Protein 9ONQ (pdb70)

B-factor: mean 27.86, std 9.84, range [14.8, 88.98]

Organism: Burkholderia pseudomallei (strain K96243) (NCBI:txid272560)

Secondary structure (DSSP, 8-state):
--STTSHHHHHHHHHHHHHHHHHHHHHHHHHHHHHHT-HHHHHHHHHHHHHHHHHHHHHHHHHTTT--TTTS---SSHHHHHHHHHHHHHHIIIIIHHHHHHHHHHHT-HHHHHHHHHHHHHHHHHHHHHHHHHHT---/---TTSHHHHHHHHHHHHHHHHHHHHHHHHHHHHHHT-HHHHHHHHHHHHHHHHHHHHHHHHHTTT--TTTS---SSHHHHHHHHHHHHHHIIIIIHHHHHHHHHHHT-HHHHHHHHHHHHHHHHHHHHHHHHHHH---/--STTSHHHHHHHHHHHHHHHHHHHHHHHHHHHHHHT-HHHHHHHHHHHHHHHHHHHHHHHHHTTT--TTTS---SSHHHHHHHHHHHHHHIIIIIHHHHHHHHHHHT-HHHHHHHHHHHHHHHHHHHHHHHHHHH---/--STTSHHHHHHHHHHHHHHHHHHHHHHHHHHHHHHT-HHHHHHHHHHHHHHHHHHHHHHHHHTTT--TTTS---SSHHHHHHHHHHHHHHIIIIIHHHHHHHHHHTT-HHHHHHHHHHHHHHHHHHHHHHHHHHT---/---TTSHHHHHHHHHHHHHHHHHHHHHHHHHHHHHHT-HHHHHHHHHHHHHHHHHHHHHHHHHTTT--TTTS---SSHHHHHHHHHHHHHHIIIIIHHHHHHHHHHHT-HHHHHHHHHHHHHHHHHHHHHHHHHHH---/--STTSHHHHHHHHHHHHHHHHHHHHHHHHHHHHHHT-HHHHHHHHHHHHHHHHHHHHHHHHHTTT--TTTS---SSHHHHHHHHHHHHHHIIIIIHHHHHHHHHHHT-HHHHHHHHHHHHHHHHHHHHHHHHHHT---

InterPro domains:
  IPR003251 Rubrerythrin, diiron-binding domain [PF02915] (11-134)
  IPR003251 Rubrerythrin, diiron-binding domain [cd01041] (8-138)
  IPR009040 Ferritin-like diiron domain [PS50905] (3-140)
  IPR009078 Ferritin-like superfamily [SSF47240] (4-136)
  IPR012347 Ferritin-like [G3DSA:1.20.1260.10] (1-140)
  IPR052753 Rubrerythrin-2/Nigerythrin [PTHR33746] (7-138)

Sequence (834 aa):
AQLKGSKTEENLKYAFAGESQANRRYLYFASKADVEGQNDIAALFRSTAEGETGHAHGHLEYLEAVGDPATGLPFGTSRQNLQSAIAGETHEYTDMYPGMAKTARDEGFEEIANWFETLAKAERSHANRYTKALDGLVDAQLKGSKTEENLKYAFAGESQANRRYLYFASKADVEGQNDIAALFRSTAEGETGHAHGHLEYLEAVGDPATGLPFGTSRQNLQSAIAGETHEYTDMYPGMAKTARDEGFEEIANWFETLAKAERSHANRYTKALDGLVDAQLKGSKTEENLKYAFAGESQANRRYLYFASKADVEGQNDIAALFRSTAEGETGHAHGHLEYLEAVGDPATGLPFGTSRQNLQSAIAGETHEYTDMYPGMAKTARDEGFEEIANWFETLAKAERSHANRYTKALDGLVDAQLKGSKTEENLKYAFAGESQANRRYLYFASKADVEGQNDIAALFRSTAEGETGHAHGHLEYLEAVGDPATGLPFGTSRQNLQSAIAGETHEYTDMYPGMAKTARDEGFEEIANWFETLAKAERSHANRYTKALDGLVDAQLKGSKTEENLKYAFAGESQANRRYLYFASKADVEGQNDIAALFRSTAEGETGHAHGHLEYLEAVGDPATGLPFGTSRQNLQSAIAGETHEYTDMYPGMAKTARDEGFEEIANWFETLAKAERSHANRYTKALDGLVDAQLKGSKTEENLKYAFAGESQANRRYLYFASKADVEGQNDIAALFRSTAEGETGHAHGHLEYLEAVGDPATGLPFGTSRQNLQSAIAGETHEYTDMYPGMAKTARDEGFEEIANWFETLAKAERSHANRYTKALDGLVD

Foldseek 3Di:
DALPPDVVVVVLLVLLVVLVVLLVVLQVVLVVCVVVVVNVSSVVSNVVSVVSVVVNVVSVVVCLRQADSQARFHDDDLLRVLVRLLVNLVCLLVPNLQVVLVVCVVVPNNVVSVVSNVVSVVSVVVNVVSVVVSVPDDD/DQLPPDVVVVVLLVLLVVLVVLLVVLQVVLVVCVVVVVNVSSVVSNVVSVVSVVVNVVSVVVCLSQADSQARFHDDDLLRVLVRLLVSLVCLLPPNLQVVLVVCVVVPNNVVSVVSNVVSVVSVVVNVVSVVVSVVDDD/DDLPPDVVVVVLLVLLVVLVVLLVVLQVVLVVCVVVVVNVSSVVSNVVSVVSVVVNVVSVVVCLRQDDSQARFHDDDLLRVLVRLLVNLCCLLPPVLQVVLVVCVVVPNNVVSVVSNVVSVVSVVVNVVSVVVSVPDDD/DALPPDVVVVVLLVLLVVLVVLLVVLQVVLVVCVVVVVNVSSVVSNVVSVVSVVVNVVSVVVCLSQDDSQARFHDDDLLRVLVRLLRNLVCLLPPNLQVVLVVCVVVPNNVVSVVSNVVSVVSVVVNVVSVVCNVPDDD/DQLPPDPVVVVLLVLLVVLVVLLVVLQVVLVVCVVVVVNVSSVVSNVVSVVSVVVNVVSVVVCLSQDDSQARFHDDDLLRVLVRLLVNLVCLLPPVLQVVLVVCVVVPNNVVSVVSNVVSVVSVVVNVVSVVVSVVDDD/DALPPDVVVVVLLVLLVVLVVLLVVLCVVLVVCVVVVVNVSSVVSNVVSVVSVVSNVVSVVVCLRQADSQARFHDDDLLRVLVRLLVNLCCLLPPNLQVVLVVCVVVPNNVVSVVSNVVSVVSVVVNVVSVVCNVPDDD

Radius of gyration: 35.67 Å; Cα contacts (8 Å, |Δi|>4): 1163; chains: 6; bounding box: 87×109×57 Å

Structure (mmCIF, N/CA/C/O backbone):
data_9ONQ
#
_entry.id   9ONQ
#
_cell.length_a   202.635
_cell.length_b   202.635
_cell.length_c   69.217
_cell.angle_alpha   90.000
_cell.angle_beta   90.000
_cell.angle_gamma   120.000
#
_symmetry.space_group_name_H-M   'H 3'
#
loop_
_entity.id
_entity.type
_entity.pdbx_description
1 polymer Rubrerythrin
2 non-polymer 'MANGANESE (II) ION'
3 water water
#
loop_
_atom_site.group_PDB
_atom_site.id
_atom_site.type_symbol
_atom_site.label_atom_id
_atom_site.label_alt_id
_atom_site.label_comp_id
_atom_site.label_asym_id
_atom_site.label_entity_id
_atom_site.label_seq_id
_atom_site.pdbx_PDB_ins_code
_atom_site.Cartn_x
_atom_site.Cartn_y
_atom_site.Cartn_z
_atom_site.occupancy
_atom_site.B_iso_or_equiv
_atom_site.auth_seq_id
_atom_site.auth_comp_id
_atom_site.auth_asym_id
_atom_site.auth_atom_id
_atom_site.pdbx_PDB_model_num
ATOM 1 N N . ALA A 1 2 ? 1.92353 -54.24488 -24.37732 1.000 61.36453 2 ALA A N 1
ATOM 2 C CA . ALA A 1 2 ? 2.35362 -53.77879 -23.06246 1.000 56.38306 2 ALA A CA 1
ATOM 3 C C . ALA A 1 2 ? 1.18438 -53.86562 -22.08603 1.000 50.15670 2 ALA A C 1
ATOM 4 O O . ALA A 1 2 ? 0.11056 -53.32086 -22.34755 1.000 46.71301 2 ALA A O 1
ATOM 10 N N . GLN A 1 3 ? 1.39564 -54.56230 -20.97193 1.000 51.35873 3 GLN A N 1
ATOM 11 C CA . GLN A 1 3 ? 0.35809 -54.79713 -19.97397 1.000 44.12740 3 GLN A CA 1
ATOM 12 C C . GLN A 1 3 ? 0.57819 -53.86078 -18.78748 1.000 31.60625 3 GLN A C 1
ATOM 13 O O . GLN A 1 3 ? 1.66670 -53.82632 -18.20599 1.000 32.40536 3 GLN A O 1
ATOM 27 N N . LEU A 1 4 ? -0.46888 -53.12148 -18.42114 1.000 35.57606 4 LEU A N 1
ATOM 28 C CA . LEU A 1 4 ? -0.34171 -52.13158 -17.35653 1.000 30.69193 4 LEU A CA 1
ATOM 29 C C . LEU A 1 4 ? -0.04844 -52.77980 -16.00815 1.000 27.91845 4 LEU A C 1
ATOM 30 O O . LEU A 1 4 ? 0.76158 -52.26141 -15.22923 1.000 28.24099 4 LEU A O 1
ATOM 46 N N . LYS A 1 5 ? -0.69848 -53.89974 -15.69816 1.000 28.07659 5 LYS A N 1
ATOM 47 C CA . LYS A 1 5 ? -0.48343 -54.52258 -14.40220 1.000 30.81609 5 LYS A CA 1
ATOM 48 C C . LYS A 1 5 ? 0.97739 -54.92400 -14.26759 1.000 32.74334 5 LYS A C 1
ATOM 49 O O . LYS A 1 5 ? 1.54219 -55.56387 -15.16299 1.000 31.46429 5 LYS A O 1
ATOM 68 N N . GLY A 1 6 ? 1.57964 -54.55585 -13.13584 1.000 32.26740 6 GLY A N 1
ATOM 69 C CA . GLY A 1 6 ? 2.96686 -54.86097 -12.85865 1.000 34.94366 6 GLY A CA 1
ATOM 70 C C . GLY A 1 6 ? 3.96933 -53.84469 -13.35291 1.000 34.72036 6 GLY A C 1
ATOM 71 O O . GLY A 1 6 ? 5.15591 -53.97842 -13.04026 1.000 34.05260 6 GLY A O 1
ATOM 75 N N . SER A 1 7 ? 3.54055 -52.83671 -14.10886 1.000 30.63102 7 SER A N 1
ATOM 76 C CA . SER A 1 7 ? 4.45891 -51.88035 -14.70564 1.000 29.18270 7 SER A CA 1
ATOM 77 C C . SER A 1 7 ? 4.80668 -50.73875 -13.74468 1.000 28.60803 7 SER A C 1
ATOM 78 O O . SER A 1 7 ? 4.13827 -50.50363 -12.73040 1.000 28.87723 7 SER A O 1
ATOM 86 N N . LYS A 1 8 ? 5.89887 -50.04173 -14.06344 1.000 28.90205 8 LYS A N 1
ATOM 87 C CA . LYS A 1 8 ? 6.21475 -48.82508 -13.32504 1.000 28.76939 8 LYS A CA 1
ATOM 88 C C . LYS A 1 8 ? 5.14341 -47.77045 -13.56744 1.000 27.75201 8 LYS A C 1
ATOM 89 O O . LYS A 1 8 ? 4.85122 -46.96831 -12.67872 1.000 25.63401 8 LYS A O 1
ATOM 108 N N . THR A 1 9 ? 4.56132 -47.76050 -14.76873 1.000 25.77656 9 THR A N 1
ATOM 109 C CA . THR A 1 9 ? 3.50255 -46.80600 -15.08597 1.000 27.79507 9 THR A CA 1
ATOM 110 C C . THR A 1 9 ? 2.28351 -47.00749 -14.19790 1.000 27.56053 9 THR A C 1
ATOM 111 O O . THR A 1 9 ? 1.63545 -46.03029 -13.81349 1.000 24.05815 9 THR A O 1
ATOM 122 N N . GLU A 1 10 ? 1.96027 -48.25751 -13.84191 1.000 25.04625 10 GLU A N 1
ATOM 123 C CA . GLU A 1 10 ? 0.88444 -48.48726 -12.88135 1.000 23.80791 10 GLU A CA 1
ATOM 124 C C . GLU A 1 10 ? 1.20343 -47.83321 -11.54212 1.000 26.99073 10 GLU A C 1
ATOM 125 O O . GLU A 1 10 ? 0.35734 -47.15237 -10.94472 1.000 22.68940 10 GLU A O 1
ATOM 137 N N . GLU A 1 11 ? 2.41655 -48.04843 -11.03601 1.000 24.40287 11 GLU A N 1
ATOM 138 C CA . GLU A 1 11 ? 2.78765 -47.42103 -9.77237 1.000 25.95758 11 GLU A CA 1
ATOM 139 C C . GLU A 1 11 ? 2.76546 -45.89847 -9.89476 1.000 23.42722 11 GLU A C 1
ATOM 140 O O . GLU A 1 11 ? 2.37304 -45.20538 -8.95218 1.000 23.22166 11 GLU A O 1
ATOM 152 N N . ASN A 1 12 ? 3.15641 -45.36638 -11.05732 1.000 24.09021 12 ASN A N 1
ATOM 153 C CA . ASN A 1 12 ? 3.15727 -43.91422 -11.22099 1.000 23.14084 12 ASN A CA 1
ATOM 154 C C . ASN A 1 12 ? 1.73798 -43.36708 -11.25378 1.000 23.12394 12 ASN A C 1
ATOM 155 O O . ASN A 1 12 ? 1.47713 -42.27949 -10.72976 1.000 19.97738 12 ASN A O 1
ATOM 166 N N . LEU A 1 13 ? 0.81941 -44.07454 -11.91418 1.000 22.01423 13 LEU A N 1
ATOM 167 C CA . LEU A 1 13 ? -0.57248 -43.63897 -11.90683 1.000 21.99689 13 LEU A CA 1
ATOM 168 C C . LEU A 1 13 ? -1.13223 -43.62961 -10.49421 1.000 21.81311 13 LEU A C 1
ATOM 169 O O . LEU A 1 13 ? -1.89276 -42.72997 -10.12488 1.000 20.29862 13 LEU A O 1
ATOM 185 N N . LYS A 1 14 ? -0.80357 -44.64437 -9.69785 1.000 20.16752 14 LYS A N 1
ATOM 186 C CA . LYS A 1 14 ? -1.28102 -44.68066 -8.32185 1.000 21.55006 14 LYS A CA 1
ATOM 187 C C . LYS A 1 14 ? -0.71715 -43.51000 -7.52670 1.000 21.24104 14 LYS A C 1
ATOM 188 O O . LYS A 1 14 ? -1.45054 -42.83569 -6.78819 1.000 19.81938 14 LYS A O 1
ATOM 207 N N . TYR A 1 15 ? 0.57598 -43.23827 -7.68148 1.000 20.42613 15 TYR A N 1
ATOM 208 C CA . TYR A 1 15 ? 1.19583 -42.13304 -6.95248 1.000 20.97120 15 TYR A CA 1
ATOM 209 C C . TYR A 1 15 ? 0.61872 -40.78965 -7.39200 1.000 19.24452 15 TYR A C 1
ATOM 210 O O . TYR A 1 15 ? 0.31915 -39.92180 -6.55932 1.000 19.87066 15 TYR A O 1
ATOM 228 N N . ALA A 1 16 ? 0.48748 -40.59455 -8.70180 1.000 19.37823 16 ALA A N 1
ATOM 229 C CA . ALA A 1 16 ? -0.07646 -39.35205 -9.21795 1.000 20.19044 16 ALA A CA 1
ATOM 230 C C . ALA A 1 16 ? -1.53529 -39.19336 -8.80469 1.000 19.25760 16 ALA A C 1
ATOM 231 O O . ALA A 1 16 ? -1.97080 -38.08527 -8.50614 1.000 19.28163 16 ALA A O 1
ATOM 238 N N . PHE A 1 17 ? -2.29903 -40.29069 -8.77512 1.000 18.70188 17 PHE A N 1
ATOM 239 C CA . PHE A 1 17 ? -3.66693 -40.22031 -8.26176 1.000 18.50791 17 PHE A CA 1
ATOM 240 C C . PHE A 1 17 ? -3.69177 -39.76136 -6.80374 1.000 17.42510 17 PHE A C 1
ATOM 241 O O . PHE A 1 17 ? -4.50010 -38.90362 -6.41104 1.000 17.49093 17 PHE A O 1
ATOM 258 N N . ALA A 1 18 ? -2.83093 -40.33918 -5.96907 1.000 16.95200 18 ALA A N 1
ATOM 259 C CA . ALA A 1 18 ? -2.75868 -39.88701 -4.58416 1.000 19.75708 18 ALA A CA 1
ATOM 260 C C . ALA A 1 18 ? -2.35819 -38.41479 -4.49951 1.000 17.58718 18 ALA A C 1
ATOM 261 O O . ALA A 1 18 ? -2.87580 -37.67859 -3.66087 1.000 19.13237 18 ALA A O 1
ATOM 268 N N . GLY A 1 19 ? -1.42698 -37.97760 -5.34318 1.000 18.53177 19 GLY A N 1
ATOM 269 C CA . GLY A 1 19 ? -0.98852 -36.59103 -5.28171 1.000 19.07577 19 GLY A CA 1
ATOM 270 C C . GLY A 1 19 ? -2.06709 -35.61173 -5.70981 1.000 19.50531 19 GLY A C 1
ATOM 271 O O . GLY A 1 19 ? -2.27038 -34.57329 -5.06412 1.000 20.94699 19 GLY A O 1
ATOM 275 N N . GLU A 1 20 ? -2.74797 -35.90540 -6.82222 1.000 17.37666 20 GLU A N 1
ATOM 276 C CA . GLU A 1 20 ? -3.80689 -35.01215 -7.28719 1.000 16.36762 20 GLU A CA 1
ATOM 277 C C . GLU A 1 20 ? -4.96135 -34.97527 -6.28915 1.000 17.18580 20 GLU A C 1
ATOM 278 O O . GLU A 1 20 ? -5.59179 -33.92855 -6.09125 1.000 16.81032 20 GLU A O 1
ATOM 290 N N . SER A 1 21 ? -5.27052 -36.12356 -5.67054 1.000 17.03075 21 SER A N 1
ATOM 291 C CA . SER A 1 21 ? -6.32445 -36.15926 -4.65873 1.000 16.42576 21 SER A CA 1
ATOM 292 C C . SER A 1 21 ? -5.97517 -35.23524 -3.50170 1.000 17.08190 21 SER A C 1
ATOM 293 O O . SER A 1 21 ? -6.80878 -34.45324 -3.02357 1.000 18.10491 21 SER A O 1
ATOM 301 N N . GLN A 1 22 ? -4.74218 -35.35068 -3.00945 1.000 18.59224 22 GLN A N 1
ATOM 302 C CA . GLN A 1 22 ? -4.32150 -34.50254 -1.90489 1.000 16.89120 22 GLN A CA 1
ATOM 303 C C . GLN A 1 22 ? -4.27873 -33.03938 -2.32099 1.000 15.33226 22 GLN A C 1
ATOM 304 O O . GLN A 1 22 ? -4.55173 -32.16827 -1.50169 1.000 15.81801 22 GLN A O 1
ATOM 318 N N . ALA A 1 23 ? -3.89838 -32.75510 -3.57085 1.000 15.49761 23 ALA A N 1
ATOM 319 C CA . ALA A 1 23 ? -3.80032 -31.36483 -4.00720 1.000 18.47879 23 ALA A CA 1
ATOM 320 C C . ALA A 1 23 ? -5.16597 -30.70788 -3.98757 1.000 17.99426 23 ALA A C 1
ATOM 321 O O . ALA A 1 23 ? -5.31107 -29.56691 -3.53994 1.000 16.93939 23 ALA A O 1
ATOM 328 N N . ASN A 1 24 ? -6.19873 -31.41602 -4.45920 1.000 17.20935 24 ASN A N 1
ATOM 329 C CA . ASN A 1 24 ? -7.54978 -30.87102 -4.34890 1.000 16.00594 24 ASN A CA 1
ATOM 330 C C . ASN A 1 24 ? -7.91647 -30.60318 -2.89135 1.000 15.00926 24 ASN A C 1
ATOM 331 O O . ASN A 1 24 ? -8.39623 -29.51214 -2.54618 1.000 16.15115 24 ASN A O 1
ATOM 342 N N . ARG A 1 25 ? -7.66743 -31.57578 -2.00486 1.000 14.95110 25 ARG A N 1
ATOM 343 C CA . ARG A 1 25 ? -8.00118 -31.35771 -0.60255 1.000 17.27849 25 ARG A CA 1
ATOM 344 C C . ARG A 1 25 ? -7.21496 -30.18105 -0.02151 1.000 16.48725 25 ARG A C 1
ATOM 345 O O . ARG A 1 25 ? -7.77343 -29.34437 0.70767 1.000 16.32666 25 ARG A O 1
ATOM 366 N N . ARG A 1 26 ? -5.91306 -30.11064 -0.31960 1.000 16.93716 26 ARG A N 1
ATOM 367 C CA . ARG A 1 26 ? -5.09279 -29.01766 0.20368 1.000 15.14693 26 ARG A CA 1
ATOM 368 C C . ARG A 1 26 ? -5.56463 -27.66186 -0.32455 1.000 15.17586 26 ARG A C 1
ATOM 369 O O . ARG A 1 26 ? -5.67916 -26.69693 0.43907 1.000 16.93183 26 ARG A O 1
ATOM 390 N N . TYR A 1 27 ? -5.86463 -27.58137 -1.62076 1.000 15.81255 27 TYR A N 1
ATOM 391 C CA . TYR A 1 27 ? -6.26730 -26.30032 -2.20253 1.000 16.66886 27 TYR A CA 1
ATOM 392 C C . TYR A 1 27 ? -7.61023 -25.82369 -1.64029 1.000 18.13250 27 TYR A C 1
ATOM 393 O O . TYR A 1 27 ? -7.81862 -24.62134 -1.45470 1.000 16.55214 27 TYR A O 1
ATOM 411 N N . LEU A 1 28 ? -8.53933 -26.74111 -1.35361 1.000 17.38394 28 LEU A N 1
ATOM 412 C CA . LEU A 1 28 ? -9.79569 -26.32100 -0.73238 1.000 18.37855 28 LEU A CA 1
ATOM 413 C C . LEU A 1 28 ? -9.59472 -25.88188 0.71543 1.000 17.25121 28 LEU A C 1
ATOM 414 O O . LEU A 1 28 ? -10.27859 -24.96869 1.19147 1.000 16.78075 28 LEU A O 1
ATOM 430 N N . TYR A 1 29 ? -8.68028 -26.53088 1.44169 1.000 17.62891 29 TYR A N 1
ATOM 431 C CA . TYR A 1 29 ? -8.32438 -26.05582 2.77503 1.000 16.15432 29 TYR A CA 1
ATOM 432 C C . TYR A 1 29 ? -7.73921 -24.64768 2.69876 1.000 16.92503 29 TYR A C 1
ATOM 433 O O . TYR A 1 29 ? -8.12538 -23.75695 3.47839 1.000 15.51012 29 TYR A O 1
ATOM 451 N N . PHE A 1 30 ? -6.82387 -24.42611 1.74392 1.000 15.20909 30 PHE A N 1
ATOM 452 C CA . PHE A 1 30 ? -6.22965 -23.10476 1.54980 1.000 15.19197 30 PHE A CA 1
ATOM 453 C C . PHE A 1 30 ? -7.30117 -22.08547 1.15314 1.000 16.31069 30 PHE A C 1
ATOM 454 O O . PHE A 1 30 ? -7.25448 -20.92856 1.57514 1.000 16.61868 30 PHE A O 1
ATOM 471 N N . ALA A 1 31 ? -8.26156 -22.49969 0.31664 1.000 15.41007 31 ALA A N 1
ATOM 472 C CA . ALA A 1 31 ? -9.35311 -21.60629 -0.04580 1.000 16.37633 31 ALA A CA 1
ATOM 473 C C . ALA A 1 31 ? -10.12558 -21.15673 1.17973 1.000 16.63416 31 ALA A C 1
ATOM 474 O O . ALA A 1 31 ? -10.50000 -19.98122 1.27419 1.000 18.08837 31 ALA A O 1
ATOM 481 N N . SER A 1 32 ? -10.37735 -22.07174 2.13576 1.000 15.91837 32 SER A N 1
ATOM 482 C CA . SER A 1 32 ? -11.11700 -21.70635 3.34259 1.000 16.02794 32 SER A CA 1
ATOM 483 C C . SER A 1 32 ? -10.31697 -20.74089 4.21494 1.000 15.99057 32 SER A C 1
ATOM 484 O O . SER A 1 32 ? -10.88844 -19.82609 4.82634 1.000 16.77770 32 SER A O 1
ATOM 492 N N . LYS A 1 33 ? -8.99534 -20.91383 4.26338 1.000 17.64510 33 LYS A N 1
ATOM 493 C CA . LYS A 1 33 ? -8.16218 -19.93967 4.96196 1.000 16.65606 33 LYS A CA 1
ATOM 494 C C . LYS A 1 33 ? -8.28393 -18.56639 4.31018 1.000 16.19366 33 LYS A C 1
ATOM 495 O O . LYS A 1 33 ? -8.44634 -17.55514 4.99718 1.000 16.68172 33 LYS A O 1
ATOM 514 N N . ALA A 1 34 ? -8.19183 -18.51781 2.97942 1.000 16.89247 34 ALA A N 1
ATOM 515 C CA . ALA A 1 34 ? -8.32592 -17.26025 2.25379 1.000 16.41021 34 ALA A CA 1
ATOM 516 C C . ALA A 1 34 ? -9.69631 -16.64150 2.47841 1.000 18.75915 34 ALA A C 1
ATOM 517 O O . ALA A 1 34 ? -9.80951 -15.42367 2.64427 1.000 16.76935 34 ALA A O 1
ATOM 524 N N . ASP A 1 35 ? -10.74689 -17.47467 2.52529 1.000 16.93462 35 ASP A N 1
ATOM 525 C CA . ASP A 1 35 ? -12.09337 -16.98793 2.78599 1.000 15.89700 35 ASP A CA 1
ATOM 526 C C . ASP A 1 35 ? -12.11298 -16.13385 4.04104 1.000 17.28197 35 ASP A C 1
ATOM 527 O O . ASP A 1 35 ? -12.58661 -14.98496 4.03196 1.000 16.84624 35 ASP A O 1
ATOM 536 N N . VAL A 1 36 ? -11.59356 -16.69029 5.13909 1.000 15.10732 36 VAL A N 1
ATOM 537 C CA . VAL A 1 36 ? -11.66482 -16.01858 6.42972 1.000 18.40813 36 VAL A CA 1
ATOM 538 C C . VAL A 1 36 ? -10.81697 -14.75594 6.42540 1.000 18.53356 36 VAL A C 1
ATOM 539 O O . VAL A 1 36 ? -11.19935 -13.74295 7.02234 1.000 18.11298 36 VAL A O 1
ATOM 552 N N . GLU A 1 37 ? -9.66588 -14.79578 5.74868 1.000 17.11127 37 GLU A N 1
ATOM 553 C CA . GLU A 1 37 ? -8.80059 -13.62367 5.66802 1.000 18.53899 37 GLU A CA 1
ATOM 554 C C . GLU A 1 37 ? -9.40899 -12.50596 4.82355 1.000 18.94146 37 GLU A C 1
ATOM 555 O O . GLU A 1 37 ? -8.92206 -11.36649 4.86042 1.000 19.02071 37 GLU A O 1
ATOM 567 N N . GLY A 1 38 ? -10.41743 -12.80452 4.02231 1.000 17.27627 38 GLY A N 1
ATOM 568 C CA . GLY A 1 38 ? -10.93909 -11.84044 3.08447 1.000 17.24890 38 GLY A CA 1
ATOM 569 C C . GLY A 1 38 ? -10.25562 -11.82774 1.74084 1.000 18.74412 38 GLY A C 1
ATOM 570 O O . GLY A 1 38 ? -10.54369 -10.94241 0.92664 1.000 18.41301 38 GLY A O 1
ATOM 574 N N . GLN A 1 39 ? -9.39673 -12.80266 1.46699 1.000 16.98831 39 GLN A N 1
ATOM 575 C CA . GLN A 1 39 ? -8.66738 -12.88808 0.20648 1.000 15.87082 39 GLN A CA 1
ATOM 576 C C . GLN A 1 39 ? -9.51847 -13.67355 -0.79115 1.000 19.07351 39 GLN A C 1
ATOM 577 O O . GLN A 1 39 ? -9.21600 -14.80550 -1.16900 1.000 16.90695 39 GLN A O 1
ATOM 591 N N . ASN A 1 40 ? -10.60793 -13.03041 -1.22468 1.000 17.31206 40 ASN A N 1
ATOM 592 C CA . ASN A 1 40 ? -11.59709 -13.72777 -2.03465 1.000 18.43087 40 ASN A CA 1
ATOM 593 C C . ASN A 1 40 ? -11.06968 -14.07938 -3.41828 1.000 18.39019 40 ASN A C 1
ATOM 594 O O . ASN A 1 40 ? -11.37642 -15.15558 -3.93666 1.000 17.50232 40 ASN A O 1
ATOM 605 N N . ASP A 1 41 ? -10.25410 -13.21874 -4.03798 1.000 18.66939 41 ASP A N 1
ATOM 606 C CA . ASP A 1 41 ? -9.68928 -13.59758 -5.32712 1.000 17.15126 41 ASP A CA 1
ATOM 607 C C . ASP A 1 41 ? -8.76946 -14.81317 -5.19393 1.000 18.98293 41 ASP A C 1
ATOM 608 O O . ASP A 1 41 ? -8.76768 -15.68819 -6.06614 1.000 19.05349 41 ASP A O 1
ATOM 617 N N . ILE A 1 42 ? -7.95157 -14.85498 -4.13184 1.000 15.76755 42 ILE A N 1
ATOM 618 C CA . ILE A 1 42 ? -7.09291 -16.01849 -3.87854 1.000 15.42572 42 ILE A CA 1
ATOM 619 C C . ILE A 1 42 ? -7.93721 -17.26877 -3.63136 1.000 17.85745 42 ILE A C 1
ATOM 620 O O . ILE A 1 42 ? -7.62458 -18.35155 -4.13160 1.000 18.89986 42 ILE A O 1
ATOM 636 N N . ALA A 1 43 ? -8.99228 -17.14599 -2.82540 1.000 16.64445 43 ALA A N 1
ATOM 637 C CA . ALA A 1 43 ? -9.86192 -18.29375 -2.57202 1.000 16.06415 43 ALA A CA 1
ATOM 638 C C . ALA A 1 43 ? -10.43380 -18.84142 -3.87335 1.000 16.88854 43 ALA A C 1
ATOM 639 O O . ALA A 1 43 ? -10.44436 -20.06294 -4.09578 1.000 17.57597 43 ALA A O 1
ATOM 646 N N . ALA A 1 44 ? -10.92082 -17.93963 -4.74544 1.000 16.75677 44 ALA A N 1
ATOM 647 C CA . ALA A 1 44 ? -11.46452 -18.35050 -6.03573 1.000 17.35166 44 ALA A CA 1
ATOM 648 C C . ALA A 1 44 ? -10.41938 -19.05414 -6.89404 1.000 17.42500 44 ALA A C 1
ATOM 649 O O . ALA A 1 44 ? -10.74335 -19.99573 -7.62412 1.000 17.45417 44 ALA A O 1
ATOM 656 N N . LEU A 1 45 ? -9.16619 -18.60314 -6.83625 1.000 16.84876 45 LEU A N 1
ATOM 657 C CA . LEU A 1 45 ? -8.09979 -19.27067 -7.56972 1.000 17.43844 45 LEU A CA 1
ATOM 658 C C . LEU A 1 45 ? -7.83633 -20.67320 -7.01983 1.000 15.64036 45 LEU A C 1
ATOM 659 O O . LEU A 1 45 ? -7.63918 -21.61015 -7.79408 1.000 17.05142 45 LEU A O 1
ATOM 675 N N . PHE A 1 46 ? -7.77572 -20.82130 -5.69240 1.000 16.31089 46 PHE A N 1
ATOM 676 C CA . PHE A 1 46 ? -7.56747 -22.15295 -5.12188 1.000 16.43577 46 PHE A CA 1
ATOM 677 C C . PHE A 1 46 ? -8.70591 -23.07936 -5.54318 1.000 16.10445 46 PHE A C 1
ATOM 678 O O . PHE A 1 46 ? -8.47942 -24.24765 -5.89898 1.000 16.07063 46 PHE A O 1
ATOM 695 N N . ARG A 1 47 ? -9.93616 -22.56109 -5.54636 1.000 17.38563 47 ARG A N 1
ATOM 696 C CA . ARG A 1 47 ? -11.07389 -23.38912 -5.94610 1.000 17.66127 47 ARG A CA 1
ATOM 697 C C . ARG A 1 47 ? -11.01510 -23.75885 -7.41761 1.000 17.60106 47 ARG A C 1
ATOM 698 O O . ARG A 1 47 ? -11.31762 -24.90498 -7.78699 1.000 18.84747 47 ARG A O 1
ATOM 719 N N . SER A 1 48 ? -10.66793 -22.80036 -8.28563 1.000 17.68715 48 SER A N 1
ATOM 720 C CA . SER A 1 48 ? -10.58316 -23.11551 -9.70954 1.000 15.77106 48 SER A CA 1
ATOM 721 C C . SER A 1 48 ? -9.46253 -24.11115 -9.99366 1.000 18.04765 48 SER A C 1
ATOM 722 O O . SER A 1 48 ? -9.64093 -25.06863 -10.76621 1.000 17.42847 48 SER A O 1
ATOM 730 N N . THR A 1 49 ? -8.30812 -23.91882 -9.36465 1.000 16.33146 49 THR A N 1
ATOM 731 C CA . THR A 1 49 ? -7.22175 -24.86890 -9.54660 1.000 16.89897 49 THR A CA 1
ATOM 732 C C . THR A 1 49 ? -7.62963 -26.24341 -9.03805 1.000 16.35654 49 THR A C 1
ATOM 733 O O . THR A 1 49 ? -7.28128 -27.26670 -9.63934 1.000 15.74653 49 THR A O 1
ATOM 744 N N . ALA A 1 50 ? -8.36263 -26.27825 -7.92174 1.000 17.02462 50 ALA A N 1
ATOM 745 C CA . ALA A 1 50 ? -8.80982 -27.54306 -7.34546 1.000 15.23209 50 ALA A CA 1
ATOM 746 C C . ALA A 1 50 ? -9.69272 -28.31348 -8.33172 1.000 16.28030 50 ALA A C 1
ATOM 747 O O . ALA A 1 50 ? -9.62594 -29.54774 -8.40119 1.000 16.83033 50 ALA A O 1
ATOM 754 N N . GLU A 1 51 ? -10.49865 -27.59804 -9.13151 1.000 16.56043 51 GLU A N 1
ATOM 755 C CA . GLU A 1 51 ? -11.27829 -28.27454 -10.17170 1.000 18.81131 51 GLU A CA 1
ATOM 756 C C . GLU A 1 51 ? -10.36933 -28.92109 -11.20209 1.000 18.09974 51 GLU A C 1
ATOM 757 O O . GLU A 1 51 ? -10.64332 -30.02660 -11.68346 1.000 17.88215 51 GLU A O 1
ATOM 769 N N . GLY A 1 52 ? -9.27308 -28.24708 -11.55089 1.000 17.42678 52 GLY A N 1
ATOM 770 C CA . GLY A 1 52 ? -8.26916 -28.88478 -12.38982 1.000 17.42363 52 GLY A CA 1
ATOM 771 C C . GLY A 1 52 ? -7.75625 -30.18229 -11.80037 1.000 18.10151 52 GLY A C 1
ATOM 772 O O . GLY A 1 52 ? -7.64070 -31.18841 -12.50569 1.000 17.89187 52 GLY A O 1
ATOM 776 N N . GLU A 1 53 ? -7.44247 -30.18289 -10.49646 1.000 17.05168 53 GLU A N 1
ATOM 777 C CA . GLU A 1 53 ? -6.90730 -31.39710 -9.88554 1.000 16.67640 53 GLU A CA 1
ATOM 778 C C . GLU A 1 53 ? -7.95369 -32.51112 -9.83336 1.000 15.55009 53 GLU A C 1
ATOM 779 O O . GLU A 1 53 ? -7.59137 -33.68871 -9.85975 1.000 18.83070 53 GLU A O 1
ATOM 791 N N . THR A 1 54 ? -9.24055 -32.16455 -9.76164 1.000 15.01185 54 THR A N 1
ATOM 792 C CA . THR A 1 54 ? -10.27115 -33.19281 -9.86866 1.000 16.25190 54 THR A CA 1
ATOM 793 C C . THR A 1 54 ? -10.21479 -33.84847 -11.23428 1.000 18.89885 54 THR A C 1
ATOM 794 O O . THR A 1 54 ? -10.24111 -35.07369 -11.34349 1.000 18.79243 54 THR A O 1
ATOM 805 N N . GLY A 1 55 ? -10.13979 -33.04628 -12.29161 1.000 17.35027 55 GLY A N 1
ATOM 806 C CA . GLY A 1 55 ? -10.04028 -33.61790 -13.62371 1.000 19.59483 55 GLY A CA 1
ATOM 807 C C . GLY A 1 55 ? -8.80979 -34.49585 -13.79370 1.000 18.94895 55 GLY A C 1
ATOM 808 O O . GLY A 1 55 ? -8.88217 -35.56339 -14.39966 1.000 19.82611 55 GLY A O 1
ATOM 812 N N . HIS A 1 56 ? -7.66605 -34.07099 -13.24032 1.000 17.39110 56 HIS A N 1
ATOM 813 C CA . HIS A 1 56 ? -6.45685 -34.88944 -13.31806 1.000 16.68602 56 HIS A CA 1
ATOM 814 C C . HIS A 1 56 ? -6.61711 -36.20212 -12.56857 1.000 16.49844 56 HIS A C 1
ATOM 815 O O . HIS A 1 56 ? -6.27601 -37.27054 -13.09271 1.000 18.27140 56 HIS A O 1
ATOM 829 N N . ALA A 1 57 ? -7.10527 -36.14065 -11.32682 1.000 19.26056 57 ALA A N 1
ATOM 830 C CA . ALA A 1 57 ? -7.24603 -37.35776 -10.53263 1.000 17.88469 57 ALA A CA 1
ATOM 831 C C . ALA A 1 57 ? -8.20302 -38.32367 -11.20217 1.000 19.17935 57 ALA A C 1
ATOM 832 O O . ALA A 1 57 ? -7.96465 -39.53312 -11.22397 1.000 19.62938 57 ALA A O 1
ATOM 839 N N . HIS A 1 58 ? -9.29366 -37.80799 -11.75631 1.000 19.14064 58 HIS A N 1
ATOM 840 C CA . HIS A 1 58 ? -10.27114 -38.71921 -12.36106 1.000 21.82358 58 HIS A CA 1
ATOM 841 C C . HIS A 1 58 ? -9.73324 -39.32479 -13.64974 1.000 20.61810 58 HIS A C 1
ATOM 842 O O . HIS A 1 58 ? -10.02354 -40.48818 -13.95142 1.000 20.95514 58 HIS A O 1
ATOM 856 N N . GLY A 1 59 ? -8.86632 -38.60451 -14.35555 1.000 19.30543 59 GLY A N 1
ATOM 857 C CA . GLY A 1 59 ? -8.19917 -39.18974 -15.50173 1.000 20.31203 59 GLY A CA 1
ATOM 858 C C . GLY A 1 59 ? -7.25896 -40.31619 -15.11414 1.000 22.49359 59 GLY A C 1
ATOM 859 O O . GLY A 1 59 ? -7.18406 -41.33705 -15.80754 1.000 21.59797 59 GLY A O 1
ATOM 863 N N . HIS A 1 60 ? -6.49368 -40.12693 -14.02790 1.000 19.45716 60 HIS A N 1
ATOM 864 C CA . HIS A 1 60 ? -5.64799 -41.20154 -13.52789 1.000 18.10456 60 HIS A CA 1
ATOM 865 C C . HIS A 1 60 ? -6.48761 -42.42719 -13.16553 1.000 20.23460 60 HIS A C 1
ATOM 866 O O . HIS A 1 60 ? -6.10481 -43.56974 -13.46476 1.000 19.42738 60 HIS A O 1
ATOM 880 N N . LEU A 1 61 ? -7.63854 -42.20544 -12.51886 1.000 20.63595 61 LEU A N 1
ATOM 881 C CA . LEU A 1 61 ? -8.47108 -43.31780 -12.08502 1.000 23.13299 61 LEU A CA 1
ATOM 882 C C . LEU A 1 61 ? -9.03024 -44.06743 -13.27655 1.000 20.53960 61 LEU A C 1
ATOM 883 O O . LEU A 1 61 ? -9.15296 -45.29779 -13.23835 1.000 23.17785 61 LEU A O 1
ATOM 899 N N . GLU A 1 62 ? -9.38600 -43.34542 -14.33404 1.000 19.14249 62 GLU A N 1
ATOM 900 C CA . GLU A 1 62 ? -9.91014 -44.00678 -15.51516 1.000 21.20542 62 GLU A CA 1
ATOM 901 C C . GLU A 1 62 ? -8.89432 -44.99861 -16.05573 1.000 25.19396 62 GLU A C 1
ATOM 902 O O . GLU A 1 62 ? -9.25630 -46.11360 -16.45165 1.000 23.74095 62 GLU A O 1
ATOM 914 N N . TYR A 1 63 ? -7.61168 -44.60881 -16.08421 1.000 20.88467 63 TYR A N 1
ATOM 915 C CA . TYR A 1 63 ? -6.59068 -45.55391 -16.52730 1.000 20.32930 63 TYR A CA 1
ATOM 916 C C . TYR A 1 63 ? -6.48784 -46.72203 -15.56815 1.000 23.33370 63 TYR A C 1
ATOM 917 O O . TYR A 1 63 ? -6.30079 -47.86842 -15.99675 1.000 22.64356 63 TYR A O 1
ATOM 935 N N . LEU A 1 64 ? -6.62022 -46.45949 -14.26931 1.000 22.41436 64 LEU A N 1
ATOM 936 C CA . LEU A 1 64 ? -6.48359 -47.53306 -13.29495 1.000 21.11960 64 LEU A CA 1
ATOM 937 C C . LEU A 1 64 ? -7.66789 -48.50069 -13.30526 1.000 23.03409 64 LEU A C 1
ATOM 938 O O . LEU A 1 64 ? -7.57281 -49.55530 -12.67514 1.000 23.46712 64 LEU A O 1
ATOM 954 N N . GLU A 1 65 ? -8.76290 -48.18633 -13.99840 1.000 23.09153 65 GLU A N 1
ATOM 955 C CA . GLU A 1 65 ? -9.86420 -49.15163 -14.10993 1.000 23.76918 65 GLU A CA 1
ATOM 956 C C . GLU A 1 65 ? -9.36541 -50.47911 -14.66904 1.000 28.57988 65 GLU A C 1
ATOM 957 O O . GLU A 1 65 ? -9.93056 -51.53688 -14.36402 1.000 27.37660 65 GLU A O 1
ATOM 969 N N . ALA A 1 66 ? -8.27994 -50.44362 -15.44140 1.000 28.36268 66 ALA A N 1
ATOM 970 C CA . ALA A 1 66 ? -7.75169 -51.65529 -16.05433 1.000 28.06884 66 ALA A CA 1
ATOM 971 C C . ALA A 1 66 ? -7.04496 -52.56460 -15.06307 1.000 30.01019 66 ALA A C 1
ATOM 972 O O . ALA A 1 66 ? -6.85165 -53.74707 -15.36371 1.000 31.60816 66 ALA A O 1
ATOM 979 N N . VAL A 1 67 ? -6.65566 -52.05812 -13.89788 1.000 25.14352 67 VAL A N 1
ATOM 980 C CA . VAL A 1 67 ? -5.87634 -52.84305 -12.94887 1.000 24.60662 67 VAL A CA 1
ATOM 981 C C . VAL A 1 67 ? -6.52549 -52.96666 -11.57800 1.000 29.53049 67 VAL A C 1
ATOM 982 O O . VAL A 1 67 ? -6.18569 -53.90157 -10.83413 1.000 29.63316 67 VAL A O 1
ATOM 995 N N . GLY A 1 68 ? -7.44840 -52.08297 -11.20540 1.000 22.52819 68 GLY A N 1
ATOM 996 C CA . GLY A 1 68 ? -8.08264 -52.16786 -9.90362 1.000 21.60520 68 GLY A CA 1
ATOM 997 C C . GLY A 1 68 ? -8.06786 -50.86990 -9.11343 1.000 20.97134 68 GLY A C 1
ATOM 998 O O . GLY A 1 68 ? -7.28221 -49.97129 -9.41018 1.000 20.60051 68 GLY A O 1
ATOM 1002 N N . ASP A 1 69 ? -8.93580 -50.78888 -8.10632 1.000 19.79209 69 ASP A N 1
ATOM 1003 C CA . ASP A 1 69 ? -9.06117 -49.58283 -7.27878 1.000 18.53361 69 ASP A CA 1
ATOM 1004 C C . ASP A 1 69 ? -7.77104 -49.37315 -6.50240 1.000 19.87058 69 ASP A C 1
ATOM 1005 O O . ASP A 1 69 ? -7.30773 -50.28944 -5.82166 1.000 22.33947 69 ASP A O 1
ATOM 1014 N N . PRO A 1 70 ? -7.15175 -48.19401 -6.57569 1.000 20.34357 70 PRO A N 1
ATOM 1015 C CA . PRO A 1 70 ? -5.87628 -48.01903 -5.87422 1.000 19.43434 70 PRO A CA 1
ATOM 1016 C C . PRO A 1 70 ? -5.97857 -48.17432 -4.37341 1.000 20.54964 70 PRO A C 1
ATOM 1017 O O . PRO A 1 70 ? -4.97478 -48.50204 -3.73274 1.000 23.33030 70 PRO A O 1
ATOM 1028 N N . ALA A 1 71 ? -7.16192 -48.03005 -3.78488 1.000 17.85147 71 ALA A N 1
ATOM 1029 C CA . ALA A 1 71 ? -7.28161 -48.20207 -2.34821 1.000 21.02447 71 ALA A CA 1
ATOM 1030 C C . ALA A 1 71 ? -7.38229 -49.66203 -1.90622 1.000 21.80525 71 ALA A C 1
ATOM 1031 O O . ALA A 1 71 ? -7.10066 -49.95824 -0.74019 1.000 22.37895 71 ALA A O 1
ATOM 1038 N N . THR A 1 72 ? -7.84254 -50.56529 -2.77692 1.000 19.45383 72 THR A N 1
ATOM 1039 C CA . THR A 1 72 ? -8.17333 -51.91863 -2.35648 1.000 19.55917 72 THR A CA 1
ATOM 1040 C C . THR A 1 72 ? -7.62357 -53.00875 -3.26903 1.000 20.87585 72 THR A C 1
ATOM 1041 O O . THR A 1 72 ? -7.65261 -54.18935 -2.87203 1.000 23.26085 72 THR A O 1
ATOM 1052 N N . GLY A 1 73 ? -7.19247 -52.67754 -4.48953 1.000 18.94284 73 GLY A N 1
ATOM 1053 C CA . GLY A 1 73 ? -6.83925 -53.65139 -5.49888 1.000 21.39253 73 GLY A CA 1
ATOM 1054 C C . GLY A 1 73 ? -8.00642 -54.32001 -6.20962 1.000 21.75040 73 GLY A C 1
ATOM 1055 O O . GLY A 1 73 ? -7.77148 -55.13637 -7.11709 1.000 22.64571 73 GLY A O 1
ATOM 1059 N N . LEU A 1 74 ? -9.24957 -54.00123 -5.84119 1.000 20.09958 74 LEU A N 1
ATOM 1060 C CA . LEU A 1 74 ? -10.42732 -54.69874 -6.33103 1.000 20.06877 74 LEU A CA 1
ATOM 1061 C C . LEU A 1 74 ? -10.95526 -54.07674 -7.61686 1.000 21.35017 74 LEU A C 1
ATOM 1062 O O . LEU A 1 74 ? -10.68428 -52.91218 -7.92376 1.000 19.96151 74 LEU A O 1
ATOM 1078 N N . PRO A 1 75 ? -11.77010 -54.81180 -8.37279 1.000 21.51255 75 PRO A N 1
ATOM 1079 C CA . PRO A 1 75 ? -12.37581 -54.22689 -9.56983 1.000 21.24603 75 PRO A CA 1
ATOM 1080 C C . PRO A 1 75 ? -13.26506 -53.04217 -9.22887 1.000 21.81767 75 PRO A C 1
ATOM 1081 O O . PRO A 1 75 ? -13.88543 -52.97725 -8.16358 1.000 22.08244 75 PRO A O 1
ATOM 1092 N N . PHE A 1 76 ? -13.32620 -52.09328 -10.15299 1.000 20.11800 76 PHE A N 1
ATOM 1093 C CA . PHE A 1 76 ? -14.28625 -51.00388 -10.03877 1.000 19.53726 76 PHE A CA 1
ATOM 1094 C C . PHE A 1 76 ? -14.78807 -50.62823 -11.42001 1.000 17.44592 76 PHE A C 1
ATOM 1095 O O . PHE A 1 76 ? -14.20145 -50.98996 -12.44205 1.000 20.82843 76 PHE A O 1
ATOM 1112 N N . GLY A 1 77 ? -15.91476 -49.91847 -11.42642 1.000 18.95811 77 GLY A N 1
ATOM 1113 C CA . GLY A 1 77 ? -16.58360 -49.55367 -12.65185 1.000 19.52163 77 GLY A CA 1
ATOM 1114 C C . GLY A 1 77 ? -18.07645 -49.41194 -12.43278 1.000 21.83747 77 GLY A C 1
ATOM 1115 O O . GLY A 1 77 ? -18.61263 -48.29938 -12.41384 1.000 21.15445 77 GLY A O 1
ATOM 1119 N N . THR A 1 78 ? -18.77155 -50.53933 -12.26158 1.000 20.68403 78 THR A N 1
ATOM 1120 C CA . THR A 1 78 ? -20.20323 -50.46932 -12.03920 1.000 17.26195 78 THR A CA 1
ATOM 1121 C C . THR A 1 78 ? -20.48717 -50.14127 -10.58144 1.000 16.97881 78 THR A C 1
ATOM 1122 O O . THR A 1 78 ? -19.63564 -50.31614 -9.71200 1.000 19.57615 78 THR A O 1
ATOM 1133 N N . SER A 1 79 ? -21.72218 -49.71327 -10.31227 1.000 17.78362 79 SER A N 1
ATOM 1134 C CA . SER A 1 79 ? -22.08725 -49.37170 -8.94285 1.000 20.02447 79 SER A CA 1
ATOM 1135 C C . SER A 1 79 ? -21.94192 -50.57291 -8.02185 1.000 21.01897 79 SER A C 1
ATOM 1136 O O . SER A 1 79 ? -21.55055 -50.42671 -6.86397 1.000 18.91670 79 SER A O 1
ATOM 1144 N N . ARG A 1 80 ? -22.24889 -51.77299 -8.51732 1.000 18.69645 80 ARG A N 1
ATOM 1145 C CA . ARG A 1 80 ? -22.07739 -52.95408 -7.67499 1.000 19.34913 80 ARG A CA 1
ATOM 1146 C C . ARG A 1 80 ? -20.60895 -53.13867 -7.31211 1.000 18.65424 80 ARG A C 1
ATOM 1147 O O . ARG A 1 80 ? -20.26289 -53.31977 -6.14198 1.000 18.72058 80 ARG A O 1
ATOM 1168 N N . GLN A 1 81 ? -19.72912 -53.06702 -8.30300 1.000 18.75362 81 GLN A N 1
ATOM 1169 C CA . GLN A 1 81 ? -18.29940 -53.17030 -8.04170 1.000 19.64192 81 GLN A CA 1
ATOM 1170 C C . GLN A 1 81 ? -17.82159 -52.06048 -7.12827 1.000 18.02219 81 GLN A C 1
ATOM 1171 O O . GLN A 1 81 ? -16.97896 -52.27958 -6.25230 1.000 18.81868 81 GLN A O 1
ATOM 1185 N N . ASN A 1 82 ? -18.30032 -50.84604 -7.36118 1.000 18.85145 82 ASN A N 1
ATOM 1186 C CA . ASN A 1 82 ? -17.81624 -49.70478 -6.59037 1.000 17.94033 82 ASN A CA 1
ATOM 1187 C C . ASN A 1 82 ? -18.22613 -49.81685 -5.13601 1.000 17.27906 82 ASN A C 1
ATOM 1188 O O . ASN A 1 82 ? -17.42859 -49.52587 -4.23718 1.000 18.67227 82 ASN A O 1
ATOM 1199 N N . LEU A 1 83 ? -19.46984 -50.24103 -4.87483 1.000 16.54776 83 LEU A N 1
ATOM 1200 C CA . LEU A 1 83 ? -19.89959 -50.42233 -3.49796 1.000 16.24515 83 LEU A CA 1
ATOM 1201 C C . LEU A 1 83 ? -19.09895 -51.52694 -2.83775 1.000 16.85545 83 LEU A C 1
ATOM 1202 O O . LEU A 1 83 ? -18.68593 -51.39155 -1.68824 1.000 18.49267 83 LEU A O 1
ATOM 1218 N N . GLN A 1 84 ? -18.85899 -52.62272 -3.55970 1.000 19.36937 84 GLN A N 1
ATOM 1219 C CA . GLN A 1 84 ? -18.06482 -53.71926 -2.99920 1.000 18.68351 84 GLN A CA 1
ATOM 1220 C C . GLN A 1 84 ? -16.67256 -53.24310 -2.60857 1.000 18.86122 84 GLN A C 1
ATOM 1221 O O . GLN A 1 84 ? -16.18323 -53.54568 -1.51546 1.000 19.92290 84 GLN A O 1
ATOM 1235 N N . SER A 1 85 ? -16.01281 -52.49638 -3.49178 1.000 18.32698 85 SER A N 1
ATOM 1236 C CA . SER A 1 85 ? -14.67492 -52.00775 -3.16559 1.000 15.99921 85 SER A CA 1
ATOM 1237 C C . SER A 1 85 ? -14.72291 -50.99626 -2.02559 1.000 16.21971 85 SER A C 1
ATOM 1238 O O . SER A 1 85 ? -13.89428 -51.05252 -1.10667 1.000 18.28360 85 SER A O 1
ATOM 1246 N N . ALA A 1 86 ? -15.71072 -50.09064 -2.03657 1.000 18.81286 86 ALA A N 1
ATOM 1247 C CA . ALA A 1 86 ? -15.82538 -49.13725 -0.92529 1.000 17.20333 86 ALA A CA 1
ATOM 1248 C C . ALA A 1 86 ? -16.01189 -49.85526 0.41135 1.000 19.88531 86 ALA A C 1
ATOM 1249 O O . ALA A 1 86 ? -15.40147 -49.48230 1.41854 1.000 19.69338 86 ALA A O 1
ATOM 1256 N N . ILE A 1 87 ? -16.84641 -50.89841 0.44222 1.000 18.66475 87 ILE A N 1
ATOM 1257 C CA . ILE A 1 87 ? -17.06444 -51.61569 1.69617 1.000 17.83545 87 ILE A CA 1
ATOM 1258 C C . ILE A 1 87 ? -15.77413 -52.26963 2.17883 1.000 16.50112 87 ILE A C 1
ATOM 1259 O O . ILE A 1 87 ? -15.45106 -52.23461 3.36752 1.000 18.56644 87 ILE A O 1
ATOM 1275 N N . ALA A 1 88 ? -15.02274 -52.87115 1.26747 1.000 15.68753 88 ALA A N 1
ATOM 1276 C CA . ALA A 1 88 ? -13.77053 -53.51251 1.63796 1.000 17.68464 88 ALA A CA 1
ATOM 1277 C C . ALA A 1 88 ? -12.78574 -52.48907 2.19918 1.000 21.33158 88 ALA A C 1
ATOM 1278 O O . ALA A 1 88 ? -12.13798 -52.72805 3.22860 1.000 17.44238 88 ALA A O 1
ATOM 1285 N N . GLY A 1 89 ? -12.66989 -51.33296 1.53582 1.000 19.30457 89 GLY A N 1
ATOM 1286 C CA . GLY A 1 89 ? -11.75401 -50.31742 2.02080 1.000 17.43424 89 GLY A CA 1
ATOM 1287 C C . GLY A 1 89 ? -12.17542 -49.76270 3.36671 1.000 17.64586 89 GLY A C 1
ATOM 1288 O O . GLY A 1 89 ? -11.35319 -49.64647 4.28516 1.000 19.51952 89 GLY A O 1
ATOM 1292 N N . GLU A 1 90 ? -13.46159 -49.41824 3.50473 1.000 17.94238 90 GLU A N 1
ATOM 1293 C CA . GLU A 1 90 ? -13.97377 -48.93661 4.78430 1.000 17.11869 90 GLU A CA 1
ATOM 1294 C C . GLU A 1 90 ? -13.74781 -49.97067 5.88265 1.000 19.25270 90 GLU A C 1
ATOM 1295 O O . GLU A 1 90 ? -13.37293 -49.61651 7.00865 1.000 18.93835 90 GLU A O 1
ATOM 1307 N N . THR A 1 91 ? -13.91609 -51.26084 5.55620 1.000 18.39599 91 THR A N 1
ATOM 1308 C CA . THR A 1 91 ? -13.74028 -52.30616 6.56657 1.000 18.79146 91 THR A CA 1
ATOM 1309 C C . THR A 1 91 ? -12.30094 -52.34283 7.04742 1.000 19.00058 91 THR A C 1
ATOM 1310 O O . THR A 1 91 ? -12.04236 -52.44090 8.25093 1.000 19.02745 91 THR A O 1
ATOM 1321 N N . HIS A 1 92 ? -11.34827 -52.21676 6.12749 1.000 19.21847 92 HIS A N 1
ATOM 1322 C CA . HIS A 1 92 ? -9.95453 -52.09933 6.52169 1.000 19.02500 92 HIS A CA 1
ATOM 1323 C C . HIS A 1 92 ? -9.72581 -50.89047 7.42510 1.000 20.53359 92 HIS A C 1
ATOM 1324 O O . HIS A 1 92 ? -8.98891 -50.96948 8.41116 1.000 19.33445 92 HIS A O 1
ATOM 1338 N N . GLU A 1 93 ? -10.36036 -49.75893 7.11701 1.000 18.53175 93 GLU A N 1
ATOM 1339 C CA . GLU A 1 93 ? -10.11705 -48.56344 7.91325 1.000 17.64539 93 GLU A CA 1
ATOM 1340 C C . GLU A 1 93 ? -10.59258 -48.70156 9.35137 1.000 18.04793 93 GLU A C 1
ATOM 1341 O O . GLU A 1 93 ? -9.90145 -48.25295 10.27929 1.000 19.14066 93 GLU A O 1
ATOM 1353 N N . TYR A 1 94 ? -11.76510 -49.29730 9.57354 1.000 16.84427 94 TYR A N 1
ATOM 1354 C CA . TYR A 1 94 ? -12.29057 -49.34683 10.93319 1.000 17.27765 94 TYR A CA 1
ATOM 1355 C C . TYR A 1 94 ? -11.81645 -50.55759 11.72338 1.000 19.62346 94 TYR A C 1
ATOM 1356 O O . TYR A 1 94 ? -11.83625 -50.50047 12.95308 1.000 20.00411 94 TYR A O 1
ATOM 1374 N N . THR A 1 95 ? -11.42368 -51.64497 11.05891 1.000 19.96104 95 THR A N 1
ATOM 1375 C CA . THR A 1 95 ? -10.93862 -52.80791 11.79704 1.000 20.65901 95 THR A CA 1
ATOM 1376 C C . THR A 1 95 ? -9.43644 -52.79376 12.01755 1.000 23.15036 95 THR A C 1
ATOM 1377 O O . THR A 1 95 ? -8.94871 -53.49253 12.92064 1.000 21.15126 95 THR A O 1
ATOM 1388 N N . ASP A 1 96 ? -8.68912 -52.02656 11.21528 1.000 20.02100 96 ASP A N 1
ATOM 1389 C CA . ASP A 1 96 ? -7.23132 -52.08142 11.22835 1.000 18.86073 96 ASP A CA 1
ATOM 1390 C C . ASP A 1 96 ? -6.63074 -50.67411 11.27069 1.000 22.70598 96 ASP A C 1
ATOM 1391 O O . ASP A 1 96 ? -6.03307 -50.28480 12.28255 1.000 21.60852 96 ASP A O 1
ATOM 1400 N N . MET A 1 97 ? -6.82092 -49.88277 10.21687 1.000 22.46536 97 MET A N 1
ATOM 1401 C CA . MET A 1 97 ? -6.00975 -48.67456 10.06196 1.000 21.59590 97 MET A CA 1
ATOM 1402 C C . MET A 1 97 ? -6.20594 -47.68683 11.21240 1.000 20.07700 97 MET A C 1
ATOM 1403 O O . MET A 1 97 ? -5.24053 -47.31021 11.89365 1.000 20.35736 97 MET A O 1
ATOM 1417 N N . TYR A 1 98 ? -7.42384 -47.19804 11.40348 1.000 18.95195 98 TYR A N 1
ATOM 1418 C CA . TYR A 1 98 ? -7.62909 -46.15465 12.41171 1.000 21.09274 98 TYR A CA 1
ATOM 1419 C C . TYR A 1 98 ? -7.42691 -46.66337 13.83753 1.000 21.58056 98 TYR A C 1
ATOM 1420 O O . TYR A 1 98 ? -6.79075 -45.96785 14.62981 1.000 22.01017 98 TYR A O 1
ATOM 1438 N N . PRO A 1 99 ? -7.91704 -47.85101 14.21737 1.000 19.72619 99 PRO A N 1
ATOM 1439 C CA . PRO A 1 99 ? -7.56830 -48.35371 15.55987 1.000 22.81119 99 PRO A CA 1
ATOM 1440 C C . PRO A 1 99 ? -6.06946 -48.44918 15.79514 1.000 21.75263 99 PRO A C 1
ATOM 1441 O O . PRO A 1 99 ? -5.59953 -48.11692 16.89201 1.000 23.36372 99 PRO A O 1
ATOM 1452 N N . GLY A 1 100 ? -5.29676 -48.88177 14.79980 1.000 20.60605 100 GLY A N 1
ATOM 1453 C CA . GLY A 1 100 ? -3.86149 -48.99694 14.99576 1.000 22.67125 100 GLY A CA 1
ATOM 1454 C C . GLY A 1 100 ? -3.19880 -47.63799 15.11773 1.000 23.05035 100 GLY A C 1
ATOM 1455 O O . GLY A 1 100 ? -2.33253 -47.42505 15.96715 1.000 23.85752 100 GLY A O 1
ATOM 1459 N N . MET A 1 101 ? -3.62681 -46.68862 14.28970 1.000 19.69839 101 MET A N 1
ATOM 1460 C CA . MET A 1 101 ? -3.14477 -45.31812 14.42686 1.000 22.45336 101 MET A CA 1
ATOM 1461 C C . MET A 1 101 ? -3.51772 -44.71769 15.77598 1.000 23.53736 101 MET A C 1
ATOM 1462 O O . MET A 1 101 ? -2.72888 -43.94374 16.34711 1.000 22.48944 101 MET A O 1
ATOM 1476 N N . ALA A 1 102 ? -4.69087 -45.06897 16.30842 1.000 22.87138 102 ALA A N 1
ATOM 1477 C CA . ALA A 1 102 ? -5.10655 -44.55789 17.60767 1.000 21.49628 102 ALA A CA 1
ATOM 1478 C C . ALA A 1 102 ? -4.19348 -45.07753 18.71053 1.000 27.73292 102 ALA A C 1
ATOM 1479 O O . ALA A 1 102 ? -3.77624 -44.32371 19.59629 1.000 23.98950 102 ALA A O 1
ATOM 1486 N N . LYS A 1 103 ? -3.88354 -46.36924 18.67459 1.000 26.14843 103 LYS A N 1
ATOM 1487 C CA . LYS A 1 103 ? -3.02194 -46.94557 19.69741 1.000 25.55196 103 LYS A CA 1
ATOM 1488 C C . LYS A 1 103 ? -1.65662 -46.28253 19.68295 1.000 26.74274 103 LYS A C 1
ATOM 1489 O O . LYS A 1 103 ? -1.12423 -45.91301 20.73315 1.000 28.75412 103 LYS A O 1
ATOM 1508 N N . THR A 1 104 ? -1.06315 -46.15200 18.49448 1.000 24.60099 104 THR A N 1
ATOM 1509 C CA . THR A 1 104 ? 0.24430 -45.52064 18.37630 1.000 25.22883 104 THR A CA 1
ATOM 1510 C C . THR A 1 104 ? 0.21574 -44.09083 18.89387 1.000 25.73304 104 THR A C 1
ATOM 1511 O O . THR A 1 104 ? 1.16143 -43.65332 19.55681 1.000 26.23353 104 THR A O 1
ATOM 1522 N N . ALA A 1 105 ? -0.84412 -43.33953 18.58785 1.000 26.26389 105 ALA A N 1
ATOM 1523 C CA . ALA A 1 105 ? -0.92807 -41.96582 19.08128 1.000 25.52533 105 ALA A CA 1
ATOM 1524 C C . ALA A 1 105 ? -0.95881 -41.94201 20.60407 1.000 28.13043 105 ALA A C 1
ATOM 1525 O O . ALA A 1 105 ? -0.24736 -41.15687 21.24662 1.000 29.40399 105 ALA A O 1
ATOM 1532 N N . ARG A 1 106 ? -1.77320 -42.81063 21.20079 1.000 29.40837 106 ARG A N 1
ATOM 1533 C CA . ARG A 1 106 ? -1.84965 -42.87258 22.65477 1.000 30.88885 106 ARG A CA 1
ATOM 1534 C C . ARG A 1 106 ? -0.51555 -43.28239 23.26501 1.000 29.45570 106 ARG A C 1
ATOM 1535 O O . ARG A 1 106 ? -0.07101 -42.68088 24.25240 1.000 34.42424 106 ARG A O 1
ATOM 1556 N N . ASP A 1 107 ? 0.14698 -44.28973 22.68113 1.000 28.87434 107 ASP A N 1
ATOM 1557 C CA . ASP A 1 107 ? 1.44851 -44.72522 23.17980 1.000 31.15323 107 ASP A CA 1
ATOM 1558 C C . ASP A 1 107 ? 2.49139 -43.61113 23.08985 1.000 34.77582 107 ASP A C 1
ATOM 1559 O O . ASP A 1 107 ? 3.44914 -43.58460 23.87351 1.000 32.00537 107 ASP A O 1
ATOM 1568 N N . GLU A 1 108 ? 2.36052 -42.71916 22.11277 1.000 29.27526 108 GLU A N 1
ATOM 1569 C CA . GLU A 1 108 ? 3.33622 -41.65396 21.92702 1.000 28.06533 108 GLU A CA 1
ATOM 1570 C C . GLU A 1 108 ? 2.98695 -40.39383 22.70835 1.000 28.89501 108 GLU A C 1
ATOM 1571 O O . GLU A 1 108 ? 3.76162 -39.43589 22.68158 1.000 30.87182 108 GLU A O 1
ATOM 1583 N N . GLY A 1 109 ? 1.85664 -40.36394 23.39577 1.000 26.73756 109 GLY A N 1
ATOM 1584 C CA . GLY A 1 109 ? 1.49023 -39.22124 24.20252 1.000 30.88952 109 GLY A CA 1
ATOM 1585 C C . GLY A 1 109 ? 0.58625 -38.20202 23.54405 1.000 34.59973 109 GLY A C 1
ATOM 1586 O O . GLY A 1 109 ? 0.37117 -37.13557 24.12232 1.000 32.40073 109 GLY A O 1
ATOM 1590 N N . PHE A 1 110 ? 0.03241 -38.50399 22.36814 1.000 30.26555 110 PHE A N 1
ATOM 1591 C CA . PHE A 1 110 ? -0.88464 -37.59821 21.67398 1.000 26.65526 110 PHE A CA 1
ATOM 1592 C C . PHE A 1 110 ? -2.31325 -38.05762 21.94742 1.000 32.36317 110 PHE A C 1
ATOM 1593 O O . PHE A 1 110 ? -2.95046 -38.72707 21.13531 1.000 28.93836 110 PHE A O 1
ATOM 1610 N N . GLU A 1 111 ? -2.82853 -37.67720 23.11655 1.000 29.69734 111 GLU A N 1
ATOM 1611 C CA . GLU A 1 111 ? -4.12276 -38.20582 23.53668 1.000 32.22919 111 GLU A CA 1
ATOM 1612 C C . GLU A 1 111 ? -5.25767 -37.65682 22.67828 1.000 32.92964 111 GLU A C 1
ATOM 1613 O O . GLU A 1 111 ? -6.20259 -38.38402 22.34697 1.000 28.12144 111 GLU A O 1
ATOM 1625 N N . GLU A 1 112 ? -5.19585 -36.37678 22.31455 1.000 28.48670 112 GLU A N 1
ATOM 1626 C CA . GLU A 1 112 ? -6.26860 -35.81310 21.50256 1.000 28.18381 112 GLU A CA 1
ATOM 1627 C C . GLU A 1 112 ? -6.27396 -36.42267 20.10150 1.000 25.22328 112 GLU A C 1
ATOM 1628 O O . GLU A 1 112 ? -7.34168 -36.73149 19.55641 1.000 26.13560 112 GLU A O 1
ATOM 1640 N N . ILE A 1 113 ? -5.09490 -36.58206 19.49949 1.000 25.48845 113 ILE A N 1
ATOM 1641 C CA . ILE A 1 113 ? -5.00863 -37.18993 18.17439 1.000 22.96926 113 ILE A CA 1
ATOM 1642 C C . ILE A 1 113 ? -5.49635 -38.62433 18.24092 1.000 27.32089 113 ILE A C 1
ATOM 1643 O O . ILE A 1 113 ? -6.20480 -39.09422 17.35018 1.000 23.93836 113 ILE A O 1
ATOM 1659 N N . ALA A 1 114 ? -5.16820 -39.32278 19.32957 1.000 24.41343 114 ALA A N 1
ATOM 1660 C CA . ALA A 1 114 ? -5.68036 -40.68085 19.51383 1.000 27.72988 114 ALA A CA 1
ATOM 1661 C C . ALA A 1 114 ? -7.20384 -40.69277 19.49674 1.000 24.54084 114 ALA A C 1
ATOM 1662 O O . ALA A 1 114 ? -7.82117 -41.51096 18.80698 1.000 24.65560 114 ALA A O 1
ATOM 1669 N N . ASN A 1 115 ? -7.83207 -39.78735 20.25083 1.000 23.42783 115 ASN A N 1
ATOM 1670 C CA . ASN A 1 115 ? -9.28996 -39.71224 20.28086 1.000 26.11498 115 ASN A CA 1
ATOM 1671 C C . ASN A 1 115 ? -9.85417 -39.35781 18.91275 1.000 24.92777 115 ASN A C 1
ATOM 1672 O O . ASN A 1 115 ? -10.93259 -39.83709 18.54115 1.000 24.22303 115 ASN A O 1
ATOM 1683 N N . TRP A 1 116 ? -9.12695 -38.54611 18.14295 1.000 23.21934 116 TRP A N 1
ATOM 1684 C CA . TRP A 1 116 ? -9.55262 -38.21498 16.78460 1.000 23.88566 116 TRP A CA 1
ATOM 1685 C C . TRP A 1 116 ? -9.53607 -39.44504 15.88789 1.000 21.71374 116 TRP A C 1
ATOM 1686 O O . TRP A 1 116 ? -10.49841 -39.70170 15.15677 1.000 23.07357 116 TRP A O 1
ATOM 1707 N N . PHE A 1 117 ? -8.47747 -40.24062 15.96426 1.000 20.98652 117 PHE A N 1
ATOM 1708 C CA . PHE A 1 117 ? -8.43766 -41.48093 15.19716 1.000 20.44036 117 PHE A CA 1
ATOM 1709 C C . PHE A 1 117 ? -9.55535 -42.42806 15.62180 1.000 20.18793 117 PHE A C 1
ATOM 1710 O O . PHE A 1 117 ? -10.10434 -43.16324 14.78711 1.000 21.81284 117 PHE A O 1
ATOM 1727 N N . GLU A 1 118 ? -9.93054 -42.40858 16.89577 1.000 23.72478 118 GLU A N 1
ATOM 1728 C CA . GLU A 1 118 ? -11.02764 -43.26743 17.34788 1.000 22.36529 118 GLU A CA 1
ATOM 1729 C C . GLU A 1 118 ? -12.37258 -42.77709 16.82668 1.000 23.28560 118 GLU A C 1
ATOM 1730 O O . GLU A 1 118 ? -13.22346 -43.58000 16.42613 1.000 21.19647 118 GLU A O 1
ATOM 1742 N N . THR A 1 119 ? -12.57565 -41.46665 16.80406 1.000 21.04776 119 THR A N 1
ATOM 1743 C CA . THR A 1 119 ? -13.77033 -40.92548 16.17920 1.000 21.21027 119 THR A CA 1
ATOM 1744 C C . THR A 1 119 ? -13.85893 -41.34677 14.72105 1.000 19.87932 119 THR A C 1
ATOM 1745 O O . THR A 1 119 ? -14.95010 -41.65351 14.22078 1.000 20.14830 119 THR A O 1
ATOM 1756 N N . LEU A 1 120 ? -12.73076 -41.34604 14.02163 1.000 18.98940 120 LEU A N 1
ATOM 1757 C CA . LEU A 1 120 ? -12.74121 -41.68877 12.60815 1.000 20.82779 120 LEU A CA 1
ATOM 1758 C C . LEU A 1 120 ? -12.96270 -43.18104 12.40823 1.000 18.23064 120 LEU A C 1
ATOM 1759 O O . LEU A 1 120 ? -13.66293 -43.58040 11.47867 1.000 20.26098 120 LEU A O 1
ATOM 1775 N N . ALA A 1 121 ? -12.39298 -44.02540 13.27448 1.000 22.05039 121 ALA A N 1
ATOM 1776 C CA . ALA A 1 121 ? -12.69653 -45.45233 13.17516 1.000 20.78388 121 ALA A CA 1
ATOM 1777 C C . ALA A 1 121 ? -14.19825 -45.66534 13.24462 1.000 19.51860 121 ALA A C 1
ATOM 1778 O O . ALA A 1 121 ? -14.78376 -46.40287 12.43663 1.000 22.08279 121 ALA A O 1
ATOM 1785 N N . LYS A 1 122 ? -14.85032 -45.00748 14.20393 1.000 21.38107 122 LYS A N 1
ATOM 1786 C CA . LYS A 1 122 ? -16.29498 -45.14010 14.34899 1.000 20.01504 122 LYS A CA 1
ATOM 1787 C C . LYS A 1 122 ? -17.02921 -44.60057 13.12122 1.000 20.08211 122 LYS A C 1
ATOM 1788 O O . LYS A 1 122 ? -17.99915 -45.20915 12.64799 1.000 19.27890 122 LYS A O 1
ATOM 1807 N N . ALA A 1 123 ? -16.55681 -43.48080 12.56731 1.000 19.40529 123 ALA A N 1
ATOM 1808 C CA . ALA A 1 123 ? -17.19976 -42.91458 11.39389 1.000 19.05158 123 ALA A CA 1
ATOM 1809 C C . ALA A 1 123 ? -17.05300 -43.81871 10.18156 1.000 19.91872 123 ALA A C 1
ATOM 1810 O O . ALA A 1 123 ? -18.00192 -43.97053 9.40023 1.000 18.30388 123 ALA A O 1
ATOM 1817 N N . GLU A 1 124 ? -15.86889 -44.40629 9.99138 1.000 19.08035 124 GLU A N 1
ATOM 1818 C CA . GLU A 1 124 ? -15.66282 -45.31189 8.86013 1.000 16.38469 124 GLU A CA 1
ATOM 1819 C C . GLU A 1 124 ? -16.49922 -46.57586 9.00666 1.000 19.64327 124 GLU A C 1
ATOM 1820 O O . GLU A 1 124 ? -16.94419 -47.13732 8.00318 1.000 20.37262 124 GLU A O 1
ATOM 1832 N N . ARG A 1 125 ? -16.70814 -47.04051 10.23987 1.000 19.12006 125 ARG A N 1
ATOM 1833 C CA . ARG A 1 125 ? -17.60550 -48.17277 10.45433 1.000 19.71148 125 ARG A CA 1
ATOM 1834 C C . ARG A 1 125 ? -19.02275 -47.81473 10.02857 1.000 19.65050 125 ARG A C 1
ATOM 1835 O O . ARG A 1 125 ? -19.71584 -48.61360 9.38135 1.000 20.83778 125 ARG A O 1
ATOM 1856 N N . SER A 1 126 ? -19.45214 -46.59166 10.33002 1.000 18.51407 126 SER A N 1
ATOM 1857 C CA . SER A 1 126 ? -20.75263 -46.12732 9.86816 1.000 17.24782 126 SER A CA 1
ATOM 1858 C C . SER A 1 126 ? -20.80702 -46.10291 8.35145 1.000 18.67235 126 SER A C 1
ATOM 1859 O O . SER A 1 126 ? -21.78251 -46.56235 7.74971 1.000 19.36027 126 SER A O 1
ATOM 1867 N N . HIS A 1 127 ? -19.76002 -45.57132 7.71284 1.000 18.13824 127 HIS A N 1
ATOM 1868 C CA . HIS A 1 127 ? -19.70490 -45.56173 6.25410 1.000 18.19718 127 HIS A CA 1
ATOM 1869 C C . HIS A 1 127 ? -19.79811 -46.97598 5.68853 1.000 20.09104 127 HIS A C 1
ATOM 1870 O O . HIS A 1 127 ? -20.53123 -47.22522 4.72709 1.000 18.57111 127 HIS A O 1
ATOM 1884 N N . ALA A 1 128 ? -19.02090 -47.90719 6.25043 1.000 18.20541 128 ALA A N 1
ATOM 1885 C CA . ALA A 1 128 ? -19.05498 -49.28387 5.76579 1.000 18.85144 128 ALA A CA 1
ATOM 1886 C C . ALA A 1 128 ? -20.45870 -49.86366 5.87264 1.000 19.79337 128 ALA A C 1
ATOM 1887 O O . ALA A 1 128 ? -20.95819 -50.50173 4.93611 1.000 19.55084 128 ALA A O 1
ATOM 1894 N N . ASN A 1 129 ? -21.10077 -49.67250 7.02129 1.000 19.35901 129 ASN A N 1
ATOM 1895 C CA . ASN A 1 129 ? -22.40687 -50.28176 7.24672 1.000 20.26897 129 ASN A CA 1
ATOM 1896 C C . ASN A 1 129 ? -23.47629 -49.65875 6.35262 1.000 21.70553 129 ASN A C 1
ATOM 1897 O O . ASN A 1 129 ? -24.36040 -50.36201 5.85847 1.000 19.04066 129 ASN A O 1
ATOM 1908 N N . ARG A 1 130 ? -23.38896 -48.34847 6.10792 1.000 19.96921 130 ARG A N 1
ATOM 1909 C CA . ARG A 1 130 ? -24.33182 -47.68299 5.21150 1.000 18.83434 130 ARG A CA 1
ATOM 1910 C C . ARG A 1 130 ? -24.13472 -48.11012 3.76116 1.000 17.21604 130 ARG A C 1
ATOM 1911 O O . ARG A 1 130 ? -25.11544 -48.25762 3.01397 1.000 20.49661 130 ARG A O 1
ATOM 1932 N N . TYR A 1 131 ? -22.88289 -48.29070 3.32595 1.000 17.44956 131 TYR A N 1
ATOM 1933 C CA . TYR A 1 131 ? -22.66327 -48.80650 1.97962 1.000 17.21858 131 TYR A CA 1
ATOM 1934 C C . TYR A 1 131 ? -23.17016 -50.24182 1.85787 1.000 18.73964 131 TYR A C 1
ATOM 1935 O O . TYR A 1 131 ? -23.64081 -50.64482 0.79263 1.000 19.75044 131 TYR A O 1
ATOM 1953 N N . THR A 1 132 ? -23.00132 -51.04978 2.91442 1.000 18.63390 132 THR A N 1
ATOM 1954 C CA . THR A 1 132 ? -23.51491 -52.41679 2.86822 1.000 19.21951 132 THR A CA 1
ATOM 1955 C C . THR A 1 132 ? -25.03361 -52.43114 2.73797 1.000 19.36246 132 THR A C 1
ATOM 1956 O O . THR A 1 132 ? -25.57968 -53.20877 1.95546 1.000 20.56766 132 THR A O 1
ATOM 1967 N N . LYS A 1 133 ? -25.72956 -51.58493 3.49264 1.000 18.53096 133 LYS A N 1
ATOM 1968 C CA . LYS A 1 133 ? -27.17531 -51.45256 3.33491 1.000 20.84870 133 LYS A CA 1
ATOM 1969 C C . LYS A 1 133 ? -27.53376 -51.02479 1.91946 1.000 24.02956 133 LYS A C 1
ATOM 1970 O O . LYS A 1 133 ? -28.48385 -51.54906 1.32861 1.000 19.88580 133 LYS A O 1
ATOM 1989 N N . ALA A 1 134 ? -26.74421 -50.12452 1.32102 1.000 20.19253 134 ALA A N 1
ATOM 1990 C CA . ALA A 1 134 ? -27.04185 -49.73091 -0.05077 1.000 19.71347 134 ALA A CA 1
ATOM 1991 C C . ALA A 1 134 ? -26.83163 -50.88212 -1.02941 1.000 19.15073 134 ALA A C 1
ATOM 1992 O O . ALA A 1 134 ? -27.61016 -51.04037 -1.97623 1.000 19.71101 134 ALA A O 1
ATOM 1999 N N . LEU A 1 135 ? -25.77092 -51.67200 -0.83712 1.000 20.00985 135 LEU A N 1
ATOM 2000 C CA . LEU A 1 135 ? -25.51799 -52.80027 -1.73059 1.000 18.88611 135 LEU A CA 1
ATOM 2001 C C . LEU A 1 135 ? -26.62418 -53.84240 -1.60270 1.000 19.51693 135 LEU A C 1
ATOM 2002 O O . LEU A 1 135 ? -27.06948 -54.41204 -2.60545 1.000 20.10790 135 LEU A O 1
ATOM 2018 N N . ASP A 1 136 ? -27.12068 -54.04629 -0.38171 1.000 20.35939 136 ASP A N 1
ATOM 2019 C CA . ASP A 1 136 ? -28.18407 -55.02049 -0.16421 1.000 21.10715 136 ASP A CA 1
ATOM 2020 C C . ASP A 1 136 ? -29.43437 -54.64883 -0.95001 1.000 24.71348 136 ASP A C 1
ATOM 2021 O O . ASP A 1 136 ? -30.17329 -55.53454 -1.39722 1.000 25.27658 136 ASP A O 1
ATOM 2030 N N . GLY A 1 137 ? -29.69094 -53.35085 -1.10996 1.000 21.73342 137 GLY A N 1
ATOM 2031 C CA . GLY A 1 137 ? -30.83184 -52.83414 -1.83834 1.000 22.96033 137 GLY A CA 1
ATOM 2032 C C . GLY A 1 137 ? -30.61122 -52.56693 -3.30811 1.000 24.25609 137 GLY A C 1
ATOM 2033 O O . GLY A 1 137 ? -31.54324 -52.14255 -4.00217 1.000 24.22241 137 GLY A O 1
ATOM 2037 N N . LEU A 1 138 ? -29.40975 -52.79562 -3.82146 1.000 21.35950 138 LEU A N 1
ATOM 2038 C CA . LEU A 1 138 ? -29.12341 -52.44897 -5.20366 1.000 22.85918 138 LEU A CA 1
ATOM 2039 C C . LEU A 1 138 ? -29.87064 -53.36364 -6.16400 1.000 24.97320 138 LEU A C 1
ATOM 2040 O O . LEU A 1 138 ? -29.77023 -54.59115 -6.07670 1.000 24.91562 138 LEU A O 1
ATOM 2056 N N . VAL A 1 139 ? -30.58060 -52.75121 -7.10464 1.000 22.65829 139 VAL A N 1
ATOM 2057 C CA . VAL A 1 139 ? -31.22215 -53.44607 -8.21651 1.000 26.24151 139 VAL A CA 1
ATOM 2058 C C . VAL A 1 139 ? -30.53361 -52.97368 -9.49002 1.000 27.73475 139 VAL A C 1
ATOM 2059 O O . VAL A 1 139 ? -30.66818 -51.80841 -9.88807 1.000 26.55738 139 VAL A O 1
ATOM 2072 N N . ASP A 1 140 ? -29.79777 -53.86844 -10.12491 1.000 27.23075 140 ASP A N 1
ATOM 2073 C CA . ASP A 1 140 ? -29.05452 -53.54310 -11.33011 1.000 28.86731 140 ASP A CA 1
ATOM 2074 C C . ASP A 1 140 ? -29.18034 -54.65273 -12.36288 1.000 37.69117 140 ASP A C 1
ATOM 2075 O O . ASP A 1 140 ? -28.42548 -54.71308 -13.33580 1.000 35.61794 140 ASP A O 1
ATOM 2085 N N . ALA B 1 2 ? 4.91020 -34.01937 24.34741 1.000 48.66808 2 ALA B N 1
ATOM 2086 C CA . ALA B 1 2 ? 5.29583 -34.84414 23.20794 1.000 48.79764 2 ALA B CA 1
ATOM 2087 C C . ALA B 1 2 ? 5.39892 -33.99023 21.94253 1.000 44.56845 2 ALA B C 1
ATOM 2088 O O . ALA B 1 2 ? 4.56928 -33.10886 21.70899 1.000 43.68430 2 ALA B O 1
ATOM 2094 N N . GLN B 1 3 ? 6.42662 -34.25630 21.13910 1.000 45.20336 3 GLN B N 1
ATOM 2095 C CA . GLN B 1 3 ? 6.72213 -33.48815 19.93445 1.000 45.22052 3 GLN B CA 1
ATOM 2096 C C . GLN B 1 3 ? 6.22822 -34.27711 18.72929 1.000 35.24410 3 GLN B C 1
ATOM 2097 O O . GLN B 1 3 ? 6.65129 -35.41729 18.52211 1.000 30.56916 3 GLN B O 1
ATOM 2111 N N . LEU B 1 4 ? 5.35929 -33.65901 17.92255 1.000 30.60892 4 LEU B N 1
ATOM 2112 C CA . LEU B 1 4 ? 4.75866 -34.37871 16.79802 1.000 29.69650 4 LEU B CA 1
ATOM 2113 C C . LEU B 1 4 ? 5.77112 -34.60019 15.68402 1.000 29.61926 4 LEU B C 1
ATOM 2114 O O . LEU B 1 4 ? 5.77566 -35.65581 15.04100 1.000 27.46101 4 LEU B O 1
ATOM 2130 N N . LYS B 1 5 ? 6.64627 -33.62319 15.43916 1.000 27.24047 5 LYS B N 1
ATOM 2131 C CA . LYS B 1 5 ? 7.65822 -33.78758 14.40517 1.000 30.53368 5 LYS B CA 1
ATOM 2132 C C . LYS B 1 5 ? 8.55774 -34.97007 14.73922 1.000 34.17731 5 LYS B C 1
ATOM 2133 O O . LYS B 1 5 ? 9.08421 -35.07450 15.85091 1.000 32.78339 5 LYS B O 1
ATOM 2152 N N . GLY B 1 6 ? 8.70963 -35.87124 13.76811 1.000 28.30650 6 GLY B N 1
ATOM 2153 C CA . GLY B 1 6 ? 9.52533 -37.05112 13.90467 1.000 31.93813 6 GLY B CA 1
ATOM 2154 C C . GLY B 1 6 ? 8.80240 -38.27382 14.42113 1.000 29.12942 6 GLY B C 1
ATOM 2155 O O . GLY B 1 6 ? 9.38860 -39.36168 14.41915 1.000 35.47527 6 GLY B O 1
ATOM 2159 N N . SER B 1 7 ? 7.55889 -38.13463 14.86699 1.000 27.56804 7 SER B N 1
ATOM 2160 C CA . SER B 1 7 ? 6.84523 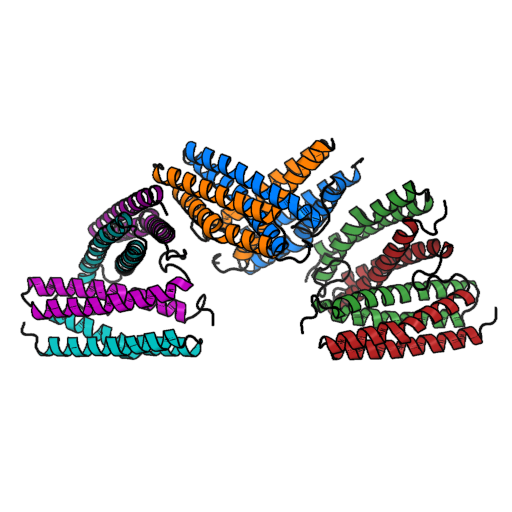-39.24194 15.49396 1.000 27.21708 7 SER B CA 1
ATOM 2161 C C . SER B 1 7 ? 6.20021 -40.16139 14.45756 1.000 25.28044 7 SER B C 1
ATOM 2162 O O . SER B 1 7 ? 6.01512 -39.80878 13.29084 1.000 25.97522 7 SER B O 1
ATOM 2170 N N . LYS B 1 8 ? 5.85746 -41.37195 14.90666 1.000 25.91418 8 LYS B N 1
ATOM 2171 C CA . LYS B 1 8 ? 5.05814 -42.25189 14.05444 1.000 24.78794 8 LYS B CA 1
ATOM 2172 C C . LYS B 1 8 ? 3.68191 -41.64844 13.79445 1.000 22.04893 8 LYS B C 1
ATOM 2173 O O . LYS B 1 8 ? 3.09991 -41.87235 12.72796 1.000 24.56224 8 LYS B O 1
ATOM 2192 N N . THR B 1 9 ? 3.14269 -40.92642 14.77747 1.000 21.90836 9 THR B N 1
ATOM 2193 C CA . THR B 1 9 ? 1.84141 -40.27929 14.63100 1.000 22.02464 9 THR B CA 1
ATOM 2194 C C . THR B 1 9 ? 1.86421 -39.24808 13.51323 1.000 23.70749 9 THR B C 1
ATOM 2195 O O . THR B 1 9 ? 0.88197 -39.10808 12.78049 1.000 23.15939 9 THR B O 1
ATOM 2206 N N . GLU B 1 10 ? 2.97676 -38.52778 13.35130 1.000 23.82608 10 GLU B N 1
ATOM 2207 C CA . GLU B 1 10 ? 3.09619 -37.64196 12.20028 1.000 22.30613 10 GLU B CA 1
ATOM 2208 C C . GLU B 1 10 ? 2.95930 -38.41816 10.89890 1.000 23.66377 10 GLU B C 1
ATOM 2209 O O . GLU B 1 10 ? 2.19086 -38.03499 10.00554 1.000 21.77442 10 GLU B O 1
ATOM 2221 N N . GLU B 1 11 ? 3.70998 -39.51664 10.76712 1.000 23.63283 11 GLU B N 1
ATOM 2222 C CA . GLU B 1 11 ? 3.62420 -40.31185 9.54884 1.000 22.85899 11 GLU B CA 1
ATOM 2223 C C . GLU B 1 11 ? 2.21129 -40.86527 9.35807 1.000 20.75646 11 GLU B C 1
ATOM 2224 O O . GLU B 1 11 ? 1.72547 -40.94494 8.22241 1.000 22.75922 11 GLU B O 1
ATOM 2236 N N . ASN B 1 12 ? 1.54956 -41.26684 10.44927 1.000 20.88598 12 ASN B N 1
ATOM 2237 C CA . ASN B 1 12 ? 0.17674 -41.77509 10.33002 1.000 19.67685 12 ASN B CA 1
ATOM 2238 C C . ASN B 1 12 ? -0.78799 -40.68165 9.87392 1.000 22.04044 12 ASN B C 1
ATOM 2239 O O . ASN B 1 12 ? -1.68457 -40.93822 9.06722 1.000 19.39982 12 ASN B O 1
ATOM 2250 N N . LEU B 1 13 ? -0.63351 -39.46101 10.38871 1.000 20.65556 13 LEU B N 1
ATOM 2251 C CA . LEU B 1 13 ? -1.49309 -38.37232 9.92313 1.000 19.64524 13 LEU B CA 1
ATOM 2252 C C . LEU B 1 13 ? -1.29858 -38.12457 8.43804 1.000 20.02583 13 LEU B C 1
ATOM 2253 O O . LEU B 1 13 ? -2.26462 -37.86180 7.71755 1.000 20.49945 13 LEU B O 1
ATOM 2269 N N . LYS B 1 14 ? -0.05516 -38.16917 7.96158 1.000 19.36513 14 LYS B N 1
ATOM 2270 C CA . LYS B 1 14 ? 0.18610 -37.96777 6.53633 1.000 19.84344 14 LYS B CA 1
ATOM 2271 C C . LYS B 1 14 ? -0.45337 -39.07751 5.71582 1.000 18.86362 14 LYS B C 1
ATOM 2272 O O . LYS B 1 14 ? -1.05352 -38.82270 4.66563 1.000 20.80439 14 LYS B O 1
ATOM 2291 N N . TYR B 1 15 ? -0.29316 -40.32071 6.15340 1.000 18.93974 15 TYR B N 1
ATOM 2292 C CA . TYR B 1 15 ? -0.87868 -41.44140 5.42040 1.000 21.28337 15 TYR B CA 1
ATOM 2293 C C . TYR B 1 15 ? -2.39565 -41.34333 5.40282 1.000 19.34735 15 TYR B C 1
ATOM 2294 O O . TYR B 1 15 ? -3.03772 -41.55788 4.36334 1.000 20.80639 15 TYR B O 1
ATOM 2312 N N . ALA B 1 16 ? -2.98434 -41.03849 6.55146 1.000 18.30290 16 ALA B N 1
ATOM 2313 C CA . ALA B 1 16 ? -4.43366 -40.94022 6.64516 1.000 17.77407 16 ALA B CA 1
ATOM 2314 C C . ALA B 1 16 ? -4.96578 -39.75842 5.84543 1.000 19.75808 16 ALA B C 1
ATOM 2315 O O . ALA B 1 16 ? -6.05365 -39.83735 5.25777 1.000 18.55838 16 ALA B O 1
ATOM 2322 N N . PHE B 1 17 ? -4.22070 -38.65217 5.82055 1.000 18.35416 17 PHE B N 1
ATOM 2323 C CA . PHE B 1 17 ? -4.60473 -37.54318 4.95778 1.000 18.53691 17 PHE B CA 1
ATOM 2324 C C . PHE B 1 17 ? -4.61915 -37.96850 3.49478 1.000 19.13318 17 PHE B C 1
ATOM 2325 O O . PHE B 1 17 ? -5.55506 -37.64661 2.74842 1.000 18.22528 17 PHE B O 1
ATOM 2342 N N . ALA B 1 18 ? -3.57961 -38.68247 3.05647 1.000 18.75993 18 ALA B N 1
ATOM 2343 C CA . ALA B 1 18 ? -3.56279 -39.17854 1.68646 1.000 18.83675 18 ALA B CA 1
ATOM 2344 C C . ALA B 1 18 ? -4.75747 -40.09207 1.42919 1.000 18.04770 18 ALA B C 1
ATOM 2345 O O . ALA B 1 18 ? -5.36620 -40.04767 0.35356 1.000 17.66340 18 ALA B O 1
ATOM 2352 N N . GLY B 1 19 ? -5.07482 -40.95116 2.39696 1.000 17.68640 19 GLY B N 1
ATOM 2353 C CA . GLY B 1 19 ? -6.15477 -41.90070 2.21428 1.000 18.88431 19 GLY B CA 1
ATOM 2354 C C . GLY B 1 19 ? -7.51426 -41.23249 2.14298 1.000 19.95494 19 GLY B C 1
ATOM 2355 O O . GLY B 1 19 ? -8.32186 -41.54994 1.26583 1.000 18.32426 19 GLY B O 1
ATOM 2359 N N . GLU B 1 20 ? -7.78203 -40.29178 3.06627 1.000 17.55056 20 GLU B N 1
ATOM 2360 C CA . GLU B 1 20 ? -9.05679 -39.58077 3.05931 1.000 17.37921 20 GLU B CA 1
ATOM 2361 C C . GLU B 1 20 ? -9.19764 -38.74891 1.79746 1.000 18.09055 20 GLU B C 1
ATOM 2362 O O . GLU B 1 20 ? -10.30558 -38.62296 1.25041 1.000 16.04291 20 GLU B O 1
ATOM 2374 N N . SER B 1 21 ? -8.09076 -38.13798 1.34403 1.000 17.75363 21 SER B N 1
ATOM 2375 C CA . SER B 1 21 ? -8.12219 -37.35633 0.10985 1.000 16.77176 21 SER B CA 1
ATOM 2376 C C . SER B 1 21 ? -8.53632 -38.23430 -1.06815 1.000 16.44088 21 SER B C 1
ATOM 2377 O O . SER B 1 21 ? -9.40852 -37.86079 -1.85731 1.000 17.63732 21 SER B O 1
ATOM 2385 N N . GLN B 1 22 ? -7.90571 -39.42255 -1.19396 1.000 16.92888 22 GLN B N 1
ATOM 2386 C CA . GLN B 1 22 ? -8.22890 -40.33471 -2.27601 1.000 15.64134 22 GLN B CA 1
ATOM 2387 C C . GLN B 1 22 ? -9.64248 -40.87292 -2.13289 1.000 15.67365 22 GLN B C 1
ATOM 2388 O O . GLN B 1 22 ? -10.31465 -41.09995 -3.13873 1.000 18.04116 22 GLN B O 1
ATOM 2402 N N . ALA B 1 23 ? -10.11231 -41.07041 -0.90283 1.000 16.19327 23 ALA B N 1
ATOM 2403 C CA . ALA B 1 23 ? -11.46507 -41.58663 -0.72394 1.000 16.68256 23 ALA B CA 1
ATOM 2404 C C . ALA B 1 23 ? -12.50160 -40.61743 -1.27528 1.000 17.96041 23 ALA B C 1
ATOM 2405 O O . ALA B 1 23 ? -13.49749 -41.03122 -1.87580 1.000 17.24362 23 ALA B O 1
ATOM 2412 N N . ASN B 1 24 ? -12.33239 -39.32609 -1.00742 1.000 16.84957 24 ASN B N 1
ATOM 2413 C CA . ASN B 1 24 ? -13.25901 -38.35631 -1.57801 1.000 15.44029 24 ASN B CA 1
ATOM 2414 C C . ASN B 1 24 ? -13.24355 -38.42913 -3.09974 1.000 14.97269 24 ASN B C 1
ATOM 2415 O O . ASN B 1 24 ? -14.30391 -38.47410 -3.74307 1.000 16.54163 24 ASN B O 1
ATOM 2426 N N . ARG B 1 25 ? -12.04333 -38.44967 -3.70264 1.000 15.29055 25 ARG B N 1
ATOM 2427 C CA . ARG B 1 25 ? -11.96446 -38.49908 -5.15467 1.000 16.33518 25 ARG B CA 1
ATOM 2428 C C . ARG B 1 25 ? -12.59359 -39.77533 -5.68991 1.000 16.92334 25 ARG B C 1
ATOM 2429 O O . ARG B 1 25 ? -13.30003 -39.75469 -6.70560 1.000 16.48253 25 ARG B O 1
ATOM 2450 N N . ARG B 1 26 ? -12.30284 -40.91248 -5.04550 1.000 16.02124 26 ARG B N 1
ATOM 2451 C CA . ARG B 1 26 ? -12.85604 -42.18073 -5.51190 1.000 16.77645 26 ARG B CA 1
ATOM 2452 C C . ARG B 1 26 ? -14.37116 -42.18261 -5.40085 1.000 14.79895 26 ARG B C 1
ATOM 2453 O O . ARG B 1 26 ? -15.07492 -42.60116 -6.32919 1.000 17.16366 26 ARG B O 1
ATOM 2474 N N . TYR B 1 27 ? -14.89250 -41.71714 -4.27328 1.000 15.31247 27 TYR B N 1
ATOM 2475 C CA . TYR B 1 27 ? -16.34519 -41.73536 -4.08526 1.000 15.34999 27 TYR B CA 1
ATOM 2476 C C . TYR B 1 27 ? -17.06750 -40.81338 -5.07216 1.000 15.67642 27 TYR B C 1
ATOM 2477 O O . TYR B 1 27 ? -18.17817 -41.12400 -5.51746 1.000 17.52224 27 TYR B O 1
ATOM 2495 N N . LEU B 1 28 ? -16.46714 -39.66330 -5.41202 1.000 16.72781 28 LEU B N 1
ATOM 2496 C CA . LEU B 1 28 ? -17.07349 -38.81341 -6.43762 1.000 16.07529 28 LEU B CA 1
ATOM 2497 C C . LEU B 1 28 ? -17.00515 -39.46189 -7.81321 1.000 16.90770 28 LEU B C 1
ATOM 2498 O O . LEU B 1 28 ? -17.92705 -39.29710 -8.62120 1.000 16.94686 28 LEU B O 1
ATOM 2514 N N . TYR B 1 29 ? -15.92651 -40.19789 -8.11552 1.000 18.13037 29 TYR B N 1
ATOM 2515 C CA . TYR B 1 29 ? -15.87719 -40.92635 -9.37948 1.000 16.28344 29 TYR B CA 1
ATOM 2516 C C . TYR B 1 29 ? -16.98245 -41.98102 -9.41786 1.000 16.20442 29 TYR B C 1
ATOM 2517 O O . TYR B 1 29 ? -17.69167 -42.11504 -10.42423 1.000 17.60897 29 TYR B O 1
ATOM 2535 N N . PHE B 1 30 ? -17.15203 -42.71373 -8.30894 1.000 17.28822 30 PHE B N 1
ATOM 2536 C CA . PHE B 1 30 ? -18.20705 -43.71538 -8.21532 1.000 15.62062 30 PHE B CA 1
ATOM 2537 C C . PHE B 1 30 ? -19.58349 -43.07726 -8.32122 1.000 17.08764 30 PHE B C 1
ATOM 2538 O O . PHE B 1 30 ? -20.50467 -43.67463 -8.89671 1.000 18.37845 30 PHE B O 1
ATOM 2555 N N . ALA B 1 31 ? -19.74995 -41.87765 -7.75295 1.000 17.24036 31 ALA B N 1
ATOM 2556 C CA . ALA B 1 31 ? -21.02400 -41.17378 -7.88431 1.000 15.07670 31 ALA B CA 1
ATOM 2557 C C . ALA B 1 31 ? -21.31671 -40.88166 -9.34426 1.000 16.60865 31 ALA B C 1
ATOM 2558 O O . ALA B 1 31 ? -22.44959 -41.05257 -9.79501 1.000 17.95066 31 ALA B O 1
ATOM 2565 N N . SER B 1 32 ? -20.28881 -40.49487 -10.11702 1.000 17.67347 32 SER B N 1
ATOM 2566 C CA . SER B 1 32 ? -20.52020 -40.20747 -11.52336 1.000 15.52453 32 SER B CA 1
ATOM 2567 C C . SER B 1 32 ? -20.87557 -41.46652 -12.29327 1.000 16.75647 32 SER B C 1
ATOM 2568 O O . SER B 1 32 ? -21.66973 -41.40997 -13.23103 1.000 18.39500 32 SER B O 1
ATOM 2576 N N . LYS B 1 33 ? -20.27189 -42.61083 -11.93721 1.000 16.93800 33 LYS B N 1
ATOM 2577 C CA . LYS B 1 33 ? -20.68741 -43.87107 -12.55914 1.000 16.31146 33 LYS B CA 1
ATOM 2578 C C . LYS B 1 33 ? -22.14838 -44.17002 -12.24403 1.000 17.38633 33 LYS B C 1
ATOM 2579 O O . LYS B 1 33 ? -22.91043 -44.58357 -13.11969 1.000 18.59742 33 LYS B O 1
ATOM 2598 N N . ALA B 1 34 ? -22.54799 -43.98657 -10.98674 1.000 16.98177 34 ALA B N 1
ATOM 2599 C CA . ALA B 1 34 ? -23.93248 -44.23399 -10.60090 1.000 17.75825 34 ALA B CA 1
ATOM 2600 C C . ALA B 1 34 ? -24.87437 -43.26154 -11.29404 1.000 18.87996 34 ALA B C 1
ATOM 2601 O O . ALA B 1 34 ? -25.99096 -43.63038 -11.67903 1.000 18.11876 34 ALA B O 1
ATOM 2608 N N . ASP B 1 35 ? -24.43645 -42.01161 -11.47315 1.000 17.93312 35 ASP B N 1
ATOM 2609 C CA . ASP B 1 35 ? -25.23947 -41.05586 -12.22546 1.000 16.32611 35 ASP B CA 1
ATOM 2610 C C . ASP B 1 35 ? -25.62422 -41.61804 -13.58897 1.000 17.30712 35 ASP B C 1
ATOM 2611 O O . ASP B 1 35 ? -26.79906 -41.60033 -13.98349 1.000 16.99697 35 ASP B O 1
ATOM 2620 N N . VAL B 1 36 ? -24.63050 -42.07130 -14.35628 1.000 18.20794 36 VAL B N 1
ATOM 2621 C CA . VAL B 1 36 ? -24.89913 -42.49899 -15.72796 1.000 17.19253 36 VAL B CA 1
ATOM 2622 C C . VAL B 1 36 ? -25.77425 -43.74082 -15.73863 1.000 18.98255 36 VAL B C 1
ATOM 2623 O O . VAL B 1 36 ? -26.63680 -43.91263 -16.61954 1.000 17.41767 36 VAL B O 1
ATOM 2636 N N . GLU B 1 37 ? -25.58036 -44.62222 -14.75887 1.000 17.26756 37 GLU B N 1
ATOM 2637 C CA . GLU B 1 37 ? -26.38194 -45.84268 -14.68713 1.000 17.69417 37 GLU B CA 1
ATOM 2638 C C . GLU B 1 37 ? -27.83045 -45.58390 -14.30188 1.000 19.01373 37 GLU B C 1
ATOM 2639 O O . GLU B 1 37 ? -28.67536 -46.47430 -14.48768 1.000 18.87009 37 GLU B O 1
ATOM 2651 N N . GLY B 1 38 ? -28.13404 -44.42050 -13.73183 1.000 18.79647 38 GLY B N 1
ATOM 2652 C CA . GLY B 1 38 ? -29.45517 -44.13906 -13.21695 1.000 17.71534 38 GLY B CA 1
ATOM 2653 C C . GLY B 1 38 ? -29.63588 -44.47769 -11.76187 1.000 20.19721 38 GLY B C 1
ATOM 2654 O O . GLY B 1 38 ? -30.76673 -44.39853 -11.25933 1.000 19.34587 38 GLY B O 1
ATOM 2658 N N . GLN B 1 39 ? -28.55365 -44.84838 -11.07067 1.000 17.26213 39 GLN B N 1
ATOM 2659 C CA . GLN B 1 39 ? -28.60303 -45.21680 -9.66003 1.000 16.45716 39 GLN B CA 1
ATOM 2660 C C . GLN B 1 39 ? -28.46060 -43.95328 -8.81723 1.000 18.39057 39 GLN B C 1
ATOM 2661 O O . GLN B 1 39 ? -27.45485 -43.72059 -8.15583 1.000 18.53449 39 GLN B O 1
ATOM 2675 N N . ASN B 1 40 ? -29.51542 -43.13006 -8.85519 1.000 16.99013 40 ASN B N 1
ATOM 2676 C CA . ASN B 1 40 ? -29.45294 -41.82076 -8.21816 1.000 17.37694 40 ASN B CA 1
ATOM 2677 C C . ASN B 1 40 ? -29.31800 -41.92288 -6.70428 1.000 18.14816 40 ASN B C 1
ATOM 2678 O O . ASN B 1 40 ? -28.58471 -41.13805 -6.10505 1.000 18.60283 40 ASN B O 1
ATOM 2689 N N . ASP B 1 41 ? -29.97961 -42.89531 -6.06165 1.000 19.02223 41 ASP B N 1
ATOM 2690 C CA . ASP B 1 41 ? -29.82593 -43.02145 -4.62041 1.000 18.43571 41 ASP B CA 1
ATOM 2691 C C . ASP B 1 41 ? -28.38800 -43.40322 -4.24797 1.000 18.94158 41 ASP B C 1
ATOM 2692 O O . ASP B 1 41 ? -27.83995 -42.87940 -3.27363 1.000 19.27194 41 ASP B O 1
ATOM 2701 N N . ILE B 1 42 ? -27.76216 -44.29628 -5.01847 1.000 18.55808 42 ILE B N 1
ATOM 2702 C CA . ILE B 1 42 ? -26.36848 -44.66807 -4.76498 1.000 19.01858 42 ILE B CA 1
ATOM 2703 C C . ILE B 1 42 ? -25.44996 -43.47016 -4.98865 1.000 17.64760 42 ILE B C 1
ATOM 2704 O O . ILE B 1 42 ? -24.52348 -43.21756 -4.20948 1.000 17.83395 42 ILE B O 1
ATOM 2720 N N . ALA B 1 43 ? -25.69085 -42.71442 -6.06520 1.000 17.45742 43 ALA B N 1
ATOM 2721 C CA . ALA B 1 43 ? -24.88493 -41.52963 -6.31802 1.000 18.09465 43 ALA B CA 1
ATOM 2722 C C . ALA B 1 43 ? -24.96911 -40.56173 -5.15294 1.000 16.67816 43 ALA B C 1
ATOM 2723 O O . ALA B 1 43 ? -23.94263 -40.01888 -4.71478 1.000 17.14861 43 ALA B O 1
ATOM 2730 N N . ALA B 1 44 ? -26.18076 -40.32839 -4.63098 1.000 17.30132 44 ALA B N 1
ATOM 2731 C CA . ALA B 1 44 ? -26.35321 -39.39582 -3.51974 1.000 18.40362 44 ALA B CA 1
ATOM 2732 C C . ALA B 1 44 ? -25.62022 -39.87452 -2.27413 1.000 16.79224 44 ALA B C 1
ATOM 2733 O O . ALA B 1 44 ? -25.05784 -39.06011 -1.52580 1.000 18.29723 44 ALA B O 1
ATOM 2740 N N . LEU B 1 45 ? -25.57723 -41.19321 -2.06096 1.000 16.91739 45 LEU B N 1
ATOM 2741 C CA . LEU B 1 45 ? -24.85761 -41.73809 -0.91727 1.000 16.49594 45 LEU B CA 1
ATOM 2742 C C . LEU B 1 45 ? -23.34812 -41.59806 -1.09905 1.000 16.56184 45 LEU B C 1
ATOM 2743 O O . LEU B 1 45 ? -22.63469 -41.24526 -0.15647 1.000 18.84282 45 LEU B O 1
ATOM 2759 N N . PHE B 1 46 ? -22.83490 -41.88894 -2.28619 1.000 17.86117 46 PHE B N 1
ATOM 2760 C CA . PHE B 1 46 ? -21.41177 -41.63917 -2.51334 1.000 16.10399 46 PHE B CA 1
ATOM 2761 C C . PHE B 1 46 ? -21.06634 -40.16381 -2.27143 1.000 17.41422 46 PHE B C 1
ATOM 2762 O O . PHE B 1 46 ? -20.02587 -39.85680 -1.67490 1.000 16.80752 46 PHE B O 1
ATOM 2779 N N . ARG B 1 47 ? -21.91834 -39.23974 -2.72486 1.000 17.03104 47 ARG B N 1
ATOM 2780 C CA . ARG B 1 47 ? -21.64136 -37.82043 -2.50948 1.000 16.96951 47 ARG B CA 1
ATOM 2781 C C . ARG B 1 47 ? -21.68513 -37.45460 -1.03176 1.000 17.19154 47 ARG B C 1
ATOM 2782 O O . ARG B 1 47 ? -20.84763 -36.67723 -0.55581 1.000 17.84429 47 ARG B O 1
ATOM 2803 N N . SER B 1 48 ? -22.66905 -37.97274 -0.29032 1.000 17.98095 48 SER B N 1
ATOM 2804 C CA . SER B 1 48 ? -22.75944 -37.62687 1.12656 1.000 17.87703 48 SER B CA 1
ATOM 2805 C C . SER B 1 48 ? -21.58003 -38.19851 1.89789 1.000 18.60400 48 SER B C 1
ATOM 2806 O O . SER B 1 48 ? -21.00282 -37.52944 2.76081 1.000 19.92071 48 SER B O 1
ATOM 2814 N N . THR B 1 49 ? -21.20132 -39.44069 1.59480 1.000 17.11120 49 THR B N 1
ATOM 2815 C CA . THR B 1 49 ? -20.02749 -40.02135 2.23532 1.000 15.68443 49 THR B CA 1
ATOM 2816 C C . THR B 1 49 ? -18.76714 -39.23380 1.88789 1.000 16.07597 49 THR B C 1
ATOM 2817 O O . THR B 1 49 ? -17.91595 -39.00271 2.75047 1.000 18.12857 49 THR B O 1
ATOM 2828 N N . ALA B 1 50 ? -18.65975 -38.76858 0.64701 1.000 19.22144 50 ALA B N 1
ATOM 2829 C CA . ALA B 1 50 ? -17.50049 -37.96879 0.24687 1.000 19.12889 50 ALA B CA 1
ATOM 2830 C C . ALA B 1 50 ? -17.37259 -36.70183 1.10218 1.000 19.09765 50 ALA B C 1
ATOM 2831 O O . ALA B 1 50 ? -16.25263 -36.28926 1.43555 1.000 18.81932 50 ALA B O 1
ATOM 2838 N N . GLU B 1 51 ? -18.49937 -36.07208 1.46924 1.000 17.01930 51 GLU B N 1
ATOM 2839 C CA . GLU B 1 51 ? -18.43125 -34.91865 2.36652 1.000 18.09363 51 GLU B CA 1
ATOM 2840 C C . GLU B 1 51 ? -17.80189 -35.30568 3.69348 1.000 20.50710 51 GLU B C 1
ATOM 2841 O O . GLU B 1 51 ? -17.04011 -34.53034 4.28218 1.000 17.85136 51 GLU B O 1
ATOM 2853 N N . GLY B 1 52 ? -18.14921 -36.48719 4.20964 1.000 16.64056 52 GLY B N 1
ATOM 2854 C CA . GLY B 1 52 ? -17.49282 -36.97506 5.40869 1.000 17.66672 52 GLY B CA 1
ATOM 2855 C C . GLY B 1 52 ? -15.99044 -37.06442 5.25422 1.000 16.07280 52 GLY B C 1
ATOM 2856 O O . GLY B 1 52 ? -15.23913 -36.64849 6.14594 1.000 18.01388 52 GLY B O 1
ATOM 2860 N N . GLU B 1 53 ? -15.52493 -37.58118 4.10784 1.000 17.77643 53 GLU B N 1
ATOM 2861 C CA . GLU B 1 53 ? -14.10082 -37.72415 3.87754 1.000 16.93448 53 GLU B CA 1
ATOM 2862 C C . GLU B 1 53 ? -13.42653 -36.36136 3.72748 1.000 17.58591 53 GLU B C 1
ATOM 2863 O O . GLU B 1 53 ? -12.23665 -36.21834 4.03458 1.000 18.96015 53 GLU B O 1
ATOM 2875 N N . THR B 1 54 ? -14.16192 -35.35154 3.25925 1.000 16.15053 54 THR B N 1
ATOM 2876 C CA . THR B 1 54 ? -13.60539 -34.00138 3.27300 1.000 18.34754 54 THR B CA 1
ATOM 2877 C C . THR B 1 54 ? -13.35337 -33.54265 4.70365 1.000 16.98961 54 THR B C 1
ATOM 2878 O O . THR B 1 54 ? -12.27735 -33.01964 5.02002 1.000 18.06638 54 THR B O 1
ATOM 2889 N N . GLY B 1 55 ? -14.32324 -33.74690 5.58742 1.000 17.68923 55 GLY B N 1
ATOM 2890 C CA . GLY B 1 55 ? -14.14371 -33.34885 6.97279 1.000 18.57507 55 GLY B CA 1
ATOM 2891 C C . GLY B 1 55 ? -13.00786 -34.09299 7.64936 1.000 19.55142 55 GLY B C 1
ATOM 2892 O O . GLY B 1 55 ? -12.23271 -33.50905 8.40810 1.000 18.90621 55 GLY B O 1
ATOM 2896 N N . HIS B 1 56 ? -12.86331 -35.38272 7.34994 1.000 18.41517 56 HIS B N 1
ATOM 2897 C CA . HIS B 1 56 ? -11.75638 -36.14190 7.91881 1.000 17.53969 56 HIS B CA 1
ATOM 2898 C C . HIS B 1 56 ? -10.41090 -35.63493 7.41302 1.000 17.26655 56 HIS B C 1
ATOM 2899 O O . HIS B 1 56 ? -9.48021 -35.42245 8.20082 1.000 18.89500 56 HIS B O 1
ATOM 2913 N N . ALA B 1 57 ? -10.27256 -35.45501 6.09752 1.000 18.63856 57 ALA B N 1
ATOM 2914 C CA . ALA B 1 57 ? -8.99851 -35.00395 5.55691 1.000 17.11484 57 ALA B CA 1
ATOM 2915 C C . ALA B 1 57 ? -8.61225 -33.63349 6.10058 1.000 19.42807 57 ALA B C 1
ATOM 2916 O O . ALA B 1 57 ? -7.43850 -33.38010 6.39912 1.000 21.19386 57 ALA B O 1
ATOM 2923 N N . HIS B 1 58 ? -9.58397 -32.74641 6.24563 1.000 20.84045 58 HIS B N 1
ATOM 2924 C CA . HIS B 1 58 ? -9.25959 -31.40629 6.73246 1.000 20.65270 58 HIS B CA 1
ATOM 2925 C C . HIS B 1 58 ? -8.89726 -31.43331 8.20843 1.000 22.58249 58 HIS B C 1
ATOM 2926 O O . HIS B 1 58 ? -8.02167 -30.67613 8.63849 1.000 19.61612 58 HIS B O 1
ATOM 2940 N N . GLY B 1 59 ? -9.47508 -32.35495 8.98080 1.000 20.06603 59 GLY B N 1
ATOM 2941 C CA . GLY B 1 59 ? -9.03966 -32.50909 10.35642 1.000 22.81386 59 GLY B CA 1
ATOM 2942 C C . GLY B 1 59 ? -7.61818 -33.02888 10.46749 1.000 21.69771 59 GLY B C 1
ATOM 2943 O O . GLY B 1 59 ? -6.85774 -32.59707 11.34069 1.000 20.73559 59 GLY B O 1
ATOM 2947 N N . HIS B 1 60 ? -7.23186 -33.94311 9.57589 1.000 18.63982 60 HIS B N 1
ATOM 2948 C CA . HIS B 1 60 ? -5.85326 -34.41830 9.54969 1.000 20.02182 60 HIS B CA 1
ATOM 2949 C C . HIS B 1 60 ? -4.92309 -33.27484 9.19957 1.000 21.74570 60 HIS B C 1
ATOM 2950 O O . HIS B 1 60 ? -3.86160 -33.10919 9.81262 1.000 20.69362 60 HIS B O 1
ATOM 2964 N N . LEU B 1 61 ? -5.31842 -32.46384 8.21021 1.000 21.70015 61 LEU B N 1
ATOM 2965 C CA . LEU B 1 61 ? -4.45272 -31.37901 7.77196 1.000 22.50866 61 LEU B CA 1
ATOM 2966 C C . LEU B 1 61 ? -4.29782 -30.34424 8.86807 1.000 22.04416 61 LEU B C 1
ATOM 2967 O O . LEU B 1 61 ? -3.21737 -29.75266 9.02280 1.000 23.78824 61 LEU B O 1
ATOM 2983 N N . GLU B 1 62 ? -5.35366 -30.12582 9.64526 1.000 19.78111 62 GLU B N 1
ATOM 2984 C CA . GLU B 1 62 ? -5.28427 -29.16307 10.74256 1.000 24.01614 62 GLU B CA 1
ATOM 2985 C C . GLU B 1 62 ? -4.23087 -29.57311 11.76724 1.000 24.78593 62 GLU B C 1
ATOM 2986 O O . GLU B 1 62 ? -3.45112 -28.73123 12.23916 1.000 22.14288 62 GLU B O 1
ATOM 2998 N N . TYR B 1 63 ? -4.16884 -30.86776 12.10929 1.000 20.89627 63 TYR B N 1
ATOM 2999 C CA . TYR B 1 63 ? -3.10753 -31.33061 13.00289 1.000 20.11783 63 TYR B CA 1
ATOM 3000 C C . TYR B 1 63 ? -1.74123 -31.17996 12.35125 1.000 22.45168 63 TYR B C 1
ATOM 3001 O O . TYR B 1 63 ? -0.75010 -30.86824 13.02530 1.000 23.42049 63 TYR B O 1
ATOM 3019 N N . LEU B 1 64 ? -1.66011 -31.39576 11.04103 1.000 19.53601 64 LEU B N 1
ATOM 3020 C CA . LEU B 1 64 ? -0.38328 -31.28696 10.35554 1.000 19.84102 64 LEU B CA 1
ATOM 3021 C C . LEU B 1 64 ? 0.11715 -29.84365 10.25085 1.000 19.53718 64 LEU B C 1
ATOM 3022 O O . LEU B 1 64 ? 1.28038 -29.64367 9.87984 1.000 21.29347 64 LEU B O 1
ATOM 3038 N N . GLU B 1 65 ? -0.70458 -28.84903 10.58173 1.000 20.69695 65 GLU B N 1
ATOM 3039 C CA . GLU B 1 65 ? -0.19910 -27.47132 10.60655 1.000 22.79745 65 GLU B CA 1
ATOM 3040 C C . GLU B 1 65 ? 0.99889 -27.34669 11.53728 1.000 28.66169 65 GLU B C 1
ATOM 3041 O O . GLU B 1 65 ? 1.87529 -26.49860 11.31796 1.000 26.14625 65 GLU B O 1
ATOM 3053 N N . ALA B 1 66 ? 1.06064 -28.18453 12.57648 1.000 25.34484 66 ALA B N 1
ATOM 3054 C CA . ALA B 1 66 ? 2.17286 -28.11707 13.52238 1.000 27.01200 66 ALA B CA 1
ATOM 3055 C C . ALA B 1 66 ? 3.49956 -28.55967 12.91732 1.000 33.03264 66 ALA B C 1
ATOM 3056 O O . ALA B 1 66 ? 4.55750 -28.22706 13.46612 1.000 28.65798 66 ALA B O 1
ATOM 3063 N N . VAL B 1 67 ? 3.48034 -29.30182 11.81492 1.000 23.44639 67 VAL B N 1
ATOM 3064 C CA . VAL B 1 67 ? 4.69619 -29.87795 11.26406 1.000 24.71622 67 VAL B CA 1
ATOM 3065 C C . VAL B 1 67 ? 4.96987 -29.48615 9.82388 1.000 27.10687 67 VAL B C 1
ATOM 3066 O O . VAL B 1 67 ? 6.12524 -29.60488 9.38022 1.000 29.16474 67 VAL B O 1
ATOM 3079 N N . GLY B 1 68 ? 3.97901 -29.02549 9.06656 1.000 22.17850 68 GLY B N 1
ATOM 3080 C CA . GLY B 1 68 ? 4.23647 -28.67631 7.68967 1.000 24.88785 68 GLY B CA 1
ATOM 3081 C C . GLY B 1 68 ? 3.29720 -29.34887 6.71236 1.000 23.88479 68 GLY B C 1
ATOM 3082 O O . GLY B 1 68 ? 2.69263 -30.37620 7.01806 1.000 21.87117 68 GLY B O 1
ATOM 3086 N N . ASP B 1 69 ? 3.17696 -28.74015 5.54255 1.000 21.03241 69 ASP B N 1
ATOM 3087 C CA . ASP B 1 69 ? 2.34549 -29.26917 4.46378 1.000 22.80321 69 ASP B CA 1
ATOM 3088 C C . ASP B 1 69 ? 2.88209 -30.62677 4.03493 1.000 22.77712 69 ASP B C 1
ATOM 3089 O O . ASP B 1 69 ? 4.06889 -30.74632 3.69691 1.000 24.01996 69 ASP B O 1
ATOM 3098 N N . PRO B 1 70 ? 2.05739 -31.66524 4.02684 1.000 22.61053 70 PRO B N 1
ATOM 3099 C CA . PRO B 1 70 ? 2.58062 -32.99568 3.64949 1.000 24.31886 70 PRO B CA 1
ATOM 3100 C C . PRO B 1 70 ? 3.14581 -33.04451 2.24473 1.000 26.92462 70 PRO B C 1
ATOM 3101 O O . PRO B 1 70 ? 3.99205 -33.89817 1.95968 1.000 28.43745 70 PRO B O 1
ATOM 3112 N N . ALA B 1 71 ? 2.76678 -32.12097 1.36293 1.000 21.97246 71 ALA B N 1
ATOM 3113 C CA . ALA B 1 71 ? 3.30544 -32.13940 0.00519 1.000 22.08969 71 ALA B CA 1
ATOM 3114 C C . ALA B 1 71 ? 4.70452 -31.53876 -0.12811 1.000 26.37825 71 ALA B C 1
ATOM 3115 O O . ALA B 1 71 ? 5.41881 -31.87614 -1.08682 1.000 26.78126 71 ALA B O 1
ATOM 3122 N N . THR B 1 72 ? 5.11538 -30.65792 0.79356 1.000 23.92055 72 THR B N 1
ATOM 3123 C CA . THR B 1 72 ? 6.32065 -29.85277 0.61606 1.000 23.72576 72 THR B CA 1
ATOM 3124 C C . THR B 1 72 ? 7.18372 -29.70510 1.85948 1.000 24.35785 72 THR B C 1
ATOM 3125 O O . THR B 1 72 ? 8.32734 -29.25324 1.73199 1.000 25.42267 72 THR B O 1
ATOM 3136 N N . GLY B 1 73 ? 6.66274 -29.97555 3.05450 1.000 24.35808 73 GLY B N 1
ATOM 3137 C CA . GLY B 1 73 ? 7.35313 -29.68341 4.28750 1.000 25.22722 73 GLY B CA 1
ATOM 3138 C C . GLY B 1 73 ? 7.30566 -28.24074 4.72698 1.000 22.66390 73 GLY B C 1
ATOM 3139 O O . GLY B 1 73 ? 7.75391 -27.93603 5.84184 1.000 24.32838 73 GLY B O 1
ATOM 3143 N N . LEU B 1 74 ? 6.77459 -27.33268 3.89267 1.000 23.88340 74 LEU B N 1
ATOM 3144 C CA . LEU B 1 74 ? 6.74352 -25.91881 4.22479 1.000 21.16878 74 LEU B CA 1
ATOM 3145 C C . LEU B 1 74 ? 5.62252 -25.61312 5.20882 1.000 23.43610 74 LEU B C 1
ATOM 3146 O O . LEU B 1 74 ? 4.60405 -26.31593 5.24263 1.000 22.18203 74 LEU B O 1
ATOM 3162 N N . PRO B 1 75 ? 5.75772 -24.55297 6.00033 1.000 21.91998 75 PRO B N 1
ATOM 3163 C CA . PRO B 1 75 ? 4.64178 -24.17129 6.87353 1.000 20.69850 75 PRO B CA 1
ATOM 3164 C C . PRO B 1 75 ? 3.42444 -23.78015 6.05030 1.000 23.25598 75 PRO B C 1
ATOM 3165 O O . PRO B 1 75 ? 3.51398 -23.39520 4.87918 1.000 22.60760 75 PRO B O 1
ATOM 3176 N N . PHE B 1 76 ? 2.26174 -23.90167 6.67447 1.000 19.93839 76 PHE B N 1
ATOM 3177 C CA . PHE B 1 76 ? 1.04425 -23.46997 6.00842 1.000 21.13277 76 PHE B CA 1
ATOM 3178 C C . PHE B 1 76 ? 0.08294 -22.90137 7.03191 1.000 21.27741 76 PHE B C 1
ATOM 3179 O O . PHE B 1 76 ? 0.25174 -23.06751 8.23908 1.000 21.06999 76 PHE B O 1
ATOM 3196 N N . GLY B 1 77 ? -0.91255 -22.18472 6.51741 1.000 18.67853 77 GLY B N 1
ATOM 3197 C CA . GLY B 1 77 ? -1.91113 -21.52774 7.32854 1.000 21.71758 77 GLY B CA 1
ATOM 3198 C C . GLY B 1 77 ? -2.37690 -20.23687 6.69255 1.000 17.65772 77 GLY B C 1
ATOM 3199 O O . GLY B 1 77 ? -3.55691 -20.09710 6.37292 1.000 20.81271 77 GLY B O 1
ATOM 3203 N N . THR B 1 78 ? -1.47445 -19.26967 6.50959 1.000 18.40739 78 THR B N 1
ATOM 3204 C CA . THR B 1 78 ? -1.86680 -18.00039 5.91448 1.000 17.79632 78 THR B CA 1
ATOM 3205 C C . THR B 1 78 ? -1.85932 -18.11885 4.39831 1.000 17.11614 78 THR B C 1
ATOM 3206 O O . THR B 1 78 ? -1.21210 -18.98685 3.83660 1.000 18.02008 78 THR B O 1
ATOM 3217 N N . SER B 1 79 ? -2.55026 -17.19540 3.72006 1.000 17.36436 79 SER B N 1
ATOM 3218 C CA . SER B 1 79 ? -2.56620 -17.27513 2.26825 1.000 17.01157 79 SER B CA 1
ATOM 3219 C C . SER B 1 79 ? -1.16705 -17.14242 1.68948 1.000 18.38807 79 SER B C 1
ATOM 3220 O O . SER B 1 79 ? -0.84505 -17.77320 0.68177 1.000 17.10255 79 SER B O 1
ATOM 3228 N N . ARG B 1 80 ? -0.32490 -16.30513 2.29111 1.000 17.10357 80 ARG B N 1
ATOM 3229 C CA . ARG B 1 80 ? 1.03401 -16.17812 1.77528 1.000 20.43772 80 ARG B CA 1
ATOM 3230 C C . ARG B 1 80 ? 1.77237 -17.50903 1.86202 1.000 16.95678 80 ARG B C 1
ATOM 3231 O O . ARG B 1 80 ? 2.40703 -17.94771 0.89435 1.000 17.17008 80 ARG B O 1
ATOM 3252 N N . GLN B 1 81 ? 1.66742 -18.18992 2.99869 1.000 15.72426 81 GLN B N 1
ATOM 3253 C CA . GLN B 1 81 ? 2.32410 -19.47497 3.14860 1.000 16.89975 81 GLN B CA 1
ATOM 3254 C C . GLN B 1 81 ? 1.72391 -20.50523 2.20662 1.000 16.89740 81 GLN B C 1
ATOM 3255 O O . GLN B 1 81 ? 2.43848 -21.36225 1.65027 1.000 17.49960 81 GLN B O 1
ATOM 3269 N N . ASN B 1 82 ? 0.39432 -20.50380 2.11219 1.000 17.58135 82 ASN B N 1
ATOM 3270 C CA . ASN B 1 82 ? -0.28686 -21.51811 1.31719 1.000 16.39331 82 ASN B CA 1
ATOM 3271 C C . ASN B 1 82 ? 0.07695 -21.39710 -0.15003 1.000 17.04944 82 ASN B C 1
ATOM 3272 O O . ASN B 1 82 ? 0.28878 -22.40676 -0.83508 1.000 16.70665 82 ASN B O 1
ATOM 3283 N N . LEU B 1 83 ? 0.11647 -20.16819 -0.66871 1.000 15.69713 83 LEU B N 1
ATOM 3284 C CA . LEU B 1 83 ? 0.53042 -19.97335 -2.04950 1.000 17.50295 83 LEU B CA 1
ATOM 3285 C C . LEU B 1 83 ? 1.98049 -20.39664 -2.24966 1.000 17.56118 83 LEU B C 1
ATOM 3286 O O . LEU B 1 83 ? 2.30524 -21.04947 -3.24461 1.000 17.73747 83 LEU B O 1
ATOM 3302 N N . GLN B 1 84 ? 2.87744 -20.03021 -1.32235 1.000 18.79176 84 GLN B N 1
ATOM 3303 C CA . GLN B 1 84 ? 4.27256 -20.44735 -1.48233 1.000 17.24241 84 GLN B CA 1
ATOM 3304 C C . GLN B 1 84 ? 4.39107 -21.96447 -1.51658 1.000 17.46865 84 GLN B C 1
ATOM 3305 O O . GLN B 1 84 ? 5.16684 -22.51746 -2.30181 1.000 18.56050 84 GLN B O 1
ATOM 3319 N N . SER B 1 85 ? 3.62350 -22.66166 -0.66847 1.000 18.54375 85 SER B N 1
ATOM 3320 C CA . SER B 1 85 ? 3.69189 -24.12048 -0.65591 1.000 18.54450 85 SER B CA 1
ATOM 3321 C C . SER B 1 85 ? 3.12270 -24.71056 -1.93970 1.000 17.05119 85 SER B C 1
ATOM 3322 O O . SER B 1 85 ? 3.71366 -25.62550 -2.53873 1.000 17.93578 85 SER B O 1
ATOM 3330 N N . ALA B 1 86 ? 1.95596 -24.20858 -2.36876 1.000 17.36193 86 ALA B N 1
ATOM 3331 C CA . ALA B 1 86 ? 1.37176 -24.65169 -3.63088 1.000 16.86756 86 ALA B CA 1
ATOM 3332 C C . ALA B 1 86 ? 2.34243 -24.45111 -4.78308 1.000 19.84545 86 ALA B C 1
ATOM 3333 O O . ALA B 1 86 ? 2.46096 -25.31029 -5.66084 1.000 18.11495 86 ALA B O 1
ATOM 3340 N N . ILE B 1 87 ? 3.04940 -23.31724 -4.79876 1.000 17.05191 87 ILE B N 1
ATOM 3341 C CA . ILE B 1 87 ? 3.99826 -23.05731 -5.87622 1.000 16.38845 87 ILE B CA 1
ATOM 3342 C C . ILE B 1 87 ? 5.14447 -24.06377 -5.85200 1.000 15.37927 87 ILE B C 1
ATOM 3343 O O . ILE B 1 87 ? 5.53875 -24.59715 -6.88927 1.000 18.35577 87 ILE B O 1
ATOM 3359 N N . ALA B 1 88 ? 5.69672 -24.34273 -4.67963 1.000 18.30970 88 ALA B N 1
ATOM 3360 C CA . ALA B 1 88 ? 6.80843 -25.28229 -4.60698 1.000 21.40461 88 ALA B CA 1
ATOM 3361 C C . ALA B 1 88 ? 6.37617 -26.67291 -5.05055 1.000 19.82960 88 ALA B C 1
ATOM 3362 O O . ALA B 1 88 ? 7.09640 -27.35837 -5.80127 1.000 18.80802 88 ALA B O 1
ATOM 3369 N N . GLY B 1 89 ? 5.21417 -27.12202 -4.57681 1.000 18.56375 89 GLY B N 1
ATOM 3370 C CA . GLY B 1 89 ? 4.72934 -28.42953 -4.97969 1.000 19.24478 89 GLY B CA 1
ATOM 3371 C C . GLY B 1 89 ? 4.46281 -28.50808 -6.46574 1.000 19.03030 89 GLY B C 1
ATOM 3372 O O . GLY B 1 89 ? 4.84999 -29.47609 -7.13345 1.000 21.04455 89 GLY B O 1
ATOM 3376 N N . GLU B 1 90 ? 3.79105 -27.48402 -7.00560 1.000 17.60057 90 GLU B N 1
ATOM 3377 C CA . GLU B 1 90 ? 3.49733 -27.45302 -8.43203 1.000 19.05072 90 GLU B CA 1
ATOM 3378 C C . GLU B 1 90 ? 4.78116 -27.46117 -9.25637 1.000 19.29844 90 GLU B C 1
ATOM 3379 O O . GLU B 1 90 ? 4.83615 -28.07483 -10.32919 1.000 18.91636 90 GLU B O 1
ATOM 3391 N N . THR B 1 91 ? 5.80691 -26.75049 -8.79041 1.000 18.40452 91 THR B N 1
ATOM 3392 C CA . THR B 1 91 ? 7.05512 -26.67609 -9.55092 1.000 18.57898 91 THR B CA 1
ATOM 3393 C C . THR B 1 91 ? 7.71008 -28.04950 -9.63293 1.000 20.25206 91 THR B C 1
ATOM 3394 O O . THR B 1 91 ? 8.15259 -28.46957 -10.70333 1.000 21.21980 91 THR B O 1
ATOM 3405 N N . HIS B 1 92 ? 7.70107 -28.79211 -8.53401 1.000 18.47801 92 HIS B N 1
ATOM 3406 C CA . HIS B 1 92 ? 8.17031 -30.16612 -8.57444 1.000 20.53381 92 HIS B CA 1
ATOM 3407 C C . HIS B 1 92 ? 7.36744 -31.00581 -9.56034 1.000 20.12218 92 HIS B C 1
ATOM 3408 O O . HIS B 1 92 ? 7.94274 -31.79932 -10.31465 1.000 21.70670 92 HIS B O 1
ATOM 3422 N N . GLU B 1 93 ? 6.03169 -30.86061 -9.56734 1.000 19.81190 93 GLU B N 1
ATOM 3423 C CA . GLU B 1 93 ? 5.22180 -31.69193 -10.45070 1.000 19.76245 93 GLU B CA 1
ATOM 3424 C C . GLU B 1 93 ? 5.54534 -31.43824 -11.91207 1.000 22.29699 93 GLU B C 1
ATOM 3425 O O . GLU B 1 93 ? 5.60740 -32.37852 -12.71151 1.000 21.99286 93 GLU B O 1
ATOM 3437 N N . TYR B 1 94 ? 5.71598 -30.17564 -12.29988 1.000 19.87282 94 TYR B N 1
ATOM 3438 C CA . TYR B 1 94 ? 5.85405 -29.87464 -13.72031 1.000 19.66147 94 TYR B CA 1
ATOM 3439 C C . TYR B 1 94 ? 7.29143 -30.00224 -14.20886 1.000 22.17855 94 TYR B C 1
ATOM 3440 O O . TYR B 1 94 ? 7.50138 -30.32644 -15.38425 1.000 21.35155 94 TYR B O 1
ATOM 3458 N N . THR B 1 95 ? 8.27863 -29.77081 -13.34872 1.000 22.42030 95 THR B N 1
ATOM 3459 C CA . THR B 1 95 ? 9.66362 -29.88250 -13.80039 1.000 20.63230 95 THR B CA 1
ATOM 3460 C C . THR B 1 95 ? 10.18619 -31.31302 -13.70860 1.000 24.13652 95 THR B C 1
ATOM 3461 O O . THR B 1 95 ? 10.98650 -31.73100 -14.55572 1.000 25.83127 95 THR B O 1
ATOM 3472 N N . ASP B 1 96 ? 9.72733 -32.08091 -12.72085 1.000 20.91805 96 ASP B N 1
ATOM 3473 C CA . ASP B 1 96 ? 10.31016 -33.37563 -12.39910 1.000 22.42705 96 ASP B CA 1
ATOM 3474 C C . ASP B 1 96 ? 9.29223 -34.50553 -12.46952 1.000 24.59690 96 ASP B C 1
ATOM 3475 O O . ASP B 1 96 ? 9.49112 -35.46794 -13.21811 1.000 23.20600 96 ASP B O 1
ATOM 3484 N N . MET B 1 97 ? 8.20728 -34.43676 -11.69384 1.000 22.49358 97 MET B N 1
ATOM 3485 C CA . MET B 1 97 ? 7.35599 -35.61552 -11.51826 1.000 21.19209 97 MET B CA 1
ATOM 3486 C C . MET B 1 97 ? 6.68778 -36.04820 -12.82049 1.000 23.82312 97 MET B C 1
ATOM 3487 O O . MET B 1 97 ? 6.84278 -37.19744 -13.25637 1.000 23.04810 97 MET B O 1
ATOM 3501 N N . TYR B 1 98 ? 5.89128 -35.16645 -13.43036 1.000 19.63736 98 TYR B N 1
ATOM 3502 C CA . TYR B 1 98 ? 5.13257 -35.59815 -14.60837 1.000 19.81511 98 TYR B CA 1
ATOM 3503 C C . TYR B 1 98 ? 6.02677 -35.84973 -15.82624 1.000 23.93040 98 TYR B C 1
ATOM 3504 O O . TYR B 1 98 ? 5.78471 -36.80909 -16.57991 1.000 23.04775 98 TYR B O 1
ATOM 3522 N N . PRO B 1 99 ? 7.07015 -35.05070 -16.05965 1.000 21.41573 99 PRO B N 1
ATOM 3523 C CA . PRO B 1 99 ? 7.98745 -35.41043 -17.15774 1.000 25.46687 99 PRO B CA 1
ATOM 3524 C C . PRO B 1 99 ? 8.64402 -36.75525 -16.95371 1.000 23.53717 99 PRO B C 1
ATOM 3525 O O . PRO B 1 99 ? 8.80020 -37.51853 -17.91452 1.000 25.78924 99 PRO B O 1
ATOM 3536 N N . GLY B 1 100 ? 9.02998 -37.08073 -15.72359 1.000 24.33402 100 GLY B N 1
ATOM 3537 C CA . GLY B 1 100 ? 9.63968 -38.37687 -15.48403 1.000 23.92043 100 GLY B CA 1
ATOM 3538 C C . GLY B 1 100 ? 8.66041 -39.51084 -15.70146 1.000 26.08882 100 GLY B C 1
ATOM 3539 O O . GLY B 1 100 ? 9.00874 -40.56105 -16.25856 1.000 25.23494 100 GLY B O 1
ATOM 3543 N N . MET B 1 101 ? 7.41987 -39.31786 -15.25849 1.000 22.92108 101 MET B N 1
ATOM 3544 C CA . MET B 1 101 ? 6.40895 -40.34584 -15.45112 1.000 22.90354 101 MET B CA 1
ATOM 3545 C C . MET B 1 101 ? 6.10587 -40.54441 -16.92624 1.000 23.44166 101 MET B C 1
ATOM 3546 O O . MET B 1 101 ? 5.87572 -41.67906 -17.36859 1.000 24.96516 101 MET B O 1
ATOM 3560 N N . ALA B 1 102 ? 6.11193 -39.45789 -17.69905 1.000 23.16400 102 ALA B N 1
ATOM 3561 C CA . ALA B 1 102 ? 5.84979 -39.55616 -19.12534 1.000 24.66223 102 ALA B CA 1
ATOM 3562 C C . ALA B 1 102 ? 6.94813 -40.36242 -19.80996 1.000 28.56764 102 ALA B C 1
ATOM 3563 O O . ALA B 1 102 ? 6.66404 -41.22953 -20.64608 1.000 28.13856 102 ALA B O 1
ATOM 3570 N N . LYS B 1 103 ? 8.20056 -40.10055 -19.45116 1.000 26.59434 103 LYS B N 1
ATOM 3571 C CA . LYS B 1 103 ? 9.29681 -40.86029 -20.03956 1.000 26.08501 103 LYS B CA 1
ATOM 3572 C C . LYS B 1 103 ? 9.15447 -42.34499 -19.72367 1.000 27.84044 103 LYS B C 1
ATOM 3573 O O . LYS B 1 103 ? 9.29609 -43.19593 -20.60908 1.000 32.70558 103 LYS B O 1
ATOM 3592 N N . THR B 1 104 ? 8.87630 -42.67825 -18.46226 1.000 28.32815 104 THR B N 1
ATOM 3593 C CA . THR B 1 104 ? 8.73634 -44.08540 -18.09871 1.000 28.36448 104 THR B CA 1
ATOM 3594 C C . THR B 1 104 ? 7.59003 -44.73130 -18.86641 1.000 29.79439 104 THR B C 1
ATOM 3595 O O . THR B 1 104 ? 7.69773 -45.87901 -19.31782 1.000 29.69535 104 THR B O 1
ATOM 3606 N N . ALA B 1 105 ? 6.47751 -44.01229 -19.02721 1.000 26.60949 105 ALA B N 1
ATOM 3607 C CA . ALA B 1 105 ? 5.35099 -44.58162 -19.75828 1.000 24.94559 105 ALA B CA 1
ATOM 3608 C C . ALA B 1 105 ? 5.71610 -44.83244 -21.21696 1.000 31.68809 105 ALA B C 1
ATOM 3609 O O . ALA B 1 105 ? 5.39302 -45.88791 -21.77517 1.000 31.18373 105 ALA B O 1
ATOM 3616 N N . ARG B 1 106 ? 6.40349 -43.87997 -21.84805 1.000 31.88910 106 ARG B N 1
ATOM 3617 C CA . ARG B 1 106 ? 6.79178 -44.05678 -23.24425 1.000 31.40793 106 ARG B CA 1
ATOM 3618 C C . ARG B 1 106 ? 7.75065 -45.22806 -23.39138 1.000 31.01367 106 ARG B C 1
ATOM 3619 O O . ARG B 1 106 ? 7.60006 -46.05837 -24.29394 1.000 33.70692 106 ARG B O 1
ATOM 3640 N N . ASP B 1 107 ? 8.71899 -45.32780 -22.48501 1.000 31.44146 107 ASP B N 1
ATOM 3641 C CA . ASP B 1 107 ? 9.66616 -46.43388 -22.51251 1.000 34.23890 107 ASP B CA 1
ATOM 3642 C C . ASP B 1 107 ? 8.96564 -47.77842 -22.34558 1.000 35.37055 107 ASP B C 1
ATOM 3643 O O . ASP B 1 107 ? 9.42418 -48.79442 -22.88565 1.000 34.02648 107 ASP B O 1
ATOM 3652 N N . GLU B 1 108 ? 7.86189 -47.81341 -21.61093 1.000 30.75344 108 GLU B N 1
ATOM 3653 C CA . GLU B 1 108 ? 7.15586 -49.05733 -21.34584 1.000 29.01610 108 GLU B CA 1
ATOM 3654 C C . GLU B 1 108 ? 6.10911 -49.38761 -22.39949 1.000 29.85127 108 GLU B C 1
ATOM 3655 O O . GLU B 1 108 ? 5.48200 -50.45257 -22.32132 1.000 29.61232 108 GLU B O 1
ATOM 3667 N N . GLY B 1 109 ? 5.91460 -48.52934 -23.38604 1.000 28.39337 109 GLY B N 1
ATOM 3668 C CA . GLY B 1 109 ? 4.96814 -48.79858 -24.44485 1.000 32.81487 109 GLY B CA 1
ATOM 3669 C C . GLY B 1 109 ? 3.59588 -48.19194 -24.27896 1.000 34.47993 109 GLY B C 1
ATOM 3670 O O . GLY B 1 109 ? 2.68607 -48.55156 -25.03275 1.000 34.45465 109 GLY B O 1
ATOM 3674 N N . PHE B 1 110 ? 3.40983 -47.28168 -23.32971 1.000 33.57213 110 PHE B N 1
ATOM 3675 C CA . PHE B 1 110 ? 2.10463 -46.68447 -23.05473 1.000 28.50088 110 PHE B CA 1
ATOM 3676 C C . PHE B 1 110 ? 2.10376 -45.26611 -23.61371 1.000 29.78046 110 PHE B C 1
ATOM 3677 O O . PHE B 1 110 ? 2.22389 -44.28535 -22.87270 1.000 29.86890 110 PHE B O 1
ATOM 3694 N N . GLU B 1 111 ? 1.93463 -45.15661 -24.92806 1.000 31.26875 111 GLU B N 1
ATOM 3695 C CA . GLU B 1 111 ? 2.06232 -43.85379 -25.57092 1.000 35.51103 111 GLU B CA 1
ATOM 3696 C C . GLU B 1 111 ? 0.93658 -42.90885 -25.15695 1.000 32.44774 111 GLU B C 1
ATOM 3697 O O . GLU B 1 111 ? 1.17489 -41.71557 -24.93421 1.000 28.53324 111 GLU B O 1
ATOM 3709 N N . GLU B 1 112 ? -0.30003 -43.40949 -25.07320 1.000 30.90888 112 GLU B N 1
ATOM 3710 C CA . GLU B 1 112 ? -1.40302 -42.54859 -24.66218 1.000 28.93685 112 GLU B CA 1
ATOM 3711 C C . GLU B 1 112 ? -1.19936 -42.03551 -23.23910 1.000 25.42746 112 GLU B C 1
ATOM 3712 O O . GLU B 1 112 ? -1.41421 -40.84920 -22.96017 1.000 25.42065 112 GLU B O 1
ATOM 3724 N N . ILE B 1 113 ? -0.78316 -42.91182 -22.32493 1.000 26.37117 113 ILE B N 1
ATOM 3725 C CA . ILE B 1 113 ? -0.56635 -42.48022 -20.94787 1.000 28.82807 113 ILE B CA 1
ATOM 3726 C C . ILE B 1 113 ? 0.59421 -41.49751 -20.86424 1.000 24.96770 113 ILE B C 1
ATOM 3727 O O . ILE B 1 113 ? 0.55707 -40.55728 -20.06273 1.000 23.42685 113 ILE B O 1
ATOM 3743 N N . ALA B 1 114 ? 1.62970 -41.68679 -21.69056 1.000 24.45877 114 ALA B N 1
ATOM 3744 C CA . ALA B 1 114 ? 2.74867 -40.74887 -21.70353 1.000 26.59059 114 ALA B CA 1
ATOM 3745 C C . ALA B 1 114 ? 2.29326 -39.36885 -22.14664 1.000 27.30388 114 ALA B C 1
ATOM 3746 O O . ALA B 1 114 ? 2.68458 -38.35111 -21.55143 1.000 25.26045 114 ALA B O 1
ATOM 3753 N N . ASN B 1 115 ? 1.44864 -39.31279 -23.18068 1.000 26.61768 115 ASN B N 1
ATOM 3754 C CA . ASN B 1 115 ? 0.90822 -38.03481 -23.61908 1.000 28.10894 115 ASN B CA 1
ATOM 3755 C C . ASN B 1 115 ? 0.02875 -37.40807 -22.54978 1.000 28.07239 115 ASN B C 1
ATOM 3756 O O . ASN B 1 115 ? -0.00975 -36.18058 -22.42524 1.000 24.55315 115 ASN B O 1
ATOM 3767 N N . TRP B 1 116 ? -0.67632 -38.23278 -21.77215 1.000 25.34208 116 TRP B N 1
ATOM 3768 C CA . TRP B 1 116 ? -1.50158 -37.72757 -20.67272 1.000 24.22327 116 TRP B CA 1
ATOM 3769 C C . TRP B 1 116 ? -0.62886 -37.09192 -19.60283 1.000 22.72415 116 TRP B C 1
ATOM 3770 O O . TRP B 1 116 ? -0.89591 -35.97312 -19.14528 1.000 21.48453 116 TRP B O 1
ATOM 3791 N N . PHE B 1 117 ? 0.44812 -37.76937 -19.22482 1.000 21.52861 117 PHE B N 1
ATOM 3792 C CA . PHE B 1 117 ? 1.38618 -37.19013 -18.26901 1.000 21.22335 117 PHE B CA 1
ATOM 3793 C C . PHE B 1 117 ? 2.00605 -35.89560 -18.80834 1.000 22.34385 117 PHE B C 1
ATOM 3794 O O . PHE B 1 117 ? 2.26481 -34.96780 -18.03574 1.000 20.95785 117 PHE B O 1
ATOM 3811 N N . GLU B 1 118 ? 2.24394 -35.79869 -20.12071 1.000 22.35245 118 GLU B N 1
ATOM 3812 C CA . GLU B 1 118 ? 2.78915 -34.56038 -20.68754 1.000 23.31536 118 GLU B CA 1
ATOM 3813 C C . GLU B 1 118 ? 1.76111 -33.43566 -20.67709 1.000 24.38247 118 GLU B C 1
ATOM 3814 O O . GLU B 1 118 ? 2.10991 -32.26543 -20.44907 1.000 22.80154 118 GLU B O 1
ATOM 3826 N N . THR B 1 119 ? 0.49085 -33.76950 -20.92630 1.000 22.67964 119 THR B N 1
ATOM 3827 C CA . THR B 1 119 ? -0.57471 -32.78093 -20.79344 1.000 23.06765 119 THR B CA 1
ATOM 3828 C C . THR B 1 119 ? -0.63625 -32.26396 -19.36817 1.000 20.40998 119 THR B C 1
ATOM 3829 O O . THR B 1 119 ? -0.81349 -31.05689 -19.13576 1.000 20.38900 119 THR B O 1
ATOM 3840 N N . LEU B 1 120 ? -0.46854 -33.16726 -18.39559 1.000 20.73972 120 LEU B N 1
ATOM 3841 C CA . LEU B 1 120 ? -0.52353 -32.75117 -16.99774 1.000 18.90917 120 LEU B CA 1
ATOM 3842 C C . LEU B 1 120 ? 0.71112 -31.94312 -16.60061 1.000 20.82413 120 LEU B C 1
ATOM 3843 O O . LEU B 1 120 ? 0.59760 -31.01169 -15.79367 1.000 20.12054 120 LEU B O 1
ATOM 3859 N N . ALA B 1 121 ? 1.89422 -32.25201 -17.14789 1.000 19.90126 121 ALA B N 1
ATOM 3860 C CA . ALA B 1 121 ? 3.04305 -31.38946 -16.85286 1.000 20.68046 121 ALA B CA 1
ATOM 3861 C C . ALA B 1 121 ? 2.78283 -29.95093 -17.28988 1.000 21.14313 121 ALA B C 1
ATOM 3862 O O . ALA B 1 121 ? 3.11167 -28.99512 -16.57088 1.000 19.75311 121 ALA B O 1
ATOM 3869 N N . LYS B 1 122 ? 2.23602 -29.77855 -18.48791 1.000 20.45073 122 LYS B N 1
ATOM 3870 C CA . LYS B 1 122 ? 1.91189 -28.44206 -18.97206 1.000 19.86022 122 LYS B CA 1
ATOM 3871 C C . LYS B 1 122 ? 0.83613 -27.79813 -18.11210 1.000 21.86084 122 LYS B C 1
ATOM 3872 O O . LYS B 1 122 ? 0.89697 -26.59831 -17.81455 1.000 20.40183 122 LYS B O 1
ATOM 3891 N N . ALA B 1 123 ? -0.13078 -28.58962 -17.65887 1.000 19.99805 123 ALA B N 1
ATOM 3892 C CA . ALA B 1 123 ? -1.19995 -28.03175 -16.83742 1.000 18.85614 123 ALA B CA 1
ATOM 3893 C C . ALA B 1 123 ? -0.68124 -27.56853 -15.48763 1.000 17.52558 123 ALA B C 1
ATOM 3894 O O . ALA B 1 123 ? -1.04513 -26.48528 -15.01382 1.000 18.89594 123 ALA B O 1
ATOM 3901 N N . GLU B 1 124 ? 0.19831 -28.35796 -14.86533 1.000 18.60405 124 GLU B N 1
ATOM 3902 C CA . GLU B 1 124 ? 0.75679 -27.94581 -13.58206 1.000 19.10117 124 GLU B CA 1
ATOM 3903 C C . GLU B 1 124 ? 1.68028 -26.74683 -13.72805 1.000 19.95071 124 GLU B C 1
ATOM 3904 O O . GLU B 1 124 ? 1.76886 -25.92817 -12.81102 1.000 19.06804 124 GLU B O 1
ATOM 3916 N N . ARG B 1 125 ? 2.36442 -26.61355 -14.86534 1.000 18.44870 125 ARG B N 1
ATOM 3917 C CA . ARG B 1 125 ? 3.16032 -25.41028 -15.08298 1.000 19.71563 125 ARG B CA 1
ATOM 3918 C C . ARG B 1 125 ? 2.25841 -24.19198 -15.09859 1.000 20.41391 125 ARG B C 1
ATOM 3919 O O . ARG B 1 125 ? 2.57696 -23.16336 -14.49729 1.000 20.55444 125 ARG B O 1
ATOM 3940 N N . SER B 1 126 ? 1.09806 -24.30867 -15.75061 1.000 20.04949 126 SER B N 1
ATOM 3941 C CA . SER B 1 126 ? 0.11893 -23.22958 -15.74360 1.000 18.28386 126 SER B CA 1
ATOM 3942 C C . SER B 1 126 ? -0.34660 -22.90570 -14.32398 1.000 17.86654 126 SER B C 1
ATOM 3943 O O . SER B 1 126 ? -0.40846 -21.73588 -13.93009 1.000 18.80575 126 SER B O 1
ATOM 3951 N N . HIS B 1 127 ? -0.66194 -23.93075 -13.53404 1.000 18.72339 127 HIS B N 1
ATOM 3952 C CA . HIS B 1 127 ? -1.03519 -23.71405 -12.14187 1.000 18.10206 127 HIS B CA 1
ATOM 3953 C C . HIS B 1 127 ? 0.07238 -23.00137 -11.36484 1.000 19.01088 127 HIS B C 1
ATOM 3954 O O . HIS B 1 127 ? -0.19679 -22.08070 -10.59021 1.000 17.92294 127 HIS B O 1
ATOM 3968 N N . ALA B 1 128 ? 1.31851 -23.45902 -11.52033 1.000 18.86650 128 ALA B N 1
ATOM 3969 C CA . ALA B 1 128 ? 2.43911 -22.82818 -10.81109 1.000 17.32284 128 ALA B CA 1
ATOM 3970 C C . ALA B 1 128 ? 2.56495 -21.35356 -11.16452 1.000 19.52547 128 ALA B C 1
ATOM 3971 O O . ALA B 1 128 ? 2.70954 -20.50897 -10.28108 1.000 17.71196 128 ALA B O 1
ATOM 3978 N N . ASN B 1 129 ? 2.45120 -21.02458 -12.44836 1.000 20.65633 129 ASN B N 1
ATOM 3979 C CA . ASN B 1 129 ? 2.64136 -19.64892 -12.88104 1.000 21.10414 129 ASN B CA 1
ATOM 3980 C C . ASN B 1 129 ? 1.50246 -18.77722 -12.40975 1.000 22.38641 129 ASN B C 1
ATOM 3981 O O . ASN B 1 129 ? 1.70949 -17.63475 -11.98256 1.000 20.01184 129 ASN B O 1
ATOM 3992 N N . ARG B 1 130 ? 0.29068 -19.31298 -12.44965 1.000 20.74854 130 ARG B N 1
ATOM 3993 C CA . ARG B 1 130 ? -0.86226 -18.55246 -11.99703 1.000 20.37671 130 ARG B CA 1
ATOM 3994 C C . ARG B 1 130 ? -0.80724 -18.29962 -10.49942 1.000 16.64669 130 ARG B C 1
ATOM 3995 O O . ARG B 1 130 ? -1.15631 -17.21088 -10.03956 1.000 19.34957 130 ARG B O 1
ATOM 4016 N N . TYR B 1 131 ? -0.37043 -19.28674 -9.71555 1.000 16.64888 131 TYR B N 1
ATOM 4017 C CA . TYR B 1 131 ? -0.20885 -19.07591 -8.28507 1.000 17.20330 131 TYR B CA 1
ATOM 4018 C C . TYR B 1 131 ? 0.90514 -18.06697 -7.98743 1.000 16.77080 131 TYR B C 1
ATOM 4019 O O . TYR B 1 131 ? 0.81263 -17.30693 -7.01631 1.000 18.07121 131 TYR B O 1
ATOM 4037 N N . THR B 1 132 ? 1.96883 -18.08156 -8.78801 1.000 19.72770 132 THR B N 1
ATOM 4038 C CA . THR B 1 132 ? 3.05301 -17.11730 -8.59431 1.000 18.73882 132 THR B CA 1
ATOM 4039 C C . THR B 1 132 ? 2.56920 -15.70495 -8.87142 1.000 18.80002 132 THR B C 1
ATOM 4040 O O . THR B 1 132 ? 2.88275 -14.77614 -8.12109 1.000 19.25432 132 THR B O 1
ATOM 4051 N N . LYS B 1 133 ? 1.79371 -15.52714 -9.93968 1.000 18.24402 133 LYS B N 1
ATOM 4052 C CA . LYS B 1 133 ? 1.17345 -14.23370 -10.20772 1.000 19.70045 133 LYS B CA 1
ATOM 4053 C C . LYS B 1 133 ? 0.30250 -13.78599 -9.04515 1.000 21.89551 133 LYS B C 1
ATOM 4054 O O . LYS B 1 133 ? 0.33849 -12.62123 -8.64252 1.000 19.70717 133 LYS B O 1
ATOM 4073 N N . ALA B 1 134 ? -0.48359 -14.70189 -8.47516 1.000 18.90721 134 ALA B N 1
ATOM 4074 C CA . ALA B 1 134 ? -1.32958 -14.33118 -7.35032 1.000 16.44106 134 ALA B CA 1
ATOM 4075 C C . ALA B 1 134 ? -0.50200 -13.98228 -6.11898 1.000 19.27601 134 ALA B C 1
ATOM 4076 O O . ALA B 1 134 ? -0.85068 -13.06876 -5.36992 1.000 20.41404 134 ALA B O 1
ATOM 4083 N N . LEU B 1 135 ? 0.59976 -14.68944 -5.89688 1.000 18.27260 135 LEU B N 1
ATOM 4084 C CA . LEU B 1 135 ? 1.44646 -14.37998 -4.74963 1.000 18.07751 135 LEU B CA 1
ATOM 4085 C C . LEU B 1 135 ? 2.05559 -12.98510 -4.87145 1.000 20.26832 135 LEU B C 1
ATOM 4086 O O . LEU B 1 135 ? 2.10548 -12.23656 -3.88494 1.000 18.30023 135 LEU B O 1
ATOM 4102 N N . ASP B 1 136 ? 2.51161 -12.62234 -6.07613 1.000 18.59505 136 ASP B N 1
ATOM 4103 C CA . ASP B 1 136 ? 3.04191 -11.27671 -6.29883 1.000 19.54223 136 ASP B CA 1
ATOM 4104 C C . ASP B 1 136 ? 1.97544 -10.21375 -6.09164 1.000 22.28775 136 ASP B C 1
ATOM 4105 O O . ASP B 1 136 ? 2.28350 -9.10734 -5.64036 1.000 20.74040 136 ASP B O 1
ATOM 4114 N N . GLY B 1 137 ? 0.72414 -10.52147 -6.40966 1.000 20.52293 137 GLY B N 1
ATOM 4115 C CA . GLY B 1 137 ? -0.35448 -9.55458 -6.21145 1.000 21.61969 137 GLY B CA 1
ATOM 4116 C C . GLY B 1 137 ? -0.94635 -9.49363 -4.81266 1.000 20.80538 137 GLY B C 1
ATOM 4117 O O . GLY B 1 137 ? -1.76542 -8.60947 -4.54405 1.000 25.91772 137 GLY B O 1
ATOM 4121 N N . LEU B 1 138 ? -0.53259 -10.39079 -3.91523 1.000 19.58015 138 LEU B N 1
ATOM 4122 C CA . LEU B 1 138 ? -1.11052 -10.50370 -2.58209 1.000 21.18934 138 LEU B CA 1
ATOM 4123 C C . LEU B 1 138 ? -0.76654 -9.28992 -1.72102 1.000 25.81748 138 LEU B C 1
ATOM 4124 O O . LEU B 1 138 ? 0.39343 -8.88234 -1.63372 1.000 25.84810 138 LEU B O 1
ATOM 4140 N N . VAL B 1 139 ? -1.78413 -8.73964 -1.06752 1.000 22.03364 139 VAL B N 1
ATOM 4141 C CA . VAL B 1 139 ? -1.64168 -7.65647 -0.10203 1.000 23.63762 139 VAL B CA 1
ATOM 4142 C C . VAL B 1 139 ? -2.17890 -8.20018 1.21049 1.000 26.01617 139 VAL B C 1
ATOM 4143 O O . VAL B 1 139 ? -3.38091 -8.47304 1.33651 1.000 26.35696 139 VAL B O 1
ATOM 4156 N N . ASP B 1 140 ? -1.29501 -8.40232 2.17073 1.000 25.86464 140 ASP B N 1
ATOM 4157 C CA . ASP B 1 140 ? -1.69237 -8.94966 3.45527 1.000 30.47390 140 ASP B CA 1
ATOM 4158 C C . ASP B 1 140 ? -1.02551 -8.10070 4.51554 1.000 33.15208 140 ASP B C 1
ATOM 4159 O O . ASP B 1 140 ? -0.99473 -8.48289 5.67658 1.000 31.31844 140 ASP B O 1
ATOM 4169 N N . ALA C 1 2 ? 17.31904 -64.37049 -1.25471 1.000 52.03713 2 ALA C N 1
ATOM 4170 C CA . ALA C 1 2 ? 16.15706 -64.74107 -2.05612 1.000 47.98089 2 ALA C CA 1
ATOM 4171 C C . ALA C 1 2 ? 14.86669 -64.29304 -1.36760 1.000 46.10021 2 ALA C C 1
ATOM 4172 O O . ALA C 1 2 ? 14.58640 -64.69599 -0.24208 1.000 52.45503 2 ALA C O 1
ATOM 4178 N N . GLN C 1 3 ? 14.08806 -63.45760 -2.05171 1.000 49.27059 3 GLN C N 1
ATOM 4179 C CA . GLN C 1 3 ? 12.83922 -62.92603 -1.51490 1.000 44.76002 3 GLN C CA 1
ATOM 4180 C C . GLN C 1 3 ? 11.68498 -63.83551 -1.92640 1.000 33.43109 3 GLN C C 1
ATOM 4181 O O . GLN C 1 3 ? 11.43865 -64.03919 -3.12060 1.000 34.64661 3 GLN C O 1
ATOM 4195 N N . LEU C 1 4 ? 10.95965 -64.36590 -0.94166 1.000 39.37425 4 LEU C N 1
ATOM 4196 C CA . LEU C 1 4 ? 9.80823 -65.20330 -1.27288 1.000 31.79680 4 LEU C CA 1
ATOM 4197 C C . LEU C 1 4 ? 8.75398 -64.40142 -2.02560 1.000 30.01273 4 LEU C C 1
ATOM 4198 O O . LEU C 1 4 ? 8.17139 -64.88706 -3.00002 1.000 32.23823 4 LEU C O 1
ATOM 4214 N N . LYS C 1 5 ? 8.50902 -63.16508 -1.60196 1.000 33.20088 5 LYS C N 1
ATOM 4215 C CA . LYS C 1 5 ? 7.47675 -62.35294 -2.23672 1.000 39.08787 5 LYS C CA 1
ATOM 4216 C C . LYS C 1 5 ? 7.77373 -62.17863 -3.72129 1.000 41.07584 5 LYS C C 1
ATOM 4217 O O . LYS C 1 5 ? 8.87208 -61.76645 -4.10247 1.000 39.77577 5 LYS C O 1
ATOM 4236 N N . GLY C 1 6 ? 6.77735 -62.48205 -4.55534 1.000 36.63358 6 GLY C N 1
ATOM 4237 C CA . GLY C 1 6 ? 6.88108 -62.35756 -5.99297 1.000 34.00708 6 GLY C CA 1
ATOM 4238 C C . GLY C 1 6 ? 7.53966 -63.51811 -6.69646 1.000 41.08390 6 GLY C C 1
ATOM 4239 O O . GLY C 1 6 ? 7.67219 -63.48005 -7.92607 1.000 42.94782 6 GLY C O 1
ATOM 4243 N N . SER C 1 7 ? 7.95780 -64.54732 -5.96963 1.000 33.60069 7 SER C N 1
ATOM 4244 C CA . SER C 1 7 ? 8.64409 -65.67218 -6.57615 1.000 31.12849 7 SER C CA 1
ATOM 4245 C C . SER C 1 7 ? 7.64417 -66.70940 -7.07636 1.000 33.51216 7 SER C C 1
ATOM 4246 O O . SER C 1 7 ? 6.46237 -66.71343 -6.71324 1.000 32.07620 7 SER C O 1
ATOM 4254 N N . LYS C 1 8 ? 8.12891 -67.59776 -7.93699 1.000 31.14601 8 LYS C N 1
ATOM 4255 C CA . LYS C 1 8 ? 7.27258 -68.69329 -8.36836 1.000 35.07749 8 LYS C CA 1
ATOM 4256 C C . LYS C 1 8 ? 6.99088 -69.64369 -7.21029 1.000 32.76717 8 LYS C C 1
ATOM 4257 O O . LYS C 1 8 ? 5.91434 -70.25221 -7.16026 1.000 31.14199 8 LYS C O 1
ATOM 4276 N N . THR C 1 9 ? 7.93081 -69.74296 -6.26465 1.000 30.33334 9 THR C N 1
ATOM 4277 C CA . THR C 1 9 ? 7.76063 -70.59529 -5.09396 1.000 28.34211 9 THR C CA 1
ATOM 4278 C C . THR C 1 9 ? 6.61977 -70.10169 -4.21395 1.000 29.39764 9 THR C C 1
ATOM 4279 O O . THR C 1 9 ? 5.89864 -70.91394 -3.62979 1.000 28.27449 9 THR C O 1
ATOM 4290 N N . GLU C 1 10 ? 6.44295 -68.78205 -4.09826 1.000 26.41602 10 GLU C N 1
ATOM 4291 C CA . GLU C 1 10 ? 5.27717 -68.25749 -3.39033 1.000 28.22412 10 GLU C CA 1
ATOM 4292 C C . GLU C 1 10 ? 3.99381 -68.75081 -4.04121 1.000 26.38174 10 GLU C C 1
ATOM 4293 O O . GLU C 1 10 ? 3.05346 -69.18221 -3.36073 1.000 27.87517 10 GLU C O 1
ATOM 4305 N N . GLU C 1 11 ? 3.92863 -68.68460 -5.36862 1.000 27.38125 11 GLU C N 1
ATOM 4306 C CA . GLU C 1 11 ? 2.72470 -69.12186 -6.05863 1.000 30.60515 11 GLU C CA 1
ATOM 4307 C C . GLU C 1 11 ? 2.51561 -70.61961 -5.89873 1.000 26.53621 11 GLU C C 1
ATOM 4308 O O . GLU C 1 11 ? 1.37042 -71.08235 -5.79796 1.000 24.07581 11 GLU C O 1
ATOM 4320 N N . ASN C 1 12 ? 3.61188 -71.39133 -5.90589 1.000 24.65949 12 ASN C N 1
ATOM 4321 C CA . ASN C 1 12 ? 3.50762 -72.82855 -5.68553 1.000 23.69218 12 ASN C CA 1
ATOM 4322 C C . ASN C 1 12 ? 3.03310 -73.13826 -4.27279 1.000 25.01955 12 ASN C C 1
ATOM 4323 O O . ASN C 1 12 ? 2.23511 -74.05722 -4.07693 1.000 24.60745 12 ASN C O 1
ATOM 4334 N N . LEU C 1 13 ? 3.51440 -72.39215 -3.27716 1.000 25.03215 13 LEU C N 1
ATOM 4335 C CA . LEU C 1 13 ? 3.03449 -72.59229 -1.91158 1.000 26.32876 13 LEU C CA 1
ATOM 4336 C C . LEU C 1 13 ? 1.53829 -72.31799 -1.81285 1.000 23.57099 13 LEU C C 1
ATOM 4337 O O . LEU C 1 13 ? 0.81235 -73.05304 -1.14010 1.000 22.91621 13 LEU C O 1
ATOM 4353 N N . LYS C 1 14 ? 1.05977 -71.26582 -2.47520 1.000 22.86317 14 LYS C N 1
ATOM 4354 C CA . LYS C 1 14 ? -0.36879 -70.96591 -2.43458 1.000 21.69782 14 LYS C CA 1
ATOM 4355 C C . LYS C 1 14 ? -1.17675 -72.06417 -3.11331 1.000 21.54016 14 LYS C C 1
ATOM 4356 O O . LYS C 1 14 ? -2.23423 -72.47811 -2.60945 1.000 22.41704 14 LYS C O 1
ATOM 4375 N N . TYR C 1 15 ? -0.69440 -72.54931 -4.25971 1.000 21.88911 15 TYR C N 1
ATOM 4376 C CA . TYR C 1 15 ? -1.40835 -73.59537 -4.97397 1.000 22.44472 15 TYR C CA 1
ATOM 4377 C C . TYR C 1 15 ? -1.40516 -74.90298 -4.18247 1.000 23.62853 15 TYR C C 1
ATOM 4378 O O . TYR C 1 15 ? -2.42755 -75.60313 -4.10991 1.000 21.39362 15 TYR C O 1
ATOM 4396 N N . ALA C 1 16 ? -0.26732 -75.23599 -3.56966 1.000 21.59892 16 ALA C N 1
ATOM 4397 C CA . ALA C 1 16 ? -0.18753 -76.45283 -2.76460 1.000 20.69421 16 ALA C CA 1
ATOM 4398 C C . ALA C 1 16 ? -1.02019 -76.32851 -1.49300 1.000 19.83708 16 ALA C C 1
ATOM 4399 O O . ALA C 1 16 ? -1.63490 -77.30960 -1.04994 1.000 19.51276 16 ALA C O 1
ATOM 4406 N N . PHE C 1 17 ? -1.06263 -75.13143 -0.89826 1.000 19.79459 17 PHE C N 1
ATOM 4407 C CA . PHE C 1 17 ? -1.94187 -74.93791 0.25085 1.000 19.72404 17 PHE C CA 1
ATOM 4408 C C . PHE C 1 17 ? -3.39494 -75.20178 -0.13035 1.000 20.30367 17 PHE C C 1
ATOM 4409 O O . PHE C 1 17 ? -4.13132 -75.88912 0.60164 1.000 19.13048 17 PHE C O 1
ATOM 4426 N N . ALA C 1 18 ? -3.81678 -74.69843 -1.29013 1.000 19.48826 18 ALA C N 1
ATOM 4427 C CA . ALA C 1 18 ? -5.19262 -74.92260 -1.72930 1.000 20.31063 18 ALA C CA 1
ATOM 4428 C C . ALA C 1 18 ? -5.44158 -76.40030 -2.00999 1.000 19.43052 18 ALA C C 1
ATOM 4429 O O . ALA C 1 18 ? -6.50354 -76.92945 -1.67335 1.000 20.53335 18 ALA C O 1
ATOM 4436 N N . GLY C 1 19 ? -4.46450 -77.08877 -2.60453 1.000 18.57922 19 GLY C N 1
ATOM 4437 C CA . GLY C 1 19 ? -4.63996 -78.50450 -2.88592 1.000 20.91816 19 GLY C CA 1
ATOM 4438 C C . GLY C 1 19 ? -4.71759 -79.35084 -1.62825 1.000 20.40628 19 GLY C C 1
ATOM 4439 O O . GLY C 1 19 ? -5.59598 -80.21906 -1.50771 1.000 19.32614 19 GLY C O 1
ATOM 4443 N N . GLU C 1 20 ? -3.81556 -79.09992 -0.66523 1.000 20.35202 20 GLU C N 1
ATOM 4444 C CA . GLU C 1 20 ? -3.83007 -79.87632 0.57358 1.000 19.77644 20 GLU C CA 1
ATOM 4445 C C . GLU C 1 20 ? -5.09791 -79.60146 1.36869 1.000 17.87203 20 GLU C C 1
ATOM 4446 O O . GLU C 1 20 ? -5.63738 -80.50490 2.01647 1.000 18.63494 20 GLU C O 1
ATOM 4458 N N . SER C 1 21 ? -5.52510 -78.33311 1.39703 1.000 17.25701 21 SER C N 1
ATOM 4459 C CA . SER C 1 21 ? -6.77539 -77.97392 2.06983 1.000 16.09464 21 SER C CA 1
ATOM 4460 C C . SER C 1 21 ? -7.93005 -78.76563 1.49210 1.000 16.62644 21 SER C C 1
ATOM 4461 O O . SER C 1 21 ? -8.73649 -79.34813 2.23098 1.000 18.28008 21 SER C O 1
ATOM 4469 N N . GLN C 1 22 ? -8.03672 -78.78582 0.16327 1.000 17.83803 22 GLN C N 1
ATOM 4470 C CA . GLN C 1 22 ? -9.10940 -79.52371 -0.48874 1.000 18.88822 22 GLN C CA 1
ATOM 4471 C C . GLN C 1 22 ? -8.99064 -81.02209 -0.26892 1.000 19.27115 22 GLN C C 1
ATOM 4472 O O . GLN C 1 22 ? -10.00534 -81.71395 -0.17260 1.000 18.30718 22 GLN C O 1
ATOM 4486 N N . ALA C 1 23 ? -7.76646 -81.54317 -0.21599 1.000 18.54915 23 ALA C N 1
ATOM 4487 C CA . ALA C 1 23 ? -7.59823 -82.98021 -0.02568 1.000 16.74103 23 ALA C CA 1
ATOM 4488 C C . ALA C 1 23 ? -8.15429 -83.43394 1.31414 1.000 17.79393 23 ALA C C 1
ATOM 4489 O O . ALA C 1 23 ? -8.82249 -84.47165 1.39262 1.000 18.98139 23 ALA C O 1
ATOM 4496 N N . ASN C 1 24 ? -7.89983 -82.66523 2.37784 1.000 17.10024 24 ASN C N 1
ATOM 4497 C CA . ASN C 1 24 ? -8.52047 -82.9683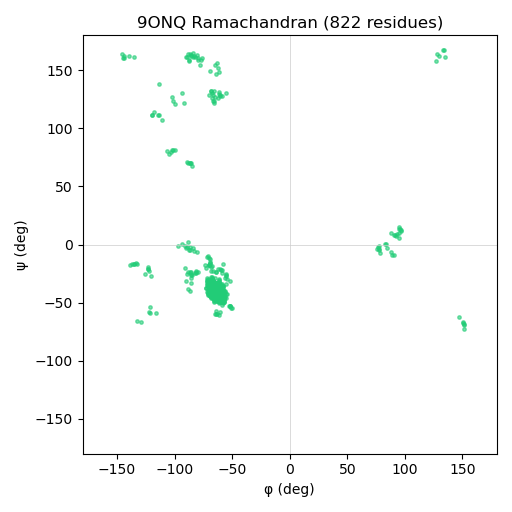5 3.66457 1.000 16.55879 24 ASN C CA 1
ATOM 4498 C C . ASN C 1 24 ? -10.04108 -82.98460 3.56784 1.000 18.93714 24 ASN C C 1
ATOM 4499 O O . ASN C 1 24 ? -10.68542 -83.92427 4.03636 1.000 18.23222 24 ASN C O 1
ATOM 4510 N N . ARG C 1 25 ? -10.64316 -81.94261 2.97030 1.000 16.32752 25 ARG C N 1
ATOM 4511 C CA . ARG C 1 25 ? -12.09736 -81.90071 2.84949 1.000 16.12377 25 ARG C CA 1
ATOM 4512 C C . ARG C 1 25 ? -12.63453 -83.07533 2.02973 1.000 17.76171 25 ARG C C 1
ATOM 4513 O O . ARG C 1 25 ? -13.62797 -83.70747 2.41413 1.000 17.89045 25 ARG C O 1
ATOM 4534 N N . ARG C 1 26 ? -11.97626 -83.38806 0.90952 1.000 16.71119 26 ARG C N 1
ATOM 4535 C CA . ARG C 1 26 ? -12.39837 -84.49098 0.05931 1.000 17.53126 26 ARG C CA 1
ATOM 4536 C C . ARG C 1 26 ? -12.31778 -85.81571 0.80083 1.000 15.75334 26 ARG C C 1
ATOM 4537 O O . ARG C 1 26 ? -13.25543 -86.61857 0.76537 1.000 17.65193 26 ARG C O 1
ATOM 4558 N N . TYR C 1 27 ? -11.19309 -86.06450 1.44852 1.000 18.66653 27 TYR C N 1
ATOM 4559 C CA . TYR C 1 27 ? -11.01489 -87.34376 2.13636 1.000 18.07351 27 TYR C CA 1
ATOM 4560 C C . TYR C 1 27 ? -12.03228 -87.50803 3.26744 1.000 18.49975 27 TYR C C 1
ATOM 4561 O O . TYR C 1 27 ? -12.53073 -88.61753 3.50746 1.000 17.73875 27 TYR C O 1
ATOM 4579 N N . LEU C 1 28 ? -12.35696 -86.42274 3.97903 1.000 17.95823 28 LEU C N 1
ATOM 4580 C CA . LEU C 1 28 ? -13.40586 -86.53879 4.99833 1.000 16.62663 28 LEU C CA 1
ATOM 4581 C C . LEU C 1 28 ? -14.77234 -86.80247 4.37895 1.000 17.64956 28 LEU C C 1
ATOM 4582 O O . LEU C 1 28 ? -15.58532 -87.53951 4.95369 1.000 19.45787 28 LEU C O 1
ATOM 4598 N N . TYR C 1 29 ? -15.05030 -86.21522 3.21027 1.000 16.87666 29 TYR C N 1
ATOM 4599 C CA . TYR C 1 29 ? -16.29268 -86.52029 2.50424 1.000 17.24212 29 TYR C CA 1
ATOM 4600 C C . TYR C 1 29 ? -16.32566 -87.99464 2.10492 1.000 17.55142 29 TYR C C 1
ATOM 4601 O O . TYR C 1 29 ? -17.32609 -88.69124 2.31970 1.000 18.32348 29 TYR C O 1
ATOM 4619 N N . PHE C 1 30 ? -15.21051 -88.49045 1.56474 1.000 17.01814 30 PHE C N 1
ATOM 4620 C CA . PHE C 1 30 ? -15.11928 -89.90176 1.20338 1.000 18.03975 30 PHE C CA 1
ATOM 4621 C C . PHE C 1 30 ? -15.28056 -90.79322 2.42983 1.000 17.59273 30 PHE C C 1
ATOM 4622 O O . PHE C 1 30 ? -15.90269 -91.86507 2.35332 1.000 19.27878 30 PHE C O 1
ATOM 4639 N N . ALA C 1 31 ? -14.74304 -90.35792 3.57593 1.000 17.96868 31 ALA C N 1
ATOM 4640 C CA . ALA C 1 31 ? -14.89168 -91.13618 4.80418 1.000 17.72182 31 ALA C CA 1
ATOM 4641 C C . ALA C 1 31 ? -16.35765 -91.23804 5.19501 1.000 21.97466 31 ALA C C 1
ATOM 4642 O O . ALA C 1 31 ? -16.82164 -92.29715 5.61792 1.000 19.58140 31 ALA C O 1
ATOM 4649 N N . SER C 1 32 ? -17.11068 -90.14963 5.04392 1.000 17.83014 32 SER C N 1
ATOM 4650 C CA . SER C 1 32 ? -18.51834 -90.22434 5.40394 1.000 16.59094 32 SER C CA 1
ATOM 4651 C C . SER C 1 32 ? -19.28176 -91.13938 4.47065 1.000 18.58891 32 SER C C 1
ATOM 4652 O O . SER C 1 32 ? -20.24418 -91.79095 4.89713 1.000 20.40634 32 SER C O 1
ATOM 4660 N N . LYS C 1 33 ? -18.90199 -91.16901 3.19023 1.000 17.73998 33 LYS C N 1
ATOM 4661 C CA . LYS C 1 33 ? -19.52718 -92.11338 2.27037 1.000 18.84525 33 LYS C CA 1
ATOM 4662 C C . LYS C 1 33 ? -19.25186 -93.55077 2.70810 1.000 20.19512 33 LYS C C 1
ATOM 4663 O O . LYS C 1 33 ? -20.15107 -94.39837 2.69994 1.000 19.40239 33 LYS C O 1
ATOM 4682 N N . ALA C 1 34 ? -18.01101 -93.83372 3.10478 1.000 19.30594 34 ALA C N 1
ATOM 4683 C CA . ALA C 1 34 ? -17.66290 -95.17740 3.57841 1.000 17.79453 34 ALA C CA 1
ATOM 4684 C C . ALA C 1 34 ? -18.40957 -95.52785 4.86257 1.000 21.07026 34 ALA C C 1
ATOM 4685 O O . ALA C 1 34 ? -18.83897 -96.67788 5.05009 1.000 19.82694 34 ALA C O 1
ATOM 4692 N N . ASP C 1 35 ? -18.57253 -94.54621 5.76272 1.000 19.04853 35 ASP C N 1
ATOM 4693 C CA . ASP C 1 35 ? -19.32555 -94.75589 6.99347 1.000 17.09128 35 ASP C CA 1
ATOM 4694 C C . ASP C 1 35 ? -20.69537 -95.34970 6.69597 1.000 18.21216 35 ASP C C 1
ATOM 4695 O O . ASP C 1 35 ? -21.10244 -96.36481 7.28049 1.000 19.40110 35 ASP C O 1
ATOM 4704 N N . VAL C 1 36 ? -21.44860 -94.69804 5.80107 1.000 17.97023 36 VAL C N 1
ATOM 4705 C CA . VAL C 1 36 ? -22.81314 -95.12828 5.52503 1.000 18.04706 36 VAL C CA 1
ATOM 4706 C C . VAL C 1 36 ? -22.82053 -96.50237 4.86176 1.000 20.25595 36 VAL C C 1
ATOM 4707 O O . VAL C 1 36 ? -23.67986 -97.33783 5.15424 1.000 19.67208 36 VAL C O 1
ATOM 4720 N N . GLU C 1 37 ? -21.84198 -96.76529 3.98911 1.000 18.18431 37 GLU C N 1
ATOM 4721 C CA . GLU C 1 37 ? -21.73939 -98.06756 3.33594 1.000 21.99795 37 GLU C CA 1
ATOM 4722 C C . GLU C 1 37 ? -21.40693 -99.19044 4.31767 1.000 21.15192 37 GLU C C 1
ATOM 4723 O O . GLU C 1 37 ? -21.67173 -100.36338 4.01952 1.000 20.55047 37 GLU C O 1
ATOM 4735 N N . GLY C 1 38 ? -20.82048 -98.86868 5.46382 1.000 19.05293 38 GLY C N 1
ATOM 4736 C CA . GLY C 1 38 ? -20.29919 -99.88383 6.36303 1.000 20.86416 38 GLY C CA 1
ATOM 4737 C C . GLY C 1 38 ? -18.85429 -100.23943 6.12389 1.000 19.77331 38 GLY C C 1
ATOM 4738 O O . GLY C 1 38 ? -18.36132 -101.21512 6.71575 1.000 19.47898 38 GLY C O 1
ATOM 4742 N N . GLN C 1 39 ? -18.16138 -99.49864 5.25307 1.000 18.92358 39 GLN C N 1
ATOM 4743 C CA . GLN C 1 39 ? -16.74974 -99.73953 4.97642 1.000 19.18014 39 GLN C CA 1
ATOM 4744 C C . GLN C 1 39 ? -15.90534 -99.00915 6.01736 1.000 21.67204 39 GLN C C 1
ATOM 4745 O O . GLN C 1 39 ? -15.19754 -98.03260 5.73711 1.000 21.70209 39 GLN C O 1
ATOM 4759 N N . ASN C 1 40 ? -16.00748 -99.49457 7.25398 1.000 19.75316 40 ASN C N 1
ATOM 4760 C CA . ASN C 1 40 ? -15.38459 -98.77180 8.36063 1.000 20.24301 40 ASN C CA 1
ATOM 4761 C C . ASN C 1 40 ? -13.86473 -98.73301 8.25686 1.000 19.75565 40 ASN C C 1
ATOM 4762 O O . ASN C 1 40 ? -13.25294 -97.72604 8.62264 1.000 18.82747 40 ASN C O 1
ATOM 4773 N N . ASP C 1 41 ? -13.21875 -99.78027 7.73747 1.000 19.75112 41 ASP C N 1
ATOM 4774 C CA . ASP C 1 41 ? -11.77002 -99.69872 7.58418 1.000 21.29399 41 ASP C CA 1
ATOM 4775 C C . ASP C 1 41 ? -11.37443 -98.61770 6.57032 1.000 19.06883 41 ASP C C 1
ATOM 4776 O O . ASP C 1 41 ? -10.41136 -97.86941 6.79249 1.000 20.35011 41 ASP C O 1
ATOM 4785 N N . ILE C 1 42 ? -12.08760 -98.54612 5.44293 1.000 21.84078 42 ILE C N 1
ATOM 4786 C CA . ILE C 1 42 ? -11.81821 -97.52724 4.43662 1.000 19.39279 42 ILE C CA 1
ATOM 4787 C C . ILE C 1 42 ? -12.05687 -96.12847 5.01704 1.000 19.24753 42 ILE C C 1
ATOM 4788 O O . ILE C 1 42 ? -11.25100 -95.20603 4.81879 1.000 18.62723 42 ILE C O 1
ATOM 4804 N N . ALA C 1 43 ? -13.13812 -95.96380 5.77607 1.000 17.18081 43 ALA C N 1
ATOM 4805 C CA . ALA C 1 43 ? -13.39654 -94.67919 6.42326 1.000 18.06202 43 ALA C CA 1
ATOM 4806 C C . ALA C 1 43 ? -12.23175 -94.26307 7.31319 1.000 18.58038 43 ALA C C 1
ATOM 4807 O O . ALA C 1 43 ? -11.79171 -93.10162 7.29300 1.000 18.20021 43 ALA C O 1
ATOM 4814 N N . ALA C 1 44 ? -11.72230 -95.19655 8.12347 1.000 18.59623 44 ALA C N 1
ATOM 4815 C CA . ALA C 1 44 ? -10.62786 -94.87625 9.02678 1.000 19.34778 44 ALA C CA 1
ATOM 4816 C C . ALA C 1 44 ? -9.38020 -94.47560 8.25230 1.000 17.48976 44 ALA C C 1
ATOM 4817 O O . ALA C 1 44 ? -8.63241 -93.58101 8.67473 1.000 19.19508 44 ALA C O 1
ATOM 4824 N N . LEU C 1 45 ? -9.15022 -95.10554 7.09964 1.000 19.04669 45 LEU C N 1
ATOM 4825 C CA . LEU C 1 45 ? -7.99530 -94.75049 6.28340 1.000 16.86429 45 LEU C CA 1
ATOM 4826 C C . LEU C 1 45 ? -8.14019 -93.35720 5.66201 1.000 18.33781 45 LEU C C 1
ATOM 4827 O O . LEU C 1 45 ? -7.17322 -92.57569 5.61010 1.000 18.00960 45 LEU C O 1
ATOM 4843 N N . PHE C 1 46 ? -9.31730 -93.03611 5.15150 1.000 18.26730 46 PHE C N 1
ATOM 4844 C CA . PHE C 1 46 ? -9.52655 -91.68190 4.65598 1.000 17.30360 46 PHE C CA 1
ATOM 4845 C C . PHE C 1 46 ? -9.30319 -90.66004 5.76637 1.000 16.02678 46 PHE C C 1
ATOM 4846 O O . PHE C 1 46 ? -8.67218 -89.62003 5.53878 1.000 18.47291 46 PHE C O 1
ATOM 4863 N N . ARG C 1 47 ? -9.81007 -90.92496 6.97567 1.000 16.98370 47 ARG C N 1
ATOM 4864 C CA . ARG C 1 47 ? -9.57644 -89.99955 8.09120 1.000 17.71685 47 ARG C CA 1
ATOM 4865 C C . ARG C 1 47 ? -8.09454 -89.87112 8.43901 1.000 18.29429 47 ARG C C 1
ATOM 4866 O O . ARG C 1 47 ? -7.60897 -88.76460 8.70745 1.000 18.65527 47 ARG C O 1
ATOM 4887 N N . SER C 1 48 ? -7.37567 -90.99502 8.51270 1.000 17.65233 48 SER C N 1
ATOM 4888 C CA . SER C 1 48 ? -5.95778 -90.90435 8.84533 1.000 16.92545 48 SER C CA 1
ATOM 4889 C C . SER C 1 48 ? -5.18943 -90.14498 7.78292 1.000 17.80235 48 SER C C 1
ATOM 4890 O O . SER C 1 48 ? -4.32930 -89.30874 8.09363 1.000 18.31037 48 SER C O 1
ATOM 4898 N N . THR C 1 49 ? -5.47620 -90.42181 6.51531 1.000 18.09475 49 THR C N 1
ATOM 4899 C CA . THR C 1 49 ? -4.78318 -89.69595 5.45773 1.000 16.69086 49 THR C CA 1
ATOM 4900 C C . THR C 1 49 ? -5.11043 -88.20791 5.51875 1.000 17.67161 49 THR C C 1
ATOM 4901 O O . THR C 1 49 ? -4.22939 -87.35372 5.33300 1.000 18.16544 49 THR C O 1
ATOM 4912 N N . ALA C 1 50 ? -6.35937 -87.87907 5.85418 1.000 18.31629 50 ALA C N 1
ATOM 4913 C CA . ALA C 1 50 ? -6.74167 -86.47536 5.98173 1.000 16.52792 50 ALA C CA 1
ATOM 4914 C C . ALA C 1 50 ? -5.89782 -85.74682 7.02502 1.000 17.37286 50 ALA C C 1
ATOM 4915 O O . ALA C 1 50 ? -5.59215 -84.55981 6.86153 1.000 18.77873 50 ALA C O 1
ATOM 4922 N N . GLU C 1 51 ? -5.54911 -86.42373 8.12868 1.000 16.82951 51 GLU C N 1
ATOM 4923 C CA . GLU C 1 51 ? -4.69747 -85.79679 9.12731 1.000 19.41793 51 GLU C CA 1
ATOM 4924 C C . GLU C 1 51 ? -3.33789 -85.46339 8.54172 1.000 18.58764 51 GLU C C 1
ATOM 4925 O O . GLU C 1 51 ? -2.74190 -84.43687 8.88548 1.000 17.97186 51 GLU C O 1
ATOM 4937 N N . GLY C 1 52 ? -2.82613 -86.32424 7.66166 1.000 18.34790 52 GLY C N 1
ATOM 4938 C CA . GLY C 1 52 ? -1.57733 -85.99653 6.98465 1.000 19.50398 52 GLY C CA 1
ATOM 4939 C C . GLY C 1 52 ? -1.69496 -84.72077 6.16864 1.000 19.40431 52 GLY C C 1
ATOM 4940 O O . GLY C 1 52 ? -0.81351 -83.85193 6.20325 1.000 18.53577 52 GLY C O 1
ATOM 4944 N N . GLU C 1 53 ? -2.81343 -84.56441 5.45829 1.000 17.10359 53 GLU C N 1
ATOM 4945 C CA . GLU C 1 53 ? -2.98639 -83.36542 4.65221 1.000 18.30878 53 GLU C CA 1
ATOM 4946 C C . GLU C 1 53 ? -3.12952 -82.11735 5.51910 1.000 19.61111 53 GLU C C 1
ATOM 4947 O O . GLU C 1 53 ? -2.77528 -81.01553 5.08124 1.000 17.83002 53 GLU C O 1
ATOM 4959 N N . THR C 1 54 ? -3.67556 -82.24904 6.72888 1.000 17.19261 54 THR C N 1
ATOM 4960 C CA . THR C 1 54 ? -3.68401 -81.10844 7.63980 1.000 16.71776 54 THR C CA 1
ATOM 4961 C C . THR C 1 54 ? -2.25898 -80.66594 7.96124 1.000 19.73705 54 THR C C 1
ATOM 4962 O O . THR C 1 54 ? -1.93637 -79.46604 7.95587 1.000 19.58790 54 THR C O 1
ATOM 4973 N N . GLY C 1 55 ? -1.39512 -81.63088 8.27276 1.000 18.23512 55 GLY C N 1
ATOM 4974 C CA . GLY C 1 55 ? -0.00067 -81.29914 8.53869 1.000 18.36733 55 GLY C CA 1
ATOM 4975 C C . GLY C 1 55 ? 0.67520 -80.63111 7.35177 1.000 19.16598 55 GLY C C 1
ATOM 4976 O O . GLY C 1 55 ? 1.43841 -79.67119 7.51299 1.000 20.97854 55 GLY C O 1
ATOM 4980 N N . HIS C 1 56 ? 0.39654 -81.12621 6.14422 1.000 19.06418 56 HIS C N 1
ATOM 4981 C CA . HIS C 1 56 ? 0.98439 -80.52984 4.95236 1.000 19.08064 56 HIS C CA 1
ATOM 4982 C C . HIS C 1 56 ? 0.47814 -79.11024 4.74268 1.000 21.28830 56 HIS C C 1
ATOM 4983 O O . HIS C 1 56 ? 1.26224 -78.18934 4.49280 1.000 19.22025 56 HIS C O 1
ATOM 4997 N N . ALA C 1 57 ? -0.83853 -78.91639 4.83574 1.000 18.82063 57 ALA C N 1
ATOM 4998 C CA . ALA C 1 57 ? -1.39622 -77.58516 4.62483 1.000 17.75434 57 ALA C CA 1
ATOM 4999 C C . ALA C 1 57 ? -0.85432 -76.59599 5.62905 1.000 19.51182 57 ALA C C 1
ATOM 5000 O O . ALA C 1 57 ? -0.53452 -75.45793 5.28402 1.000 22.19477 57 ALA C O 1
ATOM 5007 N N . HIS C 1 58 ? -0.72143 -77.00451 6.88212 1.000 19.70229 58 HIS C N 1
ATOM 5008 C CA . HIS C 1 58 ? -0.25384 -76.05123 7.87272 1.000 20.25590 58 HIS C CA 1
ATOM 5009 C C . HIS C 1 58 ? 1.22653 -75.73837 7.69563 1.000 20.67388 58 HIS C C 1
ATOM 5010 O O . HIS C 1 58 ? 1.64572 -74.62354 7.99296 1.000 21.92052 58 HIS C O 1
ATOM 5024 N N . GLY C 1 59 ? 2.01287 -76.67542 7.17262 1.000 20.14098 59 GLY C N 1
ATOM 5025 C CA . GLY C 1 59 ? 3.38573 -76.33852 6.83203 1.000 20.52314 59 GLY C CA 1
ATOM 5026 C C . GLY C 1 59 ? 3.46175 -75.31822 5.71200 1.000 21.65414 59 GLY C C 1
ATOM 5027 O O . GLY C 1 59 ? 4.26967 -74.38648 5.75877 1.000 23.94111 59 GLY C O 1
ATOM 5031 N N . HIS C 1 60 ? 2.63816 -75.49153 4.67389 1.000 20.73835 60 HIS C N 1
ATOM 5032 C CA . HIS C 1 60 ? 2.61820 -74.50188 3.59900 1.000 22.55905 60 HIS C CA 1
ATOM 5033 C C . HIS C 1 60 ? 2.26339 -73.12565 4.14747 1.000 23.95293 60 HIS C C 1
ATOM 5034 O O . HIS C 1 60 ? 2.87436 -72.10797 3.78143 1.000 23.86144 60 HIS C O 1
ATOM 5048 N N . LEU C 1 61 ? 1.26985 -73.07316 5.02783 1.000 20.02656 61 LEU C N 1
ATOM 5049 C CA . LEU C 1 61 ? 0.81515 -71.79391 5.56391 1.000 22.30406 61 LEU C CA 1
ATOM 5050 C C . LEU C 1 61 ? 1.88483 -71.15468 6.43501 1.000 24.38077 61 LEU C C 1
ATOM 5051 O O . LEU C 1 61 ? 2.04579 -69.92795 6.42037 1.000 25.21846 61 LEU C O 1
ATOM 5067 N N . GLU C 1 62 ? 2.65878 -71.96491 7.15798 1.000 23.40962 62 GLU C N 1
ATOM 5068 C CA . GLU C 1 62 ? 3.75037 -71.42282 7.95707 1.000 25.10588 62 GLU C CA 1
ATOM 5069 C C . GLU C 1 62 ? 4.72910 -70.64758 7.08533 1.000 22.88161 62 GLU C C 1
ATOM 5070 O O . GLU C 1 62 ? 5.16738 -69.55637 7.46046 1.000 25.29740 62 GLU C O 1
ATOM 5082 N N . TYR C 1 63 ? 5.07170 -71.18227 5.91294 1.000 21.56795 63 TYR C N 1
ATOM 5083 C CA . TYR C 1 63 ? 5.97319 -70.45000 5.01947 1.000 21.96508 63 TYR C CA 1
ATOM 5084 C C . TYR C 1 63 ? 5.29956 -69.19891 4.47211 1.000 26.97962 63 TYR C C 1
ATOM 5085 O O . TYR C 1 63 ? 5.94079 -68.15487 4.30045 1.000 26.27441 63 TYR C O 1
ATOM 5103 N N . LEU C 1 64 ? 3.99392 -69.27711 4.21491 1.000 24.27738 64 LEU C N 1
ATOM 5104 C CA . LEU C 1 64 ? 3.27196 -68.12298 3.69700 1.000 23.53339 64 LEU C CA 1
ATOM 5105 C C . LEU C 1 64 ? 3.13827 -67.00252 4.71917 1.000 23.25873 64 LEU C C 1
ATOM 5106 O O . LEU C 1 64 ? 2.81035 -65.87661 4.33565 1.000 24.81107 64 LEU C O 1
ATOM 5122 N N . GLU C 1 65 ? 3.38677 -67.26896 6.00589 1.000 22.87625 65 GLU C N 1
ATOM 5123 C CA . GLU C 1 65 ? 3.35735 -66.18998 6.98349 1.000 25.47623 65 GLU C CA 1
ATOM 5124 C C . GLU C 1 65 ? 4.31436 -65.07131 6.58222 1.000 27.91075 65 GLU C C 1
ATOM 5125 O O . GLU C 1 65 ? 4.11370 -63.91663 6.95702 1.000 26.98981 65 GLU C O 1
ATOM 5137 N N . ALA C 1 66 ? 5.34809 -65.39551 5.80922 1.000 26.83768 66 ALA C N 1
ATOM 5138 C CA . ALA C 1 66 ? 6.30933 -64.36831 5.42047 1.000 31.94218 66 ALA C CA 1
ATOM 5139 C C . ALA C 1 66 ? 5.75808 -63.39174 4.39072 1.000 33.05133 66 ALA C C 1
ATOM 5140 O O . ALA C 1 66 ? 6.30609 -62.29315 4.25858 1.000 31.35461 66 ALA C O 1
ATOM 5147 N N . VAL C 1 67 ? 4.69685 -63.75639 3.66121 1.000 27.93800 67 VAL C N 1
ATOM 5148 C CA . VAL C 1 67 ? 4.20590 -62.94009 2.55566 1.000 25.05093 67 VAL C CA 1
ATOM 5149 C C . VAL C 1 67 ? 2.76255 -62.49197 2.74683 1.000 30.76685 67 VAL C C 1
ATOM 5150 O O . VAL C 1 67 ? 2.36469 -61.46280 2.20052 1.000 31.36583 67 VAL C O 1
ATOM 5163 N N . GLY C 1 68 ? 1.96663 -63.25175 3.49087 1.000 26.64204 68 GLY C N 1
ATOM 5164 C CA . GLY C 1 68 ? 0.59158 -62.88205 3.77364 1.000 25.81423 68 GLY C CA 1
ATOM 5165 C C . GLY C 1 68 ? -0.38379 -64.02448 3.56621 1.000 21.10838 68 GLY C C 1
ATOM 5166 O O . GLY C 1 68 ? -0.07935 -65.04752 2.93561 1.000 21.24622 68 GLY C O 1
ATOM 5170 N N . ASP C 1 69 ? -1.59397 -63.80843 4.05918 1.000 21.34474 69 ASP C N 1
ATOM 5171 C CA . ASP C 1 69 ? -2.67095 -64.79965 4.04401 1.000 20.17223 69 ASP C CA 1
ATOM 5172 C C . ASP C 1 69 ? -3.07351 -65.08475 2.60735 1.000 20.34358 69 ASP C C 1
ATOM 5173 O O . ASP C 1 69 ? -3.43107 -64.15682 1.88053 1.000 23.04491 69 ASP C O 1
ATOM 5182 N N . PRO C 1 70 ? -3.03961 -66.33569 2.14963 1.000 20.32801 70 PRO C N 1
ATOM 5183 C CA . PRO C 1 70 ? -3.38101 -66.59971 0.74298 1.000 23.03039 70 PRO C CA 1
ATOM 5184 C C . PRO C 1 70 ? -4.79171 -66.17062 0.35734 1.000 24.51040 70 PRO C C 1
ATOM 5185 O O . PRO C 1 70 ? -5.05058 -65.92711 -0.82591 1.000 26.48617 70 PRO C O 1
ATOM 5196 N N . ALA C 1 71 ? -5.70874 -66.03254 1.30948 1.000 21.66125 71 ALA C N 1
ATOM 5197 C CA . ALA C 1 71 ? -7.06944 -65.66265 0.96070 1.000 23.18978 71 ALA C CA 1
ATOM 5198 C C . ALA C 1 71 ? -7.25500 -64.16290 0.74972 1.000 22.99743 71 ALA C C 1
ATOM 5199 O O . ALA C 1 71 ? -8.18253 -63.76686 0.03950 1.000 23.32409 71 ALA C O 1
ATOM 5206 N N . THR C 1 72 ? -6.40249 -63.32893 1.35780 1.000 23.95958 72 THR C N 1
ATOM 5207 C CA . THR C 1 72 ? -6.62662 -61.89009 1.42085 1.000 24.15949 72 THR C CA 1
ATOM 5208 C C . THR C 1 72 ? -5.41180 -61.04660 1.06377 1.000 25.77221 72 THR C C 1
ATOM 5209 O O . THR C 1 72 ? -5.57809 -59.84082 0.83270 1.000 24.79069 72 THR C O 1
ATOM 5220 N N . GLY C 1 73 ? -4.20806 -61.61083 1.06183 1.000 25.05697 73 GLY C N 1
ATOM 5221 C CA . GLY C 1 73 ? -3.00016 -60.82190 0.90310 1.000 22.13079 73 GLY C CA 1
ATOM 5222 C C . GLY C 1 73 ? -2.56388 -60.07599 2.14538 1.000 25.67145 73 GLY C C 1
ATOM 5223 O O . GLY C 1 73 ? -1.52625 -59.40233 2.11172 1.000 28.83659 73 GLY C O 1
ATOM 5227 N N . LEU C 1 74 ? -3.30821 -60.17681 3.24583 1.000 22.71888 74 LEU C N 1
ATOM 5228 C CA . LEU C 1 74 ? -3.04156 -59.40071 4.44458 1.000 21.60846 74 LEU C CA 1
ATOM 5229 C C . LEU C 1 74 ? -2.09000 -60.12559 5.38580 1.000 22.28590 74 LEU C C 1
ATOM 5230 O O . LEU C 1 74 ? -1.91781 -61.34471 5.30799 1.000 23.98453 74 LEU C O 1
ATOM 5246 N N . PRO C 1 75 ? -1.46941 -59.38946 6.30762 1.000 24.42944 75 PRO C N 1
ATOM 5247 C CA . PRO C 1 75 ? -0.58951 -60.02574 7.29182 1.000 24.50564 75 PRO C CA 1
ATOM 5248 C C . PRO C 1 75 ? -1.37656 -60.96371 8.19191 1.000 21.91306 75 PRO C C 1
ATOM 5249 O O . PRO C 1 75 ? -2.54495 -60.72294 8.50565 1.000 23.29139 75 PRO C O 1
ATOM 5260 N N . PHE C 1 76 ? -0.72465 -62.04610 8.60400 1.000 22.21586 76 PHE C N 1
ATOM 5261 C CA . PHE C 1 76 ? -1.30669 -62.92287 9.61049 1.000 22.59220 76 PHE C CA 1
ATOM 5262 C C . PHE C 1 76 ? -0.24125 -63.38544 10.58444 1.000 22.70795 76 PHE C C 1
ATOM 5263 O O . PHE C 1 76 ? 0.96075 -63.24384 10.34461 1.000 23.67254 76 PHE C O 1
ATOM 5280 N N . GLY C 1 77 ? -0.71342 -63.87529 11.73094 1.000 23.35139 77 GLY C N 1
ATOM 5281 C CA . GLY C 1 77 ? 0.16191 -64.39043 12.76058 1.000 22.25713 77 GLY C CA 1
ATOM 5282 C C . GLY C 1 77 ? -0.41580 -64.25304 14.14742 1.000 20.58411 77 GLY C C 1
ATOM 5283 O O . GLY C 1 77 ? -0.75829 -65.25685 14.79044 1.000 24.08779 77 GLY C O 1
ATOM 5287 N N . THR C 1 78 ? -0.52368 -63.02060 14.62958 1.000 20.59098 78 THR C N 1
ATOM 5288 C CA . THR C 1 78 ? -1.16802 -62.74281 15.89917 1.000 21.72719 78 THR C CA 1
ATOM 5289 C C . THR C 1 78 ? -2.68978 -62.82764 15.76218 1.000 20.30140 78 THR C C 1
ATOM 5290 O O . THR C 1 78 ? -3.25223 -62.70688 14.67395 1.000 21.14262 78 THR C O 1
ATOM 5301 N N . SER C 1 79 ? -3.36563 -62.99360 16.89592 1.000 19.72164 79 SER C N 1
ATOM 5302 C CA . SER C 1 79 ? -4.82038 -63.05707 16.86154 1.000 19.43653 79 SER C CA 1
ATOM 5303 C C . SER C 1 79 ? -5.42302 -61.78083 16.28535 1.000 20.92198 79 SER C C 1
ATOM 5304 O O . SER C 1 79 ? -6.41629 -61.83053 15.55149 1.000 19.34132 79 SER C O 1
ATOM 5312 N N . ARG C 1 80 ? -4.85787 -60.62006 16.61671 1.000 18.91690 80 ARG C N 1
ATOM 5313 C CA . ARG C 1 80 ? -5.38670 -59.38854 16.02678 1.000 18.23790 80 ARG C CA 1
ATOM 5314 C C . ARG C 1 80 ? -5.28365 -59.43147 14.50544 1.000 18.58238 80 ARG C C 1
ATOM 5315 O O . ARG C 1 80 ? -6.25763 -59.14196 13.80107 1.000 19.65190 80 ARG C O 1
ATOM 5336 N N . GLN C 1 81 ? -4.11085 -59.78470 13.97818 1.000 20.09428 81 GLN C N 1
ATOM 5337 C CA . GLN C 1 81 ? -3.94870 -59.84740 12.53006 1.000 18.94637 81 GLN C CA 1
ATOM 5338 C C . GLN C 1 81 ? -4.87561 -60.88421 11.92125 1.000 21.32257 81 GLN C C 1
ATOM 5339 O O . GLN C 1 81 ? -5.43211 -60.68166 10.83620 1.000 19.29443 81 GLN C O 1
ATOM 5353 N N . ASN C 1 82 ? -5.00551 -62.02634 12.58766 1.000 19.23475 82 ASN C N 1
ATOM 5354 C CA . ASN C 1 82 ? -5.79211 -63.12311 12.03940 1.000 18.05389 82 ASN C CA 1
ATOM 5355 C C . ASN C 1 82 ? -7.25640 -62.73065 11.93161 1.000 17.70761 82 ASN C C 1
ATOM 5356 O O . ASN C 1 82 ? -7.91786 -63.01167 10.92407 1.000 20.05720 82 ASN C O 1
ATOM 5367 N N . LEU C 1 83 ? -7.77950 -62.09810 12.97166 1.000 19.16224 83 LEU C N 1
ATOM 5368 C CA . LEU C 1 83 ? -9.14983 -61.61964 12.95222 1.000 16.88222 83 LEU C CA 1
ATOM 5369 C C . LEU C 1 83 ? -9.35052 -60.56719 11.87560 1.000 18.39089 83 LEU C C 1
ATOM 5370 O O . LEU C 1 83 ? -10.35204 -60.59570 11.16477 1.000 19.85408 83 LEU C O 1
ATOM 5386 N N . GLN C 1 84 ? -8.40583 -59.62731 11.74748 1.000 19.33305 84 GLN C N 1
ATOM 5387 C CA . GLN C 1 84 ? -8.50155 -58.61668 10.69894 1.000 20.22263 84 GLN C CA 1
ATOM 5388 C C . GLN C 1 84 ? -8.56170 -59.25119 9.31787 1.000 21.01728 84 GLN C C 1
ATOM 5389 O O . GLN C 1 84 ? -9.38219 -58.85540 8.48050 1.000 19.95743 84 GLN C O 1
ATOM 5403 N N . SER C 1 85 ? -7.67317 -60.21367 9.04390 1.000 18.68277 85 SER C N 1
ATOM 5404 C CA . SER C 1 85 ? -7.70105 -60.88843 7.75262 1.000 18.47018 85 SER C CA 1
ATOM 5405 C C . SER C 1 85 ? -9.00184 -61.66304 7.56429 1.000 19.07401 85 SER C C 1
ATOM 5406 O O . SER C 1 85 ? -9.63304 -61.58758 6.50095 1.000 19.88680 85 SER C O 1
ATOM 5414 N N . ALA C 1 86 ? -9.41113 -62.43404 8.58137 1.000 18.40686 86 ALA C N 1
ATOM 5415 C CA . ALA C 1 86 ? -10.64487 -63.20376 8.45627 1.000 17.84226 86 ALA C CA 1
ATOM 5416 C C . ALA C 1 86 ? -11.84464 -62.29706 8.19245 1.000 18.15908 86 ALA C C 1
ATOM 5417 O O . ALA C 1 86 ? -12.72545 -62.64475 7.40864 1.000 18.42158 86 ALA C O 1
ATOM 5424 N N . ILE C 1 87 ? -11.90317 -61.12747 8.84080 1.000 18.27541 87 ILE C N 1
ATOM 5425 C CA . ILE C 1 87 ? -13.01985 -60.21490 8.58387 1.000 19.24000 87 ILE C CA 1
ATOM 5426 C C . ILE C 1 87 ? -12.99486 -59.73482 7.13875 1.000 19.47325 87 ILE C C 1
ATOM 5427 O O . ILE C 1 87 ? -14.04350 -59.63651 6.48640 1.000 18.63321 87 ILE C O 1
ATOM 5443 N N . ALA C 1 88 ? -11.80940 -59.38049 6.63412 1.000 19.14003 88 ALA C N 1
ATOM 5444 C CA . ALA C 1 88 ? -11.69552 -58.89225 5.26347 1.000 18.34922 88 ALA C CA 1
ATOM 5445 C C . ALA C 1 88 ? -12.14608 -59.95564 4.27587 1.000 18.95482 88 ALA C C 1
ATOM 5446 O O . ALA C 1 88 ? -12.89873 -59.67676 3.33388 1.000 19.14828 88 ALA C O 1
ATOM 5453 N N . GLY C 1 89 ? -11.69448 -61.19314 4.47519 1.000 17.85597 89 GLY C N 1
ATOM 5454 C CA . GLY C 1 89 ? -12.08271 -62.25131 3.56651 1.000 17.83407 89 GLY C CA 1
ATOM 5455 C C . GLY C 1 89 ? -13.56041 -62.55411 3.63415 1.000 17.92126 89 GLY C C 1
ATOM 5456 O O . GLY C 1 89 ? -14.22188 -62.71230 2.60142 1.000 18.17732 89 GLY C O 1
ATOM 5460 N N . GLU C 1 90 ? -14.10542 -62.64886 4.84842 1.000 19.02342 90 GLU C N 1
ATOM 5461 C CA . GLU C 1 90 ? -15.53333 -62.92194 4.99397 1.000 16.00760 90 GLU C CA 1
ATOM 5462 C C . GLU C 1 90 ? -16.34878 -61.81211 4.35214 1.000 17.00113 90 GLU C C 1
ATOM 5463 O O . GLU C 1 90 ? -17.38550 -62.07171 3.72335 1.000 19.07533 90 GLU C O 1
ATOM 5475 N N . THR C 1 91 ? -15.87651 -60.57054 4.49068 1.000 18.14369 91 THR C N 1
ATOM 5476 C CA . THR C 1 91 ? -16.58556 -59.43589 3.89878 1.000 16.19765 91 THR C CA 1
ATOM 5477 C C . THR C 1 91 ? -16.63408 -59.56528 2.38330 1.000 17.60979 91 THR C C 1
ATOM 5478 O O . THR C 1 91 ? -17.69189 -59.34853 1.76879 1.000 19.88897 91 THR C O 1
ATOM 5489 N N . HIS C 1 92 ? -15.52041 -59.96796 1.77081 1.000 17.84387 92 HIS C N 1
ATOM 5490 C CA . HIS C 1 92 ? -15.51923 -60.24113 0.34195 1.000 18.59237 92 HIS C CA 1
ATOM 5491 C C . HIS C 1 92 ? -16.52221 -61.33009 -0.02599 1.000 20.26243 92 HIS C C 1
ATOM 5492 O O . HIS C 1 92 ? -17.22395 -61.22215 -1.04048 1.000 18.60168 92 HIS C O 1
ATOM 5506 N N . GLU C 1 93 ? -16.61256 -62.38557 0.78776 1.000 19.92279 93 GLU C N 1
ATOM 5507 C CA . GLU C 1 93 ? -17.48389 -63.49727 0.43243 1.000 19.70262 93 GLU C CA 1
ATOM 5508 C C . GLU C 1 93 ? -18.95070 -63.10423 0.47859 1.000 18.57798 93 GLU C C 1
ATOM 5509 O O . GLU C 1 93 ? -19.73783 -63.56438 -0.35292 1.000 19.91649 93 GLU C O 1
ATOM 5521 N N . TYR C 1 94 ? -19.36519 -62.32750 1.48367 1.000 17.15355 94 TYR C N 1
ATOM 5522 C CA . TYR C 1 94 ? -20.79992 -62.02896 1.57758 1.000 17.15169 94 TYR C CA 1
ATOM 5523 C C . TYR C 1 94 ? -21.23044 -60.84168 0.71718 1.000 19.41126 94 TYR C C 1
ATOM 5524 O O . TYR C 1 94 ? -22.40896 -60.77433 0.33098 1.000 20.08182 94 TYR C O 1
ATOM 5542 N N . THR C 1 95 ? -20.32088 -59.90688 0.41753 1.000 18.11962 95 THR C N 1
ATOM 5543 C CA . THR C 1 95 ? -20.69026 -58.75444 -0.40665 1.000 17.94729 95 THR C CA 1
ATOM 5544 C C . THR C 1 95 ? -20.50967 -59.00501 -1.88974 1.000 18.62293 95 THR C C 1
ATOM 5545 O O . THR C 1 95 ? -21.19841 -58.37720 -2.70097 1.000 20.19517 95 THR C O 1
ATOM 5556 N N . ASP C 1 96 ? -19.62265 -59.92698 -2.26541 1.000 18.25653 96 ASP C N 1
ATOM 5557 C CA . ASP C 1 96 ? -19.21535 -60.10868 -3.65311 1.000 18.22629 96 ASP C CA 1
ATOM 5558 C C . ASP C 1 96 ? -19.32598 -61.57595 -4.08178 1.000 22.20253 96 ASP C C 1
ATOM 5559 O O . ASP C 1 96 ? -20.14952 -61.91033 -4.93714 1.000 20.48706 96 ASP C O 1
ATOM 5568 N N . MET C 1 97 ? -18.50977 -62.45768 -3.50949 1.000 20.60649 97 MET C N 1
ATOM 5569 C CA . MET C 1 97 ? -18.35198 -63.78742 -4.09603 1.000 20.22037 97 MET C CA 1
ATOM 5570 C C . MET C 1 97 ? -19.67514 -64.55027 -4.14290 1.000 18.66179 97 MET C C 1
ATOM 5571 O O . MET C 1 97 ? -20.11519 -64.98566 -5.21199 1.000 21.31386 97 MET C O 1
ATOM 5585 N N . TYR C 1 98 ? -20.30759 -64.75464 -2.99655 1.000 18.50798 98 TYR C N 1
ATOM 5586 C CA . TYR C 1 98 ? -21.46678 -65.65309 -2.97358 1.000 18.56238 98 TYR C CA 1
ATOM 5587 C C . TYR C 1 98 ? -22.66860 -65.02569 -3.67359 1.000 20.20267 98 TYR C C 1
ATOM 5588 O O . TYR C 1 98 ? -23.34511 -65.71899 -4.43570 1.000 20.45603 98 TYR C O 1
ATOM 5606 N N . PRO C 1 99 ? -22.95548 -63.72913 -3.48569 1.000 18.89893 99 PRO C N 1
ATOM 5607 C CA . PRO C 1 99 ? -24.07762 -63.13658 -4.24959 1.000 22.41486 99 PRO C CA 1
ATOM 5608 C C . PRO C 1 99 ? -23.87099 -63.21293 -5.74831 1.000 19.93800 99 PRO C C 1
ATOM 5609 O O . PRO C 1 99 ? -24.82460 -63.44770 -6.50680 1.000 20.99467 99 PRO C O 1
ATOM 5620 N N . GLY C 1 100 ? -22.62723 -63.04375 -6.19537 1.000 19.12141 100 GLY C N 1
ATOM 5621 C CA . GLY C 1 100 ? -22.33635 -63.13180 -7.60827 1.000 23.27494 100 GLY C CA 1
ATOM 5622 C C . GLY C 1 100 ? -22.52951 -64.53416 -8.13984 1.000 22.50054 100 GLY C C 1
ATOM 5623 O O . GLY C 1 100 ? -23.05788 -64.71888 -9.23577 1.000 21.97357 100 GLY C O 1
ATOM 5627 N N . MET C 1 101 ? -22.09664 -65.54326 -7.37304 1.000 22.83036 101 MET C N 1
ATOM 5628 C CA . MET C 1 101 ? -22.33061 -66.91952 -7.79946 1.000 19.82183 101 MET C CA 1
ATOM 5629 C C . MET C 1 101 ? -23.81334 -67.25111 -7.81095 1.000 19.55423 101 MET C C 1
ATOM 5630 O O . MET C 1 101 ? -24.27667 -67.99592 -8.68330 1.000 22.88246 101 MET C O 1
ATOM 5644 N N . ALA C 1 102 ? -24.56961 -66.73416 -6.84183 1.000 20.01611 102 ALA C N 1
ATOM 5645 C CA . ALA C 1 102 ? -26.00732 -66.98028 -6.81723 1.000 21.37769 102 ALA C CA 1
ATOM 5646 C C . ALA C 1 102 ? -26.67760 -66.42729 -8.06741 1.000 22.09530 102 ALA C C 1
ATOM 5647 O O . ALA C 1 102 ? -27.50362 -67.10699 -8.68793 1.000 23.28669 102 ALA C O 1
ATOM 5654 N N . LYS C 1 103 ? -26.32743 -65.19489 -8.46103 1.000 22.94483 103 LYS C N 1
ATOM 5655 C CA . LYS C 1 103 ? -26.94329 -64.60803 -9.64828 1.000 23.03360 103 LYS C CA 1
ATOM 5656 C C . LYS C 1 103 ? -26.63288 -65.43820 -10.88206 1.000 25.20903 103 LYS C C 1
ATOM 5657 O O . LYS C 1 103 ? -27.53074 -65.71806 -11.68286 1.000 27.09976 103 LYS C O 1
ATOM 5676 N N . THR C 1 104 ? -25.36917 -65.85687 -11.03989 1.000 26.20321 104 THR C N 1
ATOM 5677 C CA . THR C 1 104 ? -24.99611 -66.68465 -12.18049 1.000 24.62927 104 THR C CA 1
ATOM 5678 C C . THR C 1 104 ? -25.75737 -68.00293 -12.17146 1.000 27.50584 104 THR C C 1
ATOM 5679 O O . THR C 1 104 ? -26.25538 -68.44399 -13.21430 1.000 25.99010 104 THR C O 1
ATOM 5690 N N . ALA C 1 105 ? -25.87497 -68.64622 -11.00217 1.000 27.27295 105 ALA C N 1
ATOM 5691 C CA . ALA C 1 105 ? -26.61621 -69.90559 -10.94418 1.000 26.44394 105 ALA C CA 1
ATOM 5692 C C . ALA C 1 105 ? -28.06933 -69.69556 -11.33991 1.000 27.48030 105 ALA C C 1
ATOM 5693 O O . ALA C 1 105 ? -28.64550 -70.50609 -12.06883 1.000 27.97364 105 ALA C O 1
ATOM 5700 N N . ARG C 1 106 ? -28.68506 -68.61420 -10.85879 1.000 24.82089 106 ARG C N 1
ATOM 5701 C CA . ARG C 1 106 ? -30.07955 -68.35279 -11.20210 1.000 26.08379 106 ARG C CA 1
ATOM 5702 C C . ARG C 1 106 ? -30.22720 -68.11606 -12.69674 1.000 29.22577 106 ARG C C 1
ATOM 5703 O O . ARG C 1 106 ? -31.11763 -68.69450 -13.34024 1.000 31.06770 106 ARG C O 1
ATOM 5724 N N . ASP C 1 107 ? -29.32248 -67.31282 -13.27076 1.000 26.20521 107 ASP C N 1
ATOM 5725 C CA . ASP C 1 107 ? -29.33951 -67.04821 -14.70539 1.000 30.79978 107 ASP C CA 1
ATOM 5726 C C . ASP C 1 107 ? -29.14662 -68.31211 -15.52876 1.000 33.59185 107 ASP C C 1
ATOM 5727 O O . ASP C 1 107 ? -29.67292 -68.41195 -16.64096 1.000 30.61945 107 ASP C O 1
ATOM 5736 N N . GLU C 1 108 ? -28.37960 -69.27204 -15.02815 1.000 25.92469 108 GLU C N 1
ATOM 5737 C CA . GLU C 1 108 ? -28.12065 -70.49006 -15.78465 1.000 27.94619 108 GLU C CA 1
ATOM 5738 C C . GLU C 1 108 ? -29.18385 -71.55235 -15.57021 1.000 29.46514 108 GLU C C 1
ATOM 5739 O O . GLU C 1 108 ? -29.12730 -72.60810 -16.21374 1.000 29.80991 108 GLU C O 1
ATOM 5751 N N . GLY C 1 109 ? -30.14071 -71.30933 -14.68078 1.000 27.77358 109 GLY C N 1
ATOM 5752 C CA . GLY C 1 109 ? -31.23136 -72.23326 -14.44523 1.000 25.35076 109 GLY C CA 1
ATOM 5753 C C . GLY C 1 109 ? -31.05985 -73.17197 -13.27965 1.000 31.23684 109 GLY C C 1
ATOM 5754 O O . GLY C 1 109 ? -31.82702 -74.13593 -13.16846 1.000 31.80234 109 GLY C O 1
ATOM 5758 N N . PHE C 1 110 ? -30.07807 -72.93122 -12.40864 1.000 25.73345 110 PHE C N 1
ATOM 5759 C CA . PHE C 1 110 ? -29.82995 -73.79757 -11.26228 1.000 24.84548 110 PHE C CA 1
ATOM 5760 C C . PHE C 1 110 ? -30.37727 -73.10496 -10.02033 1.000 31.15672 110 PHE C C 1
ATOM 5761 O O . PHE C 1 110 ? -29.64047 -72.50857 -9.22747 1.000 24.83032 110 PHE C O 1
ATOM 5778 N N . GLU C 1 111 ? -31.69861 -73.20652 -9.84748 1.000 28.69125 111 GLU C N 1
ATOM 5779 C CA . GLU C 1 111 ? -32.37348 -72.45202 -8.79981 1.000 27.24812 111 GLU C CA 1
ATOM 5780 C C . GLU C 1 111 ? -31.97710 -72.94690 -7.41324 1.000 28.59752 111 GLU C C 1
ATOM 5781 O O . GLU C 1 111 ? -31.76999 -72.14555 -6.50306 1.000 24.20331 111 GLU C O 1
ATOM 5793 N N . GLU C 1 112 ? -31.85902 -74.25827 -7.22332 1.000 23.93871 112 GLU C N 1
ATOM 5794 C CA . GLU C 1 112 ? -31.49410 -74.75147 -5.90321 1.000 25.22670 112 GLU C CA 1
ATOM 5795 C C . GLU C 1 112 ? -30.06690 -74.35060 -5.53742 1.000 22.94736 112 GLU C C 1
ATOM 5796 O O . GLU C 1 112 ? -29.80152 -73.98484 -4.38759 1.000 23.56879 112 GLU C O 1
ATOM 5808 N N . ILE C 1 113 ? -29.13378 -74.45410 -6.48605 1.000 21.32025 113 ILE C N 1
ATOM 5809 C CA . ILE C 1 113 ? -27.75739 -74.04110 -6.22326 1.000 18.79585 113 ILE C CA 1
ATOM 5810 C C . ILE C 1 113 ? -27.69452 -72.54152 -5.96870 1.000 19.66246 113 ILE C C 1
ATOM 5811 O O . ILE C 1 113 ? -26.89881 -72.07651 -5.15487 1.000 20.72420 113 ILE C O 1
ATOM 5827 N N . ALA C 1 114 ? -28.51728 -71.75923 -6.67199 1.000 21.12372 114 ALA C N 1
ATOM 5828 C CA . ALA C 1 114 ? -28.55844 -70.32330 -6.38891 1.000 23.23561 114 ALA C CA 1
ATOM 5829 C C . ALA C 1 114 ? -29.00500 -70.06561 -4.95811 1.000 23.07883 114 ALA C C 1
ATOM 5830 O O . ALA C 1 114 ? -28.42550 -69.22316 -4.25602 1.000 23.60664 114 ALA C O 1
ATOM 5837 N N . ASN C 1 115 ? -30.02988 -70.79186 -4.49939 1.000 21.11255 115 ASN C N 1
ATOM 5838 C CA . ASN C 1 115 ? -30.48993 -70.62577 -3.12911 1.000 22.15023 115 ASN C CA 1
ATOM 5839 C C . ASN C 1 115 ? -29.40536 -71.03220 -2.13473 1.000 22.31701 115 ASN C C 1
ATOM 5840 O O . ASN C 1 115 ? -29.28599 -70.43188 -1.06128 1.000 21.57968 115 ASN C O 1
ATOM 5851 N N . TRP C 1 116 ? -28.64335 -72.07908 -2.46456 1.000 22.82494 116 TRP C N 1
ATOM 5852 C CA . TRP C 1 116 ? -27.51432 -72.50553 -1.63408 1.000 16.92924 116 TRP C CA 1
ATOM 5853 C C . TRP C 1 116 ? -26.47706 -71.40115 -1.51085 1.000 18.25821 116 TRP C C 1
ATOM 5854 O O . TRP C 1 116 ? -26.02622 -71.08185 -0.40559 1.000 19.39817 116 TRP C O 1
ATOM 5875 N N . PHE C 1 117 ? -26.09533 -70.79195 -2.63275 1.000 17.97478 117 PHE C N 1
ATOM 5876 C CA . PHE C 1 117 ? -25.13449 -69.69053 -2.57687 1.000 19.20722 117 PHE C CA 1
ATOM 5877 C C . PHE C 1 117 ? -25.68313 -68.50592 -1.78188 1.000 20.02208 117 PHE C C 1
ATOM 5878 O O . PHE C 1 117 ? -24.92190 -67.82481 -1.08374 1.000 19.55580 117 PHE C O 1
ATOM 5895 N N . GLU C 1 118 ? -26.99732 -68.25145 -1.85824 1.000 22.32813 118 GLU C N 1
ATOM 5896 C CA . GLU C 1 118 ? -27.60094 -67.19618 -1.03869 1.000 22.09351 118 GLU C CA 1
ATOM 5897 C C . GLU C 1 118 ? -27.57085 -67.54325 0.44281 1.000 21.94272 118 GLU C C 1
ATOM 5898 O O . GLU C 1 118 ? -27.32452 -66.66590 1.28427 1.000 20.78791 118 GLU C O 1
ATOM 5910 N N . THR C 1 119 ? -27.80417 -68.82134 0.78311 1.000 19.42120 119 THR C N 1
ATOM 5911 C CA . THR C 1 119 ? -27.65497 -69.25054 2.16591 1.000 18.49304 119 THR C CA 1
ATOM 5912 C C . THR C 1 119 ? -26.23716 -69.00524 2.64431 1.000 19.19472 119 THR C C 1
ATOM 5913 O O . THR C 1 119 ? -26.01753 -68.53334 3.76562 1.000 19.75135 119 THR C O 1
ATOM 5924 N N . LEU C 1 120 ? -25.25804 -69.31373 1.79695 1.000 18.65767 120 LEU C N 1
ATOM 5925 C CA . LEU C 1 120 ? -23.86851 -69.14712 2.19833 1.000 17.98450 120 LEU C CA 1
ATOM 5926 C C . LEU C 1 120 ? -23.48082 -67.67068 2.28988 1.000 17.15630 120 LEU C C 1
ATOM 5927 O O . LEU C 1 120 ? -22.67590 -67.31158 3.13819 1.000 18.10416 120 LEU C O 1
ATOM 5943 N N . ALA C 1 121 ? -24.03369 -66.80478 1.43490 1.000 18.33716 121 ALA C N 1
ATOM 5944 C CA . ALA C 1 121 ? -23.74758 -65.38287 1.59764 1.000 18.76008 121 ALA C CA 1
ATOM 5945 C C . ALA C 1 121 ? -24.18192 -64.91693 2.97252 1.000 19.81032 121 ALA C C 1
ATOM 5946 O O . ALA C 1 121 ? -23.44881 -64.19397 3.66001 1.000 19.81984 121 ALA C O 1
ATOM 5953 N N . LYS C 1 122 ? -25.38988 -65.31135 3.38420 1.000 17.93395 122 LYS C N 1
ATOM 5954 C CA . LYS C 1 122 ? -25.88390 -64.94448 4.70796 1.000 18.27467 122 LYS C CA 1
ATOM 5955 C C . LYS C 1 122 ? -25.01587 -65.54557 5.80404 1.000 19.99099 122 LYS C C 1
ATOM 5956 O O . LYS C 1 122 ? -24.74311 -64.89275 6.81887 1.000 17.75684 122 LYS C O 1
ATOM 5975 N N . ALA C 1 123 ? -24.57445 -66.79077 5.61304 1.000 19.56956 123 ALA C N 1
ATOM 5976 C CA . ALA C 1 123 ? -23.73684 -67.44759 6.60864 1.000 18.43462 123 ALA C CA 1
ATOM 5977 C C . ALA C 1 123 ? -22.39511 -66.73464 6.76187 1.000 17.71111 123 ALA C C 1
ATOM 5978 O O . ALA C 1 123 ? -21.91384 -66.53106 7.88200 1.000 18.96904 123 ALA C O 1
ATOM 5985 N N . GLU C 1 124 ? -21.76006 -66.37596 5.64680 1.000 18.35165 124 GLU C N 1
ATOM 5986 C CA . GLU C 1 124 ? -20.48353 -65.66458 5.72619 1.000 18.20011 124 GLU C CA 1
ATOM 5987 C C . GLU C 1 124 ? -20.66436 -64.27134 6.31421 1.000 18.34507 124 GLU C C 1
ATOM 5988 O O . GLU C 1 124 ? -19.77056 -63.77321 7.00055 1.000 16.87019 124 GLU C O 1
ATOM 6000 N N . ARG C 1 125 ? -21.82030 -63.63991 6.09269 1.000 18.72550 125 ARG C N 1
ATOM 6001 C CA . ARG C 1 125 ? -22.07194 -62.35878 6.75297 1.000 18.89083 125 ARG C CA 1
ATOM 6002 C C . ARG C 1 125 ? -22.10352 -62.54288 8.26288 1.000 20.65446 125 ARG C C 1
ATOM 6003 O O . ARG C 1 125 ? -21.47512 -61.77658 9.00062 1.000 19.43187 125 ARG C O 1
ATOM 6024 N N . SER C 1 126 ? -22.78017 -63.59994 8.73563 1.000 18.67262 126 SER C N 1
ATOM 6025 C CA . SER C 1 126 ? -22.74267 -63.93296 10.15529 1.000 19.82211 126 SER C CA 1
ATOM 6026 C C . SER C 1 126 ? -21.31534 -64.14901 10.66279 1.000 19.50274 126 SER C C 1
ATOM 6027 O O . SER C 1 126 ? -20.94758 -63.64575 11.72707 1.000 19.38930 126 SER C O 1
ATOM 6035 N N . HIS C 1 127 ? -20.50348 -64.92023 9.93575 1.000 17.65866 127 HIS C N 1
ATOM 6036 C CA . HIS C 1 127 ? -19.11813 -65.11536 10.34886 1.000 17.76039 127 HIS C CA 1
ATOM 6037 C C . HIS C 1 127 ? -18.38373 -63.78419 10.46447 1.000 19.53565 127 HIS C C 1
ATOM 6038 O O . HIS C 1 127 ? -17.64958 -63.55689 11.43627 1.000 19.23754 127 HIS C O 1
ATOM 6052 N N . ALA C 1 128 ? -18.56577 -62.90007 9.46922 1.000 20.13850 128 ALA C N 1
ATOM 6053 C CA . ALA C 1 128 ? -17.87195 -61.61097 9.46708 1.000 18.63537 128 ALA C CA 1
ATOM 6054 C C . ALA C 1 128 ? -18.24536 -60.79406 10.68951 1.000 19.51727 128 ALA C C 1
ATOM 6055 O O . ALA C 1 128 ? -17.36854 -60.25424 11.39057 1.000 19.17647 128 ALA C O 1
ATOM 6062 N N . ASN C 1 129 ? -19.55057 -60.69979 10.95959 1.000 20.20529 129 ASN C N 1
ATOM 6063 C CA . ASN C 1 129 ? -20.04339 -59.90276 12.07830 1.000 20.31090 129 ASN C CA 1
ATOM 6064 C C . ASN C 1 129 ? -19.57543 -60.48315 13.41040 1.000 21.88041 129 ASN C C 1
ATOM 6065 O O . ASN C 1 129 ? -19.19767 -59.74348 14.32451 1.000 21.58914 129 ASN C O 1
ATOM 6076 N N . ARG C 1 130 ? -19.57650 -61.81253 13.53618 1.000 20.59592 130 ARG C N 1
ATOM 6077 C CA . ARG C 1 130 ? -19.11885 -62.42943 14.77973 1.000 20.74726 130 ARG C CA 1
ATOM 6078 C C . ARG C 1 130 ? -17.62070 -62.21333 14.99936 1.000 19.08337 130 ARG C C 1
ATOM 6079 O O . ARG C 1 130 ? -17.17990 -61.97606 16.13171 1.000 20.03260 130 ARG C O 1
ATOM 6100 N N . TYR C 1 131 ? -16.81883 -62.29602 13.94213 1.000 17.26711 131 TYR C N 1
ATOM 6101 C CA . TYR C 1 131 ? -15.40237 -61.98495 14.06962 1.000 17.84033 131 TYR C CA 1
ATOM 6102 C C . TYR C 1 131 ? -15.18055 -60.51741 14.42474 1.000 19.05911 131 TYR C C 1
ATOM 6103 O O . TYR C 1 131 ? -14.25104 -60.19193 15.16499 1.000 20.78854 131 TYR C O 1
ATOM 6121 N N . THR C 1 132 ? -15.99744 -59.61818 13.87163 1.000 18.67344 132 THR C N 1
ATOM 6122 C CA . THR C 1 132 ? -15.86810 -58.19272 14.20139 1.000 18.40967 132 THR C CA 1
ATOM 6123 C C . THR C 1 132 ? -16.15895 -57.94911 15.67575 1.000 20.03863 132 THR C C 1
ATOM 6124 O O . THR C 1 132 ? -15.45180 -57.18043 16.33725 1.000 20.82617 132 THR C O 1
ATOM 6135 N N . LYS C 1 133 ? -17.18383 -58.60837 16.21208 1.000 20.83775 133 LYS C N 1
ATOM 6136 C CA . LYS C 1 133 ? -17.43470 -58.55787 17.65137 1.000 23.21551 133 LYS C CA 1
ATOM 6137 C C . LYS C 1 133 ? -16.23185 -59.05775 18.44643 1.000 24.07349 133 LYS C C 1
ATOM 6138 O O . LYS C 1 133 ? -15.83709 -58.44521 19.45366 1.000 22.33693 133 LYS C O 1
ATOM 6157 N N . ALA C 1 134 ? -15.61561 -60.15181 17.99972 1.000 20.82926 134 ALA C N 1
ATOM 6158 C CA . ALA C 1 134 ? -14.45268 -60.68838 18.69937 1.000 19.09845 134 ALA C CA 1
ATOM 6159 C C . ALA C 1 134 ? -13.27890 -59.71257 18.66976 1.000 20.70836 134 ALA C C 1
ATOM 6160 O O . ALA C 1 134 ? -12.58856 -59.53064 19.67947 1.000 21.59235 134 ALA C O 1
ATOM 6167 N N . LEU C 1 135 ? -13.01515 -59.11029 17.51065 1.000 21.58846 135 LEU C N 1
ATOM 6168 C CA . LEU C 1 135 ? -11.95551 -58.10816 17.41057 1.000 21.50391 135 LEU C CA 1
ATOM 6169 C C . LEU C 1 135 ? -12.23456 -56.90241 18.30207 1.000 20.61126 135 LEU C C 1
ATOM 6170 O O . LEU C 1 135 ? -11.32279 -56.40141 18.98641 1.000 20.90903 135 LEU C O 1
ATOM 6186 N N . ASP C 1 136 ? -13.47908 -56.42111 18.30893 1.000 21.07502 136 ASP C N 1
ATOM 6187 C CA . ASP C 1 136 ? -13.84036 -55.30103 19.17308 1.000 23.76087 136 ASP C CA 1
ATOM 6188 C C . ASP C 1 136 ? -13.51913 -55.57965 20.63995 1.000 30.63727 136 ASP C C 1
ATOM 6189 O O . ASP C 1 136 ? -13.17729 -54.65797 21.38736 1.000 25.66318 136 ASP C O 1
ATOM 6198 N N . GLY C 1 137 ? -13.64126 -56.82953 21.08013 1.000 24.57905 137 GLY C N 1
ATOM 6199 C CA . GLY C 1 137 ? -13.40380 -57.18139 22.46002 1.000 23.16647 137 GLY C CA 1
ATOM 6200 C C . GLY C 1 137 ? -12.03028 -57.71455 22.75301 1.000 21.84272 137 GLY C C 1
ATOM 6201 O O . GLY C 1 137 ? -11.73346 -58.01174 23.91353 1.000 29.48152 137 GLY C O 1
ATOM 6205 N N . LEU C 1 138 ? -11.17670 -57.83754 21.74359 1.000 22.86665 138 LEU C N 1
ATOM 6206 C CA . LEU C 1 138 ? -9.86197 -58.42989 21.92218 1.000 23.75779 138 LEU C CA 1
ATOM 6207 C C . LEU C 1 138 ? -8.99765 -57.55807 22.82303 1.000 26.97320 138 LEU C C 1
ATOM 6208 O O . LEU C 1 138 ? -8.89278 -56.34640 22.62020 1.000 26.91540 138 LEU C O 1
ATOM 6224 N N . VAL C 1 139 ? -8.35902 -58.18448 23.80076 1.000 25.58617 139 VAL C N 1
ATOM 6225 C CA . VAL C 1 139 ? -7.40435 -57.51623 24.68411 1.000 29.20642 139 VAL C CA 1
ATOM 6226 C C . VAL C 1 139 ? -6.07633 -58.23022 24.50851 1.000 29.10803 139 VAL C C 1
ATOM 6227 O O . VAL C 1 139 ? -5.93297 -59.39580 24.90561 1.000 29.22483 139 VAL C O 1
ATOM 6240 N N . ASP C 1 140 ? -5.11341 -57.54088 23.90725 1.000 25.85385 140 ASP C N 1
ATOM 6241 C CA . ASP C 1 140 ? -3.81679 -58.10126 23.59755 1.000 30.16555 140 ASP C CA 1
ATOM 6242 C C . ASP C 1 140 ? -2.73725 -57.05933 23.86885 1.000 38.91712 140 ASP C C 1
ATOM 6243 O O . ASP C 1 140 ? -1.62353 -57.16239 23.35624 1.000 38.72000 140 ASP C O 1
ATOM 6253 N N . ALA D 1 2 ? -31.22823 -77.80612 -17.28832 1.000 46.20561 2 ALA D N 1
ATOM 6254 C CA . ALA D 1 2 ? -29.88715 -77.23011 -17.38103 1.000 45.38973 2 ALA D CA 1
ATOM 6255 C C . ALA D 1 2 ? -28.86300 -78.26088 -16.90067 1.000 36.48190 2 ALA D C 1
ATOM 6256 O O . ALA D 1 2 ? -29.05273 -78.87181 -15.84464 1.000 39.30422 2 ALA D O 1
ATOM 6262 N N . GLN D 1 3 ? -27.79964 -78.46792 -17.68188 1.000 36.55248 3 GLN D N 1
ATOM 6263 C CA . GLN D 1 3 ? -26.72683 -79.38652 -17.31023 1.000 38.36065 3 GLN D CA 1
ATOM 6264 C C . GLN D 1 3 ? -25.61216 -78.62140 -16.60350 1.000 27.26480 3 GLN D C 1
ATOM 6265 O O . GLN D 1 3 ? -25.13532 -77.59722 -17.10608 1.000 31.74952 3 GLN D O 1
ATOM 6279 N N . LEU D 1 4 ? -25.19126 -79.13728 -15.44376 1.000 30.56131 4 LEU D N 1
ATOM 6280 C CA . LEU D 1 4 ? -24.13274 -78.48900 -14.67380 1.000 29.09394 4 LEU D CA 1
ATOM 6281 C C . LEU D 1 4 ? -22.79822 -78.55972 -15.40275 1.000 28.89382 4 LEU D C 1
ATOM 6282 O O . LEU D 1 4 ? -22.00432 -77.61413 -15.35128 1.000 26.37903 4 LEU D O 1
ATOM 6298 N N . LYS D 1 5 ? -22.53542 -79.66370 -16.10044 1.000 29.90373 5 LYS D N 1
ATOM 6299 C CA . LYS D 1 5 ? -21.25457 -79.82712 -16.78023 1.000 32.59685 5 LYS D CA 1
ATOM 6300 C C . LYS D 1 5 ? -21.05013 -78.72473 -17.81993 1.000 31.09629 5 LYS D C 1
ATOM 6301 O O . LYS D 1 5 ? -21.90569 -78.49030 -18.67432 1.000 31.01414 5 LYS D O 1
ATOM 6320 N N . GLY D 1 6 ? -19.90550 -78.05042 -17.73897 1.000 31.12164 6 GLY D N 1
ATOM 6321 C CA . GLY D 1 6 ? -19.55448 -76.99228 -18.66442 1.000 35.72773 6 GLY D CA 1
ATOM 6322 C C . GLY D 1 6 ? -20.12633 -75.63215 -18.34196 1.000 35.66229 6 GLY D C 1
ATOM 6323 O O . GLY D 1 6 ? -19.87562 -74.68223 -19.09281 1.000 36.81574 6 GLY D O 1
ATOM 6327 N N . SER D 1 7 ? -20.88906 -75.50006 -17.26192 1.000 29.03431 7 SER D N 1
ATOM 6328 C CA . SER D 1 7 ? -21.49084 -74.22352 -16.90498 1.000 26.99863 7 SER D CA 1
ATOM 6329 C C . SER D 1 7 ? -20.52844 -73.37185 -16.08018 1.000 28.20575 7 SER D C 1
ATOM 6330 O O . SER D 1 7 ? -19.53604 -73.85582 -15.53713 1.000 23.88317 7 SER D O 1
ATOM 6338 N N . LYS D 1 8 ? -20.83214 -72.06928 -16.01042 1.000 27.01432 8 LYS D N 1
ATOM 6339 C CA . LYS D 1 8 ? -20.11398 -71.19565 -15.08627 1.000 28.04976 8 LYS D CA 1
ATOM 6340 C C . LYS D 1 8 ? -20.36198 -71.60521 -13.63802 1.000 26.07382 8 LYS D C 1
ATOM 6341 O O . LYS D 1 8 ? -19.46743 -71.47097 -12.79100 1.000 24.95636 8 LYS D O 1
ATOM 6360 N N . THR D 1 9 ? -21.55643 -72.11818 -13.34351 1.000 24.25852 9 THR D N 1
ATOM 6361 C CA . THR D 1 9 ? -21.88452 -72.54370 -11.98675 1.000 23.15489 9 THR D CA 1
ATOM 6362 C C . THR D 1 9 ? -21.01869 -73.71703 -11.54767 1.000 22.80333 9 THR D C 1
ATOM 6363 O O . THR D 1 9 ? -20.63354 -73.79950 -10.37839 1.000 22.56033 9 THR D O 1
ATOM 6374 N N . GLU D 1 10 ? -20.69182 -74.62148 -12.46458 1.000 22.81446 10 GLU D N 1
ATOM 6375 C CA . GLU D 1 10 ? -19.71758 -75.65797 -12.14231 1.000 24.46002 10 GLU D CA 1
ATOM 6376 C C . GLU D 1 10 ? -18.39774 -75.03758 -11.70830 1.000 26.17413 10 GLU D C 1
ATOM 6377 O O . GLU D 1 10 ? -17.81823 -75.42426 -10.69212 1.000 25.19955 10 GLU D O 1
ATOM 6389 N N . GLU D 1 11 ? -17.88566 -74.09023 -12.48560 1.000 23.45736 11 GLU D N 1
ATOM 6390 C CA . GLU D 1 11 ? -16.62032 -73.47113 -12.10900 1.000 25.71680 11 GLU D CA 1
ATOM 6391 C C . GLU D 1 11 ? -16.73775 -72.73906 -10.77467 1.000 24.19572 11 GLU D C 1
ATOM 6392 O O . GLU D 1 11 ? -15.80032 -72.76107 -9.96669 1.000 21.37207 11 GLU D O 1
ATOM 6404 N N . ASN D 1 12 ? -17.88405 -72.09152 -10.52265 1.000 21.92952 12 ASN D N 1
ATOM 6405 C CA . ASN D 1 12 ? -18.08416 -71.40452 -9.24673 1.000 22.99088 12 ASN D CA 1
ATOM 6406 C C . ASN D 1 12 ? -18.09679 -72.39212 -8.08287 1.000 22.80521 12 ASN D C 1
ATOM 6407 O O . ASN D 1 12 ? -17.47564 -72.14405 -7.04699 1.000 20.67049 12 ASN D O 1
ATOM 6418 N N . LEU D 1 13 ? -18.77409 -73.52924 -8.24058 1.000 20.41618 13 LEU D N 1
ATOM 6419 C CA . LEU D 1 13 ? -18.75549 -74.53219 -7.17968 1.000 20.33106 13 LEU D CA 1
ATOM 6420 C C . LEU D 1 13 ? -17.33468 -75.00026 -6.88967 1.000 20.21560 13 LEU D C 1
ATOM 6421 O O . LEU D 1 13 ? -16.95887 -75.18565 -5.72649 1.000 20.25160 13 LEU D O 1
ATOM 6437 N N . LYS D 1 14 ? -16.53084 -75.22803 -7.93091 1.000 20.88498 14 LYS D N 1
ATOM 6438 C CA . LYS D 1 14 ? -15.15069 -75.64517 -7.70034 1.000 20.02875 14 LYS D CA 1
ATOM 6439 C C . LYS D 1 14 ? -14.35525 -74.56075 -6.98899 1.000 22.62920 14 LYS D C 1
ATOM 6440 O O . LYS D 1 14 ? -13.58214 -74.84796 -6.06627 1.000 21.00306 14 LYS D O 1
ATOM 6459 N N . TYR D 1 15 ? -14.52307 -73.30043 -7.40904 1.000 20.64285 15 TYR D N 1
ATOM 6460 C CA . TYR D 1 15 ? -13.77411 -72.22265 -6.76674 1.000 20.23685 15 TYR D CA 1
ATOM 6461 C C . TYR D 1 15 ? -14.21199 -72.04654 -5.32398 1.000 20.57739 15 TYR D C 1
ATOM 6462 O O . TYR D 1 15 ? -13.36788 -71.88845 -4.42650 1.000 19.71506 15 TYR D O 1
ATOM 6480 N N . ALA D 1 16 ? -15.52574 -72.07395 -5.08119 1.000 17.99315 16 ALA D N 1
ATOM 6481 C CA . ALA D 1 16 ? -16.02680 -71.96358 -3.71129 1.000 17.36253 16 ALA D CA 1
ATOM 6482 C C . ALA D 1 16 ? -15.58903 -73.16016 -2.86439 1.000 18.41575 16 ALA D C 1
ATOM 6483 O O . ALA D 1 16 ? -15.30373 -73.00818 -1.67252 1.000 18.15095 16 ALA D O 1
ATOM 6490 N N . PHE D 1 17 ? -15.55086 -74.36301 -3.44878 1.000 18.24780 17 PHE D N 1
ATOM 6491 C CA . PHE D 1 17 ? -15.07684 -75.51827 -2.68465 1.000 17.38920 17 PHE D CA 1
ATOM 6492 C C . PHE D 1 17 ? -13.63270 -75.31817 -2.23920 1.000 19.33742 17 PHE D C 1
ATOM 6493 O O . PHE D 1 17 ? -13.28086 -75.57200 -1.07660 1.000 18.06806 17 PHE D O 1
ATOM 6510 N N . ALA D 1 18 ? -12.77694 -74.85690 -3.15968 1.000 20.10089 18 ALA D N 1
ATOM 6511 C CA . ALA D 1 18 ? -11.39740 -74.53931 -2.81297 1.000 19.01570 18 ALA D CA 1
ATOM 6512 C C . ALA D 1 18 ? -11.32628 -73.48710 -1.71374 1.000 19.08155 18 ALA D C 1
ATOM 6513 O O . ALA D 1 18 ? -10.51330 -73.59835 -0.78138 1.000 17.59584 18 ALA D O 1
ATOM 6520 N N . GLY D 1 19 ? -12.16094 -72.45093 -1.80791 1.000 20.01323 19 GLY D N 1
ATOM 6521 C CA . GLY D 1 19 ? -12.11250 -71.39208 -0.81438 1.000 20.19059 19 GLY D CA 1
ATOM 6522 C C . GLY D 1 19 ? -12.54803 -71.86074 0.56273 1.000 21.90691 19 GLY D C 1
ATOM 6523 O O . GLY D 1 19 ? -11.90593 -71.54001 1.56606 1.000 18.46342 19 GLY D O 1
ATOM 6527 N N . GLU D 1 20 ? -13.65923 -72.61162 0.62557 1.000 17.98563 20 GLU D N 1
ATOM 6528 C CA . GLU D 1 20 ? -14.15240 -73.07949 1.91301 1.000 16.95348 20 GLU D CA 1
ATOM 6529 C C . GLU D 1 20 ? -13.18239 -74.07043 2.53223 1.000 16.38540 20 GLU D C 1
ATOM 6530 O O . GLU D 1 20 ? -12.99887 -74.08343 3.75772 1.000 18.08365 20 GLU D O 1
ATOM 6542 N N . SER D 1 21 ? -12.57572 -74.91722 1.69516 1.000 17.06102 21 SER D N 1
ATOM 6543 C CA . SER D 1 21 ? -11.55690 -75.84653 2.18223 1.000 19.13240 21 SER D CA 1
ATOM 6544 C C . SER D 1 21 ? -10.40614 -75.09699 2.84213 1.000 18.03440 21 SER D C 1
ATOM 6545 O O . SER D 1 21 ? -9.99189 -75.41610 3.96169 1.000 16.94104 21 SER D O 1
ATOM 6553 N N . GLN D 1 22 ? -9.87190 -74.09139 2.14891 1.000 17.37992 22 GLN D N 1
ATOM 6554 C CA . GLN D 1 22 ? -8.80663 -73.26025 2.70295 1.000 17.04211 22 GLN D CA 1
ATOM 6555 C C . GLN D 1 22 ? -9.25365 -72.49808 3.94068 1.000 19.08526 22 GLN D C 1
ATOM 6556 O O . GLN D 1 22 ? -8.45335 -72.29139 4.86016 1.000 19.27201 22 GLN D O 1
ATOM 6570 N N . ALA D 1 23 ? -10.51258 -72.03891 3.97943 1.000 17.02622 23 ALA D N 1
ATOM 6571 C CA . ALA D 1 23 ? -10.98299 -71.30418 5.14943 1.000 16.20183 23 ALA D CA 1
ATOM 6572 C C . ALA D 1 23 ? -10.93377 -72.16832 6.39841 1.000 16.93099 23 ALA D C 1
ATOM 6573 O O . ALA D 1 23 ? -10.49880 -71.70859 7.45538 1.000 16.49584 23 ALA D O 1
ATOM 6580 N N . ASN D 1 24 ? -11.34927 -73.43472 6.30118 1.000 16.30340 24 ASN D N 1
ATOM 6581 C CA . ASN D 1 24 ? -11.25413 -74.30114 7.46807 1.000 15.11336 24 ASN D CA 1
ATOM 6582 C C . ASN D 1 24 ? -9.79859 -74.46865 7.91169 1.000 15.37284 24 ASN D C 1
ATOM 6583 O O . ASN D 1 24 ? -9.48265 -74.35464 9.10617 1.000 17.62804 24 ASN D O 1
ATOM 6594 N N . ARG D 1 25 ? -8.89337 -74.73961 6.96750 1.000 17.48251 25 ARG D N 1
ATOM 6595 C CA . ARG D 1 25 ? -7.47867 -74.88246 7.32882 1.000 18.69195 25 ARG D CA 1
ATOM 6596 C C . ARG D 1 25 ? -6.93371 -73.59508 7.94685 1.000 17.26543 25 ARG D C 1
ATOM 6597 O O . ARG D 1 25 ? -6.20521 -73.63610 8.94751 1.000 18.40679 25 ARG D O 1
ATOM 6618 N N . ARG D 1 26 ? -7.25381 -72.43465 7.34954 1.000 17.43860 26 ARG D N 1
ATOM 6619 C CA . ARG D 1 26 ? -6.73513 -71.17637 7.87679 1.000 16.57156 26 ARG D CA 1
ATOM 6620 C C . ARG D 1 26 ? -7.26453 -70.91480 9.27444 1.000 17.87860 26 ARG D C 1
ATOM 6621 O O . ARG D 1 26 ? -6.52854 -70.49661 10.16633 1.000 18.49168 26 ARG D O 1
ATOM 6642 N N . TYR D 1 27 ? -8.56918 -71.09913 9.47393 1.000 16.88901 27 TYR D N 1
ATOM 6643 C CA . TYR D 1 27 ? -9.14305 -70.82680 10.78653 1.000 15.04518 27 TYR D CA 1
ATOM 6644 C C . TYR D 1 27 ? -8.57189 -71.75778 11.85990 1.000 17.62083 27 TYR D C 1
ATOM 6645 O O . TYR D 1 27 ? -8.38036 -71.34039 13.00821 1.000 18.50153 27 TYR D O 1
ATOM 6663 N N . LEU D 1 28 ? -8.27008 -73.01396 11.52630 1.000 17.52853 28 LEU D N 1
ATOM 6664 C CA . LEU D 1 28 ? -7.66192 -73.88104 12.53589 1.000 18.59736 28 LEU D CA 1
ATOM 6665 C C . LEU D 1 28 ? -6.22162 -73.45621 12.83966 1.000 19.37398 28 LEU D C 1
ATOM 6666 O O . LEU D 1 28 ? -5.77114 -73.54662 13.98670 1.000 19.32104 28 LEU D O 1
ATOM 6682 N N . TYR D 1 29 ? -5.48666 -72.98136 11.82619 1.000 18.95950 29 TYR D N 1
ATOM 6683 C CA . TYR D 1 29 ? -4.15847 -72.41646 12.05609 1.000 19.40510 29 TYR D CA 1
ATOM 6684 C C . TYR D 1 29 ? -4.25639 -71.21266 12.97156 1.000 18.91763 29 TYR D C 1
ATOM 6685 O O . TYR D 1 29 ? -3.47340 -71.07146 13.92439 1.000 18.85030 29 TYR D O 1
ATOM 6703 N N . PHE D 1 30 ? -5.23352 -70.32831 12.70110 1.000 18.53793 30 PHE D N 1
ATOM 6704 C CA . PHE D 1 30 ? -5.44705 -69.17320 13.56868 1.000 18.02978 30 PHE D CA 1
ATOM 6705 C C . PHE D 1 30 ? -5.84309 -69.60223 14.98628 1.000 19.02025 30 PHE D C 1
ATOM 6706 O O . PHE D 1 30 ? -5.43165 -68.97271 15.97192 1.000 18.47906 30 PHE D O 1
ATOM 6723 N N . ALA D 1 31 ? -6.64233 -70.67492 15.11788 1.000 18.26847 31 ALA D N 1
ATOM 6724 C CA . ALA D 1 31 ? -6.98696 -71.15354 16.45288 1.000 17.17034 31 ALA D CA 1
ATOM 6725 C C . ALA D 1 31 ? -5.73986 -71.58974 17.22108 1.000 18.32038 31 ALA D C 1
ATOM 6726 O O . ALA D 1 31 ? -5.60483 -71.29588 18.41441 1.000 18.71304 31 ALA D O 1
ATOM 6733 N N . SER D 1 32 ? -4.82803 -72.29785 16.55226 1.000 16.50593 32 SER D N 1
ATOM 6734 C CA . SER D 1 32 ? -3.58379 -72.73150 17.18913 1.000 17.70470 32 SER D CA 1
ATOM 6735 C C . SER D 1 32 ? -2.73202 -71.54464 17.62696 1.000 20.51152 32 SER D C 1
ATOM 6736 O O . SER D 1 32 ? -2.10192 -71.58351 18.68973 1.000 20.86539 32 SER D O 1
ATOM 6744 N N . LYS D 1 33 ? -2.71361 -70.47096 16.83191 1.000 20.15836 33 LYS D N 1
ATOM 6745 C CA . LYS D 1 33 ? -1.99730 -69.26733 17.25364 1.000 20.14890 33 LYS D CA 1
ATOM 6746 C C . LYS D 1 33 ? -2.60858 -68.69822 18.52381 1.000 17.93515 33 LYS D C 1
ATOM 6747 O O . LYS D 1 33 ? -1.89507 -68.34007 19.47311 1.000 21.47184 33 LYS D O 1
ATOM 6766 N N . ALA D 1 34 ? -3.94394 -68.62063 18.56540 1.000 18.04108 34 ALA D N 1
ATOM 6767 C CA . ALA D 1 34 ? -4.62876 -68.12809 19.74864 1.000 17.48363 34 ALA D CA 1
ATOM 6768 C C . ALA D 1 34 ? -4.40079 -69.04190 20.94847 1.000 20.55003 34 ALA D C 1
ATOM 6769 O O . ALA D 1 34 ? -4.27485 -68.56144 22.08311 1.000 20.14007 34 ALA D O 1
ATOM 6776 N N . ASP D 1 35 ? -4.38072 -70.36183 20.72404 1.000 20.58879 35 ASP D N 1
ATOM 6777 C CA . ASP D 1 35 ? -4.07676 -71.30465 21.79522 1.000 18.48174 35 ASP D CA 1
ATOM 6778 C C . ASP D 1 35 ? -2.79460 -70.91230 22.53416 1.000 17.61228 35 ASP D C 1
ATOM 6779 O O . ASP D 1 35 ? -2.76768 -70.81307 23.76561 1.000 21.41097 35 ASP D O 1
ATOM 6788 N N . VAL D 1 36 ? -1.70855 -70.74087 21.78971 1.000 17.34014 36 VAL D N 1
ATOM 6789 C CA . VAL D 1 36 ? -0.41339 -70.48130 22.41012 1.000 20.15044 36 VAL D CA 1
ATOM 6790 C C . VAL D 1 36 ? -0.42411 -69.12587 23.10194 1.000 19.76798 36 VAL D C 1
ATOM 6791 O O . VAL D 1 36 ? 0.13396 -68.96527 24.19181 1.000 21.12110 36 VAL D O 1
ATOM 6804 N N . GLU D 1 37 ? -1.07399 -68.13191 22.48927 1.000 18.63284 37 GLU D N 1
ATOM 6805 C CA . GLU D 1 37 ? -1.14631 -66.80457 23.09035 1.000 20.68949 37 GLU D CA 1
ATOM 6806 C C . GLU D 1 37 ? -1.91002 -66.78757 24.40480 1.000 21.65156 37 GLU D C 1
ATOM 6807 O O . GLU D 1 37 ? -1.73604 -65.86069 25.20529 1.000 23.99651 37 GLU D O 1
ATOM 6819 N N . GLY D 1 38 ? -2.79703 -67.75507 24.62489 1.000 20.65975 38 GLY D N 1
ATOM 6820 C CA . GLY D 1 38 ? -3.71363 -67.71737 25.74538 1.000 18.21214 38 GLY D CA 1
ATOM 6821 C C . GLY D 1 38 ? -5.07826 -67.14288 25.44205 1.000 20.03461 38 GLY D C 1
ATOM 6822 O O . GLY D 1 38 ? -5.87040 -66.95202 26.36907 1.000 21.86300 38 GLY D O 1
ATOM 6826 N N . GLN D 1 39 ? -5.36425 -66.83866 24.17487 1.000 21.65696 39 GLN D N 1
ATOM 6827 C CA . GLN D 1 39 ? -6.63810 -66.25604 23.76089 1.000 19.81828 39 GLN D CA 1
ATOM 6828 C C . GLN D 1 39 ? -7.63022 -67.38837 23.49973 1.000 21.39971 39 GLN D C 1
ATOM 6829 O O . GLN D 1 39 ? -8.02318 -67.67368 22.36788 1.000 21.03166 39 GLN D O 1
ATOM 6843 N N . ASN D 1 40 ? -8.04659 -68.03343 24.59071 1.000 21.61838 40 ASN D N 1
ATOM 6844 C CA . ASN D 1 40 ? -8.84873 -69.25025 24.43958 1.000 22.39827 40 ASN D CA 1
ATOM 6845 C C . ASN D 1 40 ? -10.22809 -68.97373 23.85282 1.000 21.67625 40 ASN D C 1
ATOM 6846 O O . ASN D 1 40 ? -10.73992 -69.78722 23.07374 1.000 20.92675 40 ASN D O 1
ATOM 6857 N N . ASP D 1 41 ? -10.86246 -67.85409 24.20474 1.000 22.69884 41 ASP D N 1
ATOM 6858 C CA . ASP D 1 41 ? -12.16022 -67.55568 23.60805 1.000 21.10282 41 ASP D CA 1
ATOM 6859 C C . ASP D 1 41 ? -12.02639 -67.36017 22.10332 1.000 23.79876 41 ASP D C 1
ATOM 6860 O O . ASP D 1 41 ? -12.86914 -67.82881 21.32259 1.000 21.07592 41 ASP D O 1
ATOM 6869 N N . ILE D 1 42 ? -10.97311 -66.65672 21.67949 1.000 20.27889 42 ILE D N 1
ATOM 6870 C CA . ILE D 1 42 ? -10.74346 -66.45661 20.25594 1.000 20.91124 42 ILE D CA 1
ATOM 6871 C C . ILE D 1 42 ? -10.47709 -67.80029 19.57839 1.000 20.65467 42 ILE D C 1
ATOM 6872 O O . ILE D 1 42 ? -10.99020 -68.07365 18.49316 1.000 18.41994 42 ILE D O 1
ATOM 6888 N N . ALA D 1 43 ? -9.67986 -68.66316 20.21316 1.000 20.09755 43 ALA D N 1
ATOM 6889 C CA . ALA D 1 43 ? -9.41830 -69.97101 19.62528 1.000 19.33469 43 ALA D CA 1
ATOM 6890 C C . ALA D 1 43 ? -10.71211 -70.74311 19.41607 1.000 19.39548 43 ALA D C 1
ATOM 6891 O O . ALA D 1 43 ? -10.89535 -71.37059 18.37470 1.000 17.88658 43 ALA D O 1
ATOM 6898 N N . ALA D 1 44 ? -11.60263 -70.73880 20.40830 1.000 18.34686 44 ALA D N 1
ATOM 6899 C CA . ALA D 1 44 ? -12.84954 -71.48430 20.28080 1.000 19.27717 44 ALA D CA 1
ATOM 6900 C C . ALA D 1 44 ? -13.70370 -70.93468 19.14792 1.000 19.88062 44 ALA D C 1
ATOM 6901 O O . ALA D 1 44 ? -14.42864 -71.68304 18.48154 1.000 18.24745 44 ALA D O 1
ATOM 6908 N N . LEU D 1 45 ? -13.67632 -69.61733 18.95665 1.000 18.22642 45 LEU D N 1
ATOM 6909 C CA . LEU D 1 45 ? -14.44744 -69.02113 17.88119 1.000 17.78426 45 LEU D CA 1
ATOM 6910 C C . LEU D 1 45 ? -13.90151 -69.43187 16.51857 1.000 17.73197 45 LEU D C 1
ATOM 6911 O O . LEU D 1 45 ? -14.67347 -69.75016 15.60500 1.000 18.09680 45 LEU D O 1
ATOM 6927 N N . PHE D 1 46 ? -12.57987 -69.40894 16.34868 1.000 18.18350 46 PHE D N 1
ATOM 6928 C CA . PHE D 1 46 ? -12.01556 -69.87674 15.08998 1.000 17.06903 46 PHE D CA 1
ATOM 6929 C C . PHE D 1 46 ? -12.40515 -71.33323 14.84164 1.000 16.66958 46 PHE D C 1
ATOM 6930 O O . PHE D 1 46 ? -12.75168 -71.70306 13.71938 1.000 18.96201 46 PHE D O 1
ATOM 6947 N N . ARG D 1 47 ? -12.34466 -72.17904 15.87747 1.000 18.66281 47 ARG D N 1
ATOM 6948 C CA . ARG D 1 47 ? -12.75086 -73.57731 15.70420 1.000 16.73375 47 ARG D CA 1
ATOM 6949 C C . ARG D 1 47 ? -14.23057 -73.71865 15.35522 1.000 17.40129 47 ARG D C 1
ATOM 6950 O O . ARG D 1 47 ? -14.59120 -74.53353 14.49856 1.000 17.89613 47 ARG D O 1
ATOM 6971 N N . SER D 1 48 ? -15.10622 -72.94050 16.00413 1.000 17.58755 48 SER D N 1
ATOM 6972 C CA . SER D 1 48 ? -16.53445 -73.03926 15.70102 1.000 16.94046 48 SER D CA 1
ATOM 6973 C C . SER D 1 48 ? -16.82508 -72.59266 14.27588 1.000 17.73254 48 SER D C 1
ATOM 6974 O O . SER D 1 48 ? -17.59046 -73.24288 13.55488 1.000 16.26287 48 SER D O 1
ATOM 6982 N N . THR D 1 49 ? -16.21102 -71.48229 13.84546 1.000 17.64742 49 THR D N 1
ATOM 6983 C CA . THR D 1 49 ? -16.39401 -71.01547 12.47946 1.000 16.80175 49 THR D CA 1
ATOM 6984 C C . THR D 1 49 ? -15.86950 -72.02947 11.47324 1.000 14.97273 49 THR D C 1
ATOM 6985 O O . THR D 1 49 ? -16.47375 -72.24111 10.41415 1.000 17.25488 49 THR D O 1
ATOM 6996 N N . ALA D 1 50 ? -14.76006 -72.68810 11.79953 1.000 16.89682 50 ALA D N 1
ATOM 6997 C CA . ALA D 1 50 ? -14.21479 -73.71517 10.91720 1.000 16.45849 50 ALA D CA 1
ATOM 6998 C C . ALA D 1 50 ? -15.21200 -74.84473 10.67036 1.000 15.23390 50 ALA D C 1
ATOM 6999 O O . ALA D 1 50 ? -15.28095 -75.37067 9.56110 1.000 17.01168 50 ALA D O 1
ATOM 7006 N N . GLU D 1 51 ? -16.01263 -75.21318 11.68227 1.000 16.11999 51 GLU D N 1
ATOM 7007 C CA . GLU D 1 51 ? -17.03767 -76.23206 11.47800 1.000 17.34847 51 GLU D CA 1
ATOM 7008 C C . GLU D 1 51 ? -18.05929 -75.76424 10.44211 1.000 17.20973 51 GLU D C 1
ATOM 7009 O O . GLU D 1 51 ? -18.52531 -76.54807 9.61450 1.000 18.04355 51 GLU D O 1
ATOM 7021 N N . GLY D 1 52 ? -18.40002 -74.47344 10.46717 1.000 18.10993 52 GLY D N 1
ATOM 7022 C CA . GLY D 1 52 ? -19.25287 -73.92871 9.42595 1.000 17.09075 52 GLY D CA 1
ATOM 7023 C C . GLY D 1 52 ? -18.66983 -74.11484 8.04056 1.000 18.28378 52 GLY D C 1
ATOM 7024 O O . GLY D 1 52 ? -19.36801 -74.54463 7.11405 1.000 17.06586 52 GLY D O 1
ATOM 7028 N N . GLU D 1 53 ? -17.36940 -73.84026 7.88909 1.000 16.29472 53 GLU D N 1
ATOM 7029 C CA . GLU D 1 53 ? -16.74277 -73.96555 6.58450 1.000 16.46746 53 GLU D CA 1
ATOM 7030 C C . GLU D 1 53 ? -16.69014 -75.42791 6.14236 1.000 15.73187 53 GLU D C 1
ATOM 7031 O O . GLU D 1 53 ? -16.72583 -75.71067 4.94921 1.000 16.82422 53 GLU D O 1
ATOM 7043 N N . THR D 1 54 ? -16.59636 -76.36615 7.08176 1.000 16.69571 54 THR D N 1
ATOM 7044 C CA . THR D 1 54 ? -16.70779 -77.77115 6.71475 1.000 17.27264 54 THR D CA 1
ATOM 7045 C C . THR D 1 54 ? -18.06698 -78.05226 6.10286 1.000 17.15942 54 THR D C 1
ATOM 7046 O O . THR D 1 54 ? -18.16553 -78.69007 5.05182 1.000 17.53669 54 THR D O 1
ATOM 7057 N N . GLY D 1 55 ? -19.13419 -77.59762 6.75325 1.000 16.32116 55 GLY D N 1
ATOM 7058 C CA . GLY D 1 55 ? -20.45517 -77.81075 6.18460 1.000 16.83957 55 GLY D CA 1
ATOM 7059 C C . GLY D 1 55 ? -20.60834 -77.18916 4.80551 1.000 18.06840 55 GLY D C 1
ATOM 7060 O O . GLY D 1 55 ? -21.25710 -77.75561 3.91498 1.000 18.48700 55 GLY D O 1
ATOM 7064 N N . HIS D 1 56 ? -20.03901 -75.99867 4.61044 1.000 18.21456 56 HIS D N 1
ATOM 7065 C CA . HIS D 1 56 ? -20.14746 -75.35570 3.30963 1.000 17.69711 56 HIS D CA 1
ATOM 7066 C C . HIS D 1 56 ? -19.38468 -76.13254 2.25052 1.000 18.76228 56 HIS D C 1
ATOM 7067 O O . HIS D 1 56 ? -19.90237 -76.38396 1.15683 1.000 17.86302 56 HIS D O 1
ATOM 7081 N N . ALA D 1 57 ? -18.14610 -76.53493 2.56389 1.000 17.09900 57 ALA D N 1
ATOM 7082 C CA . ALA D 1 57 ? -17.34798 -77.25146 1.58504 1.000 16.59310 57 ALA D CA 1
ATOM 7083 C C . ALA D 1 57 ? -18.00953 -78.56316 1.19828 1.000 18.45018 57 ALA D C 1
ATOM 7084 O O . ALA D 1 57 ? -18.02640 -78.93971 0.01900 1.000 19.54880 57 ALA D O 1
ATOM 7091 N N . HIS D 1 58 ? -18.59466 -79.25485 2.16261 1.000 18.07617 58 HIS D N 1
ATOM 7092 C CA . HIS D 1 58 ? -19.19177 -80.54109 1.83122 1.000 20.59487 58 HIS D CA 1
ATOM 7093 C C . HIS D 1 58 ? -20.46638 -80.37488 1.02261 1.000 18.93840 58 HIS D C 1
ATOM 7094 O O . HIS D 1 58 ? -20.74371 -81.19440 0.15288 1.000 18.13171 58 HIS D O 1
ATOM 7108 N N . GLY D 1 59 ? -21.21177 -79.28861 1.22923 1.000 19.17281 59 GLY D N 1
ATOM 7109 C CA . GLY D 1 59 ? -22.34805 -79.01653 0.36303 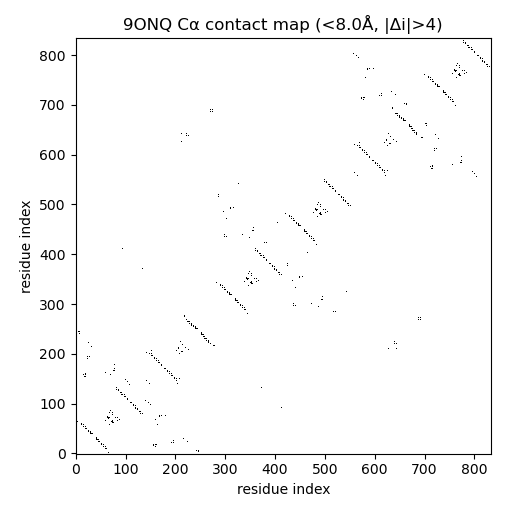1.000 17.88278 59 GLY D CA 1
ATOM 7110 C C . GLY D 1 59 ? -21.93746 -78.71347 -1.06284 1.000 20.00657 59 GLY D C 1
ATOM 7111 O O . GLY D 1 59 ? -22.60690 -79.12871 -2.01077 1.000 20.04440 59 GLY D O 1
ATOM 7115 N N . HIS D 1 60 ? -20.84496 -77.96177 -1.24113 1.000 18.02498 60 HIS D N 1
ATOM 7116 C CA . HIS D 1 60 ? -20.36058 -77.72561 -2.59445 1.000 17.99450 60 HIS D CA 1
ATOM 7117 C C . HIS D 1 60 ? -19.98386 -79.05530 -3.25469 1.000 20.30248 60 HIS D C 1
ATOM 7118 O O . HIS D 1 60 ? -20.29840 -79.29277 -4.42616 1.000 21.29732 60 HIS D O 1
ATOM 7132 N N . LEU D 1 61 ? -19.29915 -79.92848 -2.51469 1.000 20.01947 61 LEU D N 1
ATOM 7133 C CA . LEU D 1 61 ? -18.86677 -81.19895 -3.09579 1.000 22.31188 61 LEU D CA 1
ATOM 7134 C C . LEU D 1 61 ? -20.05770 -82.07599 -3.46444 1.000 22.46570 61 LEU D C 1
ATOM 7135 O O . LEU D 1 61 ? -20.01982 -82.79887 -4.46718 1.000 23.45071 61 LEU D O 1
ATOM 7151 N N . GLU D 1 62 ? -21.11828 -82.04498 -2.65610 1.000 20.32028 62 GLU D N 1
ATOM 7152 C CA . GLU D 1 62 ? -22.30661 -82.83153 -2.95375 1.000 21.88770 62 GLU D CA 1
ATOM 7153 C C . GLU D 1 62 ? -22.87417 -82.44904 -4.31423 1.000 23.90196 62 GLU D C 1
ATOM 7154 O O . GLU D 1 62 ? -23.23431 -83.32016 -5.11486 1.000 25.57559 62 GLU D O 1
ATOM 7166 N N . TYR D 1 63 ? -22.91988 -81.14521 -4.61771 1.000 22.12401 63 TYR D N 1
ATOM 7167 C CA . TYR D 1 63 ? -23.35586 -80.72384 -5.94589 1.000 21.84204 63 TYR D CA 1
ATOM 7168 C C . TYR D 1 63 ? -22.36748 -81.16668 -7.02093 1.000 20.90103 63 TYR D C 1
ATOM 7169 O O . TYR D 1 63 ? -22.77471 -81.53257 -8.13083 1.000 23.16735 63 TYR D O 1
ATOM 7187 N N . LEU D 1 64 ? -21.06463 -81.13877 -6.71649 1.000 20.43245 64 LEU D N 1
ATOM 7188 C CA . LEU D 1 64 ? -20.05034 -81.56202 -7.68384 1.000 19.62934 64 LEU D CA 1
ATOM 7189 C C . LEU D 1 64 ? -20.07248 -83.06849 -7.97045 1.000 23.05258 64 LEU D C 1
ATOM 7190 O O . LEU D 1 64 ? -19.49690 -83.49297 -8.97645 1.000 23.09695 64 LEU D O 1
ATOM 7206 N N . GLU D 1 65 ? -20.71462 -83.88703 -7.13047 1.000 22.08721 65 GLU D N 1
ATOM 7207 C CA . GLU D 1 65 ? -20.86156 -85.29841 -7.47315 1.000 23.74753 65 GLU D CA 1
ATOM 7208 C C . GLU D 1 65 ? -21.43770 -85.48079 -8.86918 1.000 30.09546 65 GLU D C 1
ATOM 7209 O O . GLU D 1 65 ? -21.12845 -86.46357 -9.54767 1.000 26.76894 65 GLU D O 1
ATOM 7221 N N . ALA D 1 66 ? -22.27771 -84.55082 -9.31491 1.000 25.55064 66 ALA D N 1
ATOM 7222 C CA . ALA D 1 66 ? -22.89444 -84.70015 -10.62355 1.000 30.52723 66 ALA D CA 1
ATOM 7223 C C . ALA D 1 66 ? -21.90026 -84.58203 -11.77139 1.000 29.73994 66 ALA D C 1
ATOM 7224 O O . ALA D 1 66 ? -22.21350 -85.03726 -12.87905 1.000 34.26780 66 ALA D O 1
ATOM 7231 N N . VAL D 1 67 ? -20.71348 -84.00978 -11.54399 1.000 26.91588 67 VAL D N 1
ATOM 7232 C CA . VAL D 1 67 ? -19.79286 -83.72066 -12.63649 1.000 26.55069 67 VAL D CA 1
ATOM 7233 C C . VAL D 1 67 ? -18.40063 -84.31423 -12.43928 1.000 30.72356 67 VAL D C 1
ATOM 7234 O O . VAL D 1 67 ? -17.67139 -84.52640 -13.41085 1.000 33.93810 67 VAL D O 1
ATOM 7247 N N . GLY D 1 68 ? -17.99087 -84.54951 -11.19396 1.000 26.42401 68 GLY D N 1
ATOM 7248 C CA . GLY D 1 68 ? -16.73139 -85.21511 -10.92228 1.000 26.68506 68 GLY D CA 1
ATOM 7249 C C . GLY D 1 68 ? -15.91427 -84.52390 -9.84144 1.000 23.10922 68 GLY D C 1
ATOM 7250 O O . GLY D 1 68 ? -16.17813 -83.39278 -9.43930 1.000 23.27292 68 GLY D O 1
ATOM 7254 N N . ASP D 1 69 ? -14.88641 -85.24559 -9.38731 1.000 22.27055 69 ASP D N 1
ATOM 7255 C CA . ASP D 1 69 ? -14.05174 -84.77215 -8.28832 1.000 21.91436 69 ASP D CA 1
ATOM 7256 C C . ASP D 1 69 ? -13.27117 -83.55030 -8.74922 1.000 25.38889 69 ASP D C 1
ATOM 7257 O O . ASP D 1 69 ? -12.56410 -83.62320 -9.76060 1.000 23.31592 69 ASP D O 1
ATOM 7266 N N . PRO D 1 70 ? -13.34156 -82.42529 -8.03522 1.000 24.99666 70 PRO D N 1
ATOM 7267 C CA . PRO D 1 70 ? -12.60734 -81.23698 -8.50315 1.000 23.49962 70 PRO D CA 1
ATOM 7268 C C . PRO D 1 70 ? -11.10779 -81.45238 -8.63669 1.000 25.79466 70 PRO D C 1
ATOM 7269 O O . PRO D 1 70 ? -10.46449 -80.74680 -9.41738 1.000 26.98687 70 PRO D O 1
ATOM 7280 N N . ALA D 1 71 ? -10.52355 -82.40907 -7.91483 1.000 22.33253 71 ALA D N 1
ATOM 7281 C CA . ALA D 1 71 ? -9.08314 -82.60273 -7.97321 1.000 26.12228 71 ALA D CA 1
ATOM 7282 C C . ALA D 1 71 ? -8.63233 -83.41331 -9.17866 1.000 25.61191 71 ALA D C 1
ATOM 7283 O O . ALA D 1 71 ? -7.47449 -83.28467 -9.59158 1.000 25.32739 71 ALA D O 1
ATOM 7290 N N . THR D 1 72 ? -9.50197 -84.23452 -9.75594 1.000 24.41761 72 THR D N 1
ATOM 7291 C CA . THR D 1 72 ? -9.08601 -85.19815 -10.75758 1.000 25.25640 72 THR D CA 1
ATOM 7292 C C . THR D 1 72 ? -9.98736 -85.26320 -11.98258 1.000 28.47546 72 THR D C 1
ATOM 7293 O O . THR D 1 72 ? -9.57658 -85.85382 -12.98774 1.000 30.27871 72 THR D O 1
ATOM 7304 N N . GLY D 1 73 ? -11.20248 -84.73079 -11.91488 1.000 24.94685 73 GLY D N 1
ATOM 7305 C CA . GLY D 1 73 ? -12.18242 -84.94748 -12.95691 1.000 23.52426 73 GLY D CA 1
ATOM 7306 C C . GLY D 1 73 ? -12.86671 -86.29701 -12.93056 1.000 28.66167 73 GLY D C 1
ATOM 7307 O O . GLY D 1 73 ? -13.79594 -86.52471 -13.72325 1.000 29.18091 73 GLY D O 1
ATOM 7311 N N . LEU D 1 74 ? -12.48013 -87.18056 -12.03926 1.000 26.60308 74 LEU D N 1
ATOM 7312 C CA . LEU D 1 74 ? -13.01356 -88.53240 -12.07262 1.000 24.94412 74 LEU D CA 1
ATOM 7313 C C . LEU D 1 74 ? -14.30693 -88.62976 -11.27877 1.000 25.40860 74 LEU D C 1
ATOM 7314 O O . LEU D 1 74 ? -14.58377 -87.79649 -10.41873 1.000 24.05263 74 LEU D O 1
ATOM 7330 N N . PRO D 1 75 ? -15.13089 -89.64167 -11.54403 1.000 25.46443 75 PRO D N 1
ATOM 7331 C CA . PRO D 1 75 ? -16.36525 -89.80214 -10.76553 1.000 25.73140 75 PRO D CA 1
ATOM 7332 C C . PRO D 1 75 ? -16.06368 -90.05158 -9.29031 1.000 27.65018 75 PRO D C 1
ATOM 7333 O O . PRO D 1 75 ? -15.01498 -90.59720 -8.92649 1.000 26.33398 75 PRO D O 1
ATOM 7344 N N . PHE D 1 76 ? -17.00249 -89.64764 -8.43088 1.000 22.36489 76 PHE D N 1
ATOM 7345 C CA . PHE D 1 76 ? -16.89430 -89.95113 -7.00982 1.000 21.46006 76 PHE D CA 1
ATOM 7346 C C . PHE D 1 76 ? -18.27157 -90.22178 -6.42831 1.000 20.84803 76 PHE D C 1
ATOM 7347 O O . PHE D 1 76 ? -19.30617 -89.87891 -7.00633 1.000 25.13178 76 PHE D O 1
ATOM 7364 N N . GLY D 1 77 ? -18.26292 -90.89397 -5.28431 1.000 21.10642 77 GLY D N 1
ATOM 7365 C CA . GLY D 1 77 ? -19.47961 -91.28112 -4.60623 1.000 22.38683 77 GLY D CA 1
ATOM 7366 C C . GLY D 1 77 ? -19.29971 -92.55874 -3.81595 1.000 24.29912 77 GLY D C 1
ATOM 7367 O O . GLY D 1 77 ? -19.35586 -92.52405 -2.58464 1.000 22.61002 77 GLY D O 1
ATOM 7371 N N . THR D 1 78 ? -19.08189 -93.68507 -4.50234 1.000 23.03441 78 THR D N 1
ATOM 7372 C CA . THR D 1 78 ? -18.84481 -94.95279 -3.83014 1.000 20.78927 78 THR D CA 1
ATOM 7373 C C . THR D 1 78 ? -17.39791 -95.04177 -3.34977 1.000 20.90317 78 THR D C 1
ATOM 7374 O O . THR D 1 78 ? -16.50100 -94.37203 -3.85783 1.000 22.04418 78 THR D O 1
ATOM 7385 N N . SER D 1 79 ? -17.15652 -95.90447 -2.36369 1.000 21.40869 79 SER D N 1
ATOM 7386 C CA . SER D 1 79 ? -15.78412 -96.04460 -1.89605 1.000 19.07002 79 SER D CA 1
ATOM 7387 C C . SER D 1 79 ? -14.86439 -96.46238 -3.03193 1.000 19.27165 79 SER D C 1
ATOM 7388 O O . SER D 1 79 ? -13.71109 -96.03676 -3.08344 1.000 19.74373 79 SER D O 1
ATOM 7396 N N . ARG D 1 80 ? -15.34770 -97.31649 -3.94861 1.000 20.50675 80 ARG D N 1
ATOM 7397 C CA . ARG D 1 80 ? -14.49399 -97.74037 -5.05834 1.000 21.45444 80 ARG D CA 1
ATOM 7398 C C . ARG D 1 80 ? -14.09695 -96.54447 -5.92717 1.000 21.34078 80 ARG D C 1
ATOM 7399 O O . ARG D 1 80 ? -12.91500 -96.34980 -6.23334 1.000 22.20904 80 ARG D O 1
ATOM 7420 N N . GLN D 1 81 ? -15.07331 -95.70290 -6.28669 1.000 23.96064 81 GLN D N 1
ATOM 7421 C CA . GLN D 1 81 ? -14.77596 -94.49512 -7.05391 1.000 22.44353 81 GLN D CA 1
ATOM 7422 C C . GLN D 1 81 ? -13.89025 -93.53331 -6.27182 1.000 21.98869 81 GLN D C 1
ATOM 7423 O O . GLN D 1 81 ? -12.95539 -92.93489 -6.82717 1.000 21.66106 81 GLN D O 1
ATOM 7437 N N . ASN D 1 82 ? -14.17008 -93.36427 -4.97801 1.000 23.08627 82 ASN D N 1
ATOM 7438 C CA . ASN D 1 82 ? -13.41505 -92.40105 -4.18157 1.000 20.06522 82 ASN D CA 1
ATOM 7439 C C . ASN D 1 82 ? -11.94761 -92.80261 -4.07096 1.000 19.78428 82 ASN D C 1
ATOM 7440 O O . ASN D 1 82 ? -11.05747 -91.95533 -4.18201 1.000 20.37456 82 ASN D O 1
ATOM 7451 N N . LEU D 1 83 ? -11.68142 -94.08924 -3.81860 1.000 19.09481 83 LEU D N 1
ATOM 7452 C CA . LEU D 1 83 ? -10.30005 -94.56503 -3.78011 1.000 20.70972 83 LEU D CA 1
ATOM 7453 C C . LEU D 1 83 ? -9.61135 -94.39273 -5.12541 1.000 21.34508 83 LEU D C 1
ATOM 7454 O O . LEU D 1 83 ? -8.44465 -93.98720 -5.17962 1.000 22.89452 83 LEU D O 1
ATOM 7470 N N . GLN D 1 84 ? -10.29560 -94.73832 -6.22358 1.000 21.20839 84 GLN D N 1
ATOM 7471 C CA . GLN D 1 84 ? -9.68943 -94.55857 -7.54305 1.000 23.00780 84 GLN D CA 1
ATOM 7472 C C . GLN D 1 84 ? -9.31266 -93.10284 -7.76475 1.000 23.77957 84 GLN D C 1
ATOM 7473 O O . GLN D 1 84 ? -8.23177 -92.79514 -8.28380 1.000 22.93328 84 GLN D O 1
ATOM 7487 N N . SER D 1 85 ? -10.19523 -92.18518 -7.37050 1.000 22.77498 85 SER D N 1
ATOM 7488 C CA . SER D 1 85 ? -9.90694 -90.77211 -7.56690 1.000 21.85259 85 SER D CA 1
ATOM 7489 C C . SER D 1 85 ? -8.77723 -90.30156 -6.65592 1.000 22.63012 85 SER D C 1
ATOM 7490 O O . SER D 1 85 ? -7.88393 -89.57676 -7.09543 1.000 21.41509 85 SER D O 1
ATOM 7498 N N . ALA D 1 86 ? -8.77880 -90.73861 -5.39635 1.000 21.90112 86 ALA D N 1
ATOM 7499 C CA . ALA D 1 86 ? -7.70051 -90.37284 -4.49794 1.000 18.72726 86 ALA D CA 1
ATOM 7500 C C . ALA D 1 86 ? -6.35235 -90.86510 -5.02221 1.000 19.24481 86 ALA D C 1
ATOM 7501 O O . ALA D 1 86 ? -5.34300 -90.15687 -4.91961 1.000 21.90974 86 ALA D O 1
ATOM 7508 N N . ILE D 1 87 ? -6.31398 -92.09279 -5.55952 1.000 21.04630 87 ILE D N 1
ATOM 7509 C CA . ILE D 1 87 ? -5.06154 -92.65065 -6.08515 1.000 19.90622 87 ILE D CA 1
ATOM 7510 C C . ILE D 1 87 ? -4.55404 -91.81113 -7.24612 1.000 20.99654 87 ILE D C 1
ATOM 7511 O O . ILE D 1 87 ? -3.36145 -91.49882 -7.34230 1.000 22.83274 87 ILE D O 1
ATOM 7527 N N . ALA D 1 88 ? -5.45951 -91.42313 -8.13676 1.000 22.51556 88 ALA D N 1
ATOM 7528 C CA . ALA D 1 88 ? -5.08872 -90.60448 -9.28424 1.000 25.06358 88 ALA D CA 1
ATOM 7529 C C . ALA D 1 88 ? -4.51634 -89.25792 -8.85125 1.000 23.68532 88 ALA D C 1
ATOM 7530 O O . ALA D 1 88 ? -3.44962 -88.84355 -9.32187 1.000 24.90384 88 ALA D O 1
ATOM 7537 N N . GLY D 1 89 ? -5.20318 -88.56782 -7.94071 1.000 22.94342 89 GLY D N 1
ATOM 7538 C CA . GLY D 1 89 ? -4.71099 -87.28162 -7.47878 1.000 25.09723 89 GLY D CA 1
ATOM 7539 C C . GLY D 1 89 ? -3.38216 -87.39478 -6.75969 1.000 22.52332 89 GLY D C 1
ATOM 7540 O O . GLY D 1 89 ? -2.45268 -86.62493 -7.01245 1.000 24.01113 89 GLY D O 1
ATOM 7544 N N . GLU D 1 90 ? -3.27410 -88.36812 -5.85308 1.000 23.33138 90 GLU D N 1
ATOM 7545 C CA . GLU D 1 90 ? -2.01807 -88.59425 -5.15069 1.000 22.95698 90 GLU D CA 1
ATOM 7546 C C . GLU D 1 90 ? -0.88127 -88.88117 -6.12635 1.000 22.32240 90 GLU D C 1
ATOM 7547 O O . GLU D 1 90 ? 0.24646 -88.41060 -5.93182 1.000 24.12982 90 GLU D O 1
ATOM 7559 N N . THR D 1 91 ? -1.16498 -89.65532 -7.17655 1.000 23.23011 91 THR D N 1
ATOM 7560 C CA . THR D 1 91 ? -0.11348 -90.03178 -8.12127 1.000 24.09640 91 THR D CA 1
ATOM 7561 C C . THR D 1 91 ? 0.40115 -88.80761 -8.86298 1.000 25.96145 91 THR D C 1
ATOM 7562 O O . THR D 1 91 ? 1.61243 -88.64736 -9.05172 1.000 27.89304 91 THR D O 1
ATOM 7573 N N . HIS D 1 92 ? -0.49570 -87.90006 -9.23415 1.000 25.02962 92 HIS D N 1
ATOM 7574 C CA . HIS D 1 92 ? -0.05138 -86.64432 -9.81422 1.000 25.35640 92 HIS D CA 1
ATOM 7575 C C . HIS D 1 92 ? 0.79847 -85.84836 -8.83358 1.000 30.02398 92 HIS D C 1
ATOM 7576 O O . HIS D 1 92 ? 1.82554 -85.27360 -9.21267 1.000 28.37370 92 HIS D O 1
ATOM 7590 N N . GLU D 1 93 ? 0.40068 -85.80569 -7.56225 1.000 24.19298 93 GLU D N 1
ATOM 7591 C CA . GLU D 1 93 ? 1.15953 -85.01829 -6.59783 1.000 24.63794 93 GLU D CA 1
ATOM 7592 C C . GLU D 1 93 ? 2.58218 -85.53261 -6.43658 1.000 27.21279 93 GLU D C 1
ATOM 7593 O O . GLU D 1 93 ? 3.51742 -84.73676 -6.35870 1.000 24.46888 93 GLU D O 1
ATOM 7605 N N . TYR D 1 94 ? 2.76921 -86.85102 -6.34618 1.000 24.54072 94 TYR D N 1
ATOM 7606 C CA . TYR D 1 94 ? 4.11316 -87.34744 -6.05719 1.000 27.37348 94 TYR D CA 1
ATOM 7607 C C . TYR D 1 94 ? 4.98200 -87.50254 -7.29610 1.000 25.88245 94 TYR D C 1
ATOM 7608 O O . TYR D 1 94 ? 6.20953 -87.44390 -7.18073 1.000 28.54245 94 TYR D O 1
ATOM 7626 N N . THR D 1 95 ? 4.39029 -87.69625 -8.47067 1.000 27.20466 95 THR D N 1
ATOM 7627 C CA . THR D 1 95 ? 5.19339 -87.84022 -9.67918 1.000 32.38072 95 THR D CA 1
ATOM 7628 C C . THR D 1 95 ? 5.51518 -86.49240 -10.31331 1.000 35.97014 95 THR D C 1
ATOM 7629 O O . THR D 1 95 ? 6.64970 -86.28535 -10.76565 1.000 33.46700 95 THR D O 1
ATOM 7640 N N . ASP D 1 96 ? 4.54485 -85.56423 -10.32958 1.000 27.40246 96 ASP D N 1
ATOM 7641 C CA . ASP D 1 96 ? 4.67728 -84.31321 -11.06714 1.000 28.57302 96 ASP D CA 1
ATOM 7642 C C . ASP D 1 96 ? 4.67576 -83.07998 -10.17309 1.000 28.32041 96 ASP D C 1
ATOM 7643 O O . ASP D 1 96 ? 5.64653 -82.32137 -10.18279 1.000 30.44820 96 ASP D O 1
ATOM 7652 N N . MET D 1 97 ? 3.62002 -82.85381 -9.38953 1.000 30.51336 97 MET D N 1
ATOM 7653 C CA . MET D 1 97 ? 3.45659 -81.56186 -8.73413 1.000 27.73485 97 MET D CA 1
ATOM 7654 C C . MET D 1 97 ? 4.57308 -81.28332 -7.73480 1.000 26.86871 97 MET D C 1
ATOM 7655 O O . MET D 1 97 ? 5.25893 -80.25999 -7.82485 1.000 27.78835 97 MET D O 1
ATOM 7669 N N . TYR D 1 98 ? 4.75873 -82.16048 -6.74513 1.000 23.96382 98 TYR D N 1
ATOM 7670 C CA . TYR D 1 98 ? 5.69973 -81.76544 -5.69758 1.000 24.89683 98 TYR D CA 1
ATOM 7671 C C . TYR D 1 98 ? 7.13768 -81.78935 -6.21873 1.000 25.43791 98 TYR D C 1
ATOM 7672 O O . TYR D 1 98 ? 7.89690 -80.86533 -5.93600 1.000 27.97692 98 TYR D O 1
ATOM 7690 N N . PRO D 1 99 ? 7.54735 -82.79806 -6.98257 1.000 26.15078 99 PRO D N 1
ATOM 7691 C CA . PRO D 1 99 ? 8.90272 -82.72884 -7.56653 1.000 26.21232 99 PRO D CA 1
ATOM 7692 C C . PRO D 1 99 ? 9.14098 -81.46640 -8.38260 1.000 28.04274 99 PRO D C 1
ATOM 7693 O O . PRO D 1 99 ? 10.20584 -80.84576 -8.26408 1.000 30.14627 99 PRO D O 1
ATOM 7704 N N . GLY D 1 100 ? 8.16609 -81.06249 -9.19804 1.000 27.94055 100 GLY D N 1
ATOM 7705 C CA . GLY D 1 100 ? 8.30389 -79.82322 -9.94715 1.000 31.81105 100 GLY D CA 1
ATOM 7706 C C . GLY D 1 100 ? 8.49034 -78.61518 -9.05187 1.000 34.73165 100 GLY D C 1
ATOM 7707 O O . GLY D 1 100 ? 9.33690 -77.75589 -9.31463 1.000 31.72302 100 GLY D O 1
ATOM 7711 N N . MET D 1 101 ? 7.68024 -78.52226 -7.98437 1.000 28.52419 101 MET D N 1
ATOM 7712 C CA . MET D 1 101 ? 7.79676 -77.40241 -7.05652 1.000 27.18679 101 MET D CA 1
ATOM 7713 C C . MET D 1 101 ? 9.14522 -77.40637 -6.35056 1.000 26.46250 101 MET D C 1
ATOM 7714 O O . MET D 1 101 ? 9.70612 -76.34202 -6.05607 1.000 27.43789 101 MET D O 1
ATOM 7728 N N . ALA D 1 102 ? 9.66896 -78.59288 -6.04036 1.000 28.21727 102 ALA D N 1
ATOM 7729 C CA . ALA D 1 102 ? 10.95653 -78.65212 -5.35556 1.000 30.87538 102 ALA D CA 1
ATOM 7730 C C . ALA D 1 102 ? 12.06689 -78.12247 -6.25562 1.000 26.99492 102 ALA D C 1
ATOM 7731 O O . ALA D 1 102 ? 12.92930 -77.35920 -5.80370 1.000 32.15332 102 ALA D O 1
ATOM 7738 N N . LYS D 1 103 ? 12.02802 -78.48073 -7.53975 1.000 30.95606 103 LYS D N 1
ATOM 7739 C CA . LYS D 1 103 ? 13.00771 -77.95358 -8.48581 1.000 36.13648 103 LYS D CA 1
ATOM 7740 C C . LYS D 1 103 ? 12.95665 -76.43039 -8.54819 1.000 35.55996 103 LYS D C 1
ATOM 7741 O O . LYS D 1 103 ? 13.98676 -75.75962 -8.43055 1.000 37.01007 103 LYS D O 1
ATOM 7760 N N . THR D 1 104 ? 11.76386 -75.86469 -8.75514 1.000 31.82424 104 THR D N 1
ATOM 7761 C CA . THR D 1 104 ? 11.63789 -74.41296 -8.82662 1.000 32.79637 104 THR D CA 1
ATOM 7762 C C . THR D 1 104 ? 12.13748 -73.76022 -7.54968 1.000 34.08711 104 THR D C 1
ATOM 7763 O O . THR D 1 104 ? 12.78983 -72.71275 -7.58955 1.000 33.70721 104 THR D O 1
ATOM 7774 N N . ALA D 1 105 ? 11.83908 -74.36132 -6.40085 1.000 31.44689 105 ALA D N 1
ATOM 7775 C CA . ALA D 1 105 ? 12.28016 -73.77886 -5.14381 1.000 29.89757 105 ALA D CA 1
ATOM 7776 C C . ALA D 1 105 ? 13.80346 -73.76395 -5.06461 1.000 32.75205 105 ALA D C 1
ATOM 7777 O O . ALA D 1 105 ? 14.40336 -72.75915 -4.67841 1.000 34.27103 105 ALA D O 1
ATOM 7784 N N . ARG D 1 106 ? 14.44048 -74.88261 -5.40903 1.000 32.96959 106 ARG D N 1
ATOM 7785 C CA . ARG D 1 106 ? 15.90007 -74.94169 -5.37857 1.000 33.96046 106 ARG D CA 1
ATOM 7786 C C . ARG D 1 106 ? 16.51439 -73.93663 -6.34867 1.000 35.68879 106 ARG D C 1
ATOM 7787 O O . ARG D 1 106 ? 17.43736 -73.19843 -5.98631 1.000 38.84137 106 ARG D O 1
ATOM 7808 N N . ASP D 1 107 ? 15.99761 -73.87804 -7.58050 1.000 36.57942 107 ASP D N 1
ATOM 7809 C CA . ASP D 1 107 ? 16.50120 -72.91597 -8.55756 1.000 35.01211 107 ASP D CA 1
ATOM 7810 C C . ASP D 1 107 ? 16.37400 -71.48629 -8.05570 1.000 40.63342 107 ASP D C 1
ATOM 7811 O O . ASP D 1 107 ? 17.21013 -70.63299 -8.37052 1.000 37.55152 107 ASP D O 1
ATOM 7820 N N . GLU D 1 108 ? 15.30318 -71.18748 -7.31973 1.000 33.60190 108 GLU D N 1
ATOM 7821 C CA . GLU D 1 108 ? 15.07682 -69.83716 -6.83183 1.000 30.37905 108 GLU D CA 1
ATOM 7822 C C . GLU D 1 108 ? 15.82579 -69.54266 -5.54160 1.000 31.85054 108 GLU D C 1
ATOM 7823 O O . GLU D 1 108 ? 15.76459 -68.40812 -5.05734 1.000 34.67051 108 GLU D O 1
ATOM 7835 N N . GLY D 1 109 ? 16.52890 -70.51981 -4.97788 1.000 34.62774 109 GLY D N 1
ATOM 7836 C CA . GLY D 1 109 ? 17.32516 -70.29572 -3.78801 1.000 34.70487 109 GLY D CA 1
ATOM 7837 C C . GLY D 1 109 ? 16.64712 -70.61859 -2.47697 1.000 39.34923 109 GLY D C 1
ATOM 7838 O O . GLY D 1 109 ? 17.15178 -70.21096 -1.42452 1.000 36.85356 109 GLY D O 1
ATOM 7842 N N . PHE D 1 110 ? 15.50870 -71.32126 -2.50583 1.000 35.41696 110 PHE D N 1
ATOM 7843 C CA . PHE D 1 110 ? 14.76527 -71.67204 -1.29400 1.000 34.24390 110 PHE D CA 1
ATOM 7844 C C . PHE D 1 110 ? 15.05429 -73.13774 -0.98659 1.000 34.82617 110 PHE D C 1
ATOM 7845 O O . PHE D 1 110 ? 14.27964 -74.03745 -1.30774 1.000 31.03643 110 PHE D O 1
ATOM 7862 N N . GLU D 1 111 ? 16.20414 -73.37813 -0.35063 1.000 33.01513 111 GLU D N 1
ATOM 7863 C CA . GLU D 1 111 ? 16.65039 -74.75403 -0.15730 1.000 35.65102 111 GLU D CA 1
ATOM 7864 C C . GLU D 1 111 ? 15.75632 -75.48515 0.83910 1.000 32.26472 111 GLU D C 1
ATOM 7865 O O . GLU D 1 111 ? 15.39061 -76.64576 0.61985 1.000 30.89514 111 GLU D O 1
ATOM 7877 N N . GLU D 1 112 ? 15.38025 -74.81778 1.92796 1.000 33.25599 112 GLU D N 1
ATOM 7878 C CA . GLU D 1 112 ? 14.55052 -75.48210 2.92154 1.000 30.85751 112 GLU D CA 1
ATOM 7879 C C . GLU D 1 112 ? 13.17170 -75.79133 2.35016 1.000 30.48680 112 GLU D C 1
ATOM 7880 O O . GLU D 1 112 ? 12.65613 -76.89861 2.53569 1.000 30.81044 112 GLU D O 1
ATOM 7892 N N . ILE D 1 113 ? 12.57791 -74.83716 1.62735 1.000 26.96462 113 ILE D N 1
ATOM 7893 C CA . ILE D 1 113 ? 11.27451 -75.08061 1.00698 1.000 27.67493 113 ILE D CA 1
ATOM 7894 C C . ILE D 1 113 ? 11.37902 -76.18804 -0.03428 1.000 30.96828 113 ILE D C 1
ATOM 7895 O O . ILE D 1 113 ? 10.46306 -77.00108 -0.19576 1.000 26.47181 113 ILE D O 1
ATOM 7911 N N . ALA D 1 114 ? 12.49951 -76.24738 -0.76157 1.000 27.29999 114 ALA D N 1
ATOM 7912 C CA . ALA D 1 114 ? 12.67889 -77.35134 -1.70021 1.000 28.54704 114 ALA D CA 1
ATOM 7913 C C . ALA D 1 114 ? 12.70184 -78.69099 -0.97492 1.000 26.38006 114 ALA D C 1
ATOM 7914 O O . ALA D 1 114 ? 12.11462 -79.67194 -1.44425 1.000 27.93178 114 ALA D O 1
ATOM 7921 N N . ASN D 1 115 ? 13.37736 -78.75684 0.17380 1.000 27.16525 115 ASN D N 1
ATOM 7922 C CA . ASN D 1 115 ? 13.42635 -80.01679 0.91268 1.000 26.32138 115 ASN D CA 1
ATOM 7923 C C . ASN D 1 115 ? 12.04289 -80.39258 1.44226 1.000 24.28082 115 ASN D C 1
ATOM 7924 O O . ASN D 1 115 ? 11.69339 -81.57965 1.50337 1.000 24.61697 115 ASN D O 1
ATOM 7935 N N . TRP D 1 116 ? 11.26254 -79.38209 1.83423 1.000 27.02186 116 TRP D N 1
ATOM 7936 C CA . TRP D 1 116 ? 9.87745 -79.57501 2.26689 1.000 24.49162 116 TRP D CA 1
ATOM 7937 C C . TRP D 1 116 ? 9.03781 -80.17448 1.15196 1.000 26.22902 116 TRP D C 1
ATOM 7938 O O . TRP D 1 116 ? 8.32284 -81.16118 1.35765 1.000 25.34551 116 TRP D O 1
ATOM 7959 N N . PHE D 1 117 ? 9.11248 -79.60044 -0.04761 1.000 23.95573 117 PHE D N 1
ATOM 7960 C CA . PHE D 1 117 ? 8.35932 -80.16063 -1.15949 1.000 24.55748 117 PHE D CA 1
ATOM 7961 C C . PHE D 1 117 ? 8.79551 -81.59544 -1.47420 1.000 22.96165 117 PHE D C 1
ATOM 7962 O O . PHE D 1 117 ? 7.96749 -82.41363 -1.87973 1.000 23.71638 117 PHE D O 1
ATOM 7979 N N . GLU D 1 118 ? 10.09416 -81.91956 -1.31472 1.000 25.49674 118 GLU D N 1
ATOM 7980 C CA . GLU D 1 118 ? 10.53910 -83.29813 -1.52448 1.000 24.28228 118 GLU D CA 1
ATOM 7981 C C . GLU D 1 118 ? 10.01395 -84.22352 -0.42919 1.000 21.10807 118 GLU D C 1
ATOM 7982 O O . GLU D 1 118 ? 9.67174 -85.37950 -0.69960 1.000 24.22183 118 GLU D O 1
ATOM 7994 N N . THR D 1 119 ? 9.94330 -83.73505 0.80936 1.000 23.57793 119 THR D N 1
ATOM 7995 C CA . THR D 1 119 ? 9.31632 -84.52119 1.86788 1.000 25.20954 119 THR D CA 1
ATOM 7996 C C . THR D 1 119 ? 7.86336 -84.81836 1.52442 1.000 23.84383 119 THR D C 1
ATOM 7997 O O . THR D 1 119 ? 7.39345 -85.94633 1.70233 1.000 23.11620 119 THR D O 1
ATOM 8008 N N . LEU D 1 120 ? 7.14287 -83.81885 1.00113 1.000 22.54928 120 LEU D N 1
ATOM 8009 C CA . LEU D 1 120 ? 5.73576 -84.04886 0.67569 1.000 19.86294 120 LEU D CA 1
ATOM 8010 C C . LEU D 1 120 ? 5.57358 -84.93988 -0.54236 1.000 22.19868 120 LEU D C 1
ATOM 8011 O O . LEU D 1 120 ? 4.63110 -85.71694 -0.60125 1.000 19.80160 120 LEU D O 1
ATOM 8027 N N . ALA D 1 121 ? 6.48753 -84.87697 -1.51575 1.000 23.62811 121 ALA D N 1
ATOM 8028 C CA . ALA D 1 121 ? 6.40430 -85.82216 -2.62167 1.000 24.38401 121 ALA D CA 1
ATOM 8029 C C . ALA D 1 121 ? 6.48654 -87.25635 -2.11413 1.000 21.75695 121 ALA D C 1
ATOM 8030 O O . ALA D 1 121 ? 5.72440 -88.12604 -2.54657 1.000 22.87178 121 ALA D O 1
ATOM 8037 N N . LYS D 1 122 ? 7.39643 -87.51264 -1.17551 1.000 23.89719 122 LYS D N 1
ATOM 8038 C CA . LYS D 1 122 ? 7.51153 -88.85126 -0.61369 1.000 25.28905 122 LYS D CA 1
ATOM 8039 C C . LYS D 1 122 ? 6.25908 -89.23190 0.17157 1.000 22.44271 122 LYS D C 1
ATOM 8040 O O . LYS D 1 122 ? 5.78893 -90.37514 0.09210 1.000 24.01135 122 LYS D O 1
ATOM 8059 N N . ALA D 1 123 ? 5.72846 -88.28816 0.94778 1.000 22.85070 123 ALA D N 1
ATOM 8060 C CA . ALA D 1 123 ? 4.53358 -88.55516 1.74454 1.000 20.90229 123 ALA D CA 1
ATOM 8061 C C . ALA D 1 123 ? 3.35489 -88.90543 0.85483 1.000 22.53123 123 ALA D C 1
ATOM 8062 O O . ALA D 1 123 ? 2.59352 -89.83286 1.15609 1.000 22.18279 123 ALA D O 1
ATOM 8069 N N . GLU D 1 124 ? 3.18156 -88.16167 -0.24106 1.000 22.21722 124 GLU D N 1
ATOM 8070 C CA . GLU D 1 124 ? 2.05423 -88.42680 -1.12665 1.000 21.16830 124 GLU D CA 1
ATOM 8071 C C . GLU D 1 124 ? 2.21760 -89.76374 -1.83525 1.000 22.84550 124 GLU D C 1
ATOM 8072 O O . GLU D 1 124 ? 1.22203 -90.43725 -2.11742 1.000 23.44846 124 GLU D O 1
ATOM 8084 N N . ARG D 1 125 ? 3.46227 -90.16546 -2.13859 1.000 23.28212 125 ARG D N 1
ATOM 8085 C CA . ARG D 1 125 ? 3.66627 -91.50627 -2.67404 1.000 23.50107 125 ARG D CA 1
ATOM 8086 C C . ARG D 1 125 ? 3.19596 -92.55758 -1.67702 1.000 21.34655 125 ARG D C 1
ATOM 8087 O O . ARG D 1 125 ? 2.54629 -93.53451 -2.05443 1.000 23.95302 125 ARG D O 1
ATOM 8108 N N . SER D 1 126 ? 3.50234 -92.35874 -0.39099 1.000 24.26551 126 SER D N 1
ATOM 8109 C CA . SER D 1 126 ? 3.01360 -93.27908 0.63464 1.000 22.67646 126 SER D CA 1
ATOM 8110 C C . SER D 1 126 ? 1.48910 -93.32866 0.66897 1.000 23.27180 126 SER D C 1
ATOM 8111 O O . SER D 1 126 ? 0.89516 -94.40943 0.75343 1.000 23.39197 126 SER D O 1
ATOM 8119 N N . HIS D 1 127 ? 0.83803 -92.15996 0.62234 1.000 22.69749 127 HIS D N 1
ATOM 8120 C CA . HIS D 1 127 ? -0.62252 -92.14026 0.56997 1.000 20.90376 127 HIS D CA 1
ATOM 8121 C C . HIS D 1 127 ? -1.14172 -92.90081 -0.64366 1.000 21.12275 127 HIS D C 1
ATOM 8122 O O . HIS D 1 127 ? -2.12701 -93.64487 -0.55416 1.000 22.98350 127 HIS D O 1
ATOM 8136 N N . ALA D 1 128 ? -0.51944 -92.67780 -1.80494 1.000 22.89585 128 ALA D N 1
ATOM 8137 C CA . ALA D 1 128 ? -0.96495 -93.32977 -3.02575 1.000 22.51358 128 ALA D CA 1
ATOM 8138 C C . ALA D 1 128 ? -0.85634 -94.84162 -2.90570 1.000 21.63316 128 ALA D C 1
ATOM 8139 O O . ALA D 1 128 ? -1.78126 -95.57017 -3.26891 1.000 22.58577 128 ALA D O 1
ATOM 8146 N N . ASN D 1 129 ? 0.28104 -95.32329 -2.40351 1.000 26.96754 129 ASN D N 1
ATOM 8147 C CA . ASN D 1 129 ? 0.47684 -96.76186 -2.26060 1.000 25.44814 129 ASN D CA 1
ATOM 8148 C C . ASN D 1 129 ? -0.49283 -97.35278 -1.24710 1.000 24.00920 129 ASN D C 1
ATOM 8149 O O . ASN D 1 129 ? -1.03230 -98.43992 -1.45989 1.000 23.61194 129 ASN D O 1
ATOM 8160 N N . ARG D 1 130 ? -0.74596 -96.63719 -0.15060 1.000 25.37032 130 ARG D N 1
ATOM 8161 C CA . ARG D 1 130 ? -1.65596 -97.14810 0.87040 1.000 22.29617 130 ARG D CA 1
ATOM 8162 C C . ARG D 1 130 ? -3.08247 -97.21328 0.34700 1.000 23.86250 130 ARG D C 1
ATOM 8163 O O . ARG D 1 130 ? -3.81133 -98.16461 0.63707 1.000 21.92954 130 ARG D O 1
ATOM 8184 N N . TYR D 1 131 ? -3.49640 -96.22191 -0.44461 1.000 23.27827 131 TYR D N 1
ATOM 8185 C CA . TYR D 1 131 ? -4.81766 -96.27548 -1.04772 1.000 22.43728 131 TYR D CA 1
ATOM 8186 C C . TYR D 1 131 ? -4.91439 -97.39214 -2.08856 1.000 21.98451 131 TYR D C 1
ATOM 8187 O O . TYR D 1 131 ? -5.98044 -98.00257 -2.24886 1.000 21.94471 131 TYR D O 1
ATOM 8205 N N . THR D 1 132 ? -3.83795 -97.61942 -2.85502 1.000 22.03080 132 THR D N 1
ATOM 8206 C CA . THR D 1 132 ? -3.83102 -98.71730 -3.82163 1.000 24.15908 132 THR D CA 1
ATOM 8207 C C . THR D 1 132 ? -4.05353 -100.05146 -3.12019 1.000 23.20699 132 THR D C 1
ATOM 8208 O O . THR D 1 132 ? -4.87699 -100.86773 -3.55265 1.000 25.19228 132 THR D O 1
ATOM 8219 N N . LYS D 1 133 ? -3.35362 -100.26332 -2.00344 1.000 24.89970 133 LYS D N 1
ATOM 8220 C CA . LYS D 1 133 ? -3.54174 -101.47405 -1.20786 1.000 23.77599 133 LYS D CA 1
ATOM 8221 C C . LYS D 1 133 ? -4.97950 -101.60267 -0.72879 1.000 26.33145 133 LYS D C 1
ATOM 8222 O O . LYS D 1 133 ? -5.56310 -102.69393 -0.76809 1.000 26.31311 133 LYS D O 1
ATOM 8241 N N . ALA D 1 134 ? -5.58132 -100.49318 -0.28686 1.000 22.65505 134 ALA D N 1
ATOM 8242 C CA . ALA D 1 134 ? -6.95882 -100.54515 0.17606 1.000 23.18089 134 ALA D CA 1
ATOM 8243 C C . ALA D 1 134 ? -7.91548 -100.86680 -0.96564 1.000 20.33905 134 ALA D C 1
ATOM 8244 O O . ALA D 1 134 ? -8.86445 -101.64158 -0.79557 1.000 22.74670 134 ALA D O 1
ATOM 8251 N N . LEU D 1 135 ? -7.68271 -100.29165 -2.14082 1.000 21.65215 135 LEU D N 1
ATOM 8252 C CA . LEU D 1 135 ? -8.55234 -100.57941 -3.27305 1.000 22.34246 135 LEU D CA 1
ATOM 8253 C C . LEU D 1 135 ? -8.40938 -102.03259 -3.71561 1.000 25.52487 135 LEU D C 1
ATOM 8254 O O . LEU D 1 135 ? -9.40268 -102.68353 -4.04099 1.000 26.46227 135 LEU D O 1
ATOM 8270 N N . ASP D 1 136 ? -7.17967 -102.55239 -3.72643 1.000 24.87322 136 ASP D N 1
ATOM 8271 C CA . ASP D 1 136 ? -6.96726 -103.94110 -4.12899 1.000 27.87649 136 ASP D CA 1
ATOM 8272 C C . ASP D 1 136 ? -7.70886 -104.90656 -3.21112 1.000 30.03506 136 ASP D C 1
ATOM 8273 O O . ASP D 1 136 ? -8.18831 -105.95123 -3.65685 1.000 30.46992 136 ASP D O 1
ATOM 8282 N N . GLY D 1 137 ? -7.79449 -104.58946 -1.92630 1.000 27.03345 137 GLY D N 1
ATOM 8283 C CA . GLY D 1 137 ? -8.52334 -105.41048 -0.98518 1.000 29.14425 137 GLY D CA 1
ATOM 8284 C C . GLY D 1 137 ? -9.99071 -105.09155 -0.82865 1.000 29.07281 137 GLY D C 1
ATOM 8285 O O . GLY D 1 137 ? -10.66951 -105.73621 -0.02799 1.000 28.23938 137 GLY D O 1
ATOM 8289 N N . LEU D 1 138 ? -10.52346 -104.12320 -1.57279 1.000 27.48176 138 LEU D N 1
ATOM 8290 C CA . LEU D 1 138 ? -11.89108 -103.67984 -1.33586 1.000 25.24954 138 LEU D CA 1
ATOM 8291 C C . LEU D 1 138 ? -12.89010 -104.76373 -1.72751 1.000 29.63909 138 LEU D C 1
ATOM 8292 O O . LEU D 1 138 ? -12.82774 -105.31623 -2.83062 1.000 28.14545 138 LEU D O 1
ATOM 8308 N N . VAL D 1 139 ? -13.83695 -105.03535 -0.83800 1.000 24.58367 139 VAL D N 1
ATOM 8309 C CA . VAL D 1 139 ? -14.93582 -105.95641 -1.10248 1.000 27.03022 139 VAL D CA 1
ATOM 8310 C C . VAL D 1 139 ? -16.22071 -105.14431 -1.11547 1.000 31.94316 139 VAL D C 1
ATOM 8311 O O . VAL D 1 139 ? -16.67061 -104.65882 -0.07226 1.000 32.42727 139 VAL D O 1
ATOM 8324 N N . ASP D 1 140 ? -16.82562 -105.00946 -2.28022 1.000 30.09242 140 ASP D N 1
ATOM 8325 C CA . ASP D 1 140 ? -18.05826 -104.24028 -2.38345 1.000 32.22371 140 ASP D CA 1
ATOM 8326 C C . ASP D 1 140 ? -19.03189 -104.93305 -3.31967 1.000 34.95701 140 ASP D C 1
ATOM 8327 O O . ASP D 1 140 ? -19.98603 -104.32913 -3.77856 1.000 40.40552 140 ASP D O 1
ATOM 8337 N N . ALA E 1 2 ? 26.54325 -44.67816 0.19764 1.000 54.75748 2 ALA E N 1
ATOM 8338 C CA . ALA E 1 2 ? 26.31135 -43.91146 1.41868 1.000 55.29722 2 ALA E CA 1
ATOM 8339 C C . ALA E 1 2 ? 25.35943 -42.75348 1.13017 1.000 52.36714 2 ALA E C 1
ATOM 8340 O O . ALA E 1 2 ? 25.55394 -42.00743 0.16816 1.000 57.18858 2 ALA E O 1
ATOM 8346 N N . GLN E 1 3 ? 24.33217 -42.60648 1.96308 1.000 51.30444 3 GLN E N 1
ATOM 8347 C CA . GLN E 1 3 ? 23.31505 -41.57667 1.78517 1.000 50.40963 3 GLN E CA 1
ATOM 8348 C C . GLN E 1 3 ? 23.60831 -40.39829 2.71137 1.000 46.14104 3 GLN E C 1
ATOM 8349 O O . GLN E 1 3 ? 23.65409 -40.55608 3.93726 1.000 41.29299 3 GLN E O 1
ATOM 8363 N N . LEU E 1 4 ? 23.78846 -39.21454 2.12291 1.000 43.51349 4 LEU E N 1
ATOM 8364 C CA . LEU E 1 4 ? 24.10931 -38.04071 2.92767 1.000 39.87425 4 LEU E CA 1
ATOM 8365 C C . LEU E 1 4 ? 22.94547 -37.64925 3.82742 1.000 31.69743 4 LEU E C 1
ATOM 8366 O O . LEU E 1 4 ? 23.15002 -37.27158 4.98664 1.000 34.90501 4 LEU E O 1
ATOM 8382 N N . LYS E 1 5 ? 21.72469 -37.68807 3.30130 1.000 34.66568 5 LYS E N 1
ATOM 8383 C CA . LYS E 1 5 ? 20.55180 -37.31861 4.08308 1.000 35.26602 5 LYS E CA 1
ATOM 8384 C C . LYS E 1 5 ? 20.48522 -38.14887 5.35686 1.000 45.38923 5 LYS E C 1
ATOM 8385 O O . LYS E 1 5 ? 20.59404 -39.37686 5.31488 1.000 38.13771 5 LYS E O 1
ATOM 8404 N N . GLY E 1 6 ? 20.29245 -37.47457 6.49029 1.000 38.57225 6 GLY E N 1
ATOM 8405 C CA . GLY E 1 6 ? 20.16561 -38.13433 7.77453 1.000 41.53266 6 GLY E CA 1
ATOM 8406 C C . GLY E 1 6 ? 21.46365 -38.46922 8.47048 1.000 37.73303 6 GLY E C 1
ATOM 8407 O O . GLY E 1 6 ? 21.42878 -38.97162 9.60318 1.000 38.50226 6 GLY E O 1
ATOM 8411 N N . SER E 1 7 ? 22.60524 -38.20259 7.84785 1.000 35.45889 7 SER E N 1
ATOM 8412 C CA . SER E 1 7 ? 23.88775 -38.59327 8.40321 1.000 32.69393 7 SER E CA 1
ATOM 8413 C C . SER E 1 7 ? 24.44580 -37.51428 9.32585 1.000 38.04257 7 SER E C 1
ATOM 8414 O O . SER E 1 7 ? 24.00506 -36.35749 9.32364 1.000 34.11710 7 SER E O 1
ATOM 8422 N N . LYS E 1 8 ? 25.43543 -37.91650 10.13222 1.000 32.54930 8 LYS E N 1
ATOM 8423 C CA . LYS E 1 8 ? 26.17648 -36.93811 10.91677 1.000 34.55715 8 LYS E CA 1
ATOM 8424 C C . LYS E 1 8 ? 26.95511 -35.98929 10.01769 1.000 35.09891 8 LYS E C 1
ATOM 8425 O O . LYS E 1 8 ? 27.14314 -34.81831 10.36493 1.000 32.83371 8 LYS E O 1
ATOM 8444 N N . THR E 1 9 ? 27.43963 -36.48497 8.87716 1.000 30.72746 9 THR E N 1
ATOM 8445 C CA . THR E 1 9 ? 28.19899 -35.63478 7.96038 1.000 32.23737 9 THR E CA 1
ATOM 8446 C C . THR E 1 9 ? 27.32218 -34.53425 7.38966 1.000 28.17640 9 THR E C 1
ATOM 8447 O O . THR E 1 9 ? 27.81164 -33.42391 7.14949 1.000 29.17784 9 THR E O 1
ATOM 8458 N N . GLU E 1 10 ? 26.03069 -34.81363 7.18330 1.000 27.12860 10 GLU E N 1
ATOM 8459 C CA . GLU E 1 10 ? 25.10915 -33.76205 6.77574 1.000 27.15405 10 GLU E CA 1
ATOM 8460 C C . GLU E 1 10 ? 25.07397 -32.64892 7.81125 1.000 33.03416 10 GLU E C 1
ATOM 8461 O O . GLU E 1 10 ? 25.10084 -31.45973 7.47394 1.000 28.79399 10 GLU E O 1
ATOM 8473 N N . GLU E 1 11 ? 24.96988 -33.02097 9.08336 1.000 27.55061 11 GLU E N 1
ATOM 8474 C CA . GLU E 1 11 ? 24.90002 -32.01870 10.13703 1.000 30.41238 11 GLU E CA 1
ATOM 8475 C C . GLU E 1 11 ? 26.21738 -31.27278 10.26157 1.000 28.58542 11 GLU E C 1
ATOM 8476 O O . GLU E 1 11 ? 26.22589 -30.06315 10.52466 1.000 26.97297 11 GLU E O 1
ATOM 8488 N N . ASN E 1 12 ? 27.33661 -31.96961 10.05616 1.000 25.93327 12 ASN E N 1
ATOM 8489 C CA . ASN E 1 12 ? 28.62929 -31.30076 10.10696 1.000 25.52734 12 ASN E CA 1
ATOM 8490 C C . ASN E 1 12 ? 28.78259 -30.30426 8.96404 1.000 26.16980 12 ASN E C 1
ATOM 8491 O O . ASN E 1 12 ? 29.33911 -29.22274 9.16090 1.000 26.32890 12 ASN E O 1
ATOM 8502 N N . LEU E 1 13 ? 28.31533 -30.65925 7.76535 1.000 24.98384 13 LEU E N 1
ATOM 8503 C CA . LEU E 1 13 ? 28.34648 -29.71528 6.64962 1.000 24.34866 13 LEU E CA 1
ATOM 8504 C C . LEU E 1 13 ? 27.51525 -28.47758 6.95832 1.000 26.68071 13 LEU E C 1
ATOM 8505 O O . LEU E 1 13 ? 27.92780 -27.35182 6.64366 1.000 24.41869 13 LEU E O 1
ATOM 8521 N N . LYS E 1 14 ? 26.33597 -28.66328 7.56231 1.000 23.63144 14 LYS E N 1
ATOM 8522 C CA . LYS E 1 14 ? 25.51040 -27.50913 7.90674 1.000 22.97292 14 LYS E CA 1
ATOM 8523 C C . LYS E 1 14 ? 26.20021 -26.64370 8.95176 1.000 24.28655 14 LYS E C 1
ATOM 8524 O O . LYS E 1 14 ? 26.18972 -25.40931 8.85671 1.000 24.02002 14 LYS E O 1
ATOM 8543 N N . TYR E 1 15 ? 26.81713 -27.27493 9.95435 1.000 23.31091 15 TYR E N 1
ATOM 8544 C CA . TYR E 1 15 ? 27.48842 -26.52228 11.00297 1.000 23.48535 15 TYR E CA 1
ATOM 8545 C C . TYR E 1 15 ? 28.70821 -25.79237 10.46446 1.000 24.55360 15 TYR E C 1
ATOM 8546 O O . TYR E 1 15 ? 28.95262 -24.63052 10.81394 1.000 23.41507 15 TYR E O 1
ATOM 8564 N N . ALA E 1 16 ? 29.49407 -26.47024 9.63127 1.000 23.02566 16 ALA E N 1
ATOM 8565 C CA . ALA E 1 16 ? 30.66282 -25.83552 9.03172 1.000 21.84815 16 ALA E CA 1
ATOM 8566 C C . ALA E 1 16 ? 30.25766 -24.73800 8.05644 1.000 24.02482 16 ALA E C 1
ATOM 8567 O O . ALA E 1 16 ? 30.96324 -23.72781 7.94011 1.000 21.08425 16 ALA E O 1
ATOM 8574 N N . PHE E 1 17 ? 29.13776 -24.90915 7.35650 1.000 22.54751 17 PHE E N 1
ATOM 8575 C CA . PHE E 1 17 ? 28.68070 -23.84158 6.47766 1.000 22.13619 17 PHE E CA 1
ATOM 8576 C C . PHE E 1 17 ? 28.32101 -22.59854 7.28758 1.000 21.68217 17 PHE E C 1
ATOM 8577 O O . PHE E 1 17 ? 28.68881 -21.46598 6.92587 1.000 21.56067 17 PHE E O 1
ATOM 8594 N N . ALA E 1 18 ? 27.63355 -22.79740 8.41108 1.000 22.31732 18 ALA E N 1
ATOM 8595 C CA . ALA E 1 18 ? 27.31405 -21.68368 9.29697 1.000 23.74209 18 ALA E CA 1
ATOM 8596 C C . ALA E 1 18 ? 28.57478 -21.00540 9.81471 1.000 22.31190 18 ALA E C 1
ATOM 8597 O O . ALA E 1 18 ? 28.63729 -19.76756 9.89259 1.000 21.00343 18 ALA E O 1
ATOM 8604 N N . GLY E 1 19 ? 29.59358 -21.79849 10.17682 1.000 19.75598 19 GLY E N 1
ATOM 8605 C CA . GLY E 1 19 ? 30.78751 -21.22755 10.76315 1.000 21.56096 19 GLY E CA 1
ATOM 8606 C C . GLY E 1 19 ? 31.62252 -20.47110 9.75105 1.000 18.94240 19 GLY E C 1
ATOM 8607 O O . GLY E 1 19 ? 32.13026 -19.38233 10.04608 1.000 19.45011 19 GLY E O 1
ATOM 8611 N N . GLU E 1 20 ? 31.74937 -21.02591 8.53888 1.000 20.14945 20 GLU E N 1
ATOM 8612 C CA . GLU E 1 20 ? 32.50712 -20.35636 7.48785 1.000 17.30193 20 GLU E CA 1
ATOM 8613 C C . GLU E 1 20 ? 31.79599 -19.08172 7.05780 1.000 19.85101 20 GLU E C 1
ATOM 8614 O O . GLU E 1 20 ? 32.43936 -18.06245 6.79967 1.000 19.20424 20 GLU E O 1
ATOM 8626 N N . SER E 1 21 ? 30.46370 -19.12856 6.98564 1.000 17.99813 21 SER E N 1
ATOM 8627 C CA . SER E 1 21 ? 29.69605 -17.92072 6.68779 1.000 18.31802 21 SER E CA 1
ATOM 8628 C C . SER E 1 21 ? 29.96991 -16.83124 7.71774 1.000 20.26635 21 SER E C 1
ATOM 8629 O O . SER E 1 21 ? 30.23239 -15.66380 7.37649 1.000 18.76063 21 SER E O 1
ATOM 8637 N N . GLN E 1 22 ? 29.90114 -17.19073 8.99411 1.000 21.27911 22 GLN E N 1
ATOM 8638 C CA . GLN E 1 22 ? 30.15581 -16.22116 10.04502 1.000 21.32025 22 GLN E CA 1
ATOM 8639 C C . GLN E 1 22 ? 31.59682 -15.74380 10.03440 1.000 19.98587 22 GLN E C 1
ATOM 8640 O O . GLN E 1 22 ? 31.85162 -14.58949 10.37605 1.000 19.05685 22 GLN E O 1
ATOM 8654 N N . ALA E 1 23 ? 32.54645 -16.61925 9.68544 1.000 16.90044 23 ALA E N 1
ATOM 8655 C CA . ALA E 1 23 ? 33.94304 -16.20535 9.64958 1.000 18.65833 23 ALA E CA 1
ATOM 8656 C C . ALA E 1 23 ? 34.16210 -15.09527 8.63623 1.000 18.76270 23 ALA E C 1
ATOM 8657 O O . ALA E 1 23 ? 34.88174 -14.12916 8.90602 1.000 19.73455 23 ALA E O 1
ATOM 8664 N N . ASN E 1 24 ? 33.57052 -15.22253 7.45413 1.000 18.54965 24 ASN E N 1
ATOM 8665 C CA . ASN E 1 24 ? 33.70457 -14.15330 6.47203 1.000 18.85657 24 ASN E CA 1
ATOM 8666 C C . ASN E 1 24 ? 33.13709 -12.83394 6.99533 1.000 17.26063 24 ASN E C 1
ATOM 8667 O O . ASN E 1 24 ? 33.77551 -11.77701 6.87821 1.000 16.22694 24 ASN E O 1
ATOM 8678 N N . ARG E 1 25 ? 31.92606 -12.86360 7.57029 1.000 18.37567 25 ARG E N 1
ATOM 8679 C CA . ARG E 1 25 ? 31.34132 -11.62995 8.09520 1.000 18.11231 25 ARG E CA 1
ATOM 8680 C C . ARG E 1 25 ? 32.19928 -11.04328 9.20904 1.000 17.11237 25 ARG E C 1
ATOM 8681 O O . ARG E 1 25 ? 32.41066 -9.82669 9.27505 1.000 18.89504 25 ARG E O 1
ATOM 8702 N N . ARG E 1 26 ? 32.65103 -11.89244 10.13505 1.000 17.80771 26 ARG E N 1
ATOM 8703 C CA . ARG E 1 26 ? 33.48406 -11.41516 11.22954 1.000 19.13803 26 ARG E CA 1
ATOM 8704 C C . ARG E 1 26 ? 34.77117 -10.78911 10.70548 1.000 18.06678 26 ARG E C 1
ATOM 8705 O O . ARG E 1 26 ? 35.17702 -9.71623 11.15807 1.000 19.77991 26 ARG E O 1
ATOM 8726 N N . TYR E 1 27 ? 35.43287 -11.45715 9.75515 1.000 17.64427 27 TYR E N 1
ATOM 8727 C CA . TYR E 1 27 ? 36.71257 -10.94310 9.27233 1.000 19.86974 27 TYR E CA 1
ATOM 8728 C C . TYR E 1 27 ? 36.53585 -9.61522 8.54270 1.000 19.30802 27 TYR E C 1
ATOM 8729 O O . TYR E 1 27 ? 37.38752 -8.72935 8.66558 1.000 18.80558 27 TYR E O 1
ATOM 8747 N N . LEU E 1 28 ? 35.41616 -9.42930 7.83112 1.000 18.80342 28 LEU E N 1
ATOM 8748 C CA . LEU E 1 28 ? 35.17828 -8.14564 7.18399 1.000 18.11163 28 LEU E CA 1
ATOM 8749 C C . LEU E 1 28 ? 34.89153 -7.06276 8.20509 1.000 18.78063 28 LEU E C 1
ATOM 8750 O O . LEU E 1 28 ? 35.26334 -5.90655 7.99452 1.000 18.20628 28 LEU E O 1
ATOM 8766 N N . TYR E 1 29 ? 34.23342 -7.41078 9.31021 1.000 17.43188 29 TYR E N 1
ATOM 8767 C CA . TYR E 1 29 ? 34.03811 -6.45128 10.39589 1.000 19.34750 29 TYR E CA 1
ATOM 8768 C C . TYR E 1 29 ? 35.37105 -6.05865 11.02033 1.000 18.87110 29 TYR E C 1
ATOM 8769 O O . TYR E 1 29 ? 35.63483 -4.86661 11.26277 1.000 21.23125 29 TYR E O 1
ATOM 8787 N N . PHE E 1 30 ? 36.23735 -7.04779 11.25488 1.000 20.21582 30 PHE E N 1
ATOM 8788 C CA . PHE E 1 30 ? 37.57560 -6.75917 11.76570 1.000 18.42582 30 PHE E CA 1
ATOM 8789 C C . PHE E 1 30 ? 38.35894 -5.90710 10.77937 1.000 17.43501 30 PHE E C 1
ATOM 8790 O O . PHE E 1 30 ? 39.14029 -5.03439 11.17701 1.000 18.92745 30 PHE E O 1
ATOM 8807 N N . ALA E 1 31 ? 38.18041 -6.15110 9.48242 1.000 18.92775 31 ALA E N 1
ATOM 8808 C CA . ALA E 1 31 ? 38.88294 -5.33312 8.50179 1.000 17.38011 31 ALA E CA 1
ATOM 8809 C C . ALA E 1 31 ? 38.46463 -3.87184 8.60418 1.000 21.14519 31 ALA E C 1
ATOM 8810 O O . ALA E 1 31 ? 39.30694 -2.97480 8.51004 1.000 19.16168 31 ALA E O 1
ATOM 8817 N N . SER E 1 32 ? 37.16811 -3.60687 8.79431 1.000 18.94442 32 SER E N 1
ATOM 8818 C CA . SER E 1 32 ? 36.71608 -2.22109 8.90694 1.000 18.31879 32 SER E CA 1
ATOM 8819 C C . SER E 1 32 ? 37.25081 -1.55932 10.16929 1.000 19.63734 32 SER E C 1
ATOM 8820 O O . SER E 1 32 ? 37.56453 -0.36613 10.15871 1.000 20.25652 32 SER E O 1
ATOM 8828 N N . LYS E 1 33 ? 37.38436 -2.31813 11.25397 1.000 18.02997 33 LYS E N 1
ATOM 8829 C CA . LYS E 1 33 ? 38.00625 -1.77476 12.45303 1.000 19.83019 33 LYS E CA 1
ATOM 8830 C C . LYS E 1 33 ? 39.44981 -1.36254 12.17381 1.000 19.11052 33 LYS E C 1
ATOM 8831 O O . LYS E 1 33 ? 39.89242 -0.28065 12.58041 1.000 20.17929 33 LYS E O 1
ATOM 8850 N N . ALA E 1 34 ? 40.19820 -2.22902 11.49234 1.000 19.81061 34 ALA E N 1
ATOM 8851 C CA . ALA E 1 34 ? 41.57852 -1.91977 11.14066 1.000 21.28438 34 ALA E CA 1
ATOM 8852 C C . ALA E 1 34 ? 41.65638 -0.74042 10.17376 1.000 21.42823 34 ALA E C 1
ATOM 8853 O O . ALA E 1 34 ? 42.56847 0.09020 10.27628 1.000 19.70176 34 ALA E O 1
ATOM 8860 N N . ASP E 1 35 ? 40.69767 -0.63924 9.23964 1.000 18.26698 35 ASP E N 1
ATOM 8861 C CA . ASP E 1 35 ? 40.64907 0.49836 8.32764 1.000 17.53993 35 ASP E CA 1
ATOM 8862 C C . ASP E 1 35 ? 40.69440 1.81310 9.09727 1.000 20.68075 35 ASP E C 1
ATOM 8863 O O . ASP E 1 35 ? 41.50521 2.69723 8.80706 1.000 19.95361 35 ASP E O 1
ATOM 8872 N N . VAL E 1 36 ? 39.79720 1.96351 10.07884 1.000 18.21860 36 VAL E N 1
ATOM 8873 C CA . VAL E 1 36 ? 39.70937 3.21518 10.81744 1.000 18.52188 36 VAL E CA 1
ATOM 8874 C C . VAL E 1 36 ? 40.97329 3.46606 11.62635 1.000 20.32605 36 VAL E C 1
ATOM 8875 O O . VAL E 1 36 ? 41.44289 4.60756 11.71873 1.000 19.05648 36 VAL E O 1
ATOM 8888 N N . GLU E 1 37 ? 41.53906 2.41598 12.23132 1.000 17.99907 37 GLU E N 1
ATOM 8889 C CA . GLU E 1 37 ? 42.75701 2.59141 13.01145 1.000 19.51132 37 GLU E CA 1
ATOM 8890 C C . GLU E 1 37 ? 43.93383 3.03603 12.15755 1.000 20.52250 37 GLU E C 1
ATOM 8891 O O . GLU E 1 37 ? 44.90216 3.60346 12.68640 1.000 21.43025 37 GLU E O 1
ATOM 8903 N N . GLY E 1 38 ? 43.89507 2.75111 10.86026 1.000 20.57910 38 GLY E N 1
ATOM 8904 C CA . GLY E 1 38 ? 45.05495 2.93710 10.00388 1.000 22.26324 38 GLY E CA 1
ATOM 8905 C C . GLY E 1 38 ? 45.91815 1.70712 9.85537 1.000 22.55764 38 GLY E C 1
ATOM 8906 O O . GLY E 1 38 ? 47.02242 1.80237 9.29387 1.000 21.56035 38 GLY E O 1
ATOM 8910 N N . GLN E 1 39 ? 45.45581 0.54758 10.33936 1.000 20.35714 39 GLN E N 1
ATOM 8911 C CA . GLN E 1 39 ? 46.18693 -0.71076 10.20080 1.000 21.48172 39 GLN E CA 1
ATOM 8912 C C . GLN E 1 39 ? 45.83547 -1.33072 8.84978 1.000 21.85236 39 GLN E C 1
ATOM 8913 O O . GLN E 1 39 ? 45.14556 -2.34872 8.73921 1.000 21.28225 39 GLN E O 1
ATOM 8927 N N . ASN E 1 40 ? 46.33229 -0.68187 7.79319 1.000 20.31059 40 ASN E N 1
ATOM 8928 C CA . ASN E 1 40 ? 45.90824 -1.08910 6.45997 1.000 20.47249 40 ASN E CA 1
ATOM 8929 C C . ASN E 1 40 ? 46.42282 -2.48264 6.08650 1.000 21.71510 40 ASN E C 1
ATOM 8930 O O . ASN E 1 40 ? 45.71129 -3.24155 5.42141 1.000 20.26559 40 ASN E O 1
ATOM 8941 N N . ASP E 1 41 ? 47.63353 -2.86570 6.51660 1.000 22.46335 41 ASP E N 1
ATOM 8942 C CA . ASP E 1 41 ? 48.09055 -4.22435 6.22436 1.000 19.81870 41 ASP E CA 1
ATOM 8943 C C . ASP E 1 41 ? 47.22085 -5.27186 6.92637 1.000 22.96301 41 ASP E C 1
ATOM 8944 O O . ASP E 1 41 ? 46.88125 -6.30933 6.33697 1.000 23.38680 41 ASP E O 1
ATOM 8953 N N . ILE E 1 42 ? 46.86637 -5.03017 8.19462 1.000 20.00275 42 ILE E N 1
ATOM 8954 C CA . ILE E 1 42 ? 45.97938 -5.94545 8.91250 1.000 18.54427 42 ILE E CA 1
ATOM 8955 C C . ILE E 1 42 ? 44.61640 -6.01713 8.22368 1.000 20.46599 42 ILE E C 1
ATOM 8956 O O . ILE E 1 42 ? 44.05529 -7.10123 8.04010 1.000 19.74330 42 ILE E O 1
ATOM 8972 N N . ALA E 1 43 ? 44.07673 -4.87238 7.80962 1.000 19.43641 43 ALA E N 1
ATOM 8973 C CA . ALA E 1 43 ? 42.78616 -4.89087 7.13159 1.000 21.14953 43 ALA E CA 1
ATOM 8974 C C . ALA E 1 43 ? 42.85092 -5.75140 5.88351 1.000 19.93622 43 ALA E C 1
ATOM 8975 O O . ALA E 1 43 ? 41.95636 -6.56345 5.63248 1.000 19.20720 43 ALA E O 1
ATOM 8982 N N . ALA E 1 44 ? 43.93040 -5.61742 5.10419 1.000 20.86850 44 ALA E N 1
ATOM 8983 C CA . ALA E 1 44 ? 44.05363 -6.38387 3.87126 1.000 20.28390 44 ALA E CA 1
ATOM 8984 C C . ALA E 1 44 ? 44.16680 -7.87813 4.14320 1.000 20.10398 44 ALA E C 1
ATOM 8985 O O . ALA E 1 44 ? 43.69446 -8.69132 3.33743 1.000 20.06665 44 ALA E O 1
ATOM 8992 N N . LEU E 1 45 ? 44.77647 -8.25286 5.27074 1.000 18.52387 45 LEU E N 1
ATOM 8993 C CA . LEU E 1 45 ? 44.88707 -9.65590 5.63905 1.000 17.63820 45 LEU E CA 1
ATOM 8994 C C . LEU E 1 45 ? 43.52962 -10.23159 6.04247 1.000 20.52585 45 LEU E C 1
ATOM 8995 O O . LEU E 1 45 ? 43.19800 -11.35909 5.66300 1.000 20.07513 45 LEU E O 1
ATOM 9011 N N . PHE E 1 46 ? 42.75060 -9.48291 6.83650 1.000 18.64195 46 PHE E N 1
ATOM 9012 C CA . PHE E 1 46 ? 41.39720 -9.93342 7.15154 1.000 18.82673 46 PHE E CA 1
ATOM 9013 C 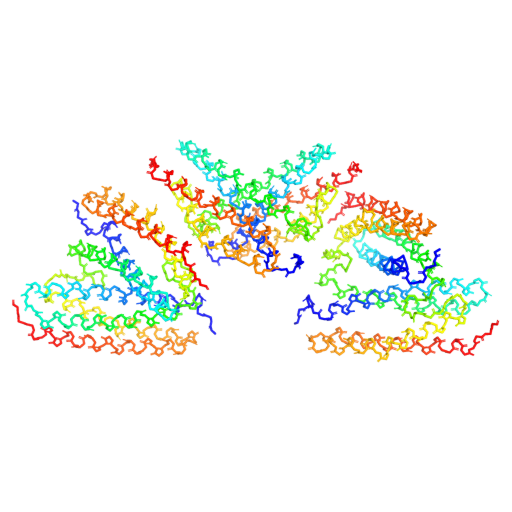C . PHE E 1 46 ? 40.57911 -10.11283 5.88539 1.000 19.86934 46 PHE E C 1
ATOM 9014 O O . PHE E 1 46 ? 39.85064 -11.09665 5.75215 1.000 18.44451 46 PHE E O 1
ATOM 9031 N N . ARG E 1 47 ? 40.72366 -9.20025 4.92200 1.000 19.19785 47 ARG E N 1
ATOM 9032 C CA . ARG E 1 47 ? 39.95495 -9.32118 3.68679 1.000 18.05210 47 ARG E CA 1
ATOM 9033 C C . ARG E 1 47 ? 40.40658 -10.51599 2.85863 1.000 20.21055 47 ARG E C 1
ATOM 9034 O O . ARG E 1 47 ? 39.57928 -11.20394 2.24436 1.000 19.52856 47 ARG E O 1
ATOM 9055 N N . SER E 1 48 ? 41.71022 -10.76134 2.79759 1.000 18.83319 48 SER E N 1
ATOM 9056 C CA . SER E 1 48 ? 42.18895 -11.90217 2.02804 1.000 18.61305 48 SER E CA 1
ATOM 9057 C C . SER E 1 48 ? 41.71563 -13.20785 2.64957 1.000 19.34576 48 SER E C 1
ATOM 9058 O O . SER E 1 48 ? 41.25447 -14.12076 1.94926 1.000 18.94078 48 SER E O 1
ATOM 9066 N N . THR E 1 49 ? 41.83530 -13.32072 3.96738 1.000 19.54649 49 THR E N 1
ATOM 9067 C CA . THR E 1 49 ? 41.37335 -14.52835 4.64354 1.000 18.53553 49 THR E CA 1
ATOM 9068 C C . THR E 1 49 ? 39.87178 -14.71076 4.45671 1.000 17.74910 49 THR E C 1
ATOM 9069 O O . THR E 1 49 ? 39.38390 -15.83207 4.29404 1.000 18.16120 49 THR E O 1
ATOM 9080 N N . ALA E 1 50 ? 39.11973 -13.60708 4.46885 1.000 18.95352 50 ALA E N 1
ATOM 9081 C CA . ALA E 1 50 ? 37.68344 -13.68466 4.23617 1.000 17.98723 50 ALA E CA 1
ATOM 9082 C C . ALA E 1 50 ? 37.36290 -14.32117 2.88778 1.000 16.99251 50 ALA E C 1
ATOM 9083 O O . ALA E 1 50 ? 36.37352 -15.05714 2.76076 1.000 18.58219 50 ALA E O 1
ATOM 9090 N N . GLU E 1 51 ? 38.19293 -14.06485 1.86373 1.000 19.06881 51 GLU E N 1
ATOM 9091 C CA . GLU E 1 51 ? 37.96765 -14.70477 0.57004 1.000 17.73240 51 GLU E CA 1
ATOM 9092 C C . GLU E 1 51 ? 38.13730 -16.21764 0.66135 1.000 18.17577 51 GLU E C 1
ATOM 9093 O O . GLU E 1 51 ? 37.44415 -16.96994 -0.03174 1.000 18.79451 51 GLU E O 1
ATOM 9105 N N . GLY E 1 52 ? 39.10796 -16.66611 1.45873 1.000 19.60492 52 GLY E N 1
ATOM 9106 C CA . GLY E 1 52 ? 39.24081 -18.09024 1.73152 1.000 21.24493 52 GLY E CA 1
ATOM 9107 C C . GLY E 1 52 ? 37.98704 -18.67521 2.34867 1.000 19.99678 52 GLY E C 1
ATOM 9108 O O . GLY E 1 52 ? 37.50707 -19.73281 1.92328 1.000 19.45090 52 GLY E O 1
ATOM 9112 N N . GLU E 1 53 ? 37.40323 -17.96558 3.32208 1.000 19.87862 53 GLU E N 1
ATOM 9113 C CA . GLU E 1 53 ? 36.19598 -18.48812 3.94945 1.000 18.43386 53 GLU E CA 1
ATOM 9114 C C . GLU E 1 53 ? 35.01878 -18.52468 2.98029 1.000 19.28785 53 GLU E C 1
ATOM 9115 O O . GLU E 1 53 ? 34.13528 -19.37936 3.12399 1.000 19.48011 53 GLU E O 1
ATOM 9127 N N . THR E 1 54 ? 34.95801 -17.60024 2.01560 1.000 19.86058 54 THR E N 1
ATOM 9128 C CA . THR E 1 54 ? 33.93639 -17.69549 0.98006 1.000 19.10950 54 THR E CA 1
ATOM 9129 C C . THR E 1 54 ? 34.08578 -18.98536 0.18318 1.000 20.17539 54 THR E C 1
ATOM 9130 O O . THR E 1 54 ? 33.09799 -19.66835 -0.10697 1.000 19.59491 54 THR E O 1
ATOM 9141 N N . GLY E 1 55 ? 35.31805 -19.31163 -0.21318 1.000 18.14083 55 GLY E N 1
ATOM 9142 C CA . GLY E 1 55 ? 35.52640 -20.54405 -0.95129 1.000 21.17452 55 GLY E CA 1
ATOM 9143 C C . GLY E 1 55 ? 35.14811 -21.77539 -0.14923 1.000 22.18459 55 GLY E C 1
ATOM 9144 O O . GLY E 1 55 ? 34.54388 -22.71191 -0.67504 1.000 22.25563 55 GLY E O 1
ATOM 9148 N N . HIS E 1 56 ? 35.46336 -21.77347 1.14268 1.000 18.23859 56 HIS E N 1
ATOM 9149 C CA . HIS E 1 56 ? 35.08515 -22.89532 1.99427 1.000 21.12769 56 HIS E CA 1
ATOM 9150 C C . HIS E 1 56 ? 33.57308 -23.01201 2.14116 1.000 21.24799 56 HIS E C 1
ATOM 9151 O O . HIS E 1 56 ? 33.00567 -24.09676 1.96908 1.000 19.72324 56 HIS E O 1
ATOM 9165 N N . ALA E 1 57 ? 32.89683 -21.90387 2.47654 1.000 20.70007 57 ALA E N 1
ATOM 9166 C CA . ALA E 1 57 ? 31.45042 -21.96134 2.63327 1.000 21.24707 57 ALA E CA 1
ATOM 9167 C C . ALA E 1 57 ? 30.77881 -22.44543 1.35942 1.000 19.74176 57 ALA E C 1
ATOM 9168 O O . ALA E 1 57 ? 29.82551 -23.23203 1.40601 1.000 20.34846 57 ALA E O 1
ATOM 9175 N N . HIS E 1 58 ? 31.23672 -21.97092 0.20579 1.000 20.52221 58 HIS E N 1
ATOM 9176 C CA . HIS E 1 58 ? 30.56974 -22.37952 -1.02470 1.000 24.76650 58 HIS E CA 1
ATOM 9177 C C . HIS E 1 58 ? 30.83428 -23.85277 -1.33736 1.000 24.74343 58 HIS E C 1
ATOM 9178 O O . HIS E 1 58 ? 29.95248 -24.53746 -1.86610 1.000 21.69064 58 HIS E O 1
ATOM 9192 N N . GLY E 1 59 ? 31.98721 -24.37689 -0.93641 1.000 25.61175 59 GLY E N 1
ATOM 9193 C CA . GLY E 1 59 ? 32.20923 -25.80867 -1.06443 1.000 24.60159 59 GLY E CA 1
ATOM 9194 C C . GLY E 1 59 ? 31.27110 -26.62510 -0.19335 1.000 23.65233 59 GLY E C 1
ATOM 9195 O O . GLY E 1 59 ? 30.73621 -27.64658 -0.63576 1.000 22.70182 59 GLY E O 1
ATOM 9199 N N . HIS E 1 60 ? 31.05926 -26.19107 1.05768 1.000 22.47382 60 HIS E N 1
ATOM 9200 C CA . HIS E 1 60 ? 30.08458 -26.87169 1.91314 1.000 22.38990 60 HIS E CA 1
ATOM 9201 C C . HIS E 1 60 ? 28.69361 -26.82901 1.29784 1.000 25.19689 60 HIS E C 1
ATOM 9202 O O . HIS E 1 60 ? 27.96153 -27.82772 1.31227 1.000 23.05007 60 HIS E O 1
ATOM 9216 N N . LEU E 1 61 ? 28.30230 -25.66841 0.75546 1.000 22.63148 61 LEU E N 1
ATOM 9217 C CA . LEU E 1 61 ? 26.96856 -25.53487 0.18378 1.000 22.00706 61 LEU E CA 1
ATOM 9218 C C . LEU E 1 61 ? 26.79757 -26.42991 -1.02939 1.000 22.81391 61 LEU E C 1
ATOM 9219 O O . LEU E 1 61 ? 25.71164 -26.96699 -1.26124 1.000 24.50799 61 LEU E O 1
ATOM 9235 N N . GLU E 1 62 ? 27.85291 -26.58467 -1.82391 1.000 21.94316 62 GLU E N 1
ATOM 9236 C CA . GLU E 1 62 ? 27.77909 -27.44625 -2.99630 1.000 28.16237 62 GLU E CA 1
ATOM 9237 C C . GLU E 1 62 ? 27.44175 -28.87549 -2.58774 1.000 26.41122 62 GLU E C 1
ATOM 9238 O O . GLU E 1 62 ? 26.60935 -29.53099 -3.22267 1.000 25.12768 62 GLU E O 1
ATOM 9250 N N . TYR E 1 63 ? 28.05746 -29.35683 -1.51056 1.000 21.70419 63 TYR E N 1
ATOM 9251 C CA . TYR E 1 63 ? 27.72147 -30.68760 -1.00132 1.000 24.74671 63 TYR E CA 1
ATOM 9252 C C . TYR E 1 63 ? 26.28220 -30.74248 -0.51074 1.000 24.87922 63 TYR E C 1
ATOM 9253 O O . TYR E 1 63 ? 25.57798 -31.73469 -0.74179 1.000 24.88584 63 TYR E O 1
ATOM 9271 N N . LEU E 1 64 ? 25.80503 -29.66976 0.12379 1.000 25.32022 64 LEU E N 1
ATOM 9272 C CA . LEU E 1 64 ? 24.43984 -29.65935 0.62617 1.000 23.30355 64 LEU E CA 1
ATOM 9273 C C . LEU E 1 64 ? 23.38051 -29.59640 -0.46742 1.000 23.14910 64 LEU E C 1
ATOM 9274 O O . LEU E 1 64 ? 22.19698 -29.78563 -0.15259 1.000 25.45979 64 LEU E O 1
ATOM 9290 N N . GLU E 1 65 ? 23.75065 -29.31396 -1.72793 1.000 24.32549 65 GLU E N 1
ATOM 9291 C CA . GLU E 1 65 ? 22.77065 -29.37731 -2.80306 1.000 26.45487 65 GLU E CA 1
ATOM 9292 C C . GLU E 1 65 ? 22.08907 -30.73256 -2.83766 1.000 28.30111 65 GLU E C 1
ATOM 9293 O O . GLU E 1 65 ? 20.93380 -30.84322 -3.25809 1.000 30.16349 65 GLU E O 1
ATOM 9305 N N . ALA E 1 66 ? 22.79503 -31.77373 -2.40288 1.000 27.60250 66 ALA E N 1
ATOM 9306 C CA . ALA E 1 66 ? 22.22899 -33.11433 -2.44320 1.000 29.54435 66 ALA E CA 1
ATOM 9307 C C . ALA E 1 66 ? 21.11384 -33.31157 -1.42910 1.000 33.62550 66 ALA E C 1
ATOM 9308 O O . ALA E 1 66 ? 20.34163 -34.27060 -1.55574 1.000 31.46955 66 ALA E O 1
ATOM 9315 N N . VAL E 1 67 ? 21.00871 -32.44856 -0.42198 1.000 29.12504 67 VAL E N 1
ATOM 9316 C CA . VAL E 1 67 ? 20.02356 -32.63827 0.63398 1.000 29.45772 67 VAL E CA 1
ATOM 9317 C C . VAL E 1 67 ? 19.06890 -31.46543 0.79836 1.000 32.57169 67 VAL E C 1
ATOM 9318 O O . VAL E 1 67 ? 17.98342 -31.65204 1.37429 1.000 32.92536 67 VAL E O 1
ATOM 9331 N N . GLY E 1 68 ? 19.41848 -30.26240 0.33910 1.000 28.56778 68 GLY E N 1
ATOM 9332 C CA . GLY E 1 68 ? 18.51980 -29.12724 0.44943 1.000 25.43797 68 GLY E CA 1
ATOM 9333 C C . GLY E 1 68 ? 19.15905 -27.91182 1.09712 1.000 22.58352 68 GLY E C 1
ATOM 9334 O O . GLY E 1 68 ? 20.20640 -28.01940 1.73302 1.000 23.54473 68 GLY E O 1
ATOM 9338 N N . ASP E 1 69 ? 18.51071 -26.76382 0.93262 1.000 25.92625 69 ASP E N 1
ATOM 9339 C CA . ASP E 1 69 ? 18.99969 -25.49975 1.47190 1.000 24.40468 69 ASP E CA 1
ATOM 9340 C C . ASP E 1 69 ? 18.95843 -25.57575 2.98752 1.000 26.81713 69 ASP E C 1
ATOM 9341 O O . ASP E 1 69 ? 17.88210 -25.79098 3.55869 1.000 28.94805 69 ASP E O 1
ATOM 9350 N N . PRO E 1 70 ? 20.07795 -25.39253 3.67681 1.000 26.17016 70 PRO E N 1
ATOM 9351 C CA . PRO E 1 70 ? 20.04402 -25.48970 5.14229 1.000 37.06783 70 PRO E CA 1
ATOM 9352 C C . PRO E 1 70 ? 19.08651 -24.52195 5.79998 1.000 36.59391 70 PRO E C 1
ATOM 9353 O O . PRO E 1 70 ? 18.73340 -24.73473 6.96503 1.000 34.05604 70 PRO E O 1
ATOM 9364 N N . ALA E 1 71 ? 18.63246 -23.47810 5.09921 1.000 31.13762 71 ALA E N 1
ATOM 9365 C CA . ALA E 1 71 ? 17.74310 -22.50943 5.72336 1.000 29.41964 71 ALA E CA 1
ATOM 9366 C C . ALA E 1 71 ? 16.27341 -22.88969 5.65642 1.000 33.50102 71 ALA E C 1
ATOM 9367 O O . ALA E 1 71 ? 15.49009 -22.39303 6.47085 1.000 37.69761 71 ALA E O 1
ATOM 9374 N N . THR E 1 72 ? 15.87354 -23.72286 4.69281 1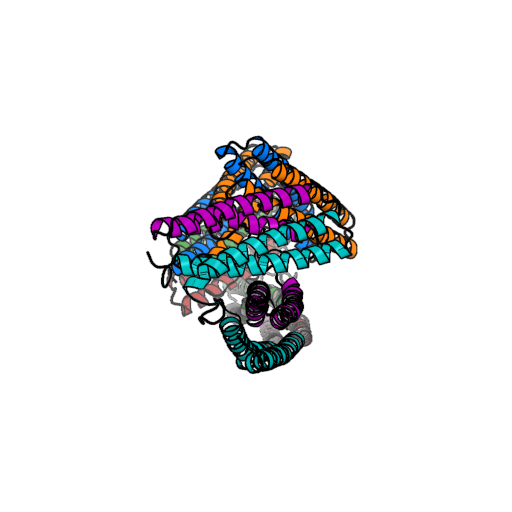.000 29.57640 72 THR E N 1
ATOM 9375 C CA . THR E 1 72 ? 14.45578 -23.98242 4.44560 1.000 29.79895 72 THR E CA 1
ATOM 9376 C C . THR E 1 72 ? 14.12678 -25.44837 4.24707 1.000 28.21310 72 THR E C 1
ATOM 9377 O O . THR E 1 72 ? 12.93820 -25.78499 4.24669 1.000 37.01681 72 THR E O 1
ATOM 9388 N N . GLY E 1 73 ? 15.11315 -26.30118 3.97279 1.000 28.97000 73 GLY E N 1
ATOM 9389 C CA . GLY E 1 73 ? 14.88597 -27.66517 3.54235 1.000 28.19960 73 GLY E CA 1
ATOM 9390 C C . GLY E 1 73 ? 14.45433 -27.83268 2.10105 1.000 33.96807 73 GLY E C 1
ATOM 9391 O O . GLY E 1 73 ? 14.30991 -28.97444 1.64494 1.000 33.99466 73 GLY E O 1
ATOM 9395 N N . LEU E 1 74 ? 14.23773 -26.75487 1.36576 1.000 29.64515 74 LEU E N 1
ATOM 9396 C CA . LEU E 1 74 ? 13.76883 -26.89006 -0.00198 1.000 27.33901 74 LEU E CA 1
ATOM 9397 C C . LEU E 1 74 ? 14.93513 -27.22620 -0.93120 1.000 25.74408 74 LEU E C 1
ATOM 9398 O O . LEU E 1 74 ? 16.10024 -26.98720 -0.60269 1.000 23.71835 74 LEU E O 1
ATOM 9414 N N . PRO E 1 75 ? 14.65514 -27.76758 -2.10797 1.000 24.42934 75 PRO E N 1
ATOM 9415 C CA . PRO E 1 75 ? 15.74636 -28.01674 -3.05580 1.000 23.64170 75 PRO E CA 1
ATOM 9416 C C . PRO E 1 75 ? 16.28504 -26.69470 -3.57883 1.000 27.30626 75 PRO E C 1
ATOM 9417 O O . PRO E 1 75 ? 15.55982 -25.70158 -3.68545 1.000 27.71528 75 PRO E O 1
ATOM 9428 N N . PHE E 1 76 ? 17.57962 -26.67901 -3.89069 1.000 24.41400 76 PHE E N 1
ATOM 9429 C CA . PHE E 1 76 ? 18.17244 -25.49626 -4.50950 1.000 23.95886 76 PHE E CA 1
ATOM 9430 C C . PHE E 1 76 ? 19.07490 -25.92911 -5.65524 1.000 27.75374 76 PHE E C 1
ATOM 9431 O O . PHE E 1 76 ? 19.44682 -27.10342 -5.77757 1.000 25.82930 76 PHE E O 1
ATOM 9448 N N . GLY E 1 77 ? 19.35359 -24.96418 -6.53310 1.000 24.77795 77 GLY E N 1
ATOM 9449 C CA . GLY E 1 77 ? 20.15494 -25.18796 -7.72025 1.000 24.82364 77 GLY E CA 1
ATOM 9450 C C . GLY E 1 77 ? 19.75422 -24.24849 -8.83541 1.000 23.61264 77 GLY E C 1
ATOM 9451 O O . GLY E 1 77 ? 20.52186 -23.34656 -9.19972 1.000 25.54809 77 GLY E O 1
ATOM 9455 N N . THR E 1 78 ? 18.54994 -24.41661 -9.37603 1.000 23.69662 78 THR E N 1
ATOM 9456 C CA . THR E 1 78 ? 18.07468 -23.53049 -10.42831 1.000 22.58555 78 THR E CA 1
ATOM 9457 C C . THR E 1 78 ? 17.63454 -22.19483 -9.82898 1.000 22.40295 78 THR E C 1
ATOM 9458 O O . THR E 1 78 ? 17.30927 -22.09922 -8.64241 1.000 21.74661 78 THR E O 1
ATOM 9469 N N . SER E 1 79 ? 17.59767 -21.15912 -10.66956 1.000 22.57629 79 SER E N 1
ATOM 9470 C CA . SER E 1 79 ? 17.13322 -19.86865 -10.18198 1.000 19.80553 79 SER E CA 1
ATOM 9471 C C . SER E 1 79 ? 15.68789 -19.93562 -9.70286 1.000 20.66571 79 SER E C 1
ATOM 9472 O O . SER E 1 79 ? 15.33041 -19.26807 -8.73785 1.000 21.74729 79 SER E O 1
ATOM 9480 N N . ARG E 1 80 ? 14.84374 -20.75167 -10.34274 1.000 22.70539 80 ARG E N 1
ATOM 9481 C CA . ARG E 1 80 ? 13.46624 -20.85659 -9.86898 1.000 22.04340 80 ARG E CA 1
ATOM 9482 C C . ARG E 1 80 ? 13.42199 -21.44386 -8.46597 1.000 19.97626 80 ARG E C 1
ATOM 9483 O O . ARG E 1 80 ? 12.70729 -20.93908 -7.59354 1.000 22.24207 80 ARG E O 1
ATOM 9504 N N . GLN E 1 81 ? 14.18991 -22.49751 -8.22722 1.000 20.95703 81 GLN E N 1
ATOM 9505 C CA . GLN E 1 81 ? 14.25980 -23.09195 -6.90420 1.000 22.18517 81 GLN E CA 1
ATOM 9506 C C . GLN E 1 81 ? 14.89045 -22.15058 -5.89784 1.000 23.76372 81 GLN E C 1
ATOM 9507 O O . GLN E 1 81 ? 14.46457 -22.09660 -4.73938 1.000 20.99909 81 GLN E O 1
ATOM 9521 N N . ASN E 1 82 ? 15.95701 -21.45948 -6.30434 1.000 22.39870 82 ASN E N 1
ATOM 9522 C CA . ASN E 1 82 ? 16.66420 -20.58693 -5.37362 1.000 19.28271 82 ASN E CA 1
ATOM 9523 C C . ASN E 1 82 ? 15.77129 -19.44441 -4.91802 1.000 18.36651 82 ASN E C 1
ATOM 9524 O O . ASN E 1 82 ? 15.75131 -19.09029 -3.73000 1.000 20.73174 82 ASN E O 1
ATOM 9535 N N . LEU E 1 83 ? 15.03278 -18.84495 -5.84418 1.000 19.14576 83 LEU E N 1
ATOM 9536 C CA . LEU E 1 83 ? 14.08096 -17.80915 -5.47528 1.000 17.97746 83 LEU E CA 1
ATOM 9537 C C . LEU E 1 83 ? 13.01292 -18.34641 -4.53489 1.000 20.31648 83 LEU E C 1
ATOM 9538 O O . LEU E 1 83 ? 12.67271 -17.70812 -3.53555 1.000 19.65891 83 LEU E O 1
ATOM 9554 N N . GLN E 1 84 ? 12.45093 -19.51297 -4.84575 1.000 25.12307 84 GLN E N 1
ATOM 9555 C CA . GLN E 1 84 ? 11.41337 -20.05415 -3.96579 1.000 21.90030 84 GLN E CA 1
ATOM 9556 C C . GLN E 1 84 ? 11.95665 -20.29992 -2.56210 1.000 22.41265 84 GLN E C 1
ATOM 9557 O O . GLN E 1 84 ? 11.27476 -20.00494 -1.56802 1.000 21.41487 84 GLN E O 1
ATOM 9571 N N . SER E 1 85 ? 13.19324 -20.79821 -2.44958 1.000 20.95794 85 SER E N 1
ATOM 9572 C CA . SER E 1 85 ? 13.74633 -21.03259 -1.12158 1.000 20.79540 85 SER E CA 1
ATOM 9573 C C . SER E 1 85 ? 14.02530 -19.71964 -0.39950 1.000 20.12638 85 SER E C 1
ATOM 9574 O O . SER E 1 85 ? 13.72164 -19.57964 0.79056 1.000 19.13534 85 SER E O 1
ATOM 9582 N N . ALA E 1 86 ? 14.61627 -18.74986 -1.09952 1.000 19.72135 86 ALA E N 1
ATOM 9583 C CA . ALA E 1 86 ? 14.84607 -17.44412 -0.48471 1.000 18.97193 86 ALA E CA 1
ATOM 9584 C C . ALA E 1 86 ? 13.54414 -16.83756 0.01396 1.000 20.04785 86 ALA E C 1
ATOM 9585 O O . ALA E 1 86 ? 13.49021 -16.25968 1.10187 1.000 19.98530 86 ALA E O 1
ATOM 9592 N N . ILE E 1 87 ? 12.48756 -16.93610 -0.79102 1.000 19.20957 87 ILE E N 1
ATOM 9593 C CA . ILE E 1 87 ? 11.19866 -16.36986 -0.40152 1.000 20.36692 87 ILE E CA 1
ATOM 9594 C C . ILE E 1 87 ? 10.68099 -17.03922 0.86049 1.000 19.21190 87 ILE E C 1
ATOM 9595 O O . ILE E 1 87 ? 10.19546 -16.37065 1.78641 1.000 19.79116 87 ILE E O 1
ATOM 9611 N N . ALA E 1 88 ? 10.74213 -18.37009 0.90515 1.000 20.63155 88 ALA E N 1
ATOM 9612 C CA . ALA E 1 88 ? 10.25967 -19.08723 2.08538 1.000 20.86247 88 ALA E CA 1
ATOM 9613 C C . ALA E 1 88 ? 11.03880 -18.69304 3.33436 1.000 21.64370 88 ALA E C 1
ATOM 9614 O O . ALA E 1 88 ? 10.45179 -18.42220 4.39096 1.000 19.34327 88 ALA E O 1
ATOM 9621 N N . GLY E 1 89 ? 12.37108 -18.63273 3.23642 1.000 20.32425 89 GLY E N 1
ATOM 9622 C CA . GLY E 1 89 ? 13.13895 -18.26269 4.40740 1.000 19.10700 89 GLY E CA 1
ATOM 9623 C C . GLY E 1 89 ? 12.89477 -16.83143 4.83304 1.000 19.50971 89 GLY E C 1
ATOM 9624 O O . GLY E 1 89 ? 12.75313 -16.54605 6.02538 1.000 19.83095 89 GLY E O 1
ATOM 9628 N N . GLU E 1 90 ? 12.83666 -15.91246 3.86635 1.000 17.49177 90 GLU E N 1
ATOM 9629 C CA . GLU E 1 90 ? 12.58168 -14.51894 4.19879 1.000 16.30993 90 GLU E CA 1
ATOM 9630 C C . GLU E 1 90 ? 11.22316 -14.38231 4.85973 1.000 19.03546 90 GLU E C 1
ATOM 9631 O O . GLU E 1 90 ? 11.04669 -13.59325 5.78783 1.000 19.53191 90 GLU E O 1
ATOM 9643 N N . THR E 1 91 ? 10.24017 -15.14965 4.37577 1.000 18.60383 91 THR E N 1
ATOM 9644 C CA . THR E 1 91 ? 8.89430 -15.05282 4.93633 1.000 18.65016 91 THR E CA 1
ATOM 9645 C C . THR E 1 91 ? 8.88926 -15.47168 6.39958 1.000 19.20682 91 THR E C 1
ATOM 9646 O O . THR E 1 91 ? 8.26479 -14.80640 7.23729 1.000 20.05326 91 THR E O 1
ATOM 9657 N N . HIS E 1 92 ? 9.58391 -16.55841 6.73230 1.000 20.11636 92 HIS E N 1
ATOM 9658 C CA . HIS E 1 92 ? 9.71175 -16.92816 8.13263 1.000 19.11551 92 HIS E CA 1
ATOM 9659 C C . HIS E 1 92 ? 10.40072 -15.82495 8.92313 1.000 21.44541 92 HIS E C 1
ATOM 9660 O O . HIS E 1 92 ? 10.00330 -15.50827 10.04828 1.000 21.41156 92 HIS E O 1
ATOM 9674 N N . GLU E 1 93 ? 11.44475 -15.22177 8.35267 1.000 19.91705 93 GLU E N 1
ATOM 9675 C CA . GLU E 1 93 ? 12.15858 -14.20858 9.11920 1.000 19.17035 93 GLU E CA 1
ATOM 9676 C C . GLU E 1 93 ? 11.27113 -13.03114 9.46064 1.000 19.28584 93 GLU E C 1
ATOM 9677 O O . GLU E 1 93 ? 11.35118 -12.47944 10.56509 1.000 22.46152 93 GLU E O 1
ATOM 9689 N N . TYR E 1 94 ? 10.47299 -12.56683 8.50873 1.000 19.41024 94 TYR E N 1
ATOM 9690 C CA . TYR E 1 94 ? 9.76413 -11.32584 8.74403 1.000 18.85836 94 TYR E CA 1
ATOM 9691 C C . TYR E 1 94 ? 8.44787 -11.51703 9.47305 1.000 21.64958 94 TYR E C 1
ATOM 9692 O O . TYR E 1 94 ? 7.99293 -10.58464 10.13964 1.000 22.72934 94 TYR E O 1
ATOM 9710 N N . THR E 1 95 ? 7.82717 -12.68729 9.35305 1.000 20.55136 95 THR E N 1
ATOM 9711 C CA . THR E 1 95 ? 6.55589 -12.90321 10.02798 1.000 22.70410 95 THR E CA 1
ATOM 9712 C C . THR E 1 95 ? 6.72744 -13.47705 11.42529 1.000 27.58965 95 THR E C 1
ATOM 9713 O O . THR E 1 95 ? 5.90711 -13.18543 12.30301 1.000 30.75266 95 THR E O 1
ATOM 9724 N N . ASP E 1 96 ? 7.77376 -14.27116 11.64766 1.000 22.06666 96 ASP E N 1
ATOM 9725 C CA . ASP E 1 96 ? 7.96545 -15.00007 12.89882 1.000 22.98560 96 ASP E CA 1
ATOM 9726 C C . ASP E 1 96 ? 9.27734 -14.66265 13.59930 1.000 24.44520 96 ASP E C 1
ATOM 9727 O O . ASP E 1 96 ? 9.24228 -14.17939 14.73189 1.000 24.92136 96 ASP E O 1
ATOM 9736 N N . MET E 1 97 ? 10.43403 -14.86036 12.96573 1.000 25.93712 97 MET E N 1
ATOM 9737 C CA . MET E 1 97 ? 11.69788 -14.76852 13.70605 1.000 21.32016 97 MET E CA 1
ATOM 9738 C C . MET E 1 97 ? 11.95158 -13.36608 14.26483 1.000 23.98266 97 MET E C 1
ATOM 9739 O O . MET E 1 97 ? 12.13717 -13.19181 15.47248 1.000 22.66828 97 MET E O 1
ATOM 9753 N N . TYR E 1 98 ? 12.01948 -12.35539 13.40342 1.000 19.18509 98 TYR E N 1
ATOM 9754 C CA . TYR E 1 98 ? 12.40615 -11.04212 13.89793 1.000 22.50609 98 TYR E CA 1
ATOM 9755 C C . TYR E 1 98 ? 11.32976 -10.43943 14.79527 1.000 25.67647 98 TYR E C 1
ATOM 9756 O O . TYR E 1 98 ? 11.67353 -9.82336 15.80791 1.000 23.79598 98 TYR E O 1
ATOM 9774 N N . PRO E 1 99 ? 10.03257 -10.58647 14.49838 1.000 22.44160 99 PRO E N 1
ATOM 9775 C CA . PRO E 1 99 ? 9.04911 -10.05988 15.46843 1.000 25.59865 99 PRO E CA 1
ATOM 9776 C C . PRO E 1 99 ? 9.15081 -10.74067 16.82312 1.000 23.29464 99 PRO E C 1
ATOM 9777 O O . PRO E 1 99 ? 9.00878 -10.08419 17.85998 1.000 23.90316 99 PRO E O 1
ATOM 9788 N N . GLY E 1 100 ? 9.40049 -12.04556 16.83913 1.000 22.64444 100 GLY E N 1
ATOM 9789 C CA . GLY E 1 100 ? 9.59067 -12.73941 18.10184 1.000 24.92989 100 GLY E CA 1
ATOM 9790 C C . GLY E 1 100 ? 10.80676 -12.24890 18.86376 1.000 29.01628 100 GLY E C 1
ATOM 9791 O O . GLY E 1 100 ? 10.78103 -12.13276 20.09126 1.000 26.45915 100 GLY E O 1
ATOM 9795 N N . MET E 1 101 ? 11.90058 -11.97038 18.14816 1.000 23.54393 101 MET E N 1
ATOM 9796 C CA . MET E 1 101 ? 13.09070 -11.45502 18.81481 1.000 23.76395 101 MET E CA 1
ATOM 9797 C C . MET E 1 101 ? 12.86419 -10.05578 19.36215 1.000 24.16319 101 MET E C 1
ATOM 9798 O O . MET E 1 101 ? 13.39541 -9.70887 20.42733 1.000 25.56720 101 MET E O 1
ATOM 9812 N N . ALA E 1 102 ? 12.11435 -9.22460 18.63243 1.000 21.53530 102 ALA E N 1
ATOM 9813 C CA . ALA E 1 102 ? 11.82345 -7.87997 19.09605 1.000 23.48193 102 ALA E CA 1
ATOM 9814 C C . ALA E 1 102 ? 10.99781 -7.91634 20.37149 1.000 25.34018 102 ALA E C 1
ATOM 9815 O O . ALA E 1 102 ? 11.24705 -7.14256 21.29534 1.000 26.50524 102 ALA E O 1
ATOM 9822 N N . LYS E 1 103 ? 9.98997 -8.79104 20.42712 1.000 27.20640 103 LYS E N 1
ATOM 9823 C CA . LYS E 1 103 ? 9.16737 -8.87970 21.63218 1.000 28.19334 103 LYS E CA 1
ATOM 9824 C C . LYS E 1 103 ? 10.01195 -9.27753 22.84301 1.000 29.22252 103 LYS E C 1
ATOM 9825 O O . LYS E 1 103 ? 9.91555 -8.66631 23.91160 1.000 30.92946 103 LYS E O 1
ATOM 9844 N N . THR E 1 104 ? 10.83743 -10.31410 22.69780 1.000 31.07774 104 THR E N 1
ATOM 9845 C CA . THR E 1 104 ? 11.72739 -10.71356 23.78830 1.000 30.24387 104 THR E CA 1
ATOM 9846 C C . THR E 1 104 ? 12.63706 -9.56918 24.20516 1.000 30.88106 104 THR E C 1
ATOM 9847 O O . THR E 1 104 ? 12.84748 -9.33901 25.40010 1.000 30.94099 104 THR E O 1
ATOM 9858 N N . ALA E 1 105 ? 13.17308 -8.82562 23.23940 1.000 27.22574 105 ALA E N 1
ATOM 9859 C CA . ALA E 1 105 ? 14.07758 -7.73259 23.58666 1.000 25.32156 105 ALA E CA 1
ATOM 9860 C C . ALA E 1 105 ? 13.34088 -6.65038 24.36824 1.000 29.91895 105 ALA E C 1
ATOM 9861 O O . ALA E 1 105 ? 13.85962 -6.12136 25.35646 1.000 29.93424 105 ALA E O 1
ATOM 9868 N N . ARG E 1 106 ? 12.12981 -6.30640 23.93791 1.000 29.60928 106 ARG E N 1
ATOM 9869 C CA . ARG E 1 106 ? 11.37074 -5.28485 24.64433 1.000 33.30766 106 ARG E CA 1
ATOM 9870 C C . ARG E 1 106 ? 11.00826 -5.74665 26.04853 1.000 32.62967 106 ARG E C 1
ATOM 9871 O O . ARG E 1 106 ? 11.14470 -4.98157 27.01145 1.000 35.51893 106 ARG E O 1
ATOM 9892 N N . ASP E 1 107 ? 10.58702 -7.00480 26.18391 1.000 31.42130 107 ASP E N 1
ATOM 9893 C CA . ASP E 1 107 ? 10.22186 -7.54441 27.49012 1.000 34.74111 107 ASP E CA 1
ATOM 9894 C C . ASP E 1 107 ? 11.41990 -7.59600 28.42830 1.000 41.26877 107 ASP E C 1
ATOM 9895 O O . ASP E 1 107 ? 11.27121 -7.40830 29.64197 1.000 36.57599 107 ASP E O 1
ATOM 9904 N N . GLU E 1 108 ? 12.61425 -7.87269 27.88875 1.000 31.95307 108 GLU E N 1
ATOM 9905 C CA . GLU E 1 108 ? 13.82751 -7.89986 28.69766 1.000 31.46383 108 GLU E CA 1
ATOM 9906 C C . GLU E 1 108 ? 14.39668 -6.51690 28.96773 1.000 32.40199 108 GLU E C 1
ATOM 9907 O O . GLU E 1 108 ? 15.36928 -6.41210 29.72565 1.000 34.72092 108 GLU E O 1
ATOM 9919 N N . GLY E 1 109 ? 13.84165 -5.46735 28.36697 1.000 30.12820 109 GLY E N 1
ATOM 9920 C CA . GLY E 1 109 ? 14.28285 -4.11001 28.61278 1.000 29.47518 109 GLY E CA 1
ATOM 9921 C C . GLY E 1 109 ? 15.28556 -3.53131 27.64053 1.000 27.85468 109 GLY E C 1
ATOM 9922 O O . GLY E 1 109 ? 15.87913 -2.49161 27.93896 1.000 32.89402 109 GLY E O 1
ATOM 9926 N N . PHE E 1 110 ? 15.50643 -4.17047 26.49172 1.000 30.02765 110 PHE E N 1
ATOM 9927 C CA . PHE E 1 110 ? 16.42394 -3.64731 25.48667 1.000 28.71467 110 PHE E CA 1
ATOM 9928 C C . PHE E 1 110 ? 15.59725 -2.98883 24.38578 1.000 30.91506 110 PHE E C 1
ATOM 9929 O O . PHE E 1 110 ? 15.35476 -3.56909 23.32725 1.000 29.83203 110 PHE E O 1
ATOM 9946 N N . GLU E 1 111 ? 15.18341 -1.74449 24.63239 1.000 30.44420 111 GLU E N 1
ATOM 9947 C CA . GLU E 1 111 ? 14.28576 -1.07232 23.69663 1.000 30.59211 111 GLU E CA 1
ATOM 9948 C C . GLU E 1 111 ? 14.96873 -0.79343 22.35855 1.000 31.76701 111 GLU E C 1
ATOM 9949 O O . GLU E 1 111 ? 14.35797 -0.96798 21.30049 1.000 27.35592 111 GLU E O 1
ATOM 9961 N N . GLU E 1 112 ? 16.22631 -0.34384 22.37800 1.000 27.81702 112 GLU E N 1
ATOM 9962 C CA . GLU E 1 112 ? 16.91209 -0.06394 21.12068 1.000 26.21849 112 GLU E CA 1
ATOM 9963 C C . GLU E 1 112 ? 17.08376 -1.33043 20.28306 1.000 24.77534 112 GLU E C 1
ATOM 9964 O O . GLU E 1 112 ? 16.92784 -1.29727 19.05865 1.000 26.22195 112 GLU E O 1
ATOM 9976 N N . ILE E 1 113 ? 17.41140 -2.44999 20.92236 1.000 24.13557 113 ILE E N 1
ATOM 9977 C CA . ILE E 1 113 ? 17.59339 -3.69400 20.17144 1.000 22.84093 113 ILE E CA 1
ATOM 9978 C C . ILE E 1 113 ? 16.25275 -4.20943 19.67125 1.000 24.01114 113 ILE E C 1
ATOM 9979 O O . ILE E 1 113 ? 16.16296 -4.78342 18.57642 1.000 23.33529 113 ILE E O 1
ATOM 9995 N N . ALA E 1 114 ? 15.19239 -4.01061 20.45496 1.000 23.80951 114 ALA E N 1
ATOM 9996 C CA . ALA E 1 114 ? 13.85203 -4.31968 19.96809 1.000 24.83501 114 ALA E CA 1
ATOM 9997 C C . ALA E 1 114 ? 13.54821 -3.54805 18.69390 1.000 22.07202 114 ALA E C 1
ATOM 9998 O O . ALA E 1 114 ? 13.03636 -4.11491 17.72016 1.000 24.67048 114 ALA E O 1
ATOM 10005 N N . ASN E 1 115 ? 13.81326 -2.24283 18.69487 1.000 23.85258 115 ASN E N 1
ATOM 10006 C CA . ASN E 1 115 ? 13.56975 -1.43446 17.50327 1.000 22.66005 115 ASN E CA 1
ATOM 10007 C C . ASN E 1 115 ? 14.42804 -1.91170 16.33271 1.000 25.58441 115 ASN E C 1
ATOM 10008 O O . ASN E 1 115 ? 14.00003 -1.85038 15.17778 1.000 23.32521 115 ASN E O 1
ATOM 10019 N N . TRP E 1 116 ? 15.63748 -2.38830 16.61402 1.000 22.39373 116 TRP E N 1
ATOM 10020 C CA . TRP E 1 116 ? 16.50123 -2.91874 15.56317 1.000 22.29063 116 TRP E CA 1
ATOM 10021 C C . TRP E 1 116 ? 15.87711 -4.16302 14.95151 1.000 23.00035 116 TRP E C 1
ATOM 10022 O O . TRP E 1 116 ? 15.75887 -4.27351 13.72442 1.000 21.05850 116 TRP E O 1
ATOM 10043 N N . PHE E 1 117 ? 15.42067 -5.08382 15.79811 1.000 19.74411 117 PHE E N 1
ATOM 10044 C CA . PHE E 1 117 ? 14.79171 -6.29016 15.28954 1.000 19.64318 117 PHE E CA 1
ATOM 10045 C C . PHE E 1 117 ? 13.53014 -5.95323 14.49661 1.000 21.04722 117 PHE E C 1
ATOM 10046 O O . PHE E 1 117 ? 13.24347 -6.61436 13.49690 1.000 20.17436 117 PHE E O 1
ATOM 10063 N N . GLU E 1 118 ? 12.78804 -4.91580 14.90244 1.000 21.23130 118 GLU E N 1
ATOM 10064 C CA . GLU E 1 118 ? 11.60960 -4.49453 14.13977 1.000 24.23779 118 GLU E CA 1
ATOM 10065 C C . GLU E 1 118 ? 11.99821 -3.89663 12.80075 1.000 21.98473 118 GLU E C 1
ATOM 10066 O O . GLU E 1 118 ? 11.33536 -4.15575 11.79389 1.000 22.48280 118 GLU E O 1
ATOM 10078 N N . THR E 1 119 ? 13.08169 -3.11840 12.76089 1.000 19.72963 119 THR E N 1
ATOM 10079 C CA . THR E 1 119 ? 13.60513 -2.62967 11.48659 1.000 19.56395 119 THR E CA 1
ATOM 10080 C C . THR E 1 119 ? 13.97004 -3.78528 10.56445 1.000 19.66663 119 THR E C 1
ATOM 10081 O O . THR E 1 119 ? 13.70518 -3.74205 9.35634 1.000 20.75409 119 THR E O 1
ATOM 10092 N N . LEU E 1 120 ? 14.57393 -4.83043 11.11640 1.000 20.31854 120 LEU E N 1
ATOM 10093 C CA . LEU E 1 120 ? 14.97233 -5.96190 10.29758 1.000 17.53466 120 LEU E CA 1
ATOM 10094 C C . LEU E 1 120 ? 13.76997 -6.78027 9.84475 1.000 18.41955 120 LEU E C 1
ATOM 10095 O O . LEU E 1 120 ? 13.75918 -7.28677 8.73170 1.000 18.42755 120 LEU E O 1
ATOM 10111 N N . ALA E 1 121 ? 12.73630 -6.88184 10.66458 1.000 18.37730 121 ALA E N 1
ATOM 10112 C CA . ALA E 1 121 ? 11.52209 -7.53465 10.18621 1.000 18.70826 121 ALA E CA 1
ATOM 10113 C C . ALA E 1 121 ? 10.94682 -6.80726 8.97580 1.000 18.85424 121 ALA E C 1
ATOM 10114 O O . ALA E 1 121 ? 10.54311 -7.43980 7.99544 1.000 19.74293 121 ALA E O 1
ATOM 10121 N N . LYS E 1 122 ? 10.88333 -5.48390 9.02591 1.000 18.36870 122 LYS E N 1
ATOM 10122 C CA . LYS E 1 122 ? 10.41106 -4.72859 7.87229 1.000 19.46238 122 LYS E CA 1
ATOM 10123 C C . LYS E 1 122 ? 11.34609 -4.91859 6.67861 1.000 21.27841 122 LYS E C 1
ATOM 10124 O O . LYS E 1 122 ? 10.90046 -5.03862 5.52461 1.000 20.35364 122 LYS E O 1
ATOM 10143 N N . ALA E 1 123 ? 12.64663 -4.95704 6.93892 1.000 19.40864 123 ALA E N 1
ATOM 10144 C CA . ALA E 1 123 ? 13.60306 -5.14834 5.85245 1.000 18.75517 123 ALA E CA 1
ATOM 10145 C C . ALA E 1 123 ? 13.41778 -6.50221 5.18278 1.000 17.58894 123 ALA E C 1
ATOM 10146 O O . ALA E 1 123 ? 13.43846 -6.61218 3.95101 1.000 18.72583 123 ALA E O 1
ATOM 10153 N N . GLU E 1 124 ? 13.28451 -7.55974 5.98279 1.000 17.65575 124 GLU E N 1
ATOM 10154 C CA . GLU E 1 124 ? 13.14306 -8.89025 5.40562 1.000 18.93151 124 GLU E CA 1
ATOM 10155 C C . GLU E 1 124 ? 11.81396 -9.02710 4.66916 1.000 19.51613 124 GLU E C 1
ATOM 10156 O O . GLU E 1 124 ? 11.72774 -9.77410 3.68891 1.000 18.62013 124 GLU E O 1
ATOM 10168 N N . ARG E 1 125 ? 10.79224 -8.28401 5.09258 1.000 19.65895 125 ARG E N 1
ATOM 10169 C CA . ARG E 1 125 ? 9.54347 -8.27550 4.32488 1.000 22.52600 125 ARG E CA 1
ATOM 10170 C C . ARG E 1 125 ? 9.77567 -7.67827 2.94415 1.000 20.73090 125 ARG E C 1
ATOM 10171 O O . ARG E 1 125 ? 9.30262 -8.21042 1.93390 1.000 19.96210 125 ARG E O 1
ATOM 10192 N N . SER E 1 126 ? 10.53423 -6.58640 2.87918 1.000 19.58097 126 SER E N 1
ATOM 10193 C CA . SER E 1 126 ? 10.88815 -6.00525 1.59197 1.000 21.20397 126 SER E CA 1
ATOM 10194 C C . SER E 1 126 ? 11.66008 -6.99801 0.73166 1.000 18.50205 126 SER E C 1
ATOM 10195 O O . SER E 1 126 ? 11.38645 -7.12379 -0.46584 1.000 20.32056 126 SER E O 1
ATOM 10203 N N . HIS E 1 127 ? 12.62584 -7.71983 1.31875 1.000 17.88337 127 HIS E N 1
ATOM 10204 C CA . HIS E 1 127 ? 13.35184 -8.72136 0.54594 1.000 18.19935 127 HIS E CA 1
ATOM 10205 C C . HIS E 1 127 ? 12.41096 -9.79700 0.00981 1.000 19.47212 127 HIS E C 1
ATOM 10206 O O . HIS E 1 127 ? 12.53970 -10.23130 -1.13969 1.000 19.85833 127 HIS E O 1
ATOM 10220 N N . ALA E 1 128 ? 11.50143 -10.27242 0.85530 1.000 18.67351 128 ALA E N 1
ATOM 10221 C CA . ALA E 1 128 ? 10.56969 -11.32219 0.44047 1.000 21.66591 128 ALA E CA 1
ATOM 10222 C C . ALA E 1 128 ? 9.70966 -10.85706 -0.72190 1.000 18.64575 128 ALA E C 1
ATOM 10223 O O . ALA E 1 128 ? 9.51136 -11.59413 -1.69694 1.000 19.54090 128 ALA E O 1
ATOM 10230 N N . ASN E 1 129 ? 9.20261 -9.63231 -0.64049 1.000 20.10968 129 ASN E N 1
ATOM 10231 C CA . ASN E 1 129 ? 8.32635 -9.10149 -1.67907 1.000 20.16910 129 ASN E CA 1
ATOM 10232 C C . ASN E 1 129 ? 9.09310 -8.87870 -2.96984 1.000 23.86979 129 ASN E C 1
ATOM 10233 O O . ASN E 1 129 ? 8.56645 -9.10199 -4.06331 1.000 19.85678 129 ASN E O 1
ATOM 10244 N N . ARG E 1 130 ? 10.34185 -8.42843 -2.87152 1.000 20.88037 130 ARG E N 1
ATOM 10245 C CA . ARG E 1 130 ? 11.12113 -8.18481 -4.08085 1.000 20.07475 130 ARG E CA 1
ATOM 10246 C C . ARG E 1 130 ? 11.49865 -9.49117 -4.76795 1.000 17.75015 130 ARG E C 1
ATOM 10247 O O . ARG E 1 130 ? 11.42868 -9.58710 -6.00056 1.000 20.43687 130 ARG E O 1
ATOM 10268 N N . TYR E 1 131 ? 11.85921 -10.51663 -3.99341 1.000 17.66008 131 TYR E N 1
ATOM 10269 C CA . TYR E 1 131 ? 12.12923 -11.82449 -4.57545 1.000 17.97111 131 TYR E CA 1
ATOM 10270 C C . TYR E 1 131 ? 10.86851 -12.41536 -5.20263 1.000 22.05882 131 TYR E C 1
ATOM 10271 O O . TYR E 1 131 ? 10.93850 -13.10435 -6.22760 1.000 21.15479 131 TYR E O 1
ATOM 10289 N N . THR E 1 132 ? 9.71645 -12.18676 -4.57688 1.000 21.20636 132 THR E N 1
ATOM 10290 C CA . THR E 1 132 ? 8.45858 -12.67422 -5.14583 1.000 20.88483 132 THR E CA 1
ATOM 10291 C C . THR E 1 132 ? 8.18991 -12.03081 -6.50187 1.000 19.96364 132 THR E C 1
ATOM 10292 O O . THR E 1 132 ? 7.79496 -12.71163 -7.46157 1.000 22.22287 132 THR E O 1
ATOM 10303 N N . LYS E 1 133 ? 8.36891 -10.71454 -6.59266 1.000 20.34964 133 LYS E N 1
ATOM 10304 C CA . LYS E 1 133 ? 8.25392 -10.03612 -7.87682 1.000 18.67474 133 LYS E CA 1
ATOM 10305 C C . LYS E 1 133 ? 9.21921 -10.63030 -8.89516 1.000 22.16665 133 LYS E C 1
ATOM 10306 O O . LYS E 1 133 ? 8.87186 -10.79186 -10.07054 1.000 22.57666 133 LYS E O 1
ATOM 10325 N N . ALA E 1 134 ? 10.44185 -10.96537 -8.46899 1.000 20.62313 134 ALA E N 1
ATOM 10326 C CA . ALA E 1 134 ? 11.39662 -11.53074 -9.41210 1.000 20.51322 134 ALA E CA 1
ATOM 10327 C C . ALA E 1 134 ? 10.93486 -12.89993 -9.89702 1.000 23.14771 134 ALA E C 1
ATOM 10328 O O . ALA E 1 134 ? 11.06923 -13.21986 -11.08228 1.000 22.67837 134 ALA E O 1
ATOM 10335 N N . LEU E 1 135 ? 10.40786 -13.72346 -8.98550 1.000 22.46111 135 LEU E N 1
ATOM 10336 C CA . LEU E 1 135 ? 9.92802 -15.04772 -9.37409 1.000 22.19010 135 LEU E CA 1
ATOM 10337 C C . LEU E 1 135 ? 8.79760 -14.93912 -10.38920 1.000 23.08341 135 LEU E C 1
ATOM 10338 O O . LEU E 1 135 ? 8.75621 -15.70419 -11.36249 1.000 23.06499 135 LEU E O 1
ATOM 10354 N N . ASP E 1 136 ? 7.90016 -13.97099 -10.20402 1.000 22.35019 136 ASP E N 1
ATOM 10355 C CA . ASP E 1 136 ? 6.79628 -13.80141 -11.14771 1.000 22.48183 136 ASP E CA 1
ATOM 10356 C C . ASP E 1 136 ? 7.30051 -13.41646 -12.53519 1.000 28.69467 136 ASP E C 1
ATOM 10357 O O . ASP E 1 136 ? 6.72905 -13.83279 -13.54591 1.000 24.85985 136 ASP E O 1
ATOM 10366 N N . GLY E 1 137 ? 8.36930 -12.62486 -12.61046 1.000 25.55692 137 GLY E N 1
ATOM 10367 C CA . GLY E 1 137 ? 8.91202 -12.25529 -13.90065 1.000 22.18549 137 GLY E CA 1
ATOM 10368 C C . GLY E 1 137 ? 9.91403 -13.22705 -14.49994 1.000 22.28090 137 GLY E C 1
ATOM 10369 O O . GLY E 1 137 ? 10.37546 -13.01022 -15.62073 1.000 27.59493 137 GLY E O 1
ATOM 10373 N N . LEU E 1 138 ? 10.25735 -14.30332 -13.80599 1.000 23.28421 138 LEU E N 1
ATOM 10374 C CA . LEU E 1 138 ? 11.26600 -15.23400 -14.28819 1.000 24.95813 138 LEU E CA 1
ATOM 10375 C C . LEU E 1 138 ? 10.77711 -15.96751 -15.53059 1.000 33.72697 138 LEU E C 1
ATOM 10376 O O . LEU E 1 138 ? 9.66746 -16.50396 -15.55175 1.000 27.70814 138 LEU E O 1
ATOM 10392 N N . VAL E 1 139 ? 11.60954 -15.99332 -16.56562 1.000 29.11081 139 VAL E N 1
ATOM 10393 C CA . VAL E 1 139 ? 11.36465 -16.80924 -17.75121 1.000 31.89235 139 VAL E CA 1
ATOM 10394 C C . VAL E 1 139 ? 12.51348 -17.81029 -17.86221 1.000 29.76491 139 VAL E C 1
ATOM 10395 O O . VAL E 1 139 ? 13.67035 -17.42604 -18.07092 1.000 27.83878 139 VAL E O 1
ATOM 10408 N N . ASP E 1 140 ? 12.20637 -19.08847 -17.69966 1.000 30.02623 140 ASP E N 1
AT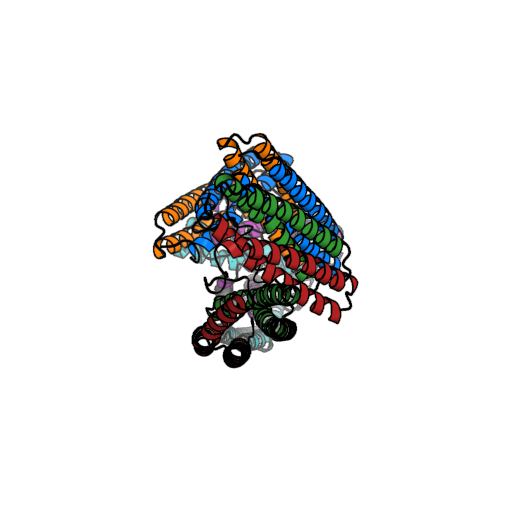OM 10409 C CA . ASP E 1 140 ? 13.23029 -20.11011 -17.75957 1.000 26.65018 140 ASP E CA 1
ATOM 10410 C C . ASP E 1 140 ? 12.71384 -21.30398 -18.55726 1.000 35.73762 140 ASP E C 1
ATOM 10411 O O . ASP E 1 140 ? 13.29468 -22.38555 -18.52025 1.000 37.92670 140 ASP E O 1
ATOM 10421 N N . ALA F 1 2 ? 18.97129 -3.14090 32.17996 1.000 40.52205 2 ALA F N 1
ATOM 10422 C CA . ALA F 1 2 ? 19.14015 -4.48667 31.64274 1.000 40.37224 2 ALA F CA 1
ATOM 10423 C C . ALA F 1 2 ? 20.52218 -4.61720 31.01123 1.000 30.87577 2 ALA F C 1
ATOM 10424 O O . ALA F 1 2 ? 20.98137 -3.71172 30.31287 1.000 36.80596 2 ALA F O 1
ATOM 10430 N N . GLN F 1 3 ? 21.18418 -5.73920 31.25649 1.000 39.06829 3 GLN F N 1
ATOM 10431 C CA . GLN F 1 3 ? 22.50460 -5.99428 30.70243 1.000 40.70526 3 GLN F CA 1
ATOM 10432 C C . GLN F 1 3 ? 22.42280 -7.14216 29.70835 1.000 34.77541 3 GLN F C 1
ATOM 10433 O O . GLN F 1 3 ? 21.77170 -8.15666 29.96271 1.000 32.06415 3 GLN F O 1
ATOM 10447 N N . LEU F 1 4 ? 23.11541 -6.98670 28.58798 1.000 31.12566 4 LEU F N 1
ATOM 10448 C CA . LEU F 1 4 ? 22.96432 -7.94535 27.49915 1.000 28.66386 4 LEU F CA 1
ATOM 10449 C C . LEU F 1 4 ? 23.47277 -9.33016 27.88578 1.000 31.35457 4 LEU F C 1
ATOM 10450 O O . LEU F 1 4 ? 22.86197 -10.34218 27.52209 1.000 29.68950 4 LEU F O 1
ATOM 10466 N N . LYS F 1 5 ? 24.58843 -9.40487 28.61277 1.000 29.94952 5 LYS F N 1
ATOM 10467 C CA . LYS F 1 5 ? 25.19480 -10.69240 28.91272 1.000 32.55222 5 LYS F CA 1
ATOM 10468 C C . LYS F 1 5 ? 24.24143 -11.55098 29.72034 1.000 29.88252 5 LYS F C 1
ATOM 10469 O O . LYS F 1 5 ? 23.71110 -11.10995 30.74384 1.000 31.49051 5 LYS F O 1
ATOM 10488 N N . GLY F 1 6 ? 24.05055 -12.78968 29.26677 1.000 30.60616 6 GLY F N 1
ATOM 10489 C CA . GLY F 1 6 ? 23.16547 -13.73369 29.90497 1.000 33.04996 6 GLY F CA 1
ATOM 10490 C C . GLY F 1 6 ? 21.72578 -13.69528 29.43424 1.000 31.77730 6 GLY F C 1
ATOM 10491 O O . GLY F 1 6 ? 20.95495 -14.58632 29.79388 1.000 34.46554 6 GLY F O 1
ATOM 10495 N N . SER F 1 7 ? 21.34114 -12.70973 28.63273 1.000 31.39470 7 SER F N 1
ATOM 10496 C CA . SER F 1 7 ? 19.93453 -12.52797 28.31086 1.000 28.69132 7 SER F CA 1
ATOM 10497 C C . SER F 1 7 ? 19.51088 -13.42508 27.15435 1.000 29.52349 7 SER F C 1
ATOM 10498 O O . SER F 1 7 ? 20.32867 -13.96709 26.40519 1.000 29.07868 7 SER F O 1
ATOM 10506 N N . LYS F 1 8 ? 18.19691 -13.56541 26.99750 1.000 29.42743 8 LYS F N 1
ATOM 10507 C CA . LYS F 1 8 ? 17.70309 -14.23002 25.79874 1.000 35.59637 8 LYS F CA 1
ATOM 10508 C C . LYS F 1 8 ? 18.02605 -1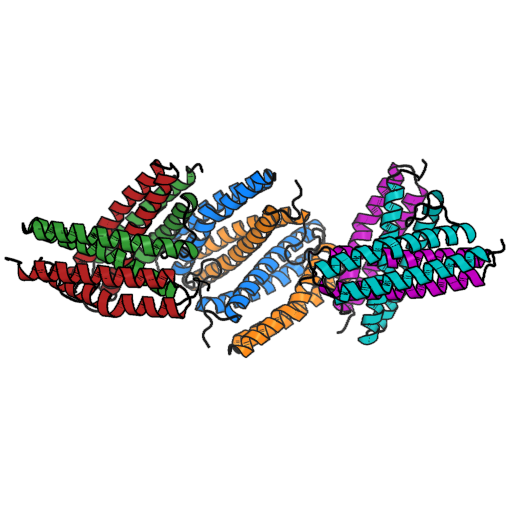3.40534 24.55755 1.000 26.63242 8 LYS F C 1
ATOM 10509 O O . LYS F 1 8 ? 18.26932 -13.97369 23.48848 1.000 27.84740 8 LYS F O 1
ATOM 10528 N N . THR F 1 9 ? 18.04039 -12.07806 24.69237 1.000 25.50593 9 THR F N 1
ATOM 10529 C CA . THR F 1 9 ? 18.34873 -11.21096 23.56244 1.000 23.84349 9 THR F CA 1
ATOM 10530 C C . THR F 1 9 ? 19.77329 -11.42410 23.07584 1.000 26.85884 9 THR F C 1
ATOM 10531 O O . THR F 1 9 ? 20.02663 -11.33263 21.87499 1.000 24.10221 9 THR F O 1
ATOM 10542 N N . GLU F 1 10 ? 20.71080 -11.72028 23.98086 1.000 25.00197 10 GLU F N 1
ATOM 10543 C CA . GLU F 1 10 ? 22.06083 -12.08177 23.54666 1.000 26.37725 10 GLU F CA 1
ATOM 10544 C C . GLU F 1 10 ? 22.02670 -13.31936 22.65448 1.000 25.34714 10 GLU F C 1
ATOM 10545 O O . GLU F 1 10 ? 22.65828 -13.35743 21.58960 1.000 23.62689 10 GLU F O 1
ATOM 10557 N N . GLU F 1 11 ? 21.29288 -14.34891 23.06797 1.000 25.14618 11 GLU F N 1
ATOM 10558 C CA . GLU F 1 11 ? 21.23188 -15.55640 22.25705 1.000 28.13483 11 GLU F CA 1
ATOM 10559 C C . GLU F 1 11 ? 20.55103 -15.28782 20.92197 1.000 26.06114 11 GLU F C 1
ATOM 10560 O O . GLU F 1 11 ? 20.94417 -15.84883 19.89180 1.000 25.38022 11 GLU F O 1
ATOM 10572 N N . ASN F 1 12 ? 19.53046 -14.43306 20.91926 1.000 24.58988 12 ASN F N 1
ATOM 10573 C CA . ASN F 1 12 ? 18.86887 -14.11425 19.66032 1.000 20.73390 12 ASN F CA 1
ATOM 10574 C C . ASN F 1 12 ? 19.80586 -13.36518 18.71688 1.000 23.66775 12 ASN F C 1
ATOM 10575 O O . ASN F 1 12 ? 19.78223 -13.60092 17.50740 1.000 21.96324 12 ASN F O 1
ATOM 10586 N N . LEU F 1 13 ? 20.61854 -12.44831 19.24133 1.000 21.13461 13 LEU F N 1
ATOM 10587 C CA . LEU F 1 13 ? 21.57467 -11.75776 18.38300 1.000 20.74623 13 LEU F CA 1
ATOM 10588 C C . LEU F 1 13 ? 22.57346 -12.73647 17.76863 1.000 20.92481 13 LEU F C 1
ATOM 10589 O O . LEU F 1 13 ? 22.96741 -12.58889 16.60774 1.000 22.39527 13 LEU F O 1
ATOM 10605 N N . LYS F 1 14 ? 23.01623 -13.72134 18.53593 1.000 20.47557 14 LYS F N 1
ATOM 10606 C CA . LYS F 1 14 ? 23.95656 -14.70513 18.01052 1.000 21.33419 14 LYS F CA 1
ATOM 10607 C C . LYS F 1 14 ? 23.30447 -15.55897 16.92940 1.000 21.67624 14 LYS F C 1
ATOM 10608 O O . LYS F 1 14 ? 23.90783 -15.80283 15.87848 1.000 22.80770 14 LYS F O 1
ATOM 10627 N N . TYR F 1 15 ? 22.06456 -16.00694 17.16548 1.000 22.22061 15 TYR F N 1
ATOM 10628 C CA . TYR F 1 15 ? 21.34222 -16.79458 16.17051 1.000 22.85624 15 TYR F CA 1
ATOM 10629 C C . TYR F 1 15 ? 21.08184 -15.97362 14.91565 1.000 18.69500 15 TYR F C 1
ATOM 10630 O O . TYR F 1 15 ? 21.30277 -16.44308 13.79377 1.000 21.56120 15 TYR F O 1
ATOM 10648 N N . ALA F 1 16 ? 20.62998 -14.73229 15.09159 1.000 21.52862 16 ALA F N 1
ATOM 10649 C CA . ALA F 1 16 ? 20.37177 -13.87530 13.93834 1.000 20.85278 16 ALA F CA 1
ATOM 10650 C C . ALA F 1 16 ? 21.66286 -13.53840 13.20502 1.000 20.63542 16 ALA F C 1
ATOM 10651 O O . ALA F 1 16 ? 21.67403 -13.43784 11.97492 1.000 18.59420 16 ALA F O 1
ATOM 10658 N N . PHE F 1 17 ? 22.75781 -13.34572 13.93560 1.000 21.71709 17 PHE F N 1
ATOM 10659 C CA . PHE F 1 17 ? 24.02626 -13.10798 13.24950 1.000 20.63394 17 PHE F CA 1
ATOM 10660 C C . PHE F 1 17 ? 24.40302 -14.30242 12.38296 1.000 18.95334 17 PHE F C 1
ATOM 10661 O O . PHE F 1 17 ? 24.85228 -14.14360 11.23831 1.000 19.37698 17 PHE F O 1
ATOM 10678 N N . ALA F 1 18 ? 24.26245 -15.50865 12.92392 1.000 19.85873 18 ALA F N 1
ATOM 10679 C CA . ALA F 1 18 ? 24.56008 -16.70373 12.14294 1.000 20.50931 18 ALA F CA 1
ATOM 10680 C C . ALA F 1 18 ? 23.64767 -16.80735 10.92869 1.000 20.01581 18 ALA F C 1
ATOM 10681 O O . ALA F 1 18 ? 24.07926 -17.21418 9.83804 1.000 21.96070 18 ALA F O 1
ATOM 10688 N N . GLY F 1 19 ? 22.37480 -16.48044 11.10036 1.000 21.12691 19 GLY F N 1
ATOM 10689 C CA . GLY F 1 19 ? 21.45242 -16.54948 9.98313 1.000 19.24199 19 GLY F CA 1
ATOM 10690 C C . GLY F 1 19 ? 21.74110 -15.52315 8.90880 1.000 20.04417 19 GLY F C 1
ATOM 10691 O O . GLY F 1 19 ? 21.70587 -15.84065 7.71635 1.000 18.88642 19 GLY F O 1
ATOM 10695 N N . GLU F 1 20 ? 22.01621 -14.26530 9.30692 1.000 19.09162 20 GLU F N 1
ATOM 10696 C CA . GLU F 1 20 ? 22.30602 -13.24554 8.29809 1.000 18.86081 20 GLU F CA 1
ATOM 10697 C C . GLU F 1 20 ? 23.61244 -13.55241 7.57425 1.000 17.70174 20 GLU F C 1
ATOM 10698 O O . GLU F 1 20 ? 23.74825 -13.28448 6.37212 1.000 18.22638 20 GLU F O 1
ATOM 10710 N N . SER F 1 21 ? 24.58143 -14.08305 8.29791 1.000 17.41759 21 SER F N 1
ATOM 10711 C CA . SER F 1 21 ? 25.85007 -14.44551 7.67485 1.000 17.28069 21 SER F CA 1
ATOM 10712 C C . SER F 1 21 ? 25.61246 -15.49791 6.60700 1.000 18.10506 21 SER F C 1
ATOM 10713 O O . SER F 1 21 ? 26.11537 -15.39744 5.47780 1.000 20.75713 21 SER F O 1
ATOM 10721 N N . GLN F 1 22 ? 24.82986 -16.52399 6.94921 1.000 17.33889 22 GLN F N 1
ATOM 10722 C CA . GLN F 1 22 ? 24.54275 -17.57775 5.99210 1.000 18.28103 22 GLN F CA 1
ATOM 10723 C C . GLN F 1 22 ? 23.69810 -17.06108 4.84008 1.000 18.18712 22 GLN F C 1
ATOM 10724 O O . GLN F 1 22 ? 23.85376 -17.51309 3.70172 1.000 19.17634 22 GLN F O 1
ATOM 10738 N N . ALA F 1 23 ? 22.77501 -16.13163 5.11007 1.000 17.00503 23 ALA F N 1
ATOM 10739 C CA . ALA F 1 23 ? 21.98125 -15.57345 4.02500 1.000 17.36742 23 ALA F CA 1
ATOM 10740 C C . ALA F 1 23 ? 22.85567 -14.91515 2.96870 1.000 17.57641 23 ALA F C 1
ATOM 10741 O O . ALA F 1 23 ? 22.61770 -15.08193 1.77052 1.000 17.34328 23 ALA F O 1
ATOM 10748 N N . ASN F 1 24 ? 23.84885 -14.14067 3.38569 1.000 18.11309 24 ASN F N 1
ATOM 10749 C CA . ASN F 1 24 ? 24.72495 -13.51410 2.39895 1.000 17.00154 24 ASN F CA 1
ATOM 10750 C C . ASN F 1 24 ? 25.44814 -14.57211 1.57011 1.000 16.89268 24 ASN F C 1
ATOM 10751 O O . ASN F 1 24 ? 25.50943 -14.48002 0.33802 1.000 17.95592 24 ASN F O 1
ATOM 10762 N N . ARG F 1 25 ? 26.01482 -15.58490 2.22688 1.000 18.24468 25 ARG F N 1
ATOM 10763 C CA . ARG F 1 25 ? 26.70471 -16.63826 1.48285 1.000 17.42572 25 ARG F CA 1
ATOM 10764 C C . ARG F 1 25 ? 25.74517 -17.36541 0.54194 1.000 17.87578 25 ARG F C 1
ATOM 10765 O O . ARG F 1 25 ? 26.08730 -17.64672 -0.61412 1.000 19.42088 25 ARG F O 1
ATOM 10786 N N . ARG F 1 26 ? 24.52961 -17.67756 1.01915 1.000 17.97801 26 ARG F N 1
ATOM 10787 C CA . ARG F 1 26 ? 23.57009 -18.39619 0.17817 1.000 18.79839 26 ARG F CA 1
ATOM 10788 C C . ARG F 1 26 ? 23.17261 -17.56603 -1.03259 1.000 20.03347 26 ARG F C 1
ATOM 10789 O O . ARG F 1 26 ? 23.14779 -18.06239 -2.16289 1.000 17.82549 26 ARG F O 1
ATOM 10810 N N . TYR F 1 27 ? 22.87109 -16.28476 -0.81026 1.000 18.28654 27 TYR F N 1
ATOM 10811 C CA . TYR F 1 27 ? 22.44545 -15.41887 -1.90807 1.000 16.79307 27 TYR F CA 1
ATOM 10812 C C . TYR F 1 27 ? 23.54481 -15.24239 -2.94885 1.000 17.64230 27 TYR F C 1
ATOM 10813 O O . TYR F 1 27 ? 23.24785 -15.16562 -4.14379 1.000 16.97040 27 TYR F O 1
ATOM 10831 N N . LEU F 1 28 ? 24.81412 -15.15744 -2.52251 1.000 18.06937 28 LEU F N 1
ATOM 10832 C CA . LEU F 1 28 ? 25.90070 -15.08360 -3.49948 1.000 21.02389 28 LEU F CA 1
ATOM 10833 C C . LEU F 1 28 ? 26.03698 -16.38861 -4.28296 1.000 19.80614 28 LEU F C 1
ATOM 10834 O O . LEU F 1 28 ? 26.34199 -16.36734 -5.48242 1.000 20.17373 28 LEU F O 1
ATOM 10850 N N . TYR F 1 29 ? 25.82393 -17.53582 -3.62230 1.000 19.14388 29 TYR F N 1
ATOM 10851 C CA . TYR F 1 29 ? 25.81387 -18.80883 -4.32994 1.000 20.15734 29 TYR F CA 1
ATOM 10852 C C . TYR F 1 29 ? 24.69425 -18.83251 -5.35144 1.000 19.60975 29 TYR F C 1
ATOM 10853 O O . TYR F 1 29 ? 24.90095 -19.22168 -6.51114 1.000 18.98341 29 TYR F O 1
ATOM 10871 N N . PHE F 1 30 ? 23.51234 -18.36495 -4.95503 1.000 17.87453 30 PHE F N 1
ATOM 10872 C CA . PHE F 1 30 ? 22.40055 -18.27332 -5.89343 1.000 19.32270 30 PHE F CA 1
ATOM 10873 C C . PHE F 1 30 ? 22.72789 -17.31632 -7.03667 1.000 20.89117 30 PHE F C 1
ATOM 10874 O O . PHE F 1 30 ? 22.37205 -17.57624 -8.18909 1.000 18.71539 30 PHE F O 1
ATOM 10891 N N . ALA F 1 31 ? 23.40352 -16.19422 -6.74608 1.000 18.09165 31 ALA F N 1
ATOM 10892 C CA . ALA F 1 31 ? 23.77646 -15.29482 -7.83082 1.000 18.32023 31 ALA F CA 1
ATOM 10893 C C . ALA F 1 31 ? 24.67183 -16.00234 -8.84031 1.000 17.01179 31 ALA F C 1
ATOM 10894 O O . ALA F 1 31 ? 24.52275 -15.81028 -10.05339 1.000 19.48240 31 ALA F O 1
ATOM 10901 N N . SER F 1 32 ? 25.60014 -16.82704 -8.35799 1.000 17.01143 32 SER F N 1
ATOM 10902 C CA . SER F 1 32 ? 26.50334 -17.53197 -9.26802 1.000 19.53801 32 SER F CA 1
ATOM 10903 C C . SER F 1 32 ? 25.75795 -18.55075 -10.12094 1.000 20.17672 32 SER F C 1
ATOM 10904 O O . SER F 1 32 ? 26.10131 -18.73989 -11.29489 1.000 20.48849 32 SER F O 1
ATOM 10912 N N . LYS F 1 33 ? 24.72185 -19.18852 -9.57140 1.000 21.62222 33 LYS F N 1
ATOM 10913 C CA . LYS F 1 33 ? 23.91424 -20.07915 -10.40130 1.000 20.46114 33 LYS F CA 1
ATOM 10914 C C . LYS F 1 33 ? 23.19379 -19.29133 -11.48096 1.000 18.10204 33 LYS F C 1
ATOM 10915 O O . LYS F 1 33 ? 23.11531 -19.72569 -12.63987 1.000 21.82724 33 LYS F O 1
ATOM 10934 N N . ALA F 1 34 ? 22.64072 -18.13762 -11.11317 1.000 18.16521 34 ALA F N 1
ATOM 10935 C CA . ALA F 1 34 ? 21.94995 -17.29441 -12.07566 1.000 18.01156 34 ALA F CA 1
ATOM 10936 C C . ALA F 1 34 ? 22.91160 -16.79188 -13.14220 1.000 18.71102 34 ALA F C 1
ATOM 10937 O O . ALA F 1 34 ? 22.55065 -16.70204 -14.31766 1.000 20.06692 34 ALA F O 1
ATOM 10944 N N . ASP F 1 35 ? 24.14335 -16.44179 -12.74544 1.000 20.38060 35 ASP F N 1
ATOM 10945 C CA . ASP F 1 35 ? 25.14623 -16.01678 -13.71866 1.000 19.87650 35 ASP F CA 1
ATOM 10946 C C . ASP F 1 35 ? 25.26016 -17.03061 -14.85354 1.000 16.73821 35 ASP F C 1
ATOM 10947 O O . ASP F 1 35 ? 25.14636 -16.69255 -16.03762 1.000 18.36800 35 ASP F O 1
ATOM 10956 N N . VAL F 1 36 ? 25.49476 -18.28637 -14.49501 1.000 19.37008 36 VAL F N 1
ATOM 10957 C CA . VAL F 1 36 ? 25.73397 -19.32228 -15.49170 1.000 19.74971 36 VAL F CA 1
ATOM 10958 C C . VAL F 1 36 ? 24.49580 -19.54699 -16.34261 1.000 23.11336 36 VAL F C 1
ATOM 10959 O O . VAL F 1 36 ? 24.59451 -19.75287 -17.56160 1.000 19.37189 36 VAL F O 1
ATOM 10972 N N . GLU F 1 37 ? 23.30651 -19.44943 -15.73522 1.000 22.04895 37 GLU F N 1
ATOM 10973 C CA . GLU F 1 37 ? 22.08259 -19.64491 -16.49912 1.000 23.42017 37 GLU F CA 1
ATOM 10974 C C . GLU F 1 37 ? 21.80539 -18.50994 -17.47939 1.000 23.33216 37 GLU F C 1
ATOM 10975 O O . GLU F 1 37 ? 20.98704 -18.67902 -18.39129 1.000 22.44549 37 GLU F O 1
ATOM 10987 N N . GLY F 1 38 ? 22.44280 -17.34864 -17.30725 1.000 20.26120 38 GLY F N 1
ATOM 10988 C CA . GLY F 1 38 ? 22.07743 -16.18739 -18.06811 1.000 20.67709 38 GLY F CA 1
ATOM 10989 C C . GLY F 1 38 ? 21.01633 -15.31312 -17.43547 1.000 18.28793 38 GLY F C 1
ATOM 10990 O O . GLY F 1 38 ? 20.56071 -14.36158 -18.07612 1.000 19.91058 38 GLY F O 1
ATOM 10994 N N . GLN F 1 39 ? 20.63577 -15.58069 -16.18340 1.000 18.14132 39 GLN F N 1
ATOM 10995 C CA . GLN F 1 39 ? 19.59267 -14.80821 -15.50743 1.000 19.79380 39 GLN F CA 1
ATOM 10996 C C . GLN F 1 39 ? 20.24870 -13.62350 -14.79878 1.000 20.08436 39 GLN F C 1
ATOM 10997 O O . GLN F 1 39 ? 20.35806 -13.56785 -13.57216 1.000 21.14079 39 GLN F O 1
ATOM 11011 N N . ASN F 1 40 ? 20.69805 -12.66814 -15.61337 1.000 18.25275 40 ASN F N 1
ATOM 11012 C CA . ASN F 1 40 ? 21.52768 -11.58982 -15.07676 1.000 19.56470 40 ASN F CA 1
ATOM 11013 C C . ASN F 1 40 ? 20.73921 -10.67035 -14.14289 1.000 20.04497 40 ASN F C 1
ATOM 11014 O O . ASN F 1 40 ? 21.26774 -10.23339 -13.11486 1.000 19.79222 40 ASN F O 1
ATOM 11025 N N . ASP F 1 41 ? 19.46097 -10.38867 -14.44354 1.000 21.75262 41 ASP F N 1
ATOM 11026 C CA . ASP F 1 41 ? 18.67148 -9.57015 -13.52166 1.000 21.43449 41 ASP F CA 1
ATOM 11027 C C . ASP F 1 41 ? 18.52356 -10.25810 -12.16615 1.000 20.62882 41 ASP F C 1
ATOM 11028 O O . ASP F 1 41 ? 18.59850 -9.61046 -11.11187 1.000 18.91524 41 ASP F O 1
ATOM 11037 N N . ILE F 1 42 ? 18.25824 -11.56426 -12.17404 1.000 20.32872 42 ILE F N 1
ATOM 11038 C CA . ILE F 1 42 ? 18.13978 -12.30562 -10.92541 1.000 18.01793 42 ILE F CA 1
ATOM 11039 C C . ILE F 1 42 ? 19.46386 -12.28816 -10.16729 1.000 18.65533 42 ILE F C 1
ATOM 11040 O O . ILE F 1 42 ? 19.49552 -12.11182 -8.94586 1.000 17.57583 42 ILE F O 1
ATOM 11056 N N . ALA F 1 43 ? 20.57630 -12.51567 -10.87025 1.000 20.06881 43 ALA F N 1
ATOM 11057 C CA . ALA F 1 43 ? 21.87701 -12.48826 -10.20728 1.000 18.07193 43 ALA F CA 1
ATOM 11058 C C . ALA F 1 43 ? 22.09356 -11.14009 -9.52346 1.000 15.92031 43 ALA F C 1
ATOM 11059 O O . ALA F 1 43 ? 22.52398 -11.08318 -8.36533 1.000 17.56197 43 ALA F O 1
ATOM 11066 N N . ALA F 1 44 ? 21.78252 -10.04883 -10.22294 1.000 18.01018 44 ALA F N 1
ATOM 11067 C CA . ALA F 1 44 ? 21.96976 -8.71898 -9.64602 1.000 18.22571 44 ALA F CA 1
ATOM 11068 C C . ALA F 1 44 ? 21.09920 -8.52689 -8.41340 1.000 18.51606 44 ALA F C 1
ATOM 11069 O O . ALA F 1 44 ? 21.50112 -7.85203 -7.45062 1.000 18.15863 44 ALA F O 1
ATOM 11076 N N . LEU F 1 45 ? 19.89671 -9.11025 -8.41918 1.000 17.89366 45 LEU F N 1
ATOM 11077 C CA . LEU F 1 45 ? 19.01862 -8.98907 -7.25971 1.000 17.27338 45 LEU F CA 1
ATOM 11078 C C . LEU F 1 45 ? 19.53374 -9.79411 -6.07412 1.000 15.43877 45 LEU F C 1
ATOM 11079 O O . LEU F 1 45 ? 19.48409 -9.32283 -4.92906 1.000 17.96149 45 LEU F O 1
ATOM 11095 N N . PHE F 1 46 ? 20.04499 -11.00044 -6.31462 1.000 14.90851 46 PHE F N 1
ATOM 11096 C CA . PHE F 1 46 ? 20.66189 -11.74968 -5.22370 1.000 15.85799 46 PHE F CA 1
ATOM 11097 C C . PHE F 1 46 ? 21.83713 -10.97731 -4.62469 1.000 15.43501 46 PHE F C 1
ATOM 11098 O O . PHE F 1 46 ? 21.99498 -10.93409 -3.39747 1.000 17.09651 46 PHE F O 1
ATOM 11115 N N . ARG F 1 47 ? 22.67025 -10.36146 -5.47412 1.000 17.32937 47 ARG F N 1
ATOM 11116 C CA . ARG F 1 47 ? 23.80751 -9.59015 -4.96912 1.000 17.29427 47 ARG F CA 1
ATOM 11117 C C . ARG F 1 47 ? 23.36237 -8.36441 -4.18440 1.000 17.73281 47 ARG F C 1
ATOM 11118 O O . ARG F 1 47 ? 23.95378 -8.03176 -3.15493 1.000 17.17423 47 ARG F O 1
ATOM 11139 N N . SER F 1 48 ? 22.35226 -7.65482 -4.67659 1.000 16.26303 48 SER F N 1
ATOM 11140 C CA . SER F 1 48 ? 21.89600 -6.47255 -3.96030 1.000 16.15219 48 SER F CA 1
ATOM 11141 C C . SER F 1 48 ? 21.31657 -6.86050 -2.60997 1.000 16.89686 48 SER F C 1
ATOM 11142 O O . SER F 1 48 ? 21.61361 -6.24023 -1.58160 1.000 17.17567 48 SER F O 1
ATOM 11150 N N . THR F 1 49 ? 20.51106 -7.91468 -2.58761 1.000 17.65225 49 THR F N 1
ATOM 11151 C CA . THR F 1 49 ? 19.94488 -8.37315 -1.32570 1.000 16.11648 49 THR F CA 1
ATOM 11152 C C . THR F 1 49 ? 21.03547 -8.81974 -0.37848 1.000 17.33321 49 THR F C 1
ATOM 11153 O O . THR F 1 49 ? 20.95936 -8.57732 0.83051 1.000 17.49695 49 THR F O 1
ATOM 11164 N N . ALA F 1 50 ? 22.08860 -9.44161 -0.91295 1.000 16.10620 50 ALA F N 1
ATOM 11165 C CA . ALA F 1 50 ? 23.18470 -9.89025 -0.06786 1.000 15.86338 50 ALA F CA 1
ATOM 11166 C C . ALA F 1 50 ? 23.85804 -8.72755 0.65389 1.000 15.99019 50 ALA F C 1
ATOM 11167 O O . ALA F 1 50 ? 24.30353 -8.89466 1.78999 1.000 15.59813 50 ALA F O 1
ATOM 11174 N N . GLU F 1 51 ? 23.93482 -7.55810 0.02167 1.000 16.42146 51 GLU F N 1
ATOM 11175 C CA . GLU F 1 51 ? 24.49676 -6.39112 0.69882 1.000 16.47910 51 GLU F CA 1
ATOM 11176 C C . GLU F 1 51 ? 23.63646 -6.01142 1.89355 1.000 17.99629 51 GLU F C 1
ATOM 11177 O O . GLU F 1 51 ? 24.13812 -5.53956 2.92680 1.000 16.68237 51 GLU F O 1
ATOM 11189 N N . GLY F 1 52 ? 22.32033 -6.14375 1.74232 1.000 18.69420 52 GLY F N 1
ATOM 11190 C CA . GLY F 1 52 ? 21.44174 -5.94409 2.87615 1.000 16.53397 52 GLY F CA 1
ATOM 11191 C C . GLY F 1 52 ? 21.79123 -6.86362 4.02600 1.000 16.74256 52 GLY F C 1
ATOM 11192 O O . GLY F 1 52 ? 21.85638 -6.43440 5.17697 1.000 17.22609 52 GLY F O 1
ATOM 11196 N N . GLU F 1 53 ? 21.98930 -8.15715 3.73417 1.000 15.92816 53 GLU F N 1
ATOM 11197 C CA . GLU F 1 53 ? 22.32821 -9.10077 4.79735 1.000 15.41319 53 GLU F CA 1
ATOM 11198 C C . GLU F 1 53 ? 23.69404 -8.79682 5.42810 1.000 16.77390 53 GLU F C 1
ATOM 11199 O O . GLU F 1 53 ? 23.90749 -9.09038 6.60943 1.000 17.85605 53 GLU F O 1
ATOM 11211 N N . THR F 1 54 ? 24.62495 -8.21394 4.67243 1.000 15.27338 54 THR F N 1
ATOM 11212 C CA . THR F 1 54 ? 25.86663 -7.73527 5.29079 1.000 17.32563 54 THR F CA 1
ATOM 11213 C C . THR F 1 54 ? 25.58215 -6.66641 6.33764 1.000 17.82995 54 THR F C 1
ATOM 11214 O O . THR F 1 54 ? 26.07771 -6.73113 7.47139 1.000 17.68401 54 THR F O 1
ATOM 11225 N N . GLY F 1 55 ? 24.78041 -5.67117 5.97289 1.000 17.29930 55 GLY F N 1
ATOM 11226 C CA . GLY F 1 55 ? 24.41951 -4.63580 6.92870 1.000 18.48087 55 GLY F CA 1
ATOM 11227 C C . GLY F 1 55 ? 23.74305 -5.18684 8.16735 1.000 16.40073 55 GLY F C 1
ATOM 11228 O O . GLY F 1 55 ? 24.00836 -4.74008 9.29170 1.000 17.74984 55 GLY F O 1
ATOM 11232 N N . HIS F 1 56 ? 22.87423 -6.18014 7.98797 1.000 16.68183 56 HIS F N 1
ATOM 11233 C CA . HIS F 1 56 ? 22.18781 -6.74105 9.14276 1.000 16.24634 56 HIS F CA 1
ATOM 11234 C C . HIS F 1 56 ? 23.15255 -7.51532 10.03002 1.000 18.42874 56 HIS F C 1
ATOM 11235 O O . HIS F 1 56 ? 23.13422 -7.36666 11.25820 1.000 18.68541 56 HIS F O 1
ATOM 11249 N N . ALA F 1 57 ? 24.01737 -8.33377 9.42269 1.000 17.75542 57 ALA F N 1
ATOM 11250 C CA . ALA F 1 57 ? 24.94792 -9.13104 10.21691 1.000 19.64106 57 ALA F CA 1
ATOM 11251 C C . ALA F 1 57 ? 25.90063 -8.22524 10.97835 1.000 18.47341 57 ALA F C 1
ATOM 11252 O O . ALA F 1 57 ? 26.15203 -8.43729 12.16687 1.000 19.51841 57 ALA F O 1
ATOM 11259 N N . HIS F 1 58 ? 26.40012 -7.17525 10.32460 1.000 19.13487 58 HIS F N 1
ATOM 11260 C CA . HIS F 1 58 ? 27.32231 -6.28543 11.02811 1.000 17.58563 58 HIS F CA 1
ATOM 11261 C C . HIS F 1 58 ? 26.62225 -5.49921 12.12856 1.000 20.00558 58 HIS F C 1
ATOM 11262 O O . HIS F 1 58 ? 27.22948 -5.23967 13.16950 1.000 19.54051 58 HIS F O 1
ATOM 11276 N N . GLY F 1 59 ? 25.34312 -5.17799 11.95480 1.000 18.66930 59 GLY F N 1
ATOM 11277 C CA . GLY F 1 59 ? 24.58695 -4.56919 13.03726 1.000 21.37952 59 GLY F CA 1
ATOM 11278 C C . GLY F 1 59 ? 24.44357 -5.48037 14.23994 1.000 20.60098 59 GLY F C 1
ATOM 11279 O O . GLY F 1 59 ? 24.58576 -5.04050 15.38452 1.000 19.79261 59 GLY F O 1
ATOM 11283 N N . HIS F 1 60 ? 24.14634 -6.75929 14.00393 1.000 18.52077 60 HIS F N 1
ATOM 11284 C CA . HIS F 1 60 ? 24.10141 -7.71945 15.10467 1.000 20.89987 60 HIS F CA 1
ATOM 11285 C C . HIS F 1 60 ? 25.46008 -7.80531 15.80120 1.000 21.08393 60 HIS F C 1
ATOM 11286 O O . HIS F 1 60 ? 25.54704 -7.83993 17.03816 1.000 19.55816 60 HIS F O 1
ATOM 11300 N N . LEU F 1 61 ? 26.53269 -7.86898 15.01696 1.000 21.90301 61 LEU F N 1
ATOM 11301 C CA . LEU F 1 61 ? 27.85672 -7.99565 15.61328 1.000 20.99173 61 LEU F CA 1
ATOM 11302 C C . LEU F 1 61 ? 28.19460 -6.78609 16.46547 1.000 21.26559 61 LEU F C 1
ATOM 11303 O O . LEU F 1 61 ? 28.81482 -6.92109 17.52258 1.000 25.09886 61 LEU F O 1
ATOM 11319 N N . GLU F 1 62 ? 27.79868 -5.59811 16.01703 1.000 22.13991 62 GLU F N 1
ATOM 11320 C CA . GLU F 1 62 ? 28.05547 -4.37871 16.77662 1.000 23.42152 62 GLU F CA 1
ATOM 11321 C C . GLU F 1 62 ? 27.42752 -4.43957 18.16629 1.000 25.02682 62 GLU F C 1
ATOM 11322 O O . GLU F 1 62 ? 28.04487 -4.02583 19.15600 1.000 23.71840 62 GLU F O 1
ATOM 11334 N N . TYR F 1 63 ? 26.20376 -4.95429 18.27400 1.000 19.92258 63 TYR F N 1
ATOM 11335 C CA . TYR F 1 63 ? 25.62292 -5.13134 19.59787 1.000 21.87299 63 TYR F CA 1
ATOM 11336 C C . TYR F 1 63 ? 26.38726 -6.18330 20.38857 1.000 23.00652 63 TYR F C 1
ATOM 11337 O O . TYR F 1 63 ? 26.57739 -6.04035 21.60100 1.000 25.07589 63 TYR F O 1
ATOM 11355 N N . LEU F 1 64 ? 26.82953 -7.24876 19.72255 1.000 22.64677 64 LEU F N 1
ATOM 11356 C CA . LEU F 1 64 ? 27.56698 -8.29423 20.41610 1.000 21.39697 64 LEU F CA 1
ATOM 11357 C C . LEU F 1 64 ? 28.95211 -7.84426 20.87217 1.000 21.89832 64 LEU F C 1
ATOM 11358 O O . LEU F 1 64 ? 29.56497 -8.55430 21.66822 1.000 23.51759 64 LEU F O 1
ATOM 11374 N N . GLU F 1 65 ? 29.45406 -6.69956 20.39977 1.000 22.80892 65 GLU F N 1
ATOM 11375 C CA . GLU F 1 65 ? 30.72744 -6.19481 20.90248 1.000 25.11176 65 GLU F CA 1
ATOM 11376 C C . GLU F 1 65 ? 30.69854 -6.04898 22.41436 1.000 30.44013 65 GLU F C 1
ATOM 11377 O O . GLU F 1 65 ? 31.74245 -6.13301 23.07064 1.000 27.55087 65 GLU F O 1
ATOM 11389 N N . ALA F 1 66 ? 29.50667 -5.82820 22.98057 1.000 28.98823 66 ALA F N 1
ATOM 11390 C CA . ALA F 1 66 ? 29.36838 -5.66198 24.41754 1.000 30.83921 66 ALA F CA 1
ATOM 11391 C C . ALA F 1 66 ? 29.63570 -6.94685 25.18807 1.000 29.82200 66 ALA F C 1
ATOM 11392 O O . ALA F 1 66 ? 29.95708 -6.87895 26.37815 1.000 34.06124 66 ALA F O 1
ATOM 11399 N N . VAL F 1 67 ? 29.50616 -8.10669 24.55316 1.000 27.48306 67 VAL F N 1
ATOM 11400 C CA . VAL F 1 67 ? 29.59459 -9.37696 25.26363 1.000 28.42007 67 VAL F CA 1
ATOM 11401 C C . VAL F 1 67 ? 30.68097 -10.30874 24.74066 1.000 33.55060 67 VAL F C 1
ATOM 11402 O O . VAL F 1 67 ? 31.10902 -11.20279 25.48588 1.000 35.76972 67 VAL F O 1
ATOM 11415 N N . GLY F 1 68 ? 31.13090 -10.17779 23.49651 1.000 26.18663 68 GLY F N 1
ATOM 11416 C CA . GLY F 1 68 ? 32.16201 -11.06762 23.00325 1.000 26.27278 68 GLY F CA 1
ATOM 11417 C C . GLY F 1 68 ? 31.87998 -11.60822 21.62090 1.000 27.51775 68 GLY F C 1
ATOM 11418 O O . GLY F 1 68 ? 30.74304 -11.56624 21.13207 1.000 25.72563 68 GLY F O 1
ATOM 11422 N N . ASP F 1 69 ? 32.93266 -12.09823 20.98261 1.000 24.56807 69 ASP F N 1
ATOM 11423 C CA . ASP F 1 69 ? 32.85501 -12.64143 19.63258 1.000 26.32978 69 ASP F CA 1
ATOM 11424 C C . ASP F 1 69 ? 32.00967 -13.90396 19.66322 1.000 24.98634 69 ASP F C 1
ATOM 11425 O O . ASP F 1 69 ? 32.31915 -14.82219 20.42686 1.000 24.47449 69 ASP F O 1
ATOM 11434 N N . PRO F 1 70 ? 30.93333 -13.99449 18.88316 1.000 22.41668 70 PRO F N 1
ATOM 11435 C CA . PRO F 1 70 ? 30.09133 -15.20664 18.94934 1.000 24.08190 70 PRO F CA 1
ATOM 11436 C C . PRO F 1 70 ? 30.83438 -16.48670 18.62549 1.000 25.89158 70 PRO F C 1
ATOM 11437 O O . PRO F 1 70 ? 30.38612 -17.56926 19.02556 1.000 29.79664 70 PRO F O 1
ATOM 11448 N N . ALA F 1 71 ? 31.95322 -16.41597 17.90431 1.000 25.66340 71 ALA F N 1
ATOM 11449 C CA . ALA F 1 71 ? 32.65679 -17.63645 17.54069 1.000 25.53783 71 ALA F CA 1
ATOM 11450 C C . ALA F 1 71 ? 33.54235 -18.17246 18.65153 1.000 27.64171 71 ALA F C 1
ATOM 11451 O O . ALA F 1 71 ? 33.85161 -19.37066 18.64772 1.000 30.68346 71 ALA F O 1
ATOM 11458 N N . THR F 1 72 ? 33.95987 -17.31819 19.58663 1.000 24.97806 72 THR F N 1
ATOM 11459 C CA . THR F 1 72 ? 35.01728 -17.65654 20.53536 1.000 29.38108 72 THR F CA 1
ATOM 11460 C C . THR F 1 72 ? 34.72448 -17.22664 21.96180 1.000 27.17452 72 THR F C 1
ATOM 11461 O O . THR F 1 72 ? 35.40704 -17.70363 22.87215 1.000 27.81987 72 THR F O 1
ATOM 11472 N N . GLY F 1 73 ? 33.76810 -16.33435 22.19674 1.000 25.90937 73 GLY F N 1
ATOM 11473 C CA . GLY F 1 73 ? 33.54740 -15.77101 23.50973 1.000 26.97469 73 GLY F CA 1
ATOM 11474 C C . GLY F 1 73 ? 34.53014 -14.69703 23.92217 1.000 29.72691 73 GLY F C 1
ATOM 11475 O O . GLY F 1 73 ? 34.35606 -14.09974 24.99196 1.000 30.93427 73 GLY F O 1
ATOM 11479 N N . LEU F 1 74 ? 35.56472 -14.41711 23.09993 1.000 28.47085 74 LEU F N 1
ATOM 11480 C CA . LEU F 1 74 ? 36.63053 -13.49377 23.46247 1.000 26.47159 74 LEU F CA 1
ATOM 11481 C C . LEU F 1 74 ? 36.25868 -12.06127 23.09675 1.000 28.83583 74 LEU F C 1
ATOM 11482 O O . LEU F 1 74 ? 35.41773 -11.82132 22.22601 1.000 26.44452 74 LEU F O 1
ATOM 11498 N N . PRO F 1 75 ? 36.87599 -11.07236 23.73458 1.000 26.77678 75 PRO F N 1
ATOM 11499 C CA . PRO F 1 75 ? 36.56709 -9.68125 23.38178 1.000 28.23033 75 PRO F CA 1
ATOM 11500 C C . PRO F 1 75 ? 36.99160 -9.36102 21.96016 1.000 28.16669 75 PRO F C 1
ATOM 11501 O O . PRO F 1 75 ? 37.91377 -9.96321 21.40609 1.000 28.20416 75 PRO F O 1
ATOM 11512 N N . PHE F 1 76 ? 36.31683 -8.38044 21.37084 1.000 24.47164 76 PHE F N 1
ATOM 11513 C CA . PHE F 1 76 ? 36.67979 -7.90816 20.03887 1.000 23.95485 76 PHE F CA 1
ATOM 11514 C C . PHE F 1 76 ? 36.44194 -6.40853 19.97591 1.000 23.75032 76 PHE F C 1
ATOM 11515 O O . PHE F 1 76 ? 35.74650 -5.83087 20.81229 1.000 27.70684 76 PHE F O 1
ATOM 11532 N N . GLY F 1 77 ? 37.09481 -5.77105 19.00372 1.000 21.79043 77 GLY F N 1
ATOM 11533 C CA . GLY F 1 77 ? 37.01330 -4.34104 18.80682 1.000 25.07614 77 GLY F CA 1
ATOM 11534 C C . GLY F 1 77 ? 38.30160 -3.83574 18.17988 1.000 22.45047 77 GLY F C 1
ATOM 11535 O O . GLY F 1 77 ? 38.30641 -3.44558 17.01880 1.000 23.40711 77 GLY F O 1
ATOM 11539 N N . THR F 1 78 ? 39.40830 -3.87364 18.91700 1.000 26.39034 78 THR F N 1
ATOM 11540 C CA . THR F 1 78 ? 40.67398 -3.41499 18.36237 1.000 26.22196 78 THR F CA 1
ATOM 11541 C C . THR F 1 78 ? 41.32424 -4.51179 17.52252 1.000 21.52953 78 THR F C 1
ATOM 11542 O O . THR F 1 78 ? 41.00900 -5.68804 17.65176 1.000 21.07582 78 THR F O 1
ATOM 11553 N N . SER F 1 79 ? 42.26775 -4.11804 16.66283 1.000 23.44109 79 SER F N 1
ATOM 11554 C CA . SER F 1 79 ? 42.93933 -5.12949 15.85344 1.000 20.58065 79 SER F CA 1
ATOM 11555 C C . SER F 1 79 ? 43.63046 -6.16936 16.72129 1.000 19.25000 79 SER F C 1
ATOM 11556 O O . SER F 1 79 ? 43.62989 -7.35184 16.38604 1.000 21.86618 79 SER F O 1
ATOM 11564 N N . ARG F 1 80 ? 44.23347 -5.75361 17.83801 1.000 21.82877 80 ARG F N 1
ATOM 11565 C CA . ARG F 1 80 ? 44.87273 -6.73228 18.71777 1.000 23.22012 80 ARG F CA 1
ATOM 11566 C C . ARG F 1 80 ? 43.86200 -7.75808 19.21578 1.000 23.48083 80 ARG F C 1
ATOM 11567 O O . ARG F 1 80 ? 44.09607 -8.96765 19.14267 1.000 22.81846 80 ARG F O 1
ATOM 11588 N N . GLN F 1 81 ? 42.71539 -7.28938 19.71184 1.000 24.82900 81 GLN F N 1
ATOM 11589 C CA . GLN F 1 81 ? 41.67755 -8.20693 20.16046 1.000 22.92150 81 GLN F CA 1
ATOM 11590 C C . GLN F 1 81 ? 41.16519 -9.06508 19.01792 1.000 21.82731 81 GLN F C 1
ATOM 11591 O O . GLN F 1 81 ? 40.92837 -10.26843 19.18796 1.000 21.84101 81 GLN F O 1
ATOM 11605 N N . ASN F 1 82 ? 40.97935 -8.46496 17.84358 1.000 23.18642 82 ASN F N 1
ATOM 11606 C CA . ASN F 1 82 ? 40.36152 -9.19356 16.74002 1.000 21.73398 82 ASN F CA 1
ATOM 11607 C C . ASN F 1 82 ? 41.27974 -10.29867 16.26436 1.000 21.57878 82 ASN F C 1
ATOM 11608 O O . ASN F 1 82 ? 40.83491 -11.40885 15.97432 1.000 20.73926 82 ASN F O 1
ATOM 11619 N N . LEU F 1 83 ? 42.57531 -9.99374 16.15543 1.000 23.48346 83 LEU F N 1
ATOM 11620 C CA . LEU F 1 83 ? 43.53214 -11.02702 15.79233 1.000 19.82823 83 LEU F CA 1
ATOM 11621 C C . LEU F 1 83 ? 43.57433 -12.13810 16.83486 1.000 20.79211 83 LEU F C 1
ATOM 11622 O O . LEU F 1 83 ? 43.63762 -13.31724 16.48311 1.000 24.60519 83 LEU F O 1
ATOM 11638 N N . GLN F 1 84 ? 43.59505 -11.78669 18.12331 1.000 23.82189 84 GLN F N 1
ATOM 11639 C CA . GLN F 1 84 ? 43.60901 -12.82628 19.15170 1.000 27.87037 84 GLN F CA 1
ATOM 11640 C C . GLN F 1 84 ? 42.37907 -13.72080 19.04153 1.000 26.25762 84 GLN F C 1
ATOM 11641 O O . GLN F 1 84 ? 42.47200 -14.94798 19.16944 1.000 23.59895 84 GLN F O 1
ATOM 11655 N N . SER F 1 85 ? 41.21101 -13.12804 18.78703 1.000 23.37796 85 SER F N 1
ATOM 11656 C CA . SER F 1 85 ? 40.00798 -13.94865 18.66205 1.000 22.89891 85 SER F CA 1
ATOM 11657 C C . SER F 1 85 ? 40.05250 -14.81140 17.40281 1.000 23.76489 85 SER F C 1
ATOM 11658 O O . SER F 1 85 ? 39.74244 -16.00696 17.45667 1.000 24.23751 85 SER F O 1
ATOM 11666 N N . ALA F 1 86 ? 40.47591 -14.23998 16.26876 1.000 21.45771 86 ALA F N 1
ATOM 11667 C CA . ALA F 1 86 ? 40.58815 -15.02853 15.04413 1.000 21.86059 86 ALA F CA 1
ATOM 11668 C C . ALA F 1 86 ? 41.55369 -16.19685 15.21421 1.000 24.62150 86 ALA F C 1
ATOM 11669 O O . ALA F 1 86 ? 41.31398 -17.28697 14.68375 1.000 22.70584 86 ALA F O 1
ATOM 11676 N N . ILE F 1 87 ? 42.66439 -15.97896 15.92897 1.000 23.83664 87 ILE F N 1
ATOM 11677 C CA . ILE F 1 87 ? 43.64482 -17.04587 16.13414 1.000 22.67795 87 ILE F CA 1
ATOM 11678 C C . ILE F 1 87 ? 43.04424 -18.16222 16.97153 1.000 24.19517 87 ILE F C 1
ATOM 11679 O O . ILE F 1 87 ? 43.19884 -19.34333 16.65147 1.000 24.07988 87 ILE F O 1
ATOM 11695 N N . ALA F 1 88 ? 42.31325 -17.80798 18.03190 1.000 25.78677 88 ALA F N 1
ATOM 11696 C CA . ALA F 1 88 ? 41.69653 -18.83798 18.86578 1.000 24.02271 88 ALA F CA 1
ATOM 11697 C C . ALA F 1 88 ? 40.67120 -19.64398 18.07653 1.000 27.85315 88 ALA F C 1
ATOM 11698 O O . ALA F 1 88 ? 40.62236 -20.88077 18.16807 1.000 26.16160 88 ALA F O 1
ATOM 11705 N N . GLY F 1 89 ? 39.81994 -18.95592 17.31134 1.000 24.96454 89 GLY F N 1
ATOM 11706 C CA . GLY F 1 89 ? 38.83351 -19.66256 16.51578 1.000 22.69496 89 GLY F CA 1
ATOM 11707 C C . GLY F 1 89 ? 39.47412 -20.56091 15.47810 1.000 23.97642 89 GLY F C 1
ATOM 11708 O O . GLY F 1 89 ? 39.07177 -21.71566 15.30555 1.000 24.68046 89 GLY F O 1
ATOM 11712 N N . GLU F 1 90 ? 40.48453 -20.03847 14.77361 1.000 23.70521 90 GLU F N 1
ATOM 11713 C CA . GLU F 1 90 ? 41.12816 -20.82816 13.72812 1.000 24.68606 90 GLU F CA 1
ATOM 11714 C C . GLU F 1 90 ? 41.82198 -22.04756 14.31937 1.000 25.32971 90 GLU F C 1
ATOM 11715 O O . GLU F 1 90 ? 41.82841 -23.12355 13.71079 1.000 23.49041 90 GLU F O 1
ATOM 11727 N N . THR F 1 91 ? 42.39964 -21.89133 15.51284 1.000 24.37292 91 THR F N 1
ATOM 11728 C CA . THR F 1 91 ? 43.08655 -23.00950 16.15773 1.000 25.62325 91 THR F CA 1
ATOM 11729 C C . THR F 1 91 ? 42.10232 -24.11768 16.50280 1.000 27.00018 91 THR F C 1
ATOM 11730 O O . THR F 1 91 ? 42.36328 -25.30062 16.25105 1.000 27.59850 91 THR F O 1
ATOM 11741 N N . HIS F 1 92 ? 40.95163 -23.75326 17.05765 1.000 26.63735 92 HIS F N 1
ATOM 11742 C CA . HIS F 1 92 ? 39.90199 -24.73481 17.25152 1.000 26.14585 92 HIS F CA 1
ATOM 11743 C C . HIS F 1 92 ? 39.54971 -25.43812 15.94607 1.000 27.23229 92 HIS F C 1
ATOM 11744 O O . HIS F 1 92 ? 39.37596 -26.66195 15.92147 1.000 30.40804 92 HIS F O 1
ATOM 11758 N N . GLU F 1 93 ? 39.44669 -24.68317 14.83830 1.000 23.40597 93 GLU F N 1
ATOM 11759 C CA . GLU F 1 93 ? 39.00859 -25.28790 13.58292 1.000 23.75197 93 GLU F CA 1
ATOM 11760 C C . GLU F 1 93 ? 40.00976 -26.32233 13.07064 1.000 26.69096 93 GLU F C 1
ATOM 11761 O O . GLU F 1 93 ? 39.61050 -27.38651 12.59324 1.000 26.67374 93 GLU F O 1
ATOM 11773 N N . TYR F 1 94 ? 41.31139 -26.02017 13.12835 1.000 26.60195 94 TYR F N 1
ATOM 11774 C CA . TYR F 1 94 ? 42.29482 -26.93322 12.55018 1.000 26.25867 94 TYR F CA 1
ATOM 11775 C C . TYR F 1 94 ? 42.71857 -28.04393 13.50329 1.000 30.64920 94 TYR F C 1
ATOM 11776 O O . TYR F 1 94 ? 43.15170 -29.10238 13.03456 1.000 28.63550 94 TYR F O 1
ATOM 11794 N N . THR F 1 95 ? 42.59141 -27.83985 14.81142 1.000 27.74785 95 THR F N 1
ATOM 11795 C CA . THR F 1 95 ? 43.00331 -28.88536 15.74629 1.000 30.75004 95 THR F CA 1
ATOM 11796 C C . THR F 1 95 ? 41.88142 -29.86523 16.03701 1.000 34.97266 95 THR F C 1
ATOM 11797 O O . THR F 1 95 ? 42.12987 -31.07011 16.15632 1.000 31.57552 95 THR F O 1
ATOM 11808 N N . ASP F 1 96 ? 40.64809 -29.37650 16.14688 1.000 30.49880 96 ASP F N 1
ATOM 11809 C CA . ASP F 1 96 ? 39.53436 -30.21495 16.57166 1.000 29.07961 96 ASP F CA 1
ATOM 11810 C C . ASP F 1 96 ? 38.40013 -30.29186 15.56563 1.000 30.26859 96 ASP F C 1
ATOM 11811 O O . ASP F 1 96 ? 37.99613 -31.39330 15.18757 1.000 29.28496 96 ASP F O 1
ATOM 11820 N N . MET F 1 97 ? 37.85433 -29.15988 15.11667 1.000 28.33308 97 MET F N 1
ATOM 11821 C CA . MET F 1 97 ? 36.60243 -29.22617 14.37632 1.000 27.31563 97 MET F CA 1
ATOM 11822 C C . MET F 1 97 ? 36.76718 -29.97475 13.05606 1.000 28.30027 97 MET F C 1
ATOM 11823 O O . MET F 1 97 ? 36.06514 -30.95635 12.80021 1.000 25.95248 97 MET F O 1
ATOM 11837 N N . TYR F 1 98 ? 37.64652 -29.48848 12.16889 1.000 24.71333 98 TYR F N 1
ATOM 11838 C CA . TYR F 1 98 ? 37.69561 -30.10365 10.84368 1.000 24.58182 98 TYR F CA 1
ATOM 11839 C C . TYR F 1 98 ? 38.27429 -31.51796 10.90738 1.000 26.67562 98 TYR F C 1
ATOM 11840 O O . TYR F 1 98 ? 37.80145 -32.39216 10.17586 1.000 27.48606 98 TYR F O 1
ATOM 11858 N N . PRO F 1 99 ? 39.28803 -31.78329 11.73556 1.000 26.14497 99 PRO F N 1
ATOM 11859 C CA . PRO F 1 99 ? 39.73852 -33.19071 11.87874 1.000 27.54689 99 PRO F CA 1
ATOM 11860 C C . PRO F 1 99 ? 38.63754 -34.14199 12.32750 1.000 28.54027 99 PRO F C 1
ATOM 11861 O O . PRO F 1 99 ? 38.47667 -35.22389 11.74492 1.000 31.53797 99 PRO F O 1
ATOM 11872 N N . GLY F 1 100 ? 37.86901 -33.76978 13.34789 1.000 28.13589 100 GLY F N 1
ATOM 11873 C CA . GLY F 1 100 ? 36.76901 -34.61798 13.77636 1.000 28.79899 100 GLY F CA 1
ATOM 11874 C C . GLY F 1 100 ? 35.72391 -34.82438 12.69560 1.000 34.32543 100 GLY F C 1
ATOM 11875 O O . GLY F 1 100 ? 35.19059 -35.92685 12.53151 1.000 30.80492 100 GLY F O 1
ATOM 11879 N N . MET F 1 101 ? 35.38915 -33.75737 11.95939 1.000 26.83999 101 MET F N 1
ATOM 11880 C CA . MET F 1 101 ? 34.43183 -33.89826 10.87259 1.000 29.59220 101 MET F CA 1
ATOM 11881 C C . MET F 1 101 ? 34.96064 -34.83260 9.79466 1.000 26.29006 101 MET F C 1
ATOM 11882 O O . MET F 1 101 ? 34.20024 -35.61593 9.21280 1.000 30.95536 101 MET F O 1
ATOM 11896 N N . ALA F 1 102 ? 36.25115 -34.73835 9.48585 1.000 26.21768 102 ALA F N 1
ATOM 11897 C CA . ALA F 1 102 ? 36.81602 -35.61725 8.47059 1.000 27.06791 102 ALA F CA 1
ATOM 11898 C C . ALA F 1 102 ? 36.72587 -37.07522 8.91209 1.000 32.71150 102 ALA F C 1
ATOM 11899 O O . ALA F 1 102 ? 36.39945 -37.95323 8.10893 1.000 31.62921 102 ALA F O 1
ATOM 11906 N N . LYS F 1 103 ? 37.02090 -37.34886 10.18417 1.000 34.44003 103 LYS F N 1
ATOM 11907 C CA . LYS F 1 103 ? 36.92890 -38.72648 10.67473 1.000 34.79165 103 LYS F CA 1
ATOM 11908 C C . LYS F 1 103 ? 35.50849 -39.25371 10.52693 1.000 35.12275 103 LYS F C 1
ATOM 11909 O O . LYS F 1 103 ? 35.28783 -40.35536 10.00784 1.000 35.37380 103 LYS F O 1
ATOM 11928 N N . THR F 1 104 ? 34.52328 -38.46261 10.94983 1.000 29.50371 104 THR F N 1
ATOM 11929 C CA . THR F 1 104 ? 33.13927 -38.90059 10.86032 1.000 32.46698 104 THR F CA 1
ATOM 11930 C C . THR F 1 104 ? 32.72817 -39.14611 9.41681 1.000 36.19648 104 THR F C 1
ATOM 11931 O O . THR F 1 104 ? 31.99772 -40.10264 9.12758 1.000 34.65544 104 THR F O 1
ATOM 11942 N N . ALA F 1 105 ? 33.17170 -38.28910 8.49032 1.000 31.49656 105 ALA F N 1
ATOM 11943 C CA . ALA F 1 105 ? 32.82056 -38.49661 7.08898 1.000 28.07059 105 ALA F CA 1
ATOM 11944 C C . ALA F 1 105 ? 33.39746 -39.81507 6.58233 1.000 32.82585 105 ALA F C 1
ATOM 11945 O O . ALA F 1 105 ? 32.71901 -40.59285 5.90472 1.000 35.21682 105 ALA F O 1
ATOM 11952 N N . ARG F 1 106 ? 34.66150 -40.07176 6.89508 1.000 32.88832 106 ARG F N 1
ATOM 11953 C CA . ARG F 1 106 ? 35.29244 -41.30111 6.43379 1.000 37.86616 106 ARG F CA 1
ATOM 11954 C C . ARG F 1 106 ? 34.58057 -42.51075 7.02026 1.000 35.14257 106 ARG F C 1
ATOM 11955 O O . ARG F 1 106 ? 34.25924 -43.45976 6.29903 1.000 36.07515 106 ARG F O 1
ATOM 11976 N N . ASP F 1 107 ? 34.26447 -42.46035 8.31481 1.000 35.57808 107 ASP F N 1
ATOM 11977 C CA . ASP F 1 107 ? 33.58241 -43.57780 8.95950 1.000 37.05525 107 ASP F CA 1
ATOM 11978 C C . ASP F 1 107 ? 32.21951 -43.83809 8.34306 1.000 41.61383 107 ASP F C 1
ATOM 11979 O O . ASP F 1 107 ? 31.74875 -44.98125 8.33351 1.000 37.27672 107 ASP F O 1
ATOM 11988 N N . GLU F 1 108 ? 31.56913 -42.80110 7.82739 1.000 35.38019 108 GLU F N 1
ATOM 11989 C CA . GLU F 1 108 ? 30.25124 -42.92891 7.22973 1.000 35.88189 108 GLU F CA 1
ATOM 11990 C C . GLU F 1 108 ? 30.29863 -43.29322 5.75541 1.000 28.88265 108 GLU F C 1
ATOM 11991 O O . GLU F 1 108 ? 29.24316 -43.51215 5.15903 1.000 37.97779 108 GLU F O 1
ATOM 12003 N N . GLY F 1 109 ? 31.48166 -43.35398 5.15502 1.000 33.70430 109 GLY F N 1
ATOM 12004 C CA . GLY F 1 109 ? 31.59439 -43.70437 3.75305 1.000 38.59436 109 GLY F CA 1
ATOM 12005 C C . GLY F 1 109 ? 31.66187 -42.55365 2.77584 1.000 38.95847 109 GLY F C 1
ATOM 12006 O O . GLY F 1 109 ? 31.46869 -42.77055 1.57077 1.000 35.01277 109 GLY F O 1
ATOM 12010 N N . PHE F 1 110 ? 31.92126 -41.33446 3.24697 1.000 37.00792 110 PHE F N 1
ATOM 12011 C CA . PHE F 1 110 ? 32.00285 -40.14689 2.39229 1.000 32.15877 110 PHE F CA 1
ATOM 12012 C C . PHE F 1 110 ? 33.47859 -39.76190 2.27726 1.000 37.10364 110 PHE F C 1
ATOM 12013 O O . PHE F 1 110 ? 33.96585 -38.85226 2.95178 1.000 32.65017 110 PHE F O 1
ATOM 12030 N N . GLU F 1 111 ? 34.19687 -40.46879 1.40247 1.000 36.07276 111 GLU F N 1
ATOM 12031 C CA . GLU F 1 111 ? 35.63965 -40.27744 1.31669 1.000 38.79051 111 GLU F CA 1
ATOM 12032 C C . GLU F 1 111 ? 35.98607 -38.90976 0.74068 1.000 30.15151 111 GLU F C 1
ATOM 12033 O O . GLU F 1 111 ? 36.93081 -38.26079 1.19878 1.000 31.06638 111 GLU F O 1
ATOM 12045 N N . GLU F 1 112 ? 35.24332 -38.46471 -0.27477 1.000 34.91059 112 GLU F N 1
ATOM 12046 C CA . GLU F 1 112 ? 35.53589 -37.17073 -0.87982 1.000 33.96787 112 GLU F CA 1
ATOM 12047 C C . GLU F 1 112 ? 35.27327 -36.03885 0.10599 1.000 29.77948 112 GLU F C 1
ATOM 12048 O O . GLU F 1 112 ? 36.09197 -35.12663 0.23640 1.000 28.66792 112 GLU F O 1
ATOM 12060 N N . ILE F 1 113 ? 34.14229 -36.08834 0.81405 1.000 31.53737 113 ILE F N 1
ATOM 12061 C CA . ILE F 1 113 ? 33.86699 -35.07518 1.83082 1.000 29.68855 113 ILE F CA 1
ATOM 12062 C C . ILE F 1 113 ? 34.92540 -35.11309 2.92426 1.000 30.02108 113 ILE F C 1
ATOM 12063 O O . ILE F 1 113 ? 35.35083 -34.07191 3.43625 1.000 25.45196 113 ILE F O 1
ATOM 12079 N N . ALA F 1 114 ? 35.38867 -36.30948 3.29862 1.000 28.94750 114 ALA F N 1
ATOM 12080 C CA . ALA F 1 114 ? 36.41937 -36.37532 4.33022 1.000 26.47757 114 ALA F CA 1
ATOM 12081 C C . ALA F 1 114 ? 37.70097 -35.68479 3.87802 1.000 26.00867 114 ALA F C 1
ATOM 12082 O O . ALA F 1 114 ? 38.34821 -34.97873 4.65882 1.000 27.01727 114 ALA F O 1
ATOM 12089 N N . ASN F 1 115 ? 38.09204 -35.88508 2.61808 1.000 27.24098 115 ASN F N 1
ATOM 12090 C CA . ASN F 1 115 ? 39.29485 -35.23437 2.12466 1.000 28.41052 115 ASN F CA 1
ATOM 12091 C C . ASN F 1 115 ? 39.09090 -33.72825 2.01751 1.000 24.70495 115 ASN F C 1
ATOM 12092 O O . ASN F 1 115 ? 40.04636 -32.96758 2.16834 1.000 26.56419 115 ASN F O 1
ATOM 12103 N N . TRP F 1 116 ? 37.85792 -33.30711 1.73487 1.000 27.79446 116 TRP F N 1
ATOM 12104 C CA . TRP F 1 116 ? 37.51133 -31.88140 1.75095 1.000 26.34066 116 TRP F CA 1
ATOM 12105 C C . TRP F 1 116 ? 37.71262 -31.29354 3.14065 1.000 26.37091 116 TRP F C 1
ATOM 12106 O O . TRP F 1 116 ? 38.41826 -30.28960 3.30397 1.000 26.02092 116 TRP F O 1
ATOM 12127 N N . PHE F 1 117 ? 37.15449 -31.94448 4.16808 1.000 26.44035 117 PHE F N 1
ATOM 12128 C CA . PHE F 1 117 ? 37.37604 -31.48277 5.53604 1.000 25.06608 117 PHE F CA 1
ATOM 12129 C C . PHE F 1 117 ? 38.85252 -31.48243 5.90809 1.000 26.66163 117 PHE F C 1
ATOM 12130 O O . PHE F 1 117 ? 39.29656 -30.63435 6.69136 1.000 24.25667 117 PHE F O 1
ATOM 12147 N N . GLU F 1 118 ? 39.63785 -32.43941 5.38659 1.000 25.94524 118 GLU F N 1
ATOM 12148 C CA . GLU F 1 118 ? 41.07066 -32.42751 5.66520 1.000 26.42424 118 GLU F CA 1
ATOM 12149 C C . GLU F 1 118 ? 41.76714 -31.26890 4.95643 1.000 23.52316 118 GLU F C 1
ATOM 12150 O O . GLU F 1 118 ? 42.67932 -30.65390 5.51735 1.000 24.20958 118 GLU F O 1
ATOM 12162 N N . THR F 1 119 ? 41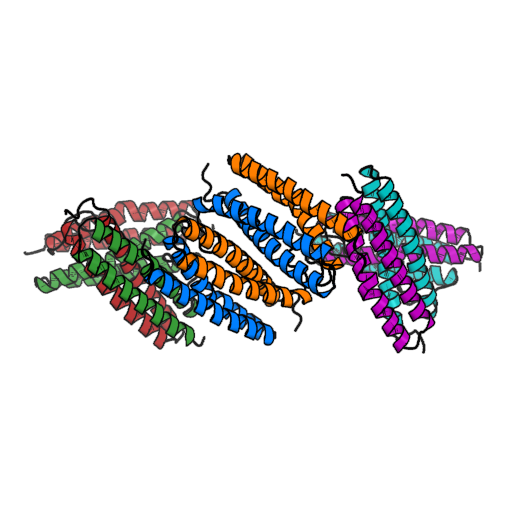.35673 -30.96661 3.72787 1.000 23.69429 119 THR F N 1
ATOM 12163 C CA . THR F 1 119 ? 41.88859 -29.78768 3.04172 1.000 26.65030 119 THR F CA 1
ATOM 12164 C C . THR F 1 119 ? 41.60735 -28.53225 3.84765 1.000 26.36653 119 THR F C 1
ATOM 12165 O O . THR F 1 119 ? 42.48051 -27.66420 3.99915 1.000 24.15912 119 THR F O 1
ATOM 12176 N N . LEU F 1 120 ? 40.39604 -28.43172 4.40023 1.000 25.31796 120 LEU F N 1
ATOM 12177 C CA . LEU F 1 120 ? 40.04748 -27.24775 5.17858 1.000 26.63966 120 LEU F CA 1
ATOM 12178 C C . LEU F 1 120 ? 40.78490 -27.21475 6.51121 1.000 24.47825 120 LEU F C 1
ATOM 12179 O O . LEU F 1 120 ? 41.18001 -26.14225 6.96200 1.000 22.33704 120 LEU F O 1
ATOM 12195 N N . ALA F 1 121 ? 41.03838 -28.36650 7.14669 1.000 24.69725 121 ALA F N 1
ATOM 12196 C CA . ALA F 1 121 ? 41.84565 -28.31009 8.36227 1.000 24.98532 121 ALA F CA 1
ATOM 12197 C C . ALA F 1 121 ? 43.20637 -27.68605 8.07688 1.000 22.55016 121 ALA F C 1
ATOM 12198 O O . ALA F 1 121 ? 43.71201 -26.87258 8.86157 1.000 23.56215 121 ALA F O 1
ATOM 12205 N N . LYS F 1 122 ? 43.82089 -28.06359 6.94969 1.000 24.75669 122 LYS F N 1
ATOM 12206 C CA . LYS F 1 122 ? 45.13193 -27.53450 6.59886 1.000 24.72721 122 LYS F CA 1
ATOM 12207 C C . LYS F 1 122 ? 45.04913 -26.05661 6.23566 1.000 22.11942 122 LYS F C 1
ATOM 12208 O O . LYS F 1 122 ? 45.94982 -25.27512 6.56405 1.000 23.18469 122 LYS F O 1
ATOM 12227 N N . ALA F 1 123 ? 43.96485 -25.66425 5.56664 1.000 21.63728 123 ALA F N 1
ATOM 12228 C CA . ALA F 1 123 ? 43.76332 -24.25755 5.23574 1.000 21.99941 123 ALA F CA 1
ATOM 12229 C C . ALA F 1 123 ? 43.59010 -23.41545 6.48815 1.000 22.57526 123 ALA F C 1
ATOM 12230 O O . ALA F 1 123 ? 44.15058 -22.31879 6.58581 1.000 21.70759 123 ALA F O 1
ATOM 12237 N N . GLU F 1 124 ? 42.78194 -23.88740 7.45017 1.000 21.28896 124 GLU F N 1
ATOM 12238 C CA . GLU F 1 124 ? 42.59804 -23.10634 8.67325 1.000 23.37931 124 GLU F CA 1
ATOM 12239 C C . GLU F 1 124 ? 43.89983 -23.01403 9.46548 1.000 24.72626 124 GLU F C 1
ATOM 12240 O O . GLU F 1 124 ? 44.17901 -21.99117 10.10095 1.000 24.67830 124 GLU F O 1
ATOM 12252 N N . ARG F 1 125 ? 44.73706 -24.04899 9.41026 1.000 25.81367 125 ARG F N 1
ATOM 12253 C CA . ARG F 1 125 ? 46.02838 -23.94015 10.07049 1.000 24.74131 125 ARG F CA 1
ATOM 12254 C C . ARG F 1 125 ? 46.86443 -22.83197 9.43848 1.000 21.40501 125 ARG F C 1
ATOM 12255 O O . ARG F 1 125 ? 47.52305 -22.05452 10.13815 1.000 24.84938 125 ARG F O 1
ATOM 12276 N N . SER F 1 126 ? 46.85496 -22.74793 8.10951 1.000 24.34121 126 SER F N 1
ATOM 12277 C CA . SER F 1 126 ? 47.53332 -21.64962 7.43294 1.000 24.57535 126 SER F CA 1
ATOM 12278 C C . SER F 1 126 ? 46.97558 -20.29557 7.87552 1.000 21.93064 126 SER F C 1
ATOM 12279 O O . SER F 1 126 ? 47.74022 -19.36513 8.15174 1.000 22.05455 126 SER F O 1
ATOM 12287 N N . HIS F 1 127 ? 45.64605 -20.16829 7.96941 1.000 23.78167 127 HIS F N 1
ATOM 12288 C CA . HIS F 1 127 ? 45.06986 -18.90433 8.43845 1.000 21.93179 127 HIS F CA 1
ATOM 12289 C C . HIS F 1 127 ? 45.52933 -18.57758 9.85103 1.000 21.60886 127 HIS F C 1
ATOM 12290 O O . HIS F 1 127 ? 45.85682 -17.42398 10.15857 1.000 23.02309 127 HIS F O 1
ATOM 12304 N N . ALA F 1 128 ? 45.53682 -19.58614 10.73581 1.000 23.57042 128 ALA F N 1
ATOM 12305 C CA . ALA F 1 128 ? 45.95348 -19.36245 12.11769 1.000 24.45239 128 ALA F CA 1
ATOM 12306 C C . ALA F 1 128 ? 47.39430 -18.87585 12.17506 1.000 23.21431 128 ALA F C 1
ATOM 12307 O O . ALA F 1 128 ? 47.72110 -17.91473 12.88222 1.000 25.42395 128 ALA F O 1
ATOM 12314 N N . ASN F 1 129 ? 48.28092 -19.53836 11.43918 1.000 26.17337 129 ASN F N 1
ATOM 12315 C CA . ASN F 1 129 ? 49.68562 -19.15577 11.49378 1.000 24.53327 129 ASN F CA 1
ATOM 12316 C C . ASN F 1 129 ? 49.90155 -17.77546 10.89650 1.000 23.66573 129 ASN F C 1
ATOM 12317 O O . ASN F 1 129 ? 50.71455 -16.99670 11.40252 1.000 26.65563 129 ASN F O 1
ATOM 12328 N N . ARG F 1 130 ? 49.16953 -17.45011 9.82666 1.000 23.49562 130 ARG F N 1
ATOM 12329 C CA . ARG F 1 130 ? 49.31518 -16.14276 9.20002 1.000 25.15078 130 ARG F CA 1
ATOM 12330 C C . ARG F 1 130 ? 48.80592 -15.03877 10.12006 1.000 22.67557 130 ARG F C 1
ATOM 12331 O O . ARG F 1 130 ? 49.41986 -13.97045 10.21940 1.000 23.65957 130 ARG F O 1
ATOM 12352 N N . TYR F 1 131 ? 47.71186 -15.29377 10.84267 1.000 23.02140 131 TYR F N 1
ATOM 12353 C CA . TYR F 1 131 ? 47.24095 -14.31693 11.81709 1.000 24.23929 131 TYR F CA 1
ATOM 12354 C C . TYR F 1 131 ? 48.21459 -14.16687 12.98628 1.000 24.50642 131 TYR F C 1
ATOM 12355 O O . TYR F 1 131 ? 48.37488 -13.07056 13.52975 1.000 24.83848 131 TYR F O 1
ATOM 12373 N N . THR F 1 132 ? 48.83609 -15.26608 13.42019 1.000 25.59117 132 THR F N 1
ATOM 12374 C CA . THR F 1 132 ? 49.82083 -15.16734 14.49993 1.000 26.69010 132 THR F CA 1
ATOM 12375 C C . THR F 1 132 ? 51.01053 -14.31460 14.07884 1.000 26.97341 132 THR F C 1
ATOM 12376 O O . THR F 1 132 ? 51.51209 -13.49978 14.85814 1.000 26.85770 132 THR F O 1
ATOM 12387 N N . LYS F 1 133 ? 51.47226 -14.48101 12.84176 1.000 28.18120 133 LYS F N 1
ATOM 12388 C CA . LYS F 1 133 ? 52.54734 -13.63983 12.33438 1.000 25.22697 133 LYS F CA 1
ATOM 12389 C C . LYS F 1 133 ? 52.13760 -12.17365 12.32919 1.000 27.05420 133 LYS F C 1
ATOM 12390 O O . LYS F 1 133 ? 52.92963 -11.29135 12.67957 1.000 26.94834 133 LYS F O 1
ATOM 12409 N N . ALA F 1 134 ? 50.89461 -11.88553 11.93898 1.000 24.76089 134 ALA F N 1
ATOM 12410 C CA . ALA F 1 134 ? 50.45259 -10.50033 11.92349 1.000 26.61013 134 ALA F CA 1
ATOM 12411 C C . ALA F 1 134 ? 50.37049 -9.93474 13.33397 1.000 23.13953 134 ALA F C 1
ATOM 12412 O O . ALA F 1 134 ? 50.77287 -8.79555 13.56899 1.000 26.75405 134 ALA F O 1
ATOM 12419 N N . LEU F 1 135 ? 49.87800 -10.72468 14.28750 1.000 23.23637 135 LEU F N 1
ATOM 12420 C CA . LEU F 1 135 ? 49.80239 -10.25213 15.66060 1.000 21.86794 135 LEU F CA 1
ATOM 12421 C C . LEU F 1 135 ? 51.19537 -10.00588 16.23204 1.000 24.19286 135 LEU F C 1
ATOM 12422 O O . LEU F 1 135 ? 51.42510 -9.00767 16.91956 1.000 26.06092 135 LEU F O 1
ATOM 12438 N N . ASP F 1 136 ? 52.13046 -10.90765 15.95409 1.000 26.06718 136 ASP F N 1
ATOM 12439 C CA . ASP F 1 136 ? 53.49349 -10.74617 16.45562 1.000 27.28968 136 ASP F CA 1
ATOM 12440 C C . ASP F 1 136 ? 54.12076 -9.44974 15.96736 1.000 31.02299 136 ASP F C 1
ATOM 12441 O O . ASP F 1 136 ? 54.90231 -8.82885 16.69510 1.000 29.33827 136 ASP F O 1
ATOM 12450 N N . GLY F 1 137 ? 53.78350 -9.01551 14.75704 1.000 27.39037 137 GLY F N 1
ATOM 12451 C CA . GLY F 1 137 ? 54.29821 -7.79904 14.17676 1.000 28.85370 137 GLY F CA 1
ATOM 12452 C C . GLY F 1 137 ? 53.44618 -6.57087 14.37439 1.000 27.38286 137 GLY F C 1
ATOM 12453 O O . GLY F 1 137 ? 53.81402 -5.49330 13.89941 1.000 29.09930 137 GLY F O 1
ATOM 12457 N N . LEU F 1 138 ? 52.31209 -6.69449 15.06655 1.000 27.28201 138 LEU F N 1
ATOM 12458 C CA . LEU F 1 138 ? 51.40209 -5.56831 15.23096 1.000 27.71137 138 LEU F CA 1
ATOM 12459 C C . LEU F 1 138 ? 52.03979 -4.48011 16.08365 1.000 26.54050 138 LEU F C 1
ATOM 12460 O O . LEU F 1 138 ? 52.50692 -4.74018 17.19628 1.000 30.42238 138 LEU F O 1
ATOM 12476 N N . VAL F 1 139 ? 52.02688 -3.25587 15.57336 1.000 26.30444 139 VAL F N 1
ATOM 12477 C CA . VAL F 1 139 ? 52.45473 -2.08221 16.31867 1.000 28.76959 139 VAL F CA 1
ATOM 12478 C C . VAL F 1 139 ? 51.21506 -1.24368 16.59609 1.000 31.81157 139 VAL F C 1
ATOM 12479 O O . VAL F 1 139 ? 50.67378 -0.59916 15.68891 1.000 30.72853 139 VAL F O 1
ATOM 12492 N N . ASP F 1 140 ? 50.75769 -1.23898 17.83735 1.000 31.87176 140 ASP F N 1
ATOM 12493 C CA . ASP F 1 140 ? 49.57796 -0.44991 18.14900 1.000 38.68995 140 ASP F CA 1
ATOM 12494 C C . ASP F 1 140 ? 49.80945 0.45225 19.34128 1.000 45.57361 140 ASP F C 1
ATOM 12495 O O . ASP F 1 140 ? 48.88569 1.13459 19.77216 1.000 48.29236 140 ASP F O 1
#

Nearest PDB structures (foldseek):
  4di0-assembly1_B  TM=9.995E-01  e=8.410E-19  Burkholderia pseudomallei 1710b
  1j30-assembly1_B  TM=9.851E-01  e=2.178E-12  Sulfurisphaera tokodaii str. 7
  7o91-assembly2_B  TM=9.808E-01  e=2.995E-12  Sulfurisphaera tokodaii str. 7
  7o91-assembly1_A  TM=9.835E-01  e=5.372E-12  Sulfurisphaera tokodaii str. 7
  1b71-assembly1_A  TM=4.786E-01  e=1.752E-06  Nitratidesulfovibrio vulgaris str. Hildenborough

Solvent-accessible surface area: 35716 Å² total; per-residue (Å²): 99,153,18,134,60,15,137,0,6,95,32,0,73,144,0,0,18,30,2,0,34,2,5,7,9,2,49,18,1,0,56,62,0,66,140,81,54,36,111,118,12,2,59,19,0,100,74,8,2,126,25,0,29,43,20,0,36,8,0,1,114,53,0,62,84,31,8,1,24,57,41,57,48,80,10,12,67,2,74,60,0,0,22,0,0,1,32,12,0,6,77,21,23,7,43,23,0,46,38,12,3,137,32,0,90,104,55,52,22,93,117,13,0,70,52,0,76,80,1,15,162,25,0,77,67,28,2,86,104,1,15,142,12,12,85,56,17,128,118,105,142,20,142,57,15,146,0,16,98,32,0,70,148,0,0,18,28,2,0,32,4,5,7,10,2,50,16,1,0,56,62,0,67,139,82,53,37,111,115,12,2,60,19,0,99,74,9,2,126,24,0,29,43,20,0,35,15,0,1,112,52,0,58,83,36,7,2,28,58,33,56,12,73,11,13,67,3,15,39,0,0,20,0,0,2,14,13,0,10,101,23,21,68,89,27,0,51,38,12,3,134,40,0,90,100,54,53,23,91,122,12,0,69,53,0,76,80,1,14,163,27,0,86,67,28,3,59,110,0,5,128,12,3,54,54,16,128,126,105,137,22,114,69,16,113,0,6,82,13,0,73,143,0,0,19,30,1,0,32,1,6,7,8,2,49,18,0,0,54,66,0,66,138,87,55,40,111,119,13,2,60,18,0,99,72,9,1,124,26,0,28,44,20,0,37,10,0,1,116,50,0,59,84,32,8,2,27,58,40,59,49,81,10,11,69,3,74,58,0,0,27,0,0,2,35,12,0,6,76,23,21,6,40,26,0,43,37,12,2,123,32,0,88,100,50,53,22,94,119,12,0,71,52,0,75,80,1,14,160,25,0,74,66,29,2,86,104,1,16,140,11,12,88,56,16,127,126,106,118,15,140,73,19,147,0,31,97,31,0,75,136,0,0,18,30,2,0,31,4,6,8,10,2,48,17,0,0,55,64,0,66,139,85,54,38,113,118,12,2,59,19,0,97,73,9,2,125,26,0,28,44,19,0,38,12,0,1,117,52,0,56,82,36,7,2,26,58,41,58,69,81,10,13,69,3,87,59,0,0,85,0,0,32,40,12,0,49,100,23,36,64,90,27,0,51,39,12,2,130,35,0,91,96,57,51,22,92,119,12,0,71,53,0,68,77,1,14,148,26,0,123,68,29,3,86,106,1,55,143,13,27,119,55,17,128,129,103,138,20,108,73,15,143,0,4,96,32,0,61,145,0,0,18,30,1,0,30,2,6,8,8,2,48,20,1,0,55,65,0,66,138,87,54,40,112,120,13,2,60,18,0,98,71,9,2,126,26,0,28,43,20,0,39,10,0,1,110,49,0,57,82,21,6,1,37,58,35,60,14,79,11,15,66,2,16,52,0,0,21,0,0,2,14,12,0,7,100,23,26,65,87,28,0,52,38,12,2,133,31,0,88,102,51,51,23,88,120,12,0,72,52,0,76,78,1,13,141,25,0,111,68,29,3,66,112,0,4,126,12,4,58,54,16,128,103,105,137,17,122,70,16,141,0,6,95,32,0,69,147,0,0,19,32,2,0,34,2,6,7,10,2,47,15,1,0,55,66,0,67,138,84,54,37,111,119,12,3,59,19,0,99,72,8,2,124,26,0,28,43,20,0,38,12,0,1,114,50,0,57,84,28,7,2,29,59,40,59,69,81,10,13,68,3,87,61,0,0,88,0,0,32,43,13,0,49,97,22,36,61,89,27,0,50,38,13,2,130,33,0,88,100,58,53,23,90,122,12,0,70,54,0,77,82,1,14,161,26,0,119,67,28,4,88,109,1,55,145,13,30,116,54,17,128,127